Protein AF-0000000070793555 (afdb_homodimer)

Solvent-accessible surface area (backbone atoms only — not comparable to full-atom values): 48124 Å² total; per-residue (Å²): 131,85,74,79,78,78,86,76,85,72,68,72,68,70,48,54,62,50,43,62,46,49,37,55,51,43,54,49,58,56,63,52,86,42,68,69,27,51,49,48,48,49,47,49,50,48,48,49,50,50,48,51,52,48,49,50,52,49,51,27,21,48,50,33,45,55,52,45,53,53,49,62,70,64,68,58,62,70,69,59,38,52,51,51,45,38,50,46,20,45,75,31,72,29,93,33,42,35,53,33,38,59,65,34,36,42,98,87,64,39,32,55,51,38,47,27,26,35,66,50,34,61,69,60,30,46,50,38,46,77,50,56,32,72,52,30,46,63,37,44,44,40,39,56,58,33,47,51,23,52,57,28,50,73,52,54,44,75,77,75,60,75,80,66,47,57,69,52,70,52,30,60,48,12,38,74,67,69,31,85,50,62,35,92,89,46,48,41,8,46,62,66,47,41,29,50,37,47,48,49,50,30,49,48,41,38,51,50,20,65,76,35,74,85,40,60,68,42,44,48,51,22,51,14,38,48,49,38,51,62,44,31,42,46,52,44,46,30,51,65,34,63,64,57,22,12,48,54,53,27,51,39,40,50,54,15,37,54,36,47,42,70,25,28,19,42,73,42,40,33,13,34,32,38,42,39,58,35,82,60,28,50,26,32,32,40,33,39,14,42,30,45,89,90,48,53,82,90,57,16,18,32,37,32,26,58,24,80,47,40,78,52,53,33,33,66,55,45,36,51,35,37,29,8,28,22,70,58,34,49,58,65,58,52,51,50,50,54,31,54,47,33,70,67,51,74,58,78,43,71,50,82,40,76,62,60,89,63,61,24,39,44,42,54,15,44,58,54,30,48,48,47,50,48,44,50,51,50,16,40,73,64,72,29,70,90,62,58,46,71,67,53,53,50,51,39,52,51,53,44,48,50,51,55,49,49,49,47,52,53,50,51,51,49,52,27,49,48,25,58,76,38,44,80,39,63,53,54,53,48,52,52,51,44,41,55,66,77,39,76,81,53,60,64,69,62,51,48,52,43,51,51,26,48,51,52,17,53,52,51,54,54,58,70,68,54,75,75,79,79,128,132,84,73,78,78,76,86,74,86,74,66,70,69,70,48,53,62,51,41,60,47,49,36,54,51,42,53,50,57,52,63,49,77,45,76,65,28,58,51,48,47,50,48,50,49,50,50,49,49,49,48,52,51,49,50,50,50,49,54,26,19,47,51,33,46,55,52,46,54,54,48,62,72,61,67,59,62,71,68,58,38,50,52,52,46,38,51,47,18,46,75,33,72,30,94,35,42,36,52,32,38,60,65,33,36,40,99,87,64,39,32,55,53,39,48,27,26,34,68,51,33,62,69,60,30,46,51,38,46,75,49,56,32,73,50,29,46,63,36,46,43,41,39,57,58,34,47,52,22,52,56,28,48,73,52,54,47,74,77,77,60,75,81,65,48,57,70,52,69,52,29,61,49,12,39,74,69,69,33,86,51,64,36,93,87,45,49,40,9,45,63,65,47,41,29,50,37,47,48,51,50,31,49,48,40,38,50,50,20,64,75,35,73,85,41,62,68,42,45,48,51,23,50,14,36,46,49,38,50,61,44,30,43,46,51,43,47,31,52,65,33,64,64,56,21,12,47,54,52,27,50,40,41,52,54,14,37,52,36,46,43,72,25,29,18,42,74,42,40,32,15,34,32,39,42,39,58,35,84,60,27,49,28,32,31,39,35,37,15,41,30,46,91,87,48,54,84,90,58,16,17,31,39,32,27,57,25,79,48,39,78,53,53,32,33,66,55,46,37,50,34,36,31,9,29,24,69,58,33,48,57,67,58,54,49,52,50,53,30,53,47,34,70,68,51,73,60,78,44,73,50,83,40,76,63,60,90,62,60,23,37,46,42,54,17,43,56,55,29,47,48,48,50,48,46,50,52,50,17,42,72,62,72,29,72,90,61,58,46,70,67,54,53,51,49,39,52,50,53,43,47,50,50,56,47,48,51,48,51,53,50,51,51,48,51,27,49,50,26,59,77,39,45,80,39,64,52,53,51,48,51,53,52,43,40,55,66,75,39,76,81,52,59,65,69,62,52,49,51,44,51,51,27,51,53,52,17,52,52,51,54,54,55,70,69,55,74,79,82,76,128

Secondary structure (DSSP, 8-state):
-----------SSHHHHHHHHHHHHHHHHHHS--HHHHHHHHHHHHHHHHHHHHHHHHHHHHHHHHHHHHHHHTT--THHHHHHHHHHHHHTT-SSHHHHHHH---TT---HHHHHHHTT-HHHHHHHHHTT----HHHHHHHHHHHSSHHHHHHTPPPPPGGGGSPPHHHHHHHHHT---B-TTS-BS----HHHHHHHHHHHHHHHHHH-TT-HHHHHHHHHHHHHHHHH-EETTEESSTTHHHHHHHHHHHTT--EE---EETTEE-EEEEEESSTT-S-EEEEEEE-STTS-GGG-EEEEEEES-GGGS-HHHHHHHHTHHHHT--HHHHHHHHHHHTTTPPPSEEEE-PPP-SS-HHHHHHHHHHHHHHHHHHHHHHTSGGG--HHHHHHHHHHHHHHHHHHHHHHHHHHHHHHHH-TT-HHHHHHHHHHHHH-TTS-HHHHHHHHHHHHHHHHHHHHHHS-----/-----------SHHHHHHHHHHHHHHHHHHH---HHHHHHHHHHHHHHHHHHHHHHHHHHHHHHHHHHHHHHHTT--THHHHHHHHHHHHHTT-SSHHHHHHH---TTS--HHHHHHHTT-HHHHHHHHHTT----HHHHHHHHHHTSSHHHHHHTPPPPPGGGGSPPHHHHHHHHHT---B-TTS-BS----HHHHHHHHHHHHHHHHHH-TT-HHHHHHHHHHHHHHHHH-EETTEESSTTHHHHHHHHHHHTT--EE---EETTEE-EEEEEESSTT-S-EEEEEEE-STTS-GGG-EEEEEEES-GGGS-HHHHHHHHTHHHHT--HHHHHHHHHHHTTTPPPSEEEE-PPP-SS-HHHHHHHHHHHHHHHHHHHHHHTSGGG--HHHHHHHHHHHHHHHHHHHHHHHHHHHHHHHH-TT-HHHHHHHHHHHHH-TTS-HHHHHHHHHHHHHHHHHHHHHHS-----

Sequence (942 aa):
MLTPPPDSKISTTDKSLDKLSAPLDMLKQMNESTMEQTKLDELRKKMSLQAEILNKAKADNDMFFRLLIELMSLKLQGELFKEQLSKISKESGYDSAQSALIQATNSEGQSPLQYALQKQDFSTAKYFLDNGAKAGPIEKAVFEIALDSKAAKEFGFPPLPPEKEKLHPVKNFGLVLGIKTTSVDGTPSQFGHIAPTYQLMTDSVSHFAKSHPGNKNFQEIANAFQFSNEASAFKFSTPQRNPEAGNDLARRIQGGELTTIPVSCKGHAMGLSYVPDGPGSKSGYLVYTNRGLGAKSSEHGTHIFRIEDSSKITPEFINNMTSGHSNGASHDEIMSQIKAAAGNKEPIHHIKQKGQKNDNCTIANSKSNIEGILLCQKAREVGGFDKLTESDMDSVKKEYKEFTKHMRVEKVNELAKALKENPQDPDLNNLTKEYLKQHPNADPKLKQTLETALKQASESSMTLSQPGKTIMLTPPPDSKISTTDKSLDKLSAPLDMLKQMNESTMEQTKLDELRKKMSLQAEILNKAKADNDMFFRLLIELMSLKLQGELFKEQLSKISKESGYDSAQSALIQATNSEGQSPLQYALQKQDFSTAKYFLDNGAKAGPIEKAVFEIALDSKAAKEFGFPPLPPEKEKLHPVKNFGLVLGIKTTSVDGTPSQFGHIAPTYQLMTDSVSHFAKSHPGNKNFQEIANAFQFSNEASAFKFSTPQRNPEAGNDLARRIQGGELTTIPVSCKGHAMGLSYVPDGPGSKSGYLVYTNRGLGAKSSEHGTHIFRIEDSSKITPEFINNMTSGHSNGASHDEIMSQIKAAAGNKEPIHHIKQKGQKNDNCTIANSKSNIEGILLCQKAREVGGFDKLTESDMDSVKKEYKEFTKHMRVEKVNELAKALKENPQDPDLNNLTKEYLKQHPNADPKLKQTLETALKQASESSMTLSQPGKTI

Nearest PDB structures (foldseek):
  7kj6-assembly2_B  TM=9.110E-01  e=3.456E-61  Legionella pneumophila subsp. pneumophila str. Philadelphia 1
  7xql-assembly2_A  TM=9.069E-01  e=5.337E-61  Legionella pneumophila subsp. pneumophila str. Philadelphia 1
  7ew8-assembly1_A  TM=8.986E-01  e=2.944E-56  Legionella pneumophila
  7ew8-assembly2_B  TM=9.022E-01  e=6.802E-55  Legionella pneumophila
  7xql-assembly2_A  TM=9.069E-01  e=1.767E-62  Legionella pneumophila subsp. pneumophila str. Philadelphia 1

Structure (mmCIF, N/CA/C/O backbone):
data_AF-0000000070793555-model_v1
#
loop_
_entity.id
_entity.type
_entity.pdbx_description
1 polymer 'Ankyrin repeat-containing protein'
#
loop_
_atom_site.group_PDB
_atom_site.id
_atom_site.type_symbol
_atom_site.label_atom_id
_atom_site.label_alt_id
_atom_site.label_comp_id
_atom_site.label_asym_id
_atom_site.label_entity_id
_atom_site.label_seq_id
_atom_site.pdbx_PDB_ins_code
_atom_site.Cartn_x
_atom_site.Cartn_y
_atom_site.Cartn_z
_atom_site.occupancy
_atom_site.B_iso_or_equiv
_atom_site.auth_seq_id
_atom_site.auth_comp_id
_atom_site.auth_asym_id
_atom_site.auth_atom_id
_atom_site.pdbx_PDB_model_num
ATOM 1 N N . MET A 1 1 ? 25.109 6.254 -19.562 1 22.75 1 MET A N 1
ATOM 2 C CA . MET A 1 1 ? 25.844 5.934 -20.781 1 22.75 1 MET A CA 1
ATOM 3 C C . MET A 1 1 ? 26.859 4.824 -20.531 1 22.75 1 MET A C 1
ATOM 5 O O . MET A 1 1 ? 27.906 5.055 -19.922 1 22.75 1 MET A O 1
ATOM 9 N N . LEU A 1 2 ? 26.328 3.6 -20.375 1 31.31 2 LEU A N 1
ATOM 10 C CA . LEU A 1 2 ? 27.125 2.438 -20 1 31.31 2 LEU A CA 1
ATOM 11 C C . LEU A 1 2 ? 28.172 2.115 -21.062 1 31.31 2 LEU A C 1
ATOM 13 O O . LEU A 1 2 ? 27.828 1.958 -22.234 1 31.31 2 LEU A O 1
ATOM 17 N N . THR A 1 3 ? 29.406 2.646 -20.812 1 34.25 3 THR A N 1
ATOM 18 C CA . THR A 1 3 ? 30.531 2.457 -21.703 1 34.25 3 THR A CA 1
ATOM 19 C C . THR A 1 3 ? 30.719 0.979 -22.047 1 34.25 3 THR A C 1
ATOM 21 O O . THR A 1 3 ? 30.672 0.125 -21.156 1 34.25 3 THR A O 1
ATOM 24 N N . PRO A 1 4 ? 30.75 0.729 -23.312 1 40.12 4 PRO A N 1
ATOM 25 C CA . PRO A 1 4 ? 30.812 -0.625 -23.875 1 40.12 4 PRO A CA 1
ATOM 26 C C . PRO A 1 4 ? 32.062 -1.386 -23.453 1 40.12 4 PRO A C 1
ATOM 28 O O . PRO A 1 4 ? 33.156 -0.796 -23.359 1 40.12 4 PRO A O 1
ATOM 31 N N . PRO A 1 5 ? 31.953 -2.418 -22.672 1 38.34 5 PRO A N 1
ATOM 32 C CA . PRO A 1 5 ? 33.094 -3.098 -22.094 1 38.34 5 PRO A CA 1
ATOM 33 C C . PRO A 1 5 ? 34.094 -3.615 -23.141 1 38.34 5 PRO A C 1
ATOM 35 O O . PRO A 1 5 ? 33.688 -3.885 -24.281 1 38.34 5 PRO A O 1
ATOM 38 N N . PRO A 1 6 ? 35.375 -3.402 -22.938 1 36.25 6 PRO A N 1
ATOM 39 C CA . PRO A 1 6 ? 36.438 -3.783 -23.875 1 36.25 6 PRO A CA 1
ATOM 40 C C . PRO A 1 6 ? 36.469 -5.285 -24.156 1 36.25 6 PRO A C 1
ATOM 42 O O . PRO A 1 6 ? 35.969 -6.074 -23.344 1 36.25 6 PRO A O 1
ATOM 45 N N . ASP A 1 7 ? 36.938 -5.672 -25.312 1 35.44 7 ASP A N 1
ATOM 46 C CA . ASP A 1 7 ? 37.062 -6.93 -26.047 1 35.44 7 ASP A CA 1
ATOM 47 C C . ASP A 1 7 ? 38 -7.895 -25.344 1 35.44 7 ASP A C 1
ATOM 49 O O . ASP A 1 7 ? 39.219 -7.828 -25.547 1 35.44 7 ASP A O 1
ATOM 53 N N . SER A 1 8 ? 38 -8.117 -24.047 1 32.06 8 SER A N 1
ATOM 54 C CA . SER A 1 8 ? 39.125 -8.906 -23.516 1 32.06 8 SER A CA 1
ATOM 55 C C . SER A 1 8 ? 39.094 -10.328 -24.078 1 32.06 8 SER A C 1
ATOM 57 O O . SER A 1 8 ? 38.094 -11.039 -23.953 1 32.06 8 SER A O 1
ATOM 59 N N . LYS A 1 9 ? 40.094 -10.719 -24.906 1 36.81 9 LYS A N 1
ATOM 60 C CA . LYS A 1 9 ? 40.531 -11.984 -25.469 1 36.81 9 LYS A CA 1
ATOM 61 C C . LYS A 1 9 ? 40.812 -13.016 -24.391 1 36.81 9 LYS A C 1
ATOM 63 O O . LYS A 1 9 ? 41.938 -13.148 -23.891 1 36.81 9 LYS A O 1
ATOM 68 N N . ILE A 1 10 ? 40 -13.211 -23.344 1 35.75 10 ILE A N 1
ATOM 69 C CA . ILE A 1 10 ? 40.281 -14.242 -22.344 1 35.75 10 ILE A CA 1
ATOM 70 C C . ILE A 1 10 ? 40.312 -15.617 -23.016 1 35.75 10 ILE A C 1
ATOM 72 O O . ILE A 1 10 ? 39.406 -15.969 -23.75 1 35.75 10 ILE A O 1
ATOM 76 N N . SER A 1 11 ? 41.438 -16.391 -22.891 1 36 11 SER A N 1
ATOM 77 C CA . SER A 1 11 ? 41.938 -17.641 -23.469 1 36 11 SER A CA 1
ATOM 78 C C . SER A 1 11 ? 40.906 -18.75 -23.297 1 36 11 SER A C 1
ATOM 80 O O . SER A 1 11 ? 40.219 -18.828 -22.266 1 36 11 SER A O 1
ATOM 82 N N . THR A 1 12 ? 40.688 -19.547 -24.344 1 41.62 12 THR A N 1
ATOM 83 C CA . THR A 1 12 ? 39.75 -20.609 -24.703 1 41.62 12 THR A CA 1
ATOM 84 C C . THR A 1 12 ? 39.812 -21.75 -23.703 1 41.62 12 THR A C 1
ATOM 86 O O . THR A 1 12 ? 38.844 -22.469 -23.5 1 41.62 12 THR A O 1
ATOM 89 N N . THR A 1 13 ? 41.062 -22.125 -23.297 1 39.69 13 THR A N 1
ATOM 90 C CA . THR A 1 13 ? 41.25 -23.344 -22.531 1 39.69 13 THR A CA 1
ATOM 91 C C . THR A 1 13 ? 40.688 -23.203 -21.125 1 39.69 13 THR A C 1
ATOM 93 O O . THR A 1 13 ? 40.188 -24.172 -20.547 1 39.69 13 THR A O 1
ATOM 96 N N . ASP A 1 14 ? 41 -22.125 -20.438 1 39.22 14 ASP A N 1
ATOM 97 C CA . ASP A 1 14 ? 40.531 -21.844 -19.078 1 39.22 14 ASP A CA 1
ATOM 98 C C . ASP A 1 14 ? 39 -21.75 -19.031 1 39.22 14 ASP A C 1
ATOM 100 O O . ASP A 1 14 ? 38.406 -21.875 -17.953 1 39.22 14 ASP A O 1
ATOM 104 N N . LYS A 1 15 ? 38.406 -21.703 -20.125 1 48.56 15 LYS A N 1
ATOM 105 C CA . LYS A 1 15 ? 36.969 -21.625 -20.312 1 48.56 15 LYS A CA 1
ATOM 106 C C . LYS A 1 15 ? 36.344 -23 -20.219 1 48.56 15 LYS A C 1
ATOM 108 O O . LYS A 1 15 ? 35.156 -23.125 -19.844 1 48.56 15 LYS A O 1
ATOM 113 N N . SER A 1 16 ? 37.094 -23.969 -20.609 1 43.28 16 SER A N 1
ATOM 114 C CA . SER A 1 16 ? 36.5 -25.312 -20.641 1 43.28 16 SER A CA 1
ATOM 115 C C . SER A 1 16 ? 36.375 -25.891 -19.234 1 43.28 16 SER A C 1
ATOM 117 O O . SER A 1 16 ? 35.375 -26.547 -18.922 1 43.28 16 SER A O 1
ATOM 119 N N . LEU A 1 17 ? 37.406 -25.906 -18.438 1 45.78 17 LEU A N 1
ATOM 120 C CA . LEU A 1 17 ? 37.344 -26.391 -17.062 1 45.78 17 LEU A CA 1
ATOM 121 C C . LEU A 1 17 ? 36.406 -25.562 -16.219 1 45.78 17 LEU A C 1
ATOM 123 O O . LEU A 1 17 ? 35.719 -26.094 -15.336 1 45.78 17 LEU A O 1
ATOM 127 N N . ASP A 1 18 ? 36.25 -24.359 -16.469 1 50.12 18 ASP A N 1
ATOM 128 C CA . ASP A 1 18 ? 35.406 -23.406 -15.766 1 50.12 18 ASP A CA 1
ATOM 129 C C . ASP A 1 18 ? 33.938 -23.688 -16.062 1 50.12 18 ASP A C 1
ATOM 131 O O . ASP A 1 18 ? 33.062 -23.531 -15.188 1 50.12 18 ASP A O 1
ATOM 135 N N . LYS A 1 19 ? 33.75 -24.297 -17.234 1 56.41 19 LYS A N 1
ATOM 136 C CA . LYS A 1 19 ? 32.406 -24.641 -17.672 1 56.41 19 LYS A CA 1
ATOM 137 C C . LYS A 1 19 ? 31.844 -25.828 -16.922 1 56.41 19 LYS A C 1
ATOM 139 O O . LYS A 1 19 ? 30.641 -25.906 -16.641 1 56.41 19 LYS A O 1
ATOM 144 N N . LEU A 1 20 ? 32.719 -26.812 -16.594 1 61.78 20 LEU A N 1
ATOM 145 C CA . LEU A 1 20 ? 32.25 -27.984 -15.875 1 61.78 20 LEU A CA 1
ATOM 146 C C . LEU A 1 20 ? 32.156 -27.688 -14.375 1 61.78 20 LEU A C 1
ATOM 148 O O . LEU A 1 20 ? 31.312 -28.266 -13.688 1 61.78 20 LEU A O 1
ATOM 152 N N . SER A 1 21 ? 32.906 -26.688 -13.883 1 77.75 21 SER A N 1
ATOM 153 C CA . SER A 1 21 ? 33 -26.469 -12.445 1 77.75 21 SER A CA 1
ATOM 154 C C . SER A 1 21 ? 31.828 -25.609 -11.953 1 77.75 21 SER A C 1
ATOM 156 O O . SER A 1 21 ? 31.312 -25.812 -10.852 1 77.75 21 SER A O 1
ATOM 158 N N . ALA A 1 22 ? 31.266 -24.875 -12.828 1 84.44 22 ALA A N 1
ATOM 159 C CA . ALA A 1 22 ? 30.266 -23.922 -12.375 1 84.44 22 ALA A CA 1
ATOM 160 C C . ALA A 1 22 ? 28.953 -24.609 -12.055 1 84.44 22 ALA A C 1
ATOM 162 O O . ALA A 1 22 ? 28.375 -24.406 -10.977 1 84.44 22 ALA A O 1
ATOM 163 N N . PRO A 1 23 ? 28.547 -25.578 -12.961 1 87.69 23 PRO A N 1
ATOM 164 C CA . PRO A 1 23 ? 27.312 -26.266 -12.625 1 87.69 23 PRO A CA 1
ATOM 165 C C . PRO A 1 23 ? 27.438 -27.125 -11.367 1 87.69 23 PRO A C 1
ATOM 167 O O . PRO A 1 23 ? 26.5 -27.172 -10.555 1 87.69 23 PRO A O 1
ATOM 170 N N . LEU A 1 24 ? 28.516 -27.766 -11.219 1 88.62 24 LEU A N 1
ATOM 171 C CA . LEU A 1 24 ? 28.734 -28.609 -10.047 1 88.62 24 LEU A CA 1
ATOM 172 C C . LEU A 1 24 ? 28.797 -27.766 -8.773 1 88.62 24 LEU A C 1
ATOM 174 O O . LEU A 1 24 ? 28.25 -28.141 -7.738 1 88.62 24 LEU A O 1
ATOM 178 N N . ASP A 1 25 ? 29.469 -26.625 -8.867 1 88.44 25 ASP A N 1
ATOM 179 C CA . ASP A 1 25 ? 29.547 -25.719 -7.73 1 88.44 25 ASP A CA 1
ATOM 180 C C . ASP A 1 25 ? 28.156 -25.188 -7.355 1 88.44 25 ASP A C 1
ATOM 182 O O . ASP A 1 25 ? 27.828 -25.078 -6.176 1 88.44 25 ASP A O 1
ATOM 186 N N . MET A 1 26 ? 27.422 -24.891 -8.359 1 91.5 26 MET A N 1
ATOM 187 C CA . MET A 1 26 ? 26.078 -24.391 -8.109 1 91.5 26 MET A CA 1
ATOM 188 C C . MET A 1 26 ? 25.203 -25.453 -7.453 1 91.5 26 MET A C 1
ATOM 190 O O . MET A 1 26 ? 24.469 -25.172 -6.512 1 91.5 26 MET A O 1
ATOM 194 N N . LEU A 1 27 ? 25.297 -26.734 -7.996 1 90.25 27 LEU A N 1
ATOM 195 C CA . LEU A 1 27 ? 24.547 -27.828 -7.41 1 90.25 27 LEU A CA 1
ATOM 196 C C . LEU A 1 27 ? 24.906 -28.031 -5.945 1 90.25 27 LEU A C 1
ATOM 198 O O . LEU A 1 27 ? 24.031 -28.266 -5.105 1 90.25 27 LEU A O 1
ATOM 202 N N . LYS A 1 28 ? 26.156 -27.828 -5.629 1 85.75 28 LYS A N 1
ATOM 203 C CA . LYS A 1 28 ? 26.641 -27.938 -4.254 1 85.75 28 LYS A CA 1
ATOM 204 C C . LYS A 1 28 ? 26.062 -26.828 -3.379 1 85.75 28 LYS A C 1
ATOM 206 O O . LYS A 1 28 ? 25.609 -27.078 -2.264 1 85.75 28 LYS A O 1
ATOM 211 N N . GLN A 1 29 ? 26.094 -25.656 -3.867 1 87.31 29 GLN A N 1
ATOM 212 C CA . GLN A 1 29 ? 25.578 -24.5 -3.117 1 87.31 29 GLN A CA 1
ATOM 213 C C . GLN A 1 29 ? 24.078 -24.625 -2.885 1 87.31 29 GLN A C 1
ATOM 215 O O . GLN A 1 29 ? 23.578 -24.266 -1.817 1 87.31 29 GLN A O 1
ATOM 220 N N . MET A 1 30 ? 23.406 -25.172 -3.916 1 88.06 30 MET A N 1
ATOM 221 C CA . MET A 1 30 ? 21.969 -25.328 -3.824 1 88.06 30 MET A CA 1
ATOM 222 C C . MET A 1 30 ? 21.594 -26.391 -2.797 1 88.06 30 MET A C 1
ATOM 224 O O . MET A 1 30 ? 20.531 -26.312 -2.17 1 88.06 30 MET A O 1
ATOM 228 N N . ASN A 1 31 ? 22.484 -27.469 -2.656 1 78 31 ASN A N 1
ATOM 229 C CA . ASN A 1 31 ? 22.203 -28.578 -1.749 1 78 31 ASN A CA 1
ATOM 230 C C . ASN A 1 31 ? 22.672 -28.266 -0.328 1 78 31 ASN A C 1
ATOM 232 O O . ASN A 1 31 ? 22.344 -29 0.609 1 78 31 ASN A O 1
ATOM 236 N N . GLU A 1 32 ? 23.625 -27.359 -0.069 1 69.31 32 GLU A N 1
ATOM 237 C CA . GLU A 1 32 ? 24.109 -27.031 1.27 1 69.31 32 GLU A CA 1
ATOM 238 C C . GLU A 1 32 ? 22.953 -26.609 2.186 1 69.31 32 GLU A C 1
ATOM 240 O O . GLU A 1 32 ? 22.016 -25.938 1.748 1 69.31 32 GLU A O 1
ATOM 245 N N . SER A 1 33 ? 22.766 -27.438 3.338 1 52.28 33 SER A N 1
ATOM 246 C CA . SER A 1 33 ? 21.766 -27.531 4.398 1 52.28 33 SER A CA 1
ATOM 247 C C . SER A 1 33 ? 21.328 -26.156 4.875 1 52.28 33 SER A C 1
ATOM 249 O O . SER A 1 33 ? 22.125 -25.219 4.902 1 52.28 33 SER A O 1
ATOM 251 N N . THR A 1 34 ? 19.969 -26.078 5.09 1 52.75 34 THR A N 1
ATOM 252 C CA . THR A 1 34 ? 18.625 -25.547 5.109 1 52.75 34 THR A CA 1
ATOM 253 C C . THR A 1 34 ? 18.328 -24.875 6.449 1 52.75 34 THR A C 1
ATOM 255 O O . THR A 1 34 ? 17.234 -24.359 6.668 1 52.75 34 THR A O 1
ATOM 258 N N . MET A 1 35 ? 19.094 -25.25 7.465 1 51.09 35 MET A N 1
ATOM 259 C CA . MET A 1 35 ? 18.469 -24.766 8.688 1 51.09 35 MET A CA 1
ATOM 260 C C . MET A 1 35 ? 18.312 -23.234 8.641 1 51.09 35 MET A C 1
ATOM 262 O O . MET A 1 35 ? 17.266 -22.703 9.008 1 51.09 35 MET A O 1
ATOM 266 N N . GLU A 1 36 ? 19.359 -22.609 8.375 1 54.91 36 GLU A N 1
ATOM 267 C CA . GLU A 1 36 ? 19.281 -21.156 8.289 1 54.91 36 GLU A CA 1
ATOM 268 C C . GLU A 1 36 ? 18.281 -20.719 7.23 1 54.91 36 GLU A C 1
ATOM 270 O O . GLU A 1 36 ? 17.578 -19.719 7.414 1 54.91 36 GLU A O 1
ATOM 275 N N . GLN A 1 37 ? 18.141 -21.547 6.305 1 56.72 37 GLN A N 1
ATOM 276 C CA . GLN A 1 37 ? 17.234 -21.234 5.219 1 56.72 37 GLN A CA 1
ATOM 277 C C . GLN A 1 37 ? 15.773 -21.359 5.664 1 56.72 37 GLN A C 1
ATOM 279 O O . GLN A 1 37 ? 14.922 -20.562 5.27 1 56.72 37 GLN A O 1
ATOM 284 N N . THR A 1 38 ? 15.602 -22.406 6.41 1 56.94 38 THR A N 1
ATOM 285 C CA . THR A 1 38 ? 14.258 -22.562 6.961 1 56.94 38 THR A CA 1
ATOM 286 C C . THR A 1 38 ? 13.867 -21.328 7.777 1 56.94 38 THR A C 1
ATOM 288 O O . THR A 1 38 ? 12.727 -20.859 7.711 1 56.94 38 THR A O 1
ATOM 291 N N . LYS A 1 39 ? 14.883 -20.891 8.453 1 58.66 39 LYS A N 1
ATOM 292 C CA . LYS A 1 39 ? 14.625 -19.688 9.25 1 58.66 39 LYS A CA 1
ATOM 293 C C . LYS A 1 39 ? 14.32 -18.484 8.359 1 58.66 39 LYS A C 1
ATOM 295 O O . LYS A 1 39 ? 13.438 -17.688 8.672 1 58.66 39 LYS A O 1
ATOM 300 N N . LEU A 1 40 ? 15.062 -18.422 7.316 1 60.16 40 LEU A N 1
ATOM 301 C CA . LEU A 1 40 ? 14.844 -17.312 6.395 1 60.16 40 LEU A CA 1
ATOM 302 C C . LEU A 1 40 ? 13.484 -17.438 5.715 1 60.16 40 LEU A C 1
ATOM 304 O O . LEU A 1 40 ? 12.789 -16.438 5.535 1 60.16 40 LEU A O 1
ATOM 308 N N . ASP A 1 41 ? 13.133 -18.609 5.395 1 63.09 41 ASP A N 1
ATOM 309 C CA . ASP A 1 41 ? 11.828 -18.844 4.777 1 63.09 41 ASP A CA 1
ATOM 310 C C . ASP A 1 41 ? 10.703 -18.531 5.754 1 63.09 41 ASP A C 1
ATOM 312 O O . ASP A 1 41 ? 9.688 -17.938 5.371 1 63.09 41 ASP A O 1
ATOM 316 N N . GLU A 1 42 ? 10.969 -18.953 6.945 1 61.28 42 GLU A N 1
ATOM 317 C CA . GLU A 1 42 ? 9.992 -18.625 7.977 1 61.28 42 GLU A CA 1
ATOM 318 C C . GLU A 1 42 ? 9.852 -17.125 8.156 1 61.28 42 GLU A C 1
ATOM 320 O O . GLU A 1 42 ? 8.742 -16.609 8.336 1 61.28 42 GLU A O 1
ATOM 325 N N . LEU A 1 43 ? 10.992 -16.516 8.047 1 61.75 43 LEU A N 1
ATOM 326 C CA . LEU A 1 43 ? 10.969 -15.062 8.188 1 61.75 43 LEU A CA 1
ATOM 327 C C . LEU A 1 43 ? 10.258 -14.406 7.008 1 61.75 43 LEU A C 1
ATOM 329 O O . LEU A 1 43 ? 9.445 -13.5 7.195 1 61.75 43 LEU A O 1
ATOM 333 N N . ARG A 1 44 ? 10.539 -14.914 5.883 1 62.69 44 ARG A N 1
ATOM 334 C CA . ARG A 1 44 ? 9.891 -14.383 4.691 1 62.69 44 ARG A CA 1
ATOM 335 C C . ARG A 1 44 ? 8.391 -14.641 4.727 1 62.69 44 ARG A C 1
ATOM 337 O O . ARG A 1 44 ? 7.594 -13.758 4.375 1 62.69 44 ARG A O 1
ATOM 344 N N . LYS A 1 45 ? 8.047 -15.828 5.121 1 63.34 45 LYS A N 1
ATOM 345 C CA . LYS A 1 45 ? 6.633 -16.156 5.277 1 63.34 45 LYS A CA 1
ATOM 346 C C . LYS A 1 45 ? 5.969 -15.242 6.309 1 63.34 45 LYS A C 1
ATOM 348 O O . LYS A 1 45 ? 4.855 -14.758 6.09 1 63.34 45 LYS A O 1
ATOM 353 N N . LYS A 1 46 ? 6.648 -15.039 7.301 1 59.25 46 LYS A N 1
ATOM 354 C CA . LYS A 1 46 ? 6.129 -14.164 8.344 1 59.25 46 LYS A CA 1
ATOM 355 C C . LYS A 1 46 ? 5.965 -12.734 7.836 1 59.25 46 LYS A C 1
ATOM 357 O O . LYS A 1 46 ? 4.961 -12.078 8.117 1 59.25 46 LYS A O 1
ATOM 362 N N . MET A 1 47 ? 6.887 -12.414 7.105 1 62.31 47 MET A N 1
ATOM 363 C CA . MET A 1 47 ? 6.836 -11.055 6.566 1 62.31 47 MET A CA 1
ATOM 364 C C . MET A 1 47 ? 5.707 -10.914 5.555 1 62.31 47 MET A C 1
ATOM 366 O O . MET A 1 47 ? 5.004 -9.906 5.535 1 62.31 47 MET A O 1
ATOM 370 N N . SER A 1 48 ? 5.602 -11.953 4.738 1 63.38 48 SER A N 1
ATOM 371 C CA . SER A 1 48 ? 4.527 -11.938 3.754 1 63.38 48 SER A CA 1
ATOM 372 C C . SER A 1 48 ? 3.158 -11.938 4.426 1 63.38 48 SER A C 1
ATOM 374 O O . SER A 1 48 ? 2.254 -11.211 4.016 1 63.38 48 SER A O 1
ATOM 376 N N . LEU A 1 49 ? 3.072 -12.75 5.363 1 63 49 LEU A N 1
ATOM 377 C CA . LEU A 1 49 ? 1.825 -12.812 6.121 1 63 49 LEU A CA 1
ATOM 378 C C . LEU A 1 49 ? 1.541 -11.477 6.801 1 63 49 LEU A C 1
ATOM 380 O O . LEU A 1 49 ? 0.406 -10.992 6.785 1 63 49 LEU A O 1
ATOM 384 N N . GLN A 1 50 ? 2.539 -10.938 7.332 1 60.47 50 GLN A N 1
ATOM 385 C CA . GLN A 1 50 ? 2.377 -9.641 7.988 1 60.47 50 GLN A CA 1
ATOM 386 C C . GLN A 1 50 ? 1.958 -8.57 6.988 1 60.47 50 GLN A C 1
ATOM 388 O O . GLN A 1 50 ? 1.103 -7.734 7.285 1 60.47 50 GLN A O 1
ATOM 393 N N . ALA A 1 51 ? 2.564 -8.711 5.875 1 62.66 51 ALA A N 1
ATOM 394 C CA . ALA A 1 51 ? 2.211 -7.742 4.836 1 62.66 51 ALA A CA 1
ATOM 395 C C . ALA A 1 51 ? 0.755 -7.906 4.41 1 62.66 51 ALA A C 1
ATOM 397 O O . ALA A 1 51 ? 0.041 -6.918 4.223 1 62.66 51 ALA A O 1
ATOM 398 N N . GLU A 1 52 ? 0.361 -9.133 4.227 1 64.94 52 GLU A N 1
ATOM 399 C CA . GLU A 1 52 ? -1.024 -9.406 3.865 1 64.94 52 GLU A CA 1
ATOM 400 C C . GLU A 1 52 ? -1.987 -8.922 4.941 1 64.94 52 GLU A C 1
ATOM 402 O O . GLU A 1 52 ? -3.027 -8.336 4.633 1 64.94 52 GLU A O 1
ATOM 407 N N . ILE A 1 53 ? -1.679 -9.125 6.102 1 62.34 53 ILE A N 1
ATOM 408 C CA . ILE A 1 53 ? -2.492 -8.695 7.234 1 62.34 53 ILE A CA 1
ATOM 409 C C . ILE A 1 53 ? -2.584 -7.176 7.254 1 62.34 53 ILE A C 1
ATOM 411 O O . ILE A 1 53 ? -3.67 -6.613 7.426 1 62.34 53 ILE A O 1
ATOM 415 N N . LEU A 1 54 ? -1.518 -6.637 6.973 1 65.38 54 LEU A N 1
ATOM 416 C CA . LEU A 1 54 ? -1.489 -5.18 6.988 1 65.38 54 LEU A CA 1
ATOM 417 C C . LEU A 1 54 ? -2.301 -4.605 5.832 1 65.38 54 LEU A C 1
ATOM 419 O O . LEU A 1 54 ? -3.02 -3.619 6 1 65.38 54 LEU A O 1
ATOM 423 N N . ASN A 1 55 ? -2.162 -5.285 4.746 1 65.38 55 ASN A N 1
ATOM 424 C CA . ASN A 1 55 ? -2.922 -4.832 3.588 1 65.38 55 ASN A CA 1
ATOM 425 C C . ASN A 1 55 ? -4.426 -4.984 3.807 1 65.38 55 ASN A C 1
ATOM 427 O O . ASN A 1 55 ? -5.203 -4.102 3.439 1 65.38 55 ASN A O 1
ATOM 431 N N . LYS A 1 56 ? -4.762 -6.082 4.297 1 67.38 56 LYS A N 1
ATOM 432 C CA . LYS A 1 56 ? -6.168 -6.301 4.613 1 67.38 56 LYS A CA 1
ATOM 433 C C . LYS A 1 56 ? -6.668 -5.281 5.633 1 67.38 56 LYS A C 1
ATOM 435 O O . LYS A 1 56 ? -7.754 -4.715 5.473 1 67.38 56 LYS A O 1
ATOM 440 N N . ALA A 1 57 ? -5.945 -5.078 6.621 1 68.88 57 ALA A N 1
ATOM 441 C CA . ALA A 1 57 ? -6.305 -4.105 7.645 1 68.88 57 ALA A CA 1
ATOM 442 C C . ALA A 1 57 ? -6.473 -2.711 7.043 1 68.88 57 ALA A C 1
ATOM 444 O O . ALA A 1 57 ? -7.406 -1.986 7.391 1 68.88 57 ALA A O 1
ATOM 445 N N . LYS A 1 58 ? -5.625 -2.434 6.168 1 72 58 LYS A N 1
ATOM 446 C CA . LYS A 1 58 ? -5.715 -1.137 5.504 1 72 58 LYS A CA 1
ATOM 447 C C . LYS A 1 58 ? -6.988 -1.035 4.668 1 72 58 LYS A C 1
ATOM 449 O O . LYS A 1 58 ? -7.672 -0.009 4.691 1 72 58 LYS A O 1
ATOM 454 N N . ALA A 1 59 ? -7.242 -2.084 3.963 1 71 59 ALA A N 1
ATOM 455 C CA . ALA A 1 59 ? -8.445 -2.109 3.139 1 71 59 ALA A CA 1
ATOM 456 C C . ALA A 1 59 ? -9.703 -1.99 4 1 71 59 ALA A C 1
ATOM 458 O O . ALA A 1 59 ? -10.633 -1.266 3.65 1 71 59 ALA A O 1
ATOM 459 N N . ASP A 1 60 ? -9.727 -2.641 5.055 1 75.12 60 ASP A N 1
ATOM 460 C CA . ASP A 1 60 ? -10.844 -2.592 5.992 1 75.12 60 ASP A CA 1
ATOM 461 C C . ASP A 1 60 ? -11 -1.195 6.586 1 75.12 60 ASP A C 1
ATOM 463 O O . ASP A 1 60 ? -12.117 -0.681 6.691 1 75.12 60 ASP A O 1
ATOM 467 N N . ASN A 1 61 ? -9.938 -0.617 6.902 1 81.69 61 ASN A N 1
ATOM 468 C CA . ASN A 1 61 ? -9.945 0.738 7.445 1 81.69 61 ASN A CA 1
ATOM 469 C C . ASN A 1 61 ? -10.516 1.738 6.441 1 81.69 61 ASN A C 1
ATOM 471 O O . ASN A 1 61 ? -11.359 2.562 6.789 1 81.69 61 ASN A O 1
ATOM 475 N N . ASP A 1 62 ? -10.07 1.524 5.281 1 80.19 62 ASP A N 1
ATOM 476 C CA . ASP A 1 62 ? -10.516 2.445 4.242 1 80.19 62 ASP A CA 1
ATOM 477 C C . ASP A 1 62 ? -12.016 2.295 3.979 1 80.19 62 ASP A C 1
ATOM 479 O O . ASP A 1 62 ? -12.727 3.289 3.832 1 80.19 62 ASP A O 1
ATOM 483 N N . MET A 1 63 ? -12.375 1.072 3.896 1 82.94 63 MET A N 1
ATOM 484 C CA . MET A 1 63 ? -13.797 0.811 3.686 1 82.94 63 MET A CA 1
ATOM 485 C C . MET A 1 63 ? -14.625 1.355 4.84 1 82.94 63 MET A C 1
ATOM 487 O O . MET A 1 63 ? -15.633 2.039 4.625 1 82.94 63 MET A O 1
ATOM 491 N N . PHE A 1 64 ? -14.227 1.116 6.027 1 91.5 64 PHE A N 1
ATOM 492 C CA . PHE A 1 64 ? -14.953 1.589 7.199 1 91.5 64 PHE A CA 1
ATOM 493 C C . PHE A 1 64 ? -15.07 3.109 7.191 1 91.5 64 PHE A C 1
ATOM 495 O O . PHE A 1 64 ? -16.156 3.656 7.402 1 91.5 64 PHE A O 1
ATOM 502 N N . PHE A 1 65 ? -14.062 3.83 6.91 1 89.88 65 PHE A N 1
ATOM 503 C CA . PHE A 1 65 ? -14.062 5.285 6.984 1 89.88 65 PHE A CA 1
ATOM 504 C C . PHE A 1 65 ? -14.914 5.887 5.871 1 89.88 65 PHE A C 1
ATOM 506 O O . PHE A 1 65 ? -15.594 6.891 6.074 1 89.88 65 PHE A O 1
ATOM 513 N N . ARG A 1 66 ? -14.773 5.258 4.703 1 87.44 66 ARG A N 1
ATOM 514 C CA . ARG A 1 66 ? -15.641 5.73 3.625 1 87.44 66 ARG A CA 1
ATOM 515 C C . ARG A 1 66 ? -17.109 5.637 4.023 1 87.44 66 ARG A C 1
ATOM 517 O O . ARG A 1 66 ? -17.859 6.594 3.848 1 87.44 66 ARG A O 1
ATOM 524 N N . LEU A 1 67 ? -17.484 4.543 4.59 1 87.88 67 LEU A N 1
ATOM 525 C CA . LEU A 1 67 ? -18.859 4.32 5.02 1 87.88 67 LEU A CA 1
ATOM 526 C C . LEU A 1 67 ? -19.203 5.211 6.207 1 87.88 67 LEU A C 1
ATOM 528 O O . LEU A 1 67 ? -20.328 5.703 6.309 1 87.88 67 LEU A O 1
ATOM 532 N N . LEU A 1 68 ? -18.266 5.414 7.035 1 91.75 68 LEU A N 1
ATOM 533 C CA . LEU A 1 68 ? -18.453 6.266 8.203 1 91.75 68 LEU A CA 1
ATOM 534 C C . LEU A 1 68 ? -18.734 7.703 7.781 1 91.75 68 LEU A C 1
ATOM 536 O O . LEU A 1 68 ? -19.625 8.352 8.328 1 91.75 68 LEU A O 1
ATOM 540 N N . ILE A 1 69 ? -17.969 8.211 6.859 1 88 69 ILE A N 1
ATOM 541 C CA . ILE A 1 69 ? -18.141 9.57 6.363 1 88 69 ILE A CA 1
ATOM 542 C C . ILE A 1 69 ? -19.547 9.719 5.758 1 88 69 ILE A C 1
ATOM 544 O O . ILE A 1 69 ? -20.219 10.727 5.988 1 88 69 ILE A O 1
ATOM 548 N N . GLU A 1 70 ? -19.938 8.719 5.027 1 86.56 70 GLU A N 1
ATOM 549 C CA . GLU A 1 70 ? -21.281 8.719 4.469 1 86.56 70 GLU A CA 1
ATOM 550 C C . GLU A 1 70 ? -22.328 8.727 5.574 1 86.56 70 GLU A C 1
ATOM 552 O O . GLU A 1 70 ? -23.312 9.461 5.496 1 86.56 70 GLU A O 1
ATOM 557 N N . LEU A 1 71 ? -22.109 7.949 6.535 1 88.69 71 LEU A N 1
ATOM 558 C CA . LEU A 1 71 ? -23.031 7.875 7.664 1 88.69 71 LEU A CA 1
ATOM 559 C C . LEU A 1 71 ? -23.109 9.219 8.383 1 88.69 71 LEU A C 1
ATOM 561 O O . LEU A 1 71 ? -24.203 9.664 8.734 1 88.69 71 LEU A O 1
ATOM 565 N N . MET A 1 72 ? -21.984 9.828 8.633 1 88.62 72 MET A N 1
ATOM 566 C CA . MET A 1 72 ? -21.922 11.125 9.297 1 88.62 72 MET A CA 1
ATOM 567 C C . MET A 1 72 ? -22.688 12.18 8.5 1 88.62 72 MET A C 1
ATOM 569 O O . MET A 1 72 ? -23.281 13.094 9.086 1 88.62 72 MET A O 1
ATOM 573 N N . SER A 1 73 ? -22.703 12.016 7.223 1 84.75 73 SER A N 1
ATOM 574 C CA . SER A 1 73 ? -23.359 12.992 6.363 1 84.75 73 SER A CA 1
ATOM 575 C C . SER A 1 7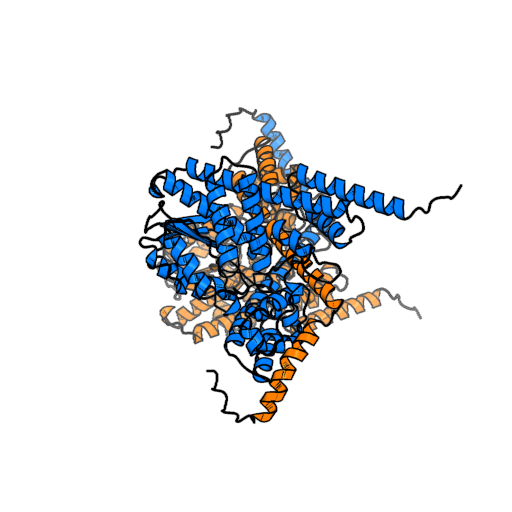3 ? -24.875 12.859 6.434 1 84.75 73 SER A C 1
ATOM 577 O O . SER A 1 73 ? -25.609 13.812 6.137 1 84.75 73 SER A O 1
ATOM 579 N N . LEU A 1 74 ? -25.328 11.664 6.824 1 81.5 74 LEU A N 1
ATOM 580 C CA . LEU A 1 74 ? -26.75 11.398 6.898 1 81.5 74 LEU A CA 1
ATOM 581 C C . LEU A 1 74 ? -27.359 12.023 8.156 1 81.5 74 LEU A C 1
ATOM 583 O O . LEU A 1 74 ? -28.578 12.172 8.258 1 81.5 74 LEU A O 1
ATOM 587 N N . LYS A 1 75 ? -26.578 12.555 9.062 1 79 75 LYS A N 1
ATOM 588 C CA . LYS A 1 75 ? -27 13.227 10.289 1 79 75 LYS A CA 1
ATOM 589 C C . LYS A 1 75 ? -28.094 12.438 11 1 79 75 LYS A C 1
ATOM 591 O O . LYS A 1 75 ? -29.125 13 11.383 1 79 75 LYS A O 1
ATOM 596 N N . LEU A 1 76 ? -27.859 11.055 10.945 1 75.5 76 LEU A N 1
ATOM 597 C CA . LEU A 1 76 ? -28.781 10.188 11.672 1 75.5 76 LEU A CA 1
ATOM 598 C C . LEU A 1 76 ? -28.609 10.352 13.18 1 75.5 76 LEU A C 1
ATOM 600 O O . LEU A 1 76 ? -27.562 10.805 13.641 1 75.5 76 LEU A O 1
ATOM 604 N N . GLN A 1 77 ? -29.75 10.234 13.867 1 72.75 77 GLN A N 1
ATOM 605 C CA . GLN A 1 77 ? -29.672 10.414 15.312 1 72.75 77 GLN A CA 1
ATOM 606 C C . GLN A 1 77 ? -30.109 9.148 16.047 1 72.75 77 GLN A C 1
ATOM 608 O O . GLN A 1 77 ? -30.859 8.344 15.508 1 72.75 77 GLN A O 1
ATOM 613 N N . GLY A 1 78 ? -29.484 8.984 17.172 1 75.25 78 GLY A N 1
ATOM 614 C CA . GLY A 1 78 ? -29.953 8.008 18.141 1 75.25 78 GLY A CA 1
ATOM 615 C C . GLY A 1 78 ? -29.719 6.574 17.703 1 75.25 78 GLY A C 1
ATOM 616 O O . GLY A 1 78 ? -28.594 6.215 17.328 1 75.25 78 GLY A O 1
ATOM 617 N N . GLU A 1 79 ? -30.781 5.844 17.75 1 78.38 79 GLU A N 1
ATOM 618 C CA . GLU A 1 79 ? -30.734 4.395 17.562 1 78.38 79 GLU A CA 1
ATOM 619 C C . GLU A 1 79 ? -30.422 4.035 16.125 1 78.38 79 GLU A C 1
ATOM 621 O O . GLU A 1 79 ? -29.766 3.029 15.852 1 78.38 79 GLU A O 1
ATOM 626 N N . LEU A 1 80 ? -30.859 4.91 15.258 1 83.38 80 LEU A N 1
ATOM 627 C CA . LEU A 1 80 ? -30.609 4.633 13.844 1 83.38 80 LEU A CA 1
ATOM 628 C C . LEU A 1 80 ? -29.125 4.734 13.523 1 83.38 80 LEU A C 1
ATOM 630 O O . LEU A 1 80 ? -28.594 3.934 12.75 1 83.38 80 LEU A O 1
ATOM 634 N N . PHE A 1 81 ? -28.484 5.738 14.102 1 86.69 81 PHE A N 1
ATOM 635 C CA . PHE A 1 81 ? -27.047 5.895 13.891 1 86.69 81 PHE A CA 1
ATOM 636 C C . PHE A 1 81 ? -26.281 4.699 14.453 1 86.69 81 PHE A C 1
ATOM 638 O O . PHE A 1 81 ? -25.359 4.191 13.812 1 86.69 81 PHE A O 1
ATOM 645 N N . LYS A 1 82 ? -26.75 4.215 15.508 1 86.56 82 LYS A N 1
ATOM 646 C CA . LYS A 1 82 ? -26.109 3.09 16.172 1 86.56 82 LYS A CA 1
ATOM 647 C C . LYS A 1 82 ? -26.203 1.822 15.328 1 86.56 82 LYS A C 1
ATOM 649 O O . LYS A 1 82 ? -25.25 1.066 15.211 1 86.56 82 LYS A O 1
ATOM 654 N N . GLU A 1 83 ? -27.344 1.676 14.859 1 88.19 83 GLU A N 1
ATOM 655 C CA . GLU A 1 83 ? -27.578 0.49 14.047 1 88.19 83 GLU A CA 1
ATOM 656 C C . GLU A 1 83 ? -26.719 0.506 12.781 1 88.19 83 GLU A C 1
ATOM 658 O O . GLU A 1 83 ? -26.125 -0.509 12.422 1 88.19 83 GLU A O 1
ATOM 663 N N . GLN A 1 84 ? -26.75 1.637 12.195 1 88.81 84 GLN A N 1
ATOM 664 C CA . GLN A 1 84 ? -25.969 1.758 10.961 1 88.81 84 GLN A CA 1
ATOM 665 C C . GLN A 1 84 ? -24.484 1.644 11.242 1 88.81 84 GLN A C 1
ATOM 667 O O . GLN A 1 84 ? -23.734 1.044 10.461 1 88.81 84 GLN A O 1
ATOM 672 N N . LEU A 1 85 ? -24.016 2.201 12.312 1 91.62 85 LEU A N 1
ATOM 673 C CA . LEU A 1 85 ? -22.609 2.111 12.695 1 91.62 85 LEU A CA 1
ATOM 674 C C . LEU A 1 85 ? -22.203 0.661 12.938 1 91.62 85 LEU A C 1
ATOM 676 O O . LEU A 1 85 ? -21.125 0.238 12.531 1 91.62 85 LEU A O 1
ATOM 680 N N . SER A 1 86 ? -23.047 -0.082 13.578 1 90.56 86 SER A N 1
ATOM 681 C CA . SER A 1 86 ? -22.797 -1.497 13.828 1 90.56 86 SER A CA 1
ATOM 682 C C . SER A 1 86 ? -22.688 -2.273 12.516 1 90.56 86 SER A C 1
ATOM 684 O O . SER A 1 86 ? -21.812 -3.137 12.375 1 90.56 86 SER A O 1
ATOM 686 N N . LYS A 1 87 ? -23.562 -1.932 11.688 1 88.62 87 LYS A N 1
ATOM 687 C CA . LYS A 1 87 ? -23.594 -2.619 10.398 1 88.62 87 LYS A CA 1
ATOM 688 C C . LYS A 1 87 ? -22.312 -2.371 9.609 1 88.62 87 LYS A C 1
ATOM 690 O O . LYS A 1 87 ? -21.703 -3.309 9.094 1 88.62 87 LYS A O 1
ATOM 695 N N . ILE A 1 88 ? -21.938 -1.089 9.508 1 88.06 88 ILE A N 1
ATOM 696 C CA . ILE A 1 88 ? -20.781 -0.773 8.688 1 88.06 88 ILE A CA 1
ATOM 697 C C . ILE A 1 88 ? -19.516 -1.316 9.344 1 88.06 88 ILE A C 1
ATOM 699 O O . ILE A 1 88 ? -18.547 -1.665 8.656 1 88.06 88 ILE A O 1
ATOM 703 N N . SER A 1 89 ? -19.453 -1.406 10.695 1 89.88 89 SER A N 1
ATOM 704 C CA . SER A 1 89 ? -18.312 -1.972 11.414 1 89.88 89 SER A CA 1
ATOM 705 C C . SER A 1 89 ? -18.141 -3.449 11.078 1 89.88 89 SER A C 1
ATOM 707 O O . SER A 1 89 ? -17.031 -3.887 10.766 1 89.88 89 SER A O 1
ATOM 709 N N . LYS A 1 90 ? -19.203 -4.16 11.047 1 85.25 90 LYS A N 1
ATOM 710 C CA . LYS A 1 90 ? -19.156 -5.59 10.758 1 85.25 90 LYS A CA 1
ATOM 711 C C . LYS A 1 90 ? -18.781 -5.844 9.297 1 85.25 90 LYS A C 1
ATOM 713 O O . LYS A 1 90 ? -18 -6.738 9 1 85.25 90 LYS A O 1
ATOM 718 N N . GLU A 1 91 ? -19.297 -5.047 8.477 1 81.62 91 GLU A N 1
ATOM 719 C CA . GLU A 1 91 ? -19.031 -5.176 7.051 1 81.62 91 GLU A CA 1
ATOM 720 C C . GLU A 1 91 ? -17.562 -4.906 6.738 1 81.62 91 GLU A C 1
ATOM 722 O O . GLU A 1 91 ? -17.016 -5.43 5.762 1 81.62 91 GLU A O 1
ATOM 727 N N . SER A 1 92 ? -17.016 -4.059 7.652 1 83.38 92 SER A N 1
ATOM 728 C CA . SER A 1 92 ? -15.633 -3.682 7.426 1 83.38 92 SER A CA 1
ATOM 729 C C . SER A 1 92 ? -14.68 -4.598 8.188 1 83.38 92 SER A C 1
ATOM 731 O O . SER A 1 92 ? -13.492 -4.305 8.305 1 83.38 92 SER A O 1
ATOM 733 N N . GLY A 1 93 ? -15.227 -5.719 8.789 1 77.5 93 GLY A N 1
ATOM 734 C CA . GLY A 1 93 ? -14.383 -6.754 9.367 1 77.5 93 GLY A CA 1
ATOM 735 C C . GLY A 1 93 ? -14.125 -6.559 10.844 1 77.5 93 GLY A C 1
ATOM 736 O O . GLY A 1 93 ? -13.336 -7.293 11.445 1 77.5 93 GLY A O 1
ATOM 737 N N . TYR A 1 94 ? -14.742 -5.547 11.484 1 82.12 94 TYR A N 1
ATOM 738 C CA . TYR A 1 94 ? -14.547 -5.328 12.914 1 82.12 94 TYR A CA 1
ATOM 739 C C . TYR A 1 94 ? -15.531 -6.16 13.734 1 82.12 94 TYR A C 1
ATOM 741 O O . TYR A 1 94 ? -16.641 -6.445 13.273 1 82.12 94 TYR A O 1
ATOM 749 N N . ASP A 1 95 ? -15.086 -6.559 14.891 1 80.94 95 ASP A N 1
ATOM 750 C CA . ASP A 1 95 ? -15.906 -7.383 15.773 1 80.94 95 ASP A CA 1
ATOM 751 C C . ASP A 1 95 ? -17.109 -6.602 16.297 1 80.94 95 ASP A C 1
ATOM 753 O O . ASP A 1 95 ? -18.141 -7.191 16.625 1 80.94 95 ASP A O 1
ATOM 757 N N . SER A 1 96 ? -16.938 -5.309 16.531 1 88.12 96 SER A N 1
ATOM 758 C CA . SER A 1 96 ? -17.984 -4.449 17.094 1 88.12 96 SER A CA 1
ATOM 759 C C . SER A 1 96 ? -17.781 -2.996 16.672 1 88.12 96 SER A C 1
ATOM 761 O O . SER A 1 96 ? -16.719 -2.635 16.156 1 88.12 96 SER A O 1
ATOM 763 N N . ALA A 1 97 ? -18.797 -2.24 16.922 1 89.5 97 ALA A N 1
ATOM 764 C CA . ALA A 1 97 ? -18.672 -0.802 16.688 1 89.5 97 ALA A CA 1
ATOM 765 C C . ALA A 1 97 ? -17.594 -0.187 17.578 1 89.5 97 ALA A C 1
ATOM 767 O O . ALA A 1 97 ? -16.844 0.676 17.125 1 89.5 97 ALA A O 1
ATOM 768 N N . GLN A 1 98 ? -17.562 -0.645 18.734 1 89.25 98 GLN A N 1
ATOM 769 C CA . GLN A 1 98 ? -16.547 -0.146 19.672 1 89.25 98 GLN A CA 1
ATOM 770 C C . GLN A 1 98 ? -15.141 -0.436 19.156 1 89.25 98 GLN A C 1
ATOM 772 O O . GLN A 1 98 ? -14.281 0.445 19.156 1 89.25 98 GLN A O 1
ATOM 777 N N . SER A 1 99 ? -15 -1.625 18.703 1 86.44 99 SER A N 1
ATOM 778 C CA . SER A 1 99 ? -13.695 -2.008 18.172 1 86.44 99 SER A CA 1
ATOM 779 C C . SER A 1 99 ? -13.32 -1.169 16.969 1 86.44 99 SER A C 1
ATOM 781 O O . SER A 1 99 ? -12.164 -0.775 16.797 1 86.44 99 SER A O 1
ATOM 783 N N . ALA A 1 100 ? -14.281 -0.911 16.141 1 88.75 100 ALA A N 1
ATOM 784 C CA . ALA A 1 100 ? -14.039 -0.103 14.953 1 88.75 100 ALA A CA 1
ATOM 785 C C . ALA A 1 100 ? -13.656 1.327 15.328 1 88.75 100 ALA A C 1
ATOM 787 O O . ALA A 1 100 ? -12.719 1.893 14.766 1 88.75 100 ALA A O 1
ATOM 788 N N . LEU A 1 101 ? -14.336 1.864 16.312 1 90.75 101 LEU A N 1
ATOM 789 C CA . LEU A 1 101 ? -14.125 3.248 16.719 1 90.75 101 LEU A CA 1
ATOM 790 C C . LEU A 1 101 ? -12.758 3.426 17.375 1 90.75 101 LEU A C 1
ATOM 792 O O . LEU A 1 101 ? -12.172 4.508 17.312 1 90.75 101 LEU A O 1
ATOM 796 N N . ILE A 1 102 ? -12.289 2.365 17.891 1 85.38 102 ILE A N 1
ATOM 797 C CA . ILE A 1 102 ? -11.016 2.43 18.594 1 85.38 102 ILE A CA 1
ATOM 798 C C . ILE A 1 102 ? -9.867 2.115 17.641 1 85.38 102 ILE A C 1
ATOM 800 O O . ILE A 1 102 ? -8.812 2.756 17.703 1 85.38 102 ILE A O 1
ATOM 804 N N . GLN A 1 103 ? -10.117 1.274 16.672 1 81.31 103 GLN A N 1
ATOM 805 C CA . GLN A 1 103 ? -9.008 0.702 15.922 1 81.31 103 GLN A CA 1
ATOM 806 C C . GLN A 1 103 ? -8.891 1.336 14.539 1 81.31 103 GLN A C 1
ATOM 808 O O . GLN A 1 103 ? -7.805 1.384 13.961 1 81.31 103 GLN A O 1
ATOM 813 N N . ALA A 1 104 ? -9.93 1.758 14.055 1 85.31 104 ALA A N 1
ATOM 814 C CA . ALA A 1 104 ? -9.922 2.223 12.672 1 85.31 104 ALA A CA 1
ATOM 815 C C . ALA A 1 104 ? -9.156 3.539 12.539 1 85.31 104 ALA A C 1
ATOM 817 O O . ALA A 1 104 ? -9.211 4.387 13.438 1 85.31 104 ALA A O 1
ATOM 818 N N . THR A 1 105 ? -8.406 3.701 11.43 1 83.81 105 THR A N 1
ATOM 819 C CA . THR A 1 105 ? -7.754 4.953 11.062 1 83.81 105 THR A CA 1
ATOM 820 C C . THR A 1 105 ? -7.93 5.234 9.57 1 83.81 105 THR A C 1
ATOM 822 O O . THR A 1 105 ? -8.008 4.305 8.766 1 83.81 105 THR A O 1
ATOM 825 N N . ASN A 1 106 ? -8.062 6.395 9.289 1 83.56 106 ASN A N 1
ATOM 826 C CA . ASN A 1 106 ? -8.109 6.715 7.863 1 83.56 106 ASN A CA 1
ATOM 827 C C . ASN A 1 106 ? -6.711 6.816 7.262 1 83.56 106 ASN A C 1
ATOM 829 O O . ASN A 1 106 ? -5.723 6.492 7.922 1 83.56 106 ASN A O 1
ATOM 833 N N . SER A 1 107 ? -6.652 7.219 5.996 1 73.12 107 SER A N 1
ATOM 834 C CA . SER A 1 107 ? -5.391 7.266 5.266 1 73.12 107 SER A CA 1
ATOM 835 C C . SER A 1 107 ? -4.43 8.273 5.891 1 73.12 107 SER A C 1
ATOM 837 O O . SER A 1 107 ? -3.215 8.18 5.707 1 73.12 107 SER A O 1
ATOM 839 N N . GLU A 1 108 ? -4.957 9.273 6.691 1 74.19 108 GLU A N 1
ATOM 840 C CA . GLU A 1 108 ? -4.129 10.281 7.34 1 74.19 108 GLU A CA 1
ATOM 841 C C . GLU A 1 108 ? -3.775 9.875 8.766 1 74.19 108 GLU A C 1
ATOM 843 O O . GLU A 1 108 ? -3.135 10.641 9.492 1 74.19 108 GLU A O 1
ATOM 848 N N . GLY A 1 109 ? -4.305 8.695 9.148 1 76.31 109 GLY A N 1
ATOM 849 C CA . GLY A 1 109 ? -3.996 8.188 10.477 1 76.31 109 GLY A CA 1
ATOM 850 C C . GLY A 1 109 ? -4.953 8.688 11.547 1 76.31 109 GLY A C 1
ATOM 851 O O . GLY A 1 109 ? -4.707 8.5 12.734 1 76.31 109 GLY A O 1
ATOM 852 N N . GLN A 1 110 ? -6.016 9.18 11.156 1 86.19 110 GLN A N 1
ATOM 853 C CA . GLN A 1 110 ? -6.973 9.727 12.117 1 86.19 110 GLN A CA 1
ATOM 854 C C . GLN A 1 110 ? -7.961 8.664 12.578 1 86.19 110 GLN A C 1
ATOM 856 O O . GLN A 1 110 ? -8.445 7.863 11.773 1 86.19 110 GLN A O 1
ATOM 861 N N . SER A 1 111 ? -8.211 8.68 13.82 1 89 111 SER A N 1
ATOM 862 C CA . SER A 1 111 ? -9.312 7.875 14.336 1 89 111 SER A CA 1
ATOM 863 C C . SER A 1 111 ? -10.664 8.492 13.977 1 89 111 SER A C 1
ATOM 865 O O . SER A 1 111 ? -10.734 9.664 13.609 1 89 111 SER A O 1
ATOM 867 N N . PRO A 1 112 ? -11.719 7.746 14.109 1 92.75 112 PRO A N 1
ATOM 868 C CA . PRO A 1 112 ? -13.055 8.305 13.875 1 92.75 112 PRO A CA 1
ATOM 869 C C . PRO A 1 112 ? -13.367 9.492 14.781 1 92.75 112 PRO A C 1
ATOM 871 O O . PRO A 1 112 ? -13.906 10.5 14.32 1 92.75 112 PRO A O 1
ATOM 874 N N . LEU A 1 113 ? -13 9.367 16.016 1 94.25 113 LEU A N 1
ATOM 875 C CA . LEU A 1 113 ? -13.242 10.453 16.953 1 94.25 113 LEU A CA 1
ATOM 876 C C . LEU A 1 113 ? -12.445 11.695 16.562 1 94.25 113 LEU A C 1
ATOM 878 O O . LEU A 1 113 ? -12.984 12.805 16.531 1 94.25 113 LEU A O 1
ATOM 882 N N . GLN A 1 114 ? -11.195 11.484 16.266 1 93.25 114 GLN A N 1
ATOM 883 C CA . GLN A 1 114 ? -10.375 12.602 15.812 1 93.25 114 GLN A CA 1
ATOM 884 C C . GLN A 1 114 ? -10.992 13.281 14.594 1 93.25 114 GLN A C 1
ATOM 886 O O . GLN A 1 114 ? -11.031 14.516 14.516 1 93.25 114 GLN A O 1
ATOM 891 N N . TYR A 1 115 ? -11.414 12.461 13.734 1 93.88 115 TYR A N 1
ATOM 892 C CA . TYR A 1 115 ? -12 12.977 12.5 1 93.88 115 TYR A CA 1
ATOM 893 C C . TYR A 1 115 ? -13.234 13.812 12.789 1 93.88 115 TYR A C 1
ATOM 895 O O . TYR A 1 115 ? -13.375 14.922 12.258 1 93.88 115 TYR A O 1
ATOM 903 N N . ALA A 1 116 ? -14.125 13.336 13.555 1 95.12 116 ALA A N 1
ATOM 904 C CA . ALA A 1 116 ? -15.352 14.055 13.906 1 95.12 116 ALA A CA 1
ATOM 905 C C . ALA A 1 116 ? -15.023 15.383 14.578 1 95.12 116 ALA A C 1
ATOM 907 O O . ALA A 1 116 ? -15.664 16.406 14.297 1 95.12 116 ALA A O 1
ATOM 908 N N . LEU A 1 117 ? -14.055 15.375 15.469 1 96.31 117 LEU A N 1
ATOM 909 C CA . LEU A 1 117 ? -13.656 16.578 16.188 1 96.31 117 LEU A CA 1
ATOM 910 C C . LEU A 1 117 ? -13.047 17.594 15.234 1 96.31 117 LEU A C 1
ATOM 912 O O . LEU A 1 117 ? -13.328 18.797 15.336 1 96.31 117 LEU A O 1
ATOM 916 N N . GLN A 1 118 ? -12.219 17.125 14.367 1 95.06 118 GLN A N 1
ATOM 917 C CA . GLN A 1 118 ? -11.602 18 13.383 1 95.06 118 GLN A CA 1
ATOM 918 C C . GLN A 1 118 ? -12.656 18.656 12.5 1 95.06 118 GLN A C 1
ATOM 920 O O . GLN A 1 118 ? -12.5 19.812 12.086 1 95.06 118 GLN A O 1
ATOM 925 N N . LYS A 1 119 ? -13.734 17.953 12.289 1 94.44 119 LYS A N 1
ATOM 926 C CA . LYS A 1 119 ? -14.836 18.469 11.484 1 94.44 119 LYS A CA 1
ATOM 927 C C . LYS A 1 119 ? -15.781 19.328 12.32 1 94.44 119 LYS A C 1
ATOM 929 O O . LYS A 1 119 ? -16.781 19.828 11.812 1 94.44 119 LYS A O 1
ATOM 934 N N . GLN A 1 120 ? -15.477 19.469 13.555 1 95.94 120 GLN A N 1
ATOM 935 C CA . GLN A 1 120 ? -16.281 20.25 14.492 1 95.94 120 GLN A CA 1
ATOM 936 C C . GLN A 1 120 ? -17.703 19.703 14.578 1 95.94 120 GLN A C 1
ATOM 938 O O . GLN A 1 120 ? -18.656 20.469 14.703 1 95.94 120 GLN A O 1
ATOM 943 N N . ASP A 1 121 ? -17.797 18.422 14.312 1 93.94 121 ASP A N 1
ATOM 944 C CA . ASP A 1 121 ? -19.062 17.703 14.477 1 93.94 121 ASP A CA 1
ATOM 945 C C . ASP A 1 121 ? -19.172 17.094 15.867 1 93.94 121 ASP A C 1
ATOM 947 O O . ASP A 1 121 ? -18.984 15.891 16.047 1 93.94 121 ASP A O 1
ATOM 951 N N . PHE A 1 122 ? -19.656 17.891 16.797 1 94.06 122 PHE A N 1
ATOM 952 C CA . PHE A 1 122 ? -19.625 17.531 18.203 1 94.06 122 PHE A CA 1
ATOM 953 C C . PHE A 1 122 ? -20.734 16.516 18.516 1 94.06 122 PHE A C 1
ATOM 955 O O . PHE A 1 122 ? -20.578 15.695 19.422 1 94.06 122 PHE A O 1
ATOM 962 N N . SER A 1 123 ? -21.766 16.531 17.75 1 90.06 123 SER A N 1
ATOM 963 C CA . SER A 1 123 ? -22.828 15.539 17.953 1 90.06 123 SER A CA 1
ATOM 964 C C . SER A 1 123 ? -22.328 14.133 17.641 1 90.06 123 SER A C 1
ATOM 966 O O . SER A 1 123 ? -22.531 13.211 18.438 1 90.06 123 SER A O 1
ATOM 968 N N . THR A 1 124 ? -21.703 14.055 16.531 1 91.88 124 THR A N 1
ATOM 969 C CA . THR A 1 124 ? -21.156 12.758 16.141 1 91.88 124 THR A CA 1
ATOM 970 C C . THR A 1 124 ? -20.047 12.328 17.094 1 91.88 124 THR A C 1
ATOM 972 O O . THR A 1 124 ? -19.953 11.156 17.469 1 91.88 124 THR A O 1
ATOM 975 N N . ALA A 1 125 ? -19.203 13.25 17.484 1 94.25 125 ALA A N 1
ATOM 976 C CA . ALA A 1 125 ? -18.125 12.945 18.438 1 94.25 125 ALA A CA 1
ATOM 977 C C . ALA A 1 125 ? -18.703 12.398 19.734 1 94.25 125 ALA A C 1
ATOM 979 O O . ALA A 1 125 ? -18.172 11.43 20.297 1 94.25 125 ALA A O 1
ATOM 980 N N . LYS A 1 126 ? -19.734 13.023 20.172 1 92.25 126 LYS A N 1
ATOM 981 C CA . LYS A 1 126 ? -20.375 12.578 21.406 1 92.25 126 LYS A CA 1
ATOM 982 C C . LYS A 1 126 ? -20.922 11.156 21.25 1 92.25 126 LYS A C 1
ATOM 984 O O . LYS A 1 126 ? -20.781 10.336 22.156 1 92.25 126 LYS A O 1
ATOM 989 N N . TYR A 1 127 ? -21.469 10.93 20.156 1 90.06 127 TYR A N 1
ATOM 990 C CA . TYR A 1 127 ? -21.984 9.594 19.875 1 90.06 127 TYR A CA 1
ATOM 991 C C . TYR A 1 127 ? -20.859 8.562 19.906 1 90.06 127 TYR A C 1
ATOM 993 O O . TYR A 1 127 ? -21.031 7.461 20.438 1 90.06 127 TYR A O 1
ATOM 1001 N N . PHE A 1 128 ? -19.797 8.891 19.266 1 93.25 128 PHE A N 1
ATOM 1002 C CA . PHE A 1 128 ? -18.656 7.988 19.266 1 93.25 128 PHE A CA 1
ATOM 1003 C C . PHE A 1 128 ? -18.172 7.707 20.688 1 93.25 128 PHE A C 1
ATOM 1005 O O . PHE A 1 128 ? -17.922 6.555 21.047 1 93.25 128 PHE A O 1
ATOM 1012 N N . LEU A 1 129 ? -18.109 8.734 21.453 1 91.69 129 LEU A N 1
ATOM 1013 C CA . LEU A 1 129 ? -17.688 8.586 22.844 1 91.69 129 LEU A CA 1
ATOM 1014 C C . LEU A 1 129 ? -18.672 7.699 23.609 1 91.69 129 LEU A C 1
ATOM 1016 O O . LEU A 1 129 ? -18.25 6.84 24.391 1 91.69 129 LEU A O 1
ATOM 1020 N N . ASP A 1 130 ? -19.906 7.836 23.375 1 89.06 130 ASP A N 1
ATOM 1021 C CA . ASP A 1 130 ? -20.953 7.062 24.047 1 89.06 130 ASP A CA 1
ATOM 1022 C C . ASP A 1 130 ? -20.891 5.594 23.641 1 89.06 130 ASP A C 1
ATOM 1024 O O . ASP A 1 130 ? -21.422 4.727 24.344 1 89.06 130 ASP A O 1
ATOM 1028 N N . ASN A 1 131 ? -20.297 5.391 22.516 1 87.31 131 ASN A N 1
ATOM 1029 C CA . ASN A 1 131 ? -20.266 4.023 22.016 1 87.31 131 ASN A CA 1
ATOM 1030 C C . ASN A 1 131 ? -18.859 3.426 22.109 1 87.31 131 ASN A C 1
ATOM 1032 O O . ASN A 1 131 ? -18.516 2.512 21.359 1 87.31 131 ASN A O 1
ATOM 1036 N N . GLY A 1 132 ? -18.047 4.039 22.906 1 87 132 GLY A N 1
ATOM 1037 C CA . GLY A 1 132 ? -16.844 3.35 23.328 1 87 132 GLY A CA 1
ATOM 1038 C C . GLY A 1 132 ? -15.578 3.955 22.734 1 87 132 GLY A C 1
ATOM 1039 O O . GLY A 1 132 ? -14.477 3.473 22.984 1 87 132 GLY A O 1
ATOM 1040 N N . ALA A 1 133 ? -15.711 5.008 21.859 1 90 133 ALA A N 1
ATOM 1041 C CA . ALA A 1 133 ? -14.5 5.676 21.406 1 90 133 ALA A CA 1
ATOM 1042 C C . ALA A 1 133 ? -13.703 6.23 22.578 1 90 133 ALA A C 1
ATOM 1044 O O . ALA A 1 133 ? -14.281 6.629 23.594 1 90 133 ALA A O 1
ATOM 1045 N N . LYS A 1 134 ? -12.406 6.184 22.406 1 84.81 134 LYS A N 1
ATOM 1046 C CA . LYS A 1 134 ? -11.531 6.68 23.469 1 84.81 134 LYS A CA 1
ATOM 1047 C C . LYS A 1 134 ? -10.734 7.898 23 1 84.81 134 LYS A C 1
ATOM 1049 O O . LYS A 1 134 ? -10.289 7.949 21.859 1 84.81 134 LYS A O 1
ATOM 1054 N N . ALA A 1 135 ? -10.617 8.828 23.938 1 88.94 135 ALA A N 1
ATOM 1055 C CA . ALA A 1 135 ? -9.875 10.055 23.625 1 88.94 135 ALA A CA 1
ATOM 1056 C C . ALA A 1 135 ? -8.453 9.984 24.172 1 88.94 135 ALA A C 1
ATOM 1058 O O . ALA A 1 135 ? -8.242 10.008 25.375 1 88.94 135 ALA A O 1
ATOM 1059 N N . GLY A 1 136 ? -7.559 9.828 23.234 1 84.75 136 GLY A N 1
ATOM 1060 C CA . GLY A 1 136 ? -6.152 9.945 23.594 1 84.75 136 GLY A CA 1
ATOM 1061 C C . GLY A 1 136 ? -5.621 11.359 23.484 1 84.75 136 GLY A C 1
ATOM 1062 O O . GLY A 1 136 ? -6.391 12.305 23.328 1 84.75 136 GLY A O 1
ATOM 1063 N N . PRO A 1 137 ? -4.332 11.508 23.656 1 85.94 137 PRO A N 1
ATOM 1064 C CA . PRO A 1 137 ? -3.711 12.836 23.609 1 85.94 137 PRO A CA 1
ATOM 1065 C C . PRO A 1 137 ? -4.016 13.586 22.312 1 85.94 137 PRO A C 1
ATOM 1067 O O . PRO A 1 137 ? -4.258 14.797 22.328 1 85.94 137 PRO A O 1
ATOM 1070 N N . ILE A 1 138 ? -4.062 12.867 21.25 1 89.5 138 ILE A N 1
ATOM 1071 C CA . ILE A 1 138 ? -4.289 13.5 19.953 1 89.5 138 ILE A CA 1
ATOM 1072 C C . ILE A 1 138 ? -5.738 13.977 19.859 1 89.5 138 ILE A C 1
ATOM 1074 O O . ILE A 1 138 ? -5.996 15.117 19.469 1 89.5 138 ILE A O 1
ATOM 1078 N N . GLU A 1 139 ? -6.641 13.094 20.203 1 92.31 139 GLU A N 1
ATOM 1079 C CA . GLU A 1 139 ? -8.055 13.477 20.188 1 92.31 139 GLU A CA 1
ATOM 1080 C C . GLU A 1 139 ? -8.32 14.664 21.109 1 92.31 139 GLU A C 1
ATOM 1082 O O . GLU A 1 139 ? -9.078 15.57 20.75 1 92.31 139 GLU A O 1
ATOM 1087 N N . LYS A 1 140 ? -7.652 14.672 22.188 1 91.81 140 LYS A N 1
ATOM 1088 C CA . LYS A 1 140 ? -7.816 15.773 23.141 1 91.81 140 LYS A CA 1
ATOM 1089 C C . LYS A 1 140 ? -7.277 17.078 22.547 1 91.81 140 LYS A C 1
ATOM 1091 O O . LYS A 1 140 ? -7.875 18.141 22.75 1 91.81 140 LYS A O 1
ATOM 1096 N N . ALA A 1 141 ? -6.176 16.969 21.922 1 93.31 141 ALA A N 1
ATOM 1097 C CA . ALA A 1 141 ? -5.59 18.156 21.312 1 93.31 141 ALA A CA 1
ATOM 1098 C C . ALA A 1 141 ? -6.492 18.703 20.203 1 93.31 141 ALA A C 1
ATOM 1100 O O . ALA A 1 141 ? -6.684 19.922 20.094 1 93.31 141 ALA A O 1
ATOM 1101 N N . VAL A 1 142 ? -7 17.828 19.406 1 95.44 142 VAL A N 1
ATOM 1102 C CA . VAL A 1 142 ? -7.887 18.234 18.328 1 95.44 142 VAL A CA 1
ATOM 1103 C C . VAL A 1 142 ? -9.172 18.828 18.906 1 95.44 142 VAL A C 1
ATOM 1105 O O . VAL A 1 142 ? -9.711 19.797 18.359 1 95.44 142 VAL A O 1
ATOM 1108 N N . PHE A 1 143 ? -9.641 18.281 19.984 1 95.56 143 PHE A N 1
ATOM 1109 C CA . PHE A 1 143 ? -10.82 18.797 20.688 1 95.56 143 PHE A CA 1
ATOM 1110 C C . PHE A 1 143 ? -10.586 20.219 21.156 1 95.56 143 PHE A C 1
ATOM 1112 O O . PHE A 1 143 ? -11.438 21.094 20.984 1 95.56 143 PHE A O 1
ATOM 1119 N N . GLU A 1 144 ? -9.445 20.406 21.703 1 94.62 144 GLU A N 1
ATOM 1120 C CA . GLU A 1 144 ? -9.109 21.734 22.188 1 94.62 144 GLU A CA 1
ATOM 1121 C C . GLU A 1 144 ? -9.141 22.766 21.062 1 94.62 144 GLU A C 1
ATOM 1123 O O . GLU A 1 144 ? -9.664 23.859 21.234 1 94.62 144 GLU A O 1
ATOM 1128 N N . ILE A 1 145 ? -8.578 22.406 19.969 1 96.31 145 ILE A N 1
ATOM 1129 C CA . ILE A 1 145 ? -8.586 23.297 18.812 1 96.31 145 ILE A CA 1
ATOM 1130 C C . ILE A 1 145 ? -10.023 23.547 18.359 1 96.31 145 ILE A C 1
ATOM 1132 O O . ILE A 1 145 ? -10.406 24.688 18.078 1 96.31 145 ILE A O 1
ATOM 1136 N N . ALA A 1 146 ? -10.789 22.484 18.344 1 97.12 146 ALA A N 1
ATOM 1137 C CA . ALA A 1 146 ? -12.164 22.547 17.859 1 97.12 146 ALA A CA 1
ATOM 1138 C C . ALA A 1 146 ? -13.039 23.391 18.781 1 97.12 146 ALA A C 1
ATOM 1140 O O . ALA A 1 146 ? -14.023 23.984 18.344 1 97.12 146 ALA A O 1
ATOM 1141 N N . LEU A 1 147 ? -12.68 23.469 20.031 1 96.56 147 LEU A N 1
ATOM 1142 C CA . LEU A 1 147 ? -13.453 24.234 21 1 96.56 147 LEU A CA 1
ATOM 1143 C C . LEU A 1 147 ? -13.445 25.719 20.656 1 96.56 147 LEU A C 1
ATOM 1145 O O . LEU A 1 147 ? -14.328 26.453 21.094 1 96.56 147 LEU A O 1
ATOM 1149 N N . ASP A 1 148 ? -12.422 26.109 19.922 1 96.31 148 ASP A N 1
ATOM 1150 C CA . ASP A 1 148 ? -12.367 27.5 19.469 1 96.31 148 ASP A CA 1
ATOM 1151 C C . ASP A 1 148 ? -13.109 27.672 18.141 1 96.31 148 ASP A C 1
ATOM 1153 O O . ASP A 1 148 ? -12.5 28 17.125 1 96.31 148 ASP A O 1
ATOM 1157 N N . SER A 1 149 ? -14.414 27.375 18.172 1 96.69 149 SER A N 1
ATOM 1158 C CA . SER A 1 149 ? -15.227 27.469 16.969 1 96.69 149 SER A CA 1
ATOM 1159 C C . SER A 1 149 ? -16.656 27.875 17.297 1 96.69 149 SER A C 1
ATOM 1161 O O . SER A 1 149 ? -17.094 27.766 18.438 1 96.69 149 SER A O 1
ATOM 1163 N N . LYS A 1 150 ? -17.344 28.375 16.297 1 96.31 150 LYS A N 1
ATOM 1164 C CA . LYS A 1 150 ? -18.75 28.703 16.438 1 96.31 150 LYS A CA 1
ATOM 1165 C C . LYS A 1 150 ? -19.578 27.453 16.75 1 96.31 150 LYS A C 1
ATOM 1167 O O . LYS A 1 150 ? -20.5 27.5 17.547 1 96.31 150 LYS A O 1
ATOM 1172 N N . ALA A 1 151 ? -19.203 26.359 16.125 1 96.06 151 ALA A N 1
ATOM 1173 C CA . ALA A 1 151 ? -19.906 25.109 16.359 1 96.06 151 ALA A CA 1
ATOM 1174 C C . ALA A 1 151 ? -19.812 24.688 17.828 1 96.06 151 ALA A C 1
ATOM 1176 O O . ALA A 1 151 ? -20.781 24.141 18.375 1 96.06 151 ALA A O 1
ATOM 1177 N N . ALA A 1 152 ? -18.688 24.922 18.438 1 96.5 152 ALA A N 1
ATOM 1178 C CA . ALA A 1 152 ? -18.516 24.578 19.844 1 96.5 152 ALA A CA 1
ATOM 1179 C C . ALA A 1 152 ? -19.406 25.422 20.734 1 96.5 152 ALA A C 1
ATOM 1181 O O . ALA A 1 152 ? -20.031 24.922 21.672 1 96.5 152 ALA A O 1
ATOM 1182 N N . LYS A 1 153 ? -19.469 26.672 20.422 1 94.12 153 LYS A N 1
ATOM 1183 C CA . LYS A 1 153 ? -20.344 27.594 21.156 1 94.12 153 LYS A CA 1
ATOM 1184 C C . LYS A 1 153 ? -21.812 27.172 21.031 1 94.12 153 LYS A C 1
ATOM 1186 O O . LYS A 1 153 ? -22.547 27.156 22.031 1 94.12 153 LYS A O 1
ATOM 1191 N N . GLU A 1 154 ? -22.172 26.844 19.859 1 94.62 154 GLU A N 1
ATOM 1192 C CA . GLU A 1 154 ? -23.547 26.438 19.578 1 94.62 154 GLU A CA 1
ATOM 1193 C C . GLU A 1 154 ? -23.891 25.141 20.297 1 94.62 154 GLU A C 1
ATOM 1195 O O . GLU A 1 154 ? -25.016 24.938 20.734 1 94.62 154 GLU A O 1
ATOM 1200 N N . PHE A 1 155 ? -22.906 24.297 20.375 1 94 155 PHE A N 1
ATOM 1201 C CA . PHE A 1 155 ? -23.094 23.016 21.062 1 94 155 PHE A CA 1
ATOM 1202 C C . PHE A 1 155 ? -23.234 23.219 22.562 1 94 155 PHE A C 1
ATOM 1204 O O . PHE A 1 155 ? -23.766 22.359 23.266 1 94 155 PHE A O 1
ATOM 1211 N N . GLY A 1 156 ? -22.688 24.375 23.078 1 92.81 156 GLY A N 1
ATOM 1212 C CA . GLY A 1 156 ? -22.922 24.75 24.469 1 92.81 156 GLY A CA 1
ATOM 1213 C C . GLY A 1 156 ? -21.656 24.672 25.312 1 92.81 156 GLY A C 1
ATOM 1214 O O . GLY A 1 156 ? -21.734 24.688 26.547 1 92.81 156 GLY A O 1
ATOM 1215 N N . PHE A 1 157 ? -20.5 24.562 24.688 1 94.06 157 PHE A N 1
ATOM 1216 C CA . PHE A 1 157 ? -19.25 24.516 25.453 1 94.06 157 PHE A CA 1
ATOM 1217 C C . PHE A 1 157 ? -18.891 25.906 25.984 1 94.06 157 PHE A C 1
ATOM 1219 O O . PHE A 1 157 ? -19.156 26.906 25.344 1 94.06 157 PHE A O 1
ATOM 1226 N N . PRO A 1 158 ? -18.266 25.859 27.141 1 91.25 158 PRO A N 1
ATOM 1227 C CA . PRO A 1 158 ? -17.719 27.141 27.609 1 91.25 158 PRO A CA 1
ATOM 1228 C C . PRO A 1 158 ? -16.516 27.609 26.781 1 91.25 158 PRO A C 1
ATOM 1230 O O . PRO A 1 158 ? -15.852 26.797 26.141 1 91.25 158 PRO A O 1
ATOM 1233 N N . PRO A 1 159 ? -16.312 28.906 26.797 1 89 159 PRO A N 1
ATOM 1234 C CA . PRO A 1 159 ? -15.125 29.391 26.109 1 89 159 PRO A CA 1
ATOM 1235 C C . PRO A 1 159 ? -13.828 28.859 26.703 1 89 159 PRO A C 1
ATOM 1237 O O . PRO A 1 159 ? -13.781 28.547 27.891 1 89 159 PRO A O 1
ATOM 1240 N N . LEU A 1 160 ? -12.859 28.766 25.844 1 91.12 160 LEU A N 1
ATOM 1241 C CA . LEU A 1 160 ? -11.539 28.344 26.312 1 91.12 160 LEU A CA 1
ATOM 1242 C C . LEU A 1 160 ? -10.961 29.328 27.312 1 91.12 160 LEU A C 1
ATOM 1244 O O . LEU A 1 160 ? -11.102 30.547 27.141 1 91.12 160 LEU A O 1
ATOM 1248 N N . PRO A 1 161 ? -10.367 28.797 28.297 1 89.56 161 PRO A N 1
ATOM 1249 C CA . PRO A 1 161 ? -9.734 29.703 29.25 1 89.56 161 PRO A CA 1
ATOM 1250 C C . PRO A 1 161 ? -8.547 30.469 28.641 1 89.56 161 PRO A C 1
ATOM 1252 O O . PRO A 1 161 ? -7.75 29.875 27.906 1 89.56 161 PRO A O 1
ATOM 1255 N N . PRO A 1 162 ? -8.391 31.672 29.016 1 87 162 PRO A N 1
ATOM 1256 C CA . PRO A 1 162 ? -7.328 32.5 28.438 1 87 162 PRO A CA 1
ATOM 1257 C C . PRO A 1 162 ? -5.93 31.953 28.703 1 87 162 PRO A C 1
ATOM 1259 O O . PRO A 1 162 ? -5.02 32.156 27.891 1 87 162 PRO A O 1
ATOM 1262 N N . GLU A 1 163 ? -5.754 31.234 29.734 1 82.19 163 GLU A N 1
ATOM 1263 C CA . GLU A 1 163 ? -4.453 30.672 30.094 1 82.19 163 GLU A CA 1
ATOM 1264 C C . GLU A 1 163 ? -3.971 29.672 29.047 1 82.19 163 GLU A C 1
ATOM 1266 O O . GLU A 1 163 ? -2.77 29.422 28.922 1 82.19 163 GLU A O 1
ATOM 1271 N N . LYS A 1 164 ? -4.875 29.266 28.25 1 84.88 164 LYS A N 1
ATOM 1272 C CA . LYS A 1 164 ? -4.543 28.234 27.266 1 84.88 164 LYS A CA 1
ATOM 1273 C C . LYS A 1 164 ? -4.078 28.859 25.953 1 84.88 164 LYS A C 1
ATOM 1275 O O . LYS A 1 164 ? -3.738 28.141 25.016 1 84.88 164 LYS A O 1
ATOM 1280 N N . GLU A 1 165 ? -3.963 30.078 25.984 1 89 165 GLU A N 1
ATOM 1281 C CA . GLU A 1 165 ? -3.572 30.766 24.766 1 89 165 GLU A CA 1
ATOM 1282 C C . GLU A 1 165 ? -2.082 30.609 24.484 1 89 165 GLU A C 1
ATOM 1284 O O . GLU A 1 165 ? -1.664 30.547 23.328 1 89 165 GLU A O 1
ATOM 1289 N N . LYS A 1 166 ? -1.375 30.484 25.531 1 90.62 166 LYS A N 1
ATOM 1290 C CA . LYS A 1 166 ? 0.064 30.312 25.375 1 90.62 166 LYS A CA 1
ATOM 1291 C C . LYS A 1 166 ? 0.399 28.859 25 1 90.62 166 LYS A C 1
ATOM 1293 O O . LYS A 1 166 ? -0.231 27.938 25.516 1 90.62 166 LYS A O 1
ATOM 1298 N N . LEU A 1 167 ? 1.404 28.734 24.203 1 93.5 167 LEU A N 1
ATOM 1299 C CA . LEU A 1 167 ? 1.807 27.391 23.828 1 93.5 167 LEU A CA 1
ATOM 1300 C C . LEU A 1 167 ? 2.438 26.656 25 1 93.5 167 LEU A C 1
ATOM 1302 O O . LEU A 1 167 ? 3.281 27.219 25.703 1 93.5 167 LEU A O 1
ATOM 1306 N N . HIS A 1 168 ? 1.949 25.469 25.188 1 93.62 168 HIS A N 1
ATOM 1307 C CA . HIS A 1 168 ? 2.678 24.547 26.047 1 93.62 168 HIS A CA 1
ATOM 1308 C C . HIS A 1 168 ? 4.117 24.375 25.578 1 93.62 168 HIS A C 1
ATOM 1310 O O . HIS A 1 168 ? 4.387 24.375 24.375 1 93.62 168 HIS A O 1
ATOM 1316 N N . PRO A 1 169 ? 5.066 24.25 26.438 1 92.44 169 PRO A N 1
ATOM 1317 C CA . PRO A 1 169 ? 6.469 24.125 26.031 1 92.44 169 PRO A CA 1
ATOM 1318 C C . PRO A 1 169 ? 6.688 23 25 1 92.44 169 PRO A C 1
ATOM 1320 O O . PRO A 1 169 ? 7.441 23.172 24.047 1 92.44 169 PRO A O 1
ATOM 1323 N N . VAL A 1 170 ? 6.012 21.922 25.172 1 96.19 170 VAL A N 1
ATOM 1324 C CA . VAL A 1 170 ? 6.215 20.812 24.266 1 96.19 170 VAL A CA 1
ATOM 1325 C C . VAL A 1 170 ? 5.734 21.188 22.859 1 96.19 170 VAL A C 1
ATOM 1327 O O . VAL A 1 170 ? 6.297 20.734 21.859 1 96.19 170 VAL A O 1
ATOM 1330 N N . LYS A 1 171 ? 4.715 21.969 22.781 1 96.5 171 LYS A N 1
ATOM 1331 C CA . LYS A 1 171 ? 4.234 22.453 21.484 1 96.5 171 LYS A CA 1
ATOM 1332 C C . LYS A 1 171 ? 5.176 23.5 20.906 1 96.5 171 LYS A C 1
ATOM 1334 O O . LYS A 1 171 ? 5.43 23.516 19.688 1 96.5 171 LYS A O 1
ATOM 1339 N N . ASN A 1 172 ? 5.641 24.359 21.812 1 96.62 172 ASN A N 1
ATOM 1340 C CA . ASN A 1 172 ? 6.539 25.422 21.375 1 96.62 172 ASN A CA 1
ATOM 1341 C C . ASN A 1 172 ? 7.738 24.875 20.609 1 96.62 172 ASN A C 1
ATOM 1343 O O . ASN A 1 172 ? 8.156 25.453 19.594 1 96.62 172 ASN A O 1
ATOM 1347 N N . PHE A 1 173 ? 8.258 23.812 21.078 1 97.69 173 PHE A N 1
ATOM 1348 C CA . PHE A 1 173 ? 9.43 23.219 20.438 1 97.69 173 PHE A CA 1
ATOM 1349 C C . PHE A 1 173 ? 9.016 22.172 19.406 1 97.69 173 PHE A C 1
ATOM 1351 O O . PHE A 1 173 ? 9.578 22.125 18.312 1 97.69 173 PHE A O 1
ATOM 1358 N N . GLY A 1 174 ? 8.023 21.438 19.734 1 97.44 174 GLY A N 1
ATOM 1359 C CA . GLY A 1 174 ? 7.613 20.359 18.859 1 97.44 174 GLY A CA 1
ATOM 1360 C C . GLY A 1 174 ? 7.109 20.828 17.516 1 97.44 174 GLY A C 1
ATOM 1361 O O . GLY A 1 174 ? 7.422 20.234 16.484 1 97.44 174 GLY A O 1
ATOM 1362 N N . LEU A 1 175 ? 6.367 21.875 17.453 1 97.12 175 LEU A N 1
ATOM 1363 C CA . LEU A 1 175 ? 5.766 22.375 16.219 1 97.12 175 LEU A CA 1
ATOM 1364 C C . LEU A 1 175 ? 6.836 22.891 15.266 1 97.12 175 LEU A C 1
ATOM 1366 O O . LEU A 1 175 ? 6.727 22.719 14.047 1 97.12 175 LEU A O 1
ATOM 1370 N N . VAL A 1 176 ? 7.848 23.453 15.812 1 96.44 176 VAL A N 1
ATOM 1371 C CA . VAL A 1 176 ? 8.867 24.078 14.977 1 96.44 176 VAL A CA 1
ATOM 1372 C C . VAL A 1 176 ? 9.906 23.047 14.562 1 96.44 176 VAL A C 1
ATOM 1374 O O . VAL A 1 176 ? 10.359 23.031 13.414 1 96.44 176 VAL A O 1
ATOM 1377 N N . LEU A 1 177 ? 10.273 22.156 15.516 1 96.56 177 LEU A N 1
ATOM 1378 C CA . LEU A 1 177 ? 11.375 21.234 15.281 1 96.56 177 LEU A CA 1
ATOM 1379 C C . LEU A 1 177 ? 10.867 19.906 14.734 1 96.56 177 LEU A C 1
ATOM 1381 O O . LEU A 1 177 ? 11.664 19.031 14.398 1 96.56 177 LEU A O 1
ATOM 1385 N N . GLY A 1 178 ? 9.562 19.781 14.68 1 94.31 178 GLY A N 1
ATOM 1386 C CA . GLY A 1 178 ? 9 18.547 14.164 1 94.31 178 GLY A CA 1
ATOM 1387 C C . GLY A 1 178 ? 9.219 17.359 15.094 1 94.31 178 GLY A C 1
ATOM 1388 O O . GLY A 1 178 ? 9.672 16.297 14.656 1 94.31 178 GLY A O 1
ATOM 1389 N N . ILE A 1 179 ? 8.992 17.594 16.375 1 94.12 179 ILE A N 1
ATOM 1390 C CA . ILE A 1 179 ? 9.148 16.547 17.375 1 94.12 179 ILE A CA 1
ATOM 1391 C C . ILE A 1 179 ? 7.777 16.016 17.781 1 94.12 179 ILE A C 1
ATOM 1393 O O . ILE A 1 179 ? 6.914 16.781 18.219 1 94.12 179 ILE A O 1
ATOM 1397 N N . LYS A 1 180 ? 7.605 14.758 17.594 1 90.12 180 LYS A N 1
ATOM 1398 C CA . LYS A 1 180 ? 6.391 14.117 18.094 1 90.12 180 LYS A CA 1
ATOM 1399 C C . LYS A 1 180 ? 6.621 13.5 19.484 1 90.12 180 LYS A C 1
ATOM 1401 O O . LYS A 1 180 ? 7.402 12.562 19.625 1 90.12 180 LYS A O 1
ATOM 1406 N N . THR A 1 181 ? 6 14.102 20.453 1 90.25 181 THR A N 1
ATOM 1407 C CA . THR A 1 181 ? 6.082 13.602 21.828 1 90.25 181 THR A CA 1
ATOM 1408 C C . THR A 1 181 ? 4.883 14.078 22.641 1 90.25 181 THR A C 1
ATOM 1410 O O . THR A 1 181 ? 4.043 14.828 22.141 1 90.25 181 THR A O 1
ATOM 1413 N N . THR A 1 182 ? 4.703 13.5 23.797 1 89.56 182 THR A N 1
ATOM 1414 C CA . THR A 1 182 ? 3.637 13.875 24.719 1 89.56 182 THR A CA 1
ATOM 1415 C C . THR A 1 182 ? 4.211 14.289 26.062 1 89.56 182 THR A C 1
ATOM 1417 O O . THR A 1 182 ? 5.086 13.617 26.609 1 89.56 182 THR A O 1
ATOM 1420 N N . SER A 1 183 ? 3.83 15.414 26.5 1 92.69 183 SER A N 1
ATOM 1421 C CA . SER A 1 183 ? 4.266 15.922 27.797 1 92.69 183 SER A CA 1
ATOM 1422 C C . SER A 1 183 ? 3.787 15.023 28.938 1 92.69 183 SER A C 1
ATOM 1424 O O . SER A 1 183 ? 2.898 14.188 28.734 1 92.69 183 SER A O 1
ATOM 1426 N N . VAL A 1 184 ? 4.34 15.258 30.109 1 88.44 184 VAL A N 1
ATOM 1427 C CA . VAL A 1 184 ? 3.969 14.531 31.312 1 88.44 184 VAL A CA 1
ATOM 1428 C C . VAL A 1 184 ? 2.492 14.766 31.625 1 88.44 184 VAL A C 1
ATOM 1430 O O . VAL A 1 184 ? 1.81 13.875 32.156 1 88.44 184 VAL A O 1
ATOM 1433 N N . ASP A 1 185 ? 2.029 15.922 31.266 1 87.81 185 ASP A N 1
ATOM 1434 C CA . ASP A 1 185 ? 0.645 16.25 31.578 1 87.81 185 ASP A CA 1
ATOM 1435 C C . ASP A 1 185 ? -0.301 15.781 30.484 1 87.81 185 ASP A C 1
ATOM 1437 O O . ASP A 1 185 ? -1.491 16.109 30.5 1 87.81 185 ASP A O 1
ATOM 1441 N N . GLY A 1 186 ? 0.266 15.148 29.422 1 87.31 186 GLY A N 1
ATOM 1442 C CA . GLY A 1 186 ? -0.556 14.547 28.375 1 87.31 186 GLY A CA 1
ATOM 1443 C C . GLY A 1 186 ? -0.706 15.43 27.156 1 87.31 186 GLY A C 1
ATOM 1444 O O . GLY A 1 186 ? -1.332 15.031 26.172 1 87.31 186 GLY A O 1
ATOM 1445 N N . THR A 1 187 ? -0.107 16.562 27.125 1 90.81 187 THR A N 1
ATOM 1446 C CA . THR A 1 187 ? -0.203 17.469 25.984 1 90.81 187 THR A CA 1
ATOM 1447 C C . THR A 1 187 ? 0.7 17.016 24.844 1 90.81 187 THR A C 1
ATOM 1449 O O . THR A 1 187 ? 1.91 16.875 25.031 1 90.81 187 THR A O 1
ATOM 1452 N N . PRO A 1 188 ? 0.117 16.781 23.734 1 92.62 188 PRO A N 1
ATOM 1453 C CA . PRO A 1 188 ? 0.983 16.422 22.609 1 92.62 188 PRO A CA 1
ATOM 1454 C C . PRO A 1 188 ? 1.757 17.625 22.062 1 92.62 188 PRO A C 1
ATOM 1456 O O . PRO A 1 188 ? 1.308 18.766 22.188 1 92.62 188 PRO A O 1
ATOM 1459 N N . SER A 1 189 ? 2.85 17.328 21.375 1 95 189 SER A N 1
ATOM 1460 C CA . SER A 1 189 ? 3.721 18.359 20.844 1 95 189 SER A CA 1
ATOM 1461 C C . SER A 1 189 ? 3.166 18.953 19.547 1 95 189 SER A C 1
ATOM 1463 O O . SER A 1 189 ? 3.77 19.844 18.953 1 95 189 SER A O 1
ATOM 1465 N N . GLN A 1 190 ? 2.021 18.453 19.125 1 94.12 190 GLN A N 1
ATOM 1466 C CA . GLN A 1 190 ? 1.397 18.844 17.859 1 94.12 190 GLN A CA 1
ATOM 1467 C C . GLN A 1 190 ? 0.117 19.641 18.109 1 94.12 190 GLN A C 1
ATOM 1469 O O . GLN A 1 190 ? -0.245 19.906 19.25 1 94.12 190 GLN A O 1
ATOM 1474 N N . PHE A 1 191 ? -0.424 20.25 17.031 1 95 191 PHE A N 1
ATOM 1475 C CA . PHE A 1 191 ? -1.714 20.922 17.062 1 95 191 PHE A CA 1
ATOM 1476 C C . PHE A 1 191 ? -1.626 22.219 17.859 1 95 191 PHE A C 1
ATOM 1478 O O . PHE A 1 191 ? -2.051 22.266 19.016 1 95 191 PHE A O 1
ATOM 1485 N N . GLY A 1 192 ? -1.229 23.25 17.266 1 96.31 192 GLY A N 1
ATOM 1486 C CA . GLY A 1 192 ? -1.184 24.578 17.875 1 96.31 192 GLY A CA 1
ATOM 1487 C C . GLY A 1 192 ? -2.197 25.531 17.281 1 96.31 192 GLY A C 1
ATOM 1488 O O . GLY A 1 192 ? -2.477 25.484 16.078 1 96.31 192 GLY A O 1
ATOM 1489 N N . HIS A 1 193 ? -2.695 26.375 18.172 1 97.5 193 HIS A N 1
ATOM 1490 C CA . HIS A 1 193 ? -3.596 27.422 17.703 1 97.5 193 HIS A CA 1
ATOM 1491 C C . HIS A 1 193 ? -2.863 28.438 16.828 1 97.5 193 HIS A C 1
ATOM 1493 O O . HIS A 1 193 ? -1.641 28.578 16.922 1 97.5 193 HIS A O 1
ATOM 1499 N N . ILE A 1 194 ? -3.557 29.172 16.062 1 97.94 194 ILE A N 1
ATOM 1500 C CA . ILE A 1 194 ? -3.004 30.094 15.094 1 97.94 194 ILE A CA 1
ATOM 1501 C C . ILE A 1 194 ? -2.322 31.266 15.812 1 97.94 194 ILE A C 1
ATOM 1503 O O . ILE A 1 194 ? -1.205 31.641 15.461 1 97.94 194 ILE A O 1
ATOM 1507 N N . ALA A 1 195 ? -2.893 31.766 16.844 1 97.75 195 ALA A N 1
ATOM 1508 C CA . ALA A 1 195 ? -2.402 32.969 17.516 1 97.75 195 ALA A CA 1
ATOM 1509 C C . ALA A 1 195 ? -0.958 32.781 17.969 1 97.75 195 ALA A C 1
ATOM 1511 O O . ALA A 1 195 ? -0.065 33.531 17.516 1 97.75 195 ALA A O 1
ATOM 1512 N N . PRO A 1 196 ? -0.741 31.844 18.766 1 97.38 196 PRO A N 1
ATOM 1513 C CA . PRO A 1 196 ? 0.639 31.719 19.234 1 97.38 196 PRO A CA 1
ATOM 1514 C C . PRO A 1 196 ? 1.598 31.266 18.141 1 97.38 196 PRO A C 1
ATOM 1516 O O . PRO A 1 196 ? 2.768 31.641 18.141 1 97.38 196 PRO A O 1
ATOM 1519 N N . THR A 1 197 ? 1.16 30.469 17.234 1 98.12 197 THR A N 1
ATOM 1520 C CA . THR A 1 197 ? 2.053 29.953 16.203 1 98.12 197 THR A CA 1
ATOM 1521 C C . THR A 1 197 ? 2.354 31.016 15.164 1 98.12 197 THR A C 1
ATOM 1523 O O . THR A 1 197 ? 3.461 31.078 14.625 1 98.12 197 THR A O 1
ATOM 1526 N N . TYR A 1 198 ? 1.372 31.812 14.859 1 98 198 TYR A N 1
ATOM 1527 C CA . TYR A 1 198 ? 1.615 32.906 13.938 1 98 198 TYR A CA 1
ATOM 1528 C C . TYR A 1 198 ? 2.574 33.938 14.547 1 98 198 TYR A C 1
ATOM 1530 O O . TYR A 1 198 ? 3.381 34.531 13.836 1 98 198 TYR A O 1
ATOM 1538 N N . GLN A 1 199 ? 2.436 34.094 15.836 1 97.44 199 GLN A N 1
ATOM 1539 C CA . GLN A 1 199 ? 3.396 34.969 16.531 1 97.44 199 GLN A CA 1
ATOM 1540 C C . GLN A 1 199 ? 4.805 34.375 16.453 1 97.44 199 GLN A C 1
ATOM 1542 O O . GLN A 1 199 ? 5.773 35.094 16.234 1 97.44 199 GLN A O 1
ATOM 1547 N N . LEU A 1 200 ? 4.871 33.094 16.609 1 97.44 200 LEU A N 1
ATOM 1548 C CA . LEU A 1 200 ? 6.164 32.438 16.484 1 97.44 200 LEU A CA 1
ATOM 1549 C C . LEU A 1 200 ? 6.766 32.656 15.102 1 97.44 200 LEU A C 1
ATOM 1551 O O . LEU A 1 200 ? 7.961 32.938 14.977 1 97.44 200 LEU A O 1
ATOM 1555 N N . MET A 1 201 ? 6 32.531 14.102 1 98 201 MET A N 1
ATOM 1556 C CA . MET A 1 201 ? 6.461 32.781 12.734 1 98 201 MET A CA 1
ATOM 1557 C C . MET A 1 201 ? 6.891 34.25 12.562 1 98 201 M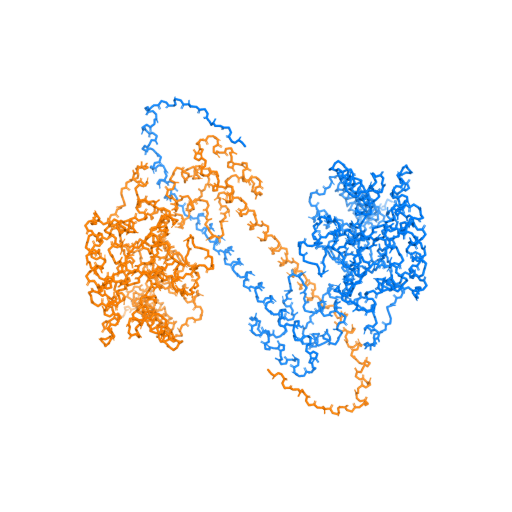ET A C 1
ATOM 1559 O O . MET A 1 201 ? 7.926 34.5 11.945 1 98 201 MET A O 1
ATOM 1563 N N . THR A 1 202 ? 6.051 35.125 13.102 1 98.31 202 THR A N 1
ATOM 1564 C CA . THR A 1 202 ? 6.359 36.531 13.039 1 98.31 202 THR A CA 1
ATOM 1565 C C . THR A 1 202 ? 7.707 36.844 13.695 1 98.31 202 THR A C 1
ATOM 1567 O O . THR A 1 202 ? 8.539 37.531 13.125 1 98.31 202 THR A O 1
ATOM 1570 N N . ASP A 1 203 ? 7.914 36.25 14.797 1 97.62 203 ASP A N 1
ATOM 1571 C CA . ASP A 1 203 ? 9.172 36.438 15.523 1 97.62 203 ASP A CA 1
ATOM 1572 C C . ASP A 1 203 ? 10.352 35.875 14.734 1 97.62 203 ASP A C 1
ATOM 1574 O O . ASP A 1 203 ? 11.414 36.5 14.672 1 97.62 203 ASP A O 1
ATOM 1578 N N . SER A 1 204 ? 10.148 34.75 14.211 1 97.62 204 SER A N 1
ATOM 1579 C CA . SER A 1 204 ? 11.219 34.062 13.5 1 97.62 204 SER A CA 1
ATOM 1580 C C . SER A 1 204 ? 11.648 34.844 12.258 1 97.62 204 SER A C 1
ATOM 1582 O O . SER A 1 204 ? 12.844 35 12 1 97.62 204 SER A O 1
ATOM 1584 N N . VAL A 1 205 ? 10.695 35.281 11.516 1 98.44 205 VAL A N 1
ATOM 1585 C CA . VAL A 1 205 ? 11 36.031 10.305 1 98.44 205 VAL A CA 1
ATOM 1586 C C . VAL A 1 205 ? 11.641 37.375 10.68 1 98.44 205 VAL A C 1
ATOM 1588 O O . VAL A 1 205 ? 12.586 37.812 10.031 1 98.44 205 VAL A O 1
ATOM 1591 N N . SER A 1 206 ? 11.141 38 11.703 1 98.06 206 SER A N 1
ATOM 1592 C CA . SER A 1 206 ? 11.688 39.281 12.172 1 98.06 206 SER A CA 1
ATOM 1593 C C . SER A 1 206 ? 13.133 39.125 12.633 1 98.06 206 SER A C 1
ATOM 1595 O O . SER A 1 206 ? 13.977 39.969 12.32 1 98.06 206 SER A O 1
ATOM 1597 N N . HIS A 1 207 ? 13.336 38.094 13.344 1 97.44 207 HIS A N 1
ATOM 1598 C CA . HIS A 1 207 ? 14.688 37.844 13.828 1 97.44 207 HIS A CA 1
ATOM 1599 C C . HIS A 1 207 ? 15.648 37.594 12.664 1 97.44 207 HIS A C 1
ATOM 1601 O O . HIS A 1 207 ? 16.781 38.094 12.672 1 97.44 207 HIS A O 1
ATOM 1607 N N . PHE A 1 208 ? 15.227 36.875 11.766 1 97.88 208 PHE A N 1
ATOM 1608 C CA . PHE A 1 208 ? 16.062 36.594 10.602 1 97.88 208 PHE A CA 1
ATOM 1609 C C . PHE A 1 208 ? 16.375 37.875 9.852 1 97.88 208 PHE A C 1
ATOM 1611 O O . PHE A 1 208 ? 17.516 38.125 9.438 1 97.88 208 PHE A O 1
ATOM 1618 N N . ALA A 1 209 ? 15.367 38.719 9.664 1 97.69 209 ALA A N 1
ATOM 1619 C CA . ALA A 1 209 ? 15.539 40 8.977 1 97.69 209 ALA A CA 1
ATOM 1620 C C . ALA A 1 209 ? 16.531 40.875 9.719 1 97.69 209 ALA A C 1
ATOM 1622 O O . ALA A 1 209 ? 17.359 41.562 9.094 1 97.69 209 ALA A O 1
ATOM 1623 N N . LYS A 1 210 ? 16.469 40.844 10.969 1 97.06 210 LYS A N 1
ATOM 1624 C CA . LYS A 1 210 ? 17.375 41.625 11.789 1 97.06 210 LYS A CA 1
ATOM 1625 C C . LYS A 1 210 ? 18.812 41.125 11.688 1 97.06 210 LYS A C 1
ATOM 1627 O O . LYS A 1 210 ? 19.75 41.938 11.695 1 97.06 210 LYS A O 1
ATOM 1632 N N . SER A 1 211 ? 18.922 39.875 11.625 1 95.12 211 SER A N 1
ATOM 1633 C CA . SER A 1 211 ? 20.25 39.25 11.547 1 95.12 211 SER A CA 1
ATOM 1634 C C . SER A 1 211 ? 20.844 39.406 10.156 1 95.12 211 SER A C 1
ATOM 1636 O O . SER A 1 211 ? 22.047 39.219 9.969 1 95.12 211 SER A O 1
ATOM 1638 N N . HIS A 1 212 ? 20 39.75 9.25 1 94.94 212 HIS A N 1
ATOM 1639 C CA . HIS A 1 212 ? 20.422 40 7.879 1 94.94 212 HIS A CA 1
ATOM 1640 C C . HIS A 1 212 ? 19.922 41.344 7.367 1 94.94 212 HIS A C 1
ATOM 1642 O O . HIS A 1 212 ? 19.125 41.406 6.426 1 94.94 212 HIS A O 1
ATOM 1648 N N . PRO A 1 213 ? 20.5 42.406 7.828 1 93.06 213 PRO A N 1
ATOM 1649 C CA . PRO A 1 213 ? 19.953 43.75 7.555 1 93.06 213 PRO A CA 1
ATOM 1650 C C . PRO A 1 213 ? 20.016 44.125 6.078 1 93.06 213 PRO A C 1
ATOM 1652 O O . PRO A 1 213 ? 19.234 44.938 5.609 1 93.06 213 PRO A O 1
ATOM 1655 N N . GLY A 1 214 ? 20.812 43.594 5.32 1 93.25 214 GLY A N 1
ATOM 1656 C CA . GLY A 1 214 ? 20.922 43.875 3.9 1 93.25 214 GLY A CA 1
ATOM 1657 C C . GLY A 1 214 ? 19.891 43.156 3.066 1 93.25 214 GLY A C 1
ATOM 1658 O O . GLY A 1 214 ? 19.719 43.438 1.878 1 93.25 214 GLY A O 1
ATOM 1659 N N . ASN A 1 215 ? 19.125 42.312 3.688 1 94.81 215 ASN A N 1
ATOM 1660 C CA . ASN A 1 215 ? 18.141 41.5 2.969 1 94.81 215 ASN A CA 1
ATOM 1661 C C . ASN A 1 215 ? 16.781 42.188 2.938 1 94.81 215 ASN A C 1
ATOM 1663 O O . ASN A 1 215 ? 15.93 41.938 3.785 1 94.81 215 ASN A O 1
ATOM 1667 N N . LYS A 1 216 ? 16.516 42.906 1.917 1 95.31 216 LYS A N 1
ATOM 1668 C CA . LYS A 1 216 ? 15.297 43.688 1.8 1 95.31 216 LYS A CA 1
ATOM 1669 C C . LYS A 1 216 ? 14.062 42.812 1.683 1 95.31 216 LYS A C 1
ATOM 1671 O O . LYS A 1 216 ? 12.977 43.188 2.143 1 95.31 216 LYS A O 1
ATOM 1676 N N . ASN A 1 217 ? 14.289 41.688 1.074 1 96.62 217 ASN A N 1
ATOM 1677 C CA . ASN A 1 217 ? 13.172 40.75 0.913 1 96.62 217 ASN A CA 1
ATOM 1678 C C . ASN A 1 217 ? 12.609 40.312 2.262 1 96.62 217 ASN A C 1
ATOM 1680 O O . ASN A 1 217 ? 11.398 40.375 2.484 1 96.62 217 ASN A O 1
ATOM 1684 N N . PHE A 1 218 ? 13.438 39.938 3.188 1 98.31 218 PHE A N 1
ATOM 1685 C CA . PHE A 1 218 ? 12.969 39.438 4.477 1 98.31 218 PHE A CA 1
ATOM 1686 C C . PHE A 1 218 ? 12.531 40.594 5.371 1 98.31 218 PHE A C 1
ATOM 1688 O O . PHE A 1 218 ? 11.727 40.406 6.285 1 98.31 218 PHE A O 1
ATOM 1695 N N . GLN A 1 219 ? 13.039 41.812 5.09 1 97.94 219 GLN A N 1
ATOM 1696 C CA . GLN A 1 219 ? 12.484 42.969 5.781 1 97.94 219 GLN A CA 1
ATOM 1697 C C . GLN A 1 219 ? 11.023 43.188 5.406 1 97.94 219 GLN A C 1
ATOM 1699 O O . GLN A 1 219 ? 10.188 43.438 6.273 1 97.94 219 GLN A O 1
ATOM 1704 N N . GLU A 1 220 ? 10.805 43.031 4.152 1 97.88 220 GLU A N 1
ATOM 1705 C CA . GLU A 1 220 ? 9.438 43.188 3.66 1 97.88 220 GLU A CA 1
ATOM 1706 C C . GLU A 1 220 ? 8.531 42.094 4.207 1 97.88 220 GLU A C 1
ATOM 1708 O O . GLU A 1 220 ? 7.391 42.344 4.586 1 97.88 220 GLU A O 1
ATOM 1713 N N . ILE A 1 221 ? 8.961 40.875 4.242 1 98.62 221 ILE A N 1
ATOM 1714 C CA . ILE A 1 221 ? 8.195 39.75 4.738 1 98.62 221 ILE A CA 1
ATOM 1715 C C . ILE A 1 221 ? 7.922 39.906 6.23 1 98.62 221 ILE A C 1
ATOM 1717 O O . ILE A 1 221 ? 6.805 39.688 6.695 1 98.62 221 ILE A O 1
ATOM 1721 N N . ALA A 1 222 ? 8.953 40.312 6.949 1 98.69 222 ALA A N 1
ATOM 1722 C CA . ALA A 1 222 ? 8.805 40.562 8.383 1 98.69 222 ALA A CA 1
ATOM 1723 C C . ALA A 1 222 ? 7.73 41.594 8.648 1 98.69 222 ALA A C 1
ATOM 1725 O O . ALA A 1 222 ? 6.91 41.438 9.555 1 98.69 222 ALA A O 1
ATOM 1726 N N . ASN A 1 223 ? 7.844 42.656 7.879 1 98.38 223 ASN A N 1
ATOM 1727 C CA . ASN A 1 223 ? 6.852 43.719 8.008 1 98.38 223 ASN A CA 1
ATOM 1728 C C . ASN A 1 223 ? 5.438 43.188 7.738 1 98.38 223 ASN A C 1
ATOM 1730 O O . ASN A 1 223 ? 4.488 43.594 8.414 1 98.38 223 ASN A O 1
ATOM 1734 N N . ALA A 1 224 ? 5.305 42.375 6.77 1 98.75 224 ALA A N 1
ATOM 1735 C CA . ALA A 1 224 ? 4.004 41.812 6.414 1 98.75 224 ALA A CA 1
ATOM 1736 C C . ALA A 1 224 ? 3.455 40.938 7.543 1 98.75 224 ALA A C 1
ATOM 1738 O O . ALA A 1 224 ? 2.283 41.062 7.906 1 98.75 224 ALA A O 1
ATOM 1739 N N . PHE A 1 225 ? 4.27 40.031 8.102 1 98.81 225 PHE A N 1
ATOM 1740 C CA . PHE A 1 225 ? 3.85 39.188 9.203 1 98.81 225 PHE A CA 1
ATOM 1741 C C . PHE A 1 225 ? 3.441 40 10.414 1 98.81 225 PHE A C 1
ATOM 1743 O O . PHE A 1 225 ? 2.428 39.719 11.055 1 98.81 225 PHE A O 1
ATOM 1750 N N . GLN A 1 226 ? 4.246 40.969 10.664 1 98.5 226 GLN A N 1
ATOM 1751 C CA . GLN A 1 226 ? 3.969 41.844 11.812 1 98.5 226 GLN A CA 1
ATOM 1752 C C . GLN A 1 226 ? 2.633 42.562 11.656 1 98.5 226 GLN A C 1
ATOM 1754 O O . GLN A 1 226 ? 1.815 42.562 12.578 1 98.5 226 GLN A O 1
ATOM 1759 N N . PHE A 1 227 ? 2.455 43.125 10.562 1 98.62 227 PHE A N 1
ATOM 1760 C CA . PHE A 1 227 ? 1.229 43.875 10.305 1 98.62 227 PHE A CA 1
ATOM 1761 C C . PHE A 1 227 ? 0.011 42.969 10.406 1 98.62 227 PHE A C 1
ATOM 1763 O O . PHE A 1 227 ? -0.971 43.281 11.07 1 98.62 227 PHE A O 1
ATOM 1770 N N . SER A 1 228 ? 0.045 41.844 9.734 1 98.62 228 SER A N 1
ATOM 1771 C CA . SER A 1 228 ? -1.089 40.906 9.703 1 98.62 228 SER A CA 1
ATOM 1772 C C . SER A 1 228 ? -1.395 40.375 11.094 1 98.62 228 SER A C 1
ATOM 1774 O O . SER A 1 228 ? -2.561 40.188 11.453 1 98.62 228 SER A O 1
ATOM 1776 N N . ASN A 1 229 ? -0.341 40.062 11.797 1 98.19 229 ASN A N 1
ATOM 1777 C CA . ASN A 1 229 ? -0.501 39.594 13.172 1 98.19 229 ASN A CA 1
ATOM 1778 C C . ASN A 1 229 ? -1.233 40.594 14.039 1 98.19 229 ASN A C 1
ATOM 1780 O O . ASN A 1 229 ? -2.18 40.25 14.75 1 98.19 229 ASN A O 1
ATOM 1784 N N . GLU A 1 230 ? -0.837 41.812 13.922 1 97.94 230 GLU A N 1
ATOM 1785 C CA . GLU A 1 230 ? -1.438 42.906 14.703 1 97.94 230 GLU A CA 1
ATOM 1786 C C . GLU A 1 230 ? -2.859 43.188 14.234 1 97.94 230 GLU A C 1
ATOM 1788 O O . GLU A 1 230 ? -3.768 43.375 15.047 1 97.94 230 GLU A O 1
ATOM 1793 N N . ALA A 1 231 ? -2.986 43.219 12.961 1 98.06 231 ALA A N 1
ATOM 1794 C CA . ALA A 1 231 ? -4.285 43.562 12.391 1 98.06 231 ALA A CA 1
ATOM 1795 C C . ALA A 1 231 ? -5.332 42.5 12.734 1 98.06 231 ALA A C 1
ATOM 1797 O O . ALA A 1 231 ? -6.484 42.844 13.016 1 98.06 231 ALA A O 1
ATOM 1798 N N . SER A 1 232 ? -4.977 41.281 12.656 1 97.5 232 SER A N 1
ATOM 1799 C CA . SER A 1 232 ? -5.926 40.188 12.891 1 97.5 232 SER A CA 1
ATOM 1800 C C . SER A 1 232 ? -6.172 39.969 14.383 1 97.5 232 SER A C 1
ATOM 1802 O O . SER A 1 232 ? -7.27 39.594 14.789 1 97.5 232 SER A O 1
ATOM 1804 N N . ALA A 1 233 ? -5.152 40.125 15.18 1 97.44 233 ALA A N 1
ATOM 1805 C CA . ALA A 1 233 ? -5.223 40 16.641 1 97.44 233 ALA A CA 1
ATOM 1806 C C . ALA A 1 233 ? -5.902 38.719 17.062 1 97.44 233 ALA A C 1
ATOM 1808 O O . ALA A 1 233 ? -6.867 38.719 17.828 1 97.44 233 ALA A O 1
ATOM 1809 N N . PHE A 1 234 ? -5.332 37.656 16.594 1 97.25 234 PHE A N 1
ATOM 1810 C CA . PHE A 1 234 ? -5.918 36.344 16.859 1 97.25 234 PHE A CA 1
ATOM 1811 C C . PHE A 1 234 ? -5.922 36.062 18.359 1 97.25 234 PHE A C 1
ATOM 1813 O O . PHE A 1 234 ? -4.973 36.406 19.062 1 97.25 234 PHE A O 1
ATOM 1820 N N . LYS A 1 235 ? -6.938 35.5 18.797 1 96.19 235 LYS A N 1
ATOM 1821 C CA . LYS A 1 235 ? -7.012 34.719 20.031 1 96.19 235 LYS A CA 1
ATOM 1822 C C . LYS A 1 235 ? -7.301 33.25 19.719 1 96.19 235 LYS A C 1
ATOM 1824 O O . LYS A 1 235 ? -8.289 32.938 19.047 1 96.19 235 LYS A O 1
ATOM 1829 N N . PHE A 1 236 ? -6.402 32.406 20.219 1 96.94 236 PHE A N 1
ATOM 1830 C CA . PHE A 1 236 ? -6.461 31.016 19.766 1 96.94 236 PHE A CA 1
ATOM 1831 C C . PHE A 1 236 ? -6.445 30.938 18.25 1 96.94 236 PHE A C 1
ATOM 1833 O O . PHE A 1 236 ? -5.488 31.375 17.609 1 96.94 236 PHE A O 1
ATOM 1840 N N . SER A 1 237 ? -7.504 30.484 17.641 1 97.31 237 SER A N 1
ATOM 1841 C CA . SER A 1 237 ? -7.527 30.391 16.172 1 97.31 237 SER A CA 1
ATOM 1842 C C . SER A 1 237 ? -8.586 31.312 15.578 1 97.31 237 SER A C 1
ATOM 1844 O O . SER A 1 237 ? -8.93 31.172 14.398 1 97.31 237 SER A O 1
ATOM 1846 N N . THR A 1 238 ? -9.055 32.281 16.391 1 96.94 238 THR A N 1
ATOM 1847 C CA . THR A 1 238 ? -10.117 33.156 15.945 1 96.94 238 THR A CA 1
ATOM 1848 C C . THR A 1 238 ? -9.633 34.625 15.906 1 96.94 238 THR A C 1
ATOM 1850 O O . THR A 1 238 ? -9.172 35.156 16.922 1 96.94 238 THR A O 1
ATOM 1853 N N . PRO A 1 239 ? -9.805 35.25 14.75 1 97.31 239 PRO A N 1
ATOM 1854 C CA . PRO A 1 239 ? -9.445 36.656 14.711 1 97.31 239 PRO A CA 1
ATOM 1855 C C . PRO A 1 239 ? -10.406 37.531 15.508 1 97.31 239 PRO A C 1
ATOM 1857 O O . PRO A 1 239 ? -11.625 37.344 15.43 1 97.31 239 PRO A O 1
ATOM 1860 N N . GLN A 1 240 ? -9.875 38.5 16.219 1 96.56 240 GLN A N 1
ATOM 1861 C CA . GLN A 1 240 ? -10.688 39.281 17.141 1 96.56 240 GLN A CA 1
ATOM 1862 C C . GLN A 1 240 ? -11.117 40.594 16.531 1 96.56 240 GLN A C 1
ATOM 1864 O O . GLN A 1 240 ? -12.039 41.25 17.031 1 96.56 240 GLN A O 1
ATOM 1869 N N . ARG A 1 241 ? -10.539 40.969 15.406 1 96.81 241 ARG A N 1
ATOM 1870 C CA . ARG A 1 241 ? -10.789 42.312 14.898 1 96.81 241 ARG A CA 1
ATOM 1871 C C . ARG A 1 241 ? -11.594 42.281 13.602 1 96.81 241 ARG A C 1
ATOM 1873 O O . ARG A 1 241 ? -11.734 43.281 12.914 1 96.81 241 ARG A O 1
ATOM 1880 N N . ASN A 1 242 ? -12.008 41.094 13.258 1 93 242 ASN A N 1
ATOM 1881 C CA . ASN A 1 242 ? -12.914 41.094 12.117 1 93 242 ASN A CA 1
ATOM 1882 C C . ASN A 1 242 ? -14.211 41.844 12.398 1 93 242 ASN A C 1
ATOM 1884 O O . ASN A 1 242 ? -14.781 41.688 13.484 1 93 242 ASN A O 1
ATOM 1888 N N . PRO A 1 243 ? -14.695 42.656 11.57 1 95 243 PRO A N 1
ATOM 1889 C CA . PRO A 1 243 ? -14.297 42.688 10.156 1 95 243 PRO A CA 1
ATOM 1890 C C . PRO A 1 243 ? -13.227 43.75 9.891 1 95 243 PRO A C 1
ATOM 1892 O O . PRO A 1 243 ? -12.75 43.875 8.758 1 95 243 PRO A O 1
ATOM 1895 N N . GLU A 1 244 ? -12.836 44.531 10.859 1 97.44 244 GLU A N 1
ATOM 1896 C CA . GLU A 1 244 ? -11.883 45.625 10.68 1 97.44 244 GLU A CA 1
ATOM 1897 C C . GLU A 1 244 ? -10.539 45.125 10.18 1 97.44 244 GLU A C 1
ATOM 1899 O O . GLU A 1 244 ? -9.852 45.781 9.414 1 97.44 244 GLU A O 1
ATOM 1904 N N . ALA A 1 245 ? -10.18 43.969 10.617 1 97.38 245 ALA A N 1
ATOM 1905 C CA . ALA A 1 245 ? -8.93 43.344 10.156 1 97.38 245 ALA A CA 1
ATOM 1906 C C . ALA A 1 245 ? -8.914 43.219 8.633 1 97.38 245 ALA A C 1
ATOM 1908 O O . ALA A 1 245 ? -7.906 43.5 7.988 1 97.38 245 ALA A O 1
ATOM 1909 N N . GLY A 1 246 ? -10.055 42.75 8.109 1 97.94 246 GLY A N 1
ATOM 1910 C CA . GLY A 1 246 ? -10.156 42.656 6.66 1 97.94 246 GLY A CA 1
ATOM 1911 C C . GLY A 1 246 ? -9.961 43.969 5.938 1 97.94 246 GLY A C 1
ATOM 1912 O O . GLY A 1 246 ? -9.328 44 4.879 1 97.94 246 GLY A O 1
ATOM 1913 N N . ASN A 1 247 ? -10.508 45 6.5 1 97.88 247 ASN A N 1
ATOM 1914 C CA . ASN A 1 247 ? -10.336 46.344 5.918 1 97.88 247 ASN A CA 1
ATOM 1915 C C . ASN A 1 247 ? -8.875 46.781 5.938 1 97.88 247 ASN A C 1
ATOM 1917 O O . ASN A 1 247 ? -8.375 47.312 4.949 1 97.88 247 ASN A O 1
ATOM 1921 N N . ASP A 1 248 ? -8.25 46.562 7.016 1 98.25 248 ASP A N 1
ATOM 1922 C CA . ASP A 1 248 ? -6.855 46.969 7.16 1 98.25 248 ASP A CA 1
ATOM 1923 C C . ASP A 1 248 ? -5.961 46.219 6.168 1 98.25 248 ASP A C 1
ATOM 1925 O O . ASP A 1 248 ? -5.129 46.844 5.492 1 98.25 248 ASP A O 1
ATOM 1929 N N . LEU A 1 249 ? -6.125 44.938 6.09 1 98.44 249 LEU A N 1
ATOM 1930 C CA . LEU A 1 249 ? -5.297 44.125 5.215 1 98.44 249 LEU A CA 1
ATOM 1931 C C . LEU A 1 249 ? -5.598 44.406 3.748 1 98.44 249 LEU A C 1
ATOM 1933 O O . LEU A 1 249 ? -4.688 44.438 2.918 1 98.44 249 LEU A O 1
ATOM 1937 N N . ALA A 1 250 ? -6.871 44.594 3.475 1 97.94 250 ALA A N 1
ATOM 1938 C CA . ALA A 1 250 ? -7.242 44.938 2.105 1 97.94 250 ALA A CA 1
ATOM 1939 C C . ALA A 1 250 ? -6.621 46.25 1.686 1 97.94 250 ALA A C 1
ATOM 1941 O O . ALA A 1 250 ? -6.152 46.406 0.555 1 97.94 250 ALA A O 1
ATOM 1942 N N . ARG A 1 251 ? -6.672 47.219 2.541 1 97.12 251 ARG A N 1
ATOM 1943 C CA . ARG A 1 251 ? -6.066 48.531 2.258 1 97.12 251 ARG A CA 1
ATOM 1944 C C . ARG A 1 251 ? -4.57 48.406 1.993 1 97.12 251 ARG A C 1
ATOM 1946 O O . ARG A 1 251 ? -4.031 49.031 1.089 1 97.12 251 ARG A O 1
ATOM 1953 N N . ARG A 1 252 ? -3.957 47.594 2.766 1 97.56 252 ARG A N 1
ATOM 1954 C CA . ARG A 1 252 ? -2.529 47.344 2.582 1 97.56 252 ARG A CA 1
ATOM 1955 C C . ARG A 1 252 ? -2.252 46.719 1.217 1 97.56 252 ARG A C 1
ATOM 1957 O O . ARG A 1 252 ? -1.327 47.125 0.517 1 97.56 252 ARG A O 1
ATOM 1964 N N . ILE A 1 253 ? -3.053 45.75 0.861 1 97.75 253 ILE A N 1
ATOM 1965 C CA . ILE A 1 253 ? -2.916 45.062 -0.416 1 97.75 253 ILE A CA 1
ATOM 1966 C C . ILE A 1 253 ? -3.148 46.062 -1.562 1 97.75 253 ILE A C 1
ATOM 1968 O O . ILE A 1 253 ? -2.361 46.094 -2.51 1 97.75 253 ILE A O 1
ATOM 1972 N N . GLN A 1 254 ? -4.133 46.812 -1.473 1 94.75 254 GLN A N 1
ATOM 1973 C CA . GLN A 1 254 ? -4.477 47.781 -2.51 1 94.75 254 GLN A CA 1
ATOM 1974 C C . GLN A 1 254 ? -3.443 48.906 -2.58 1 94.75 254 GLN A C 1
ATOM 1976 O O . GLN A 1 254 ? -3.293 49.562 -3.617 1 94.75 254 GLN A O 1
ATOM 1981 N N . GLY A 1 255 ? -2.791 49.125 -1.441 1 94.56 255 GLY A N 1
ATOM 1982 C CA . GLY A 1 255 ? -1.7 50.094 -1.407 1 94.56 255 GLY A CA 1
ATOM 1983 C C . GLY A 1 255 ? -0.416 49.531 -2.014 1 94.56 255 GLY A C 1
ATOM 1984 O O . GLY A 1 255 ? 0.571 50.281 -2.129 1 94.56 255 GLY A O 1
ATOM 1985 N N . GLY A 1 256 ? -0.401 48.312 -2.367 1 96 256 GLY A N 1
ATOM 1986 C CA . GLY A 1 256 ? 0.741 47.75 -3.061 1 96 256 GLY A CA 1
ATOM 1987 C C . GLY A 1 256 ? 1.804 47.219 -2.121 1 96 256 GLY A C 1
ATOM 1988 O O . GLY A 1 256 ? 2.996 47.281 -2.422 1 96 256 GLY A O 1
ATOM 1989 N N . GLU A 1 257 ? 1.41 46.688 -1.003 1 96.81 257 GLU A N 1
ATOM 1990 C CA . GLU A 1 257 ? 2.371 46.156 -0.042 1 96.81 257 GLU A CA 1
ATOM 1991 C C . GLU A 1 257 ? 2.188 44.656 0.147 1 96.81 257 GLU A C 1
ATOM 1993 O O . GLU A 1 257 ? 1.06 44.156 0.159 1 96.81 257 GLU A O 1
ATOM 1998 N N . LEU A 1 258 ? 3.246 44 0.293 1 98.19 258 LEU A N 1
ATOM 1999 C CA . LEU A 1 258 ? 3.205 42.562 0.619 1 98.19 258 LEU A CA 1
ATOM 2000 C C . LEU A 1 258 ? 2.387 42.344 1.882 1 98.19 258 LEU A C 1
ATOM 2002 O O . LEU A 1 258 ? 2.535 43.062 2.873 1 98.19 258 LEU A O 1
ATOM 2006 N N . THR A 1 259 ? 1.516 41.375 1.827 1 98.69 259 THR A N 1
ATOM 2007 C CA . THR A 1 259 ? 0.618 41.094 2.941 1 98.69 259 THR A CA 1
ATOM 2008 C C . THR A 1 259 ? 0.433 39.594 3.125 1 98.69 259 THR A C 1
ATOM 2010 O O . THR A 1 259 ? 0.106 38.875 2.172 1 98.69 259 THR A O 1
ATOM 2013 N N . THR A 1 260 ? 0.694 39.125 4.344 1 98.75 260 THR A N 1
ATOM 2014 C CA . THR A 1 260 ? 0.323 37.75 4.672 1 98.75 260 THR A CA 1
ATOM 2015 C C . THR A 1 260 ? -1.102 37.688 5.215 1 98.75 260 THR A C 1
ATOM 2017 O O . THR A 1 260 ? -1.569 38.625 5.852 1 98.75 260 THR A O 1
ATOM 2020 N N . ILE A 1 261 ? -1.806 36.625 4.902 1 98.25 261 ILE A N 1
ATOM 2021 C CA . ILE A 1 261 ? -3.172 36.375 5.355 1 98.25 261 ILE A CA 1
ATOM 2022 C C . ILE A 1 261 ? -3.258 35.031 6.07 1 98.25 261 ILE A C 1
ATOM 2024 O O . ILE A 1 261 ? -3.271 34 5.43 1 98.25 261 ILE A O 1
ATOM 2028 N N . PRO A 1 262 ? -3.318 35 7.375 1 97.06 262 PRO A N 1
ATOM 2029 C CA . PRO A 1 262 ? -3.484 33.719 8.062 1 97.06 262 PRO A CA 1
ATOM 2030 C C . PRO A 1 262 ? -4.77 33 7.664 1 97.06 262 PRO A C 1
ATOM 2032 O O . PRO A 1 262 ? -5.855 33.375 8.109 1 97.06 262 PRO A O 1
ATOM 2035 N N . VAL A 1 263 ? -4.668 31.984 6.84 1 97.94 263 VAL A N 1
ATOM 2036 C CA . VAL A 1 263 ? -5.828 31.297 6.27 1 97.94 263 VAL A CA 1
ATOM 2037 C C . VAL A 1 263 ? -6.008 29.938 6.934 1 97.94 263 VAL A C 1
ATOM 2039 O O . VAL A 1 263 ? -5.023 29.266 7.262 1 97.94 263 VAL A O 1
ATOM 2042 N N . SER A 1 264 ? -7.258 29.609 7.148 1 97.75 264 SER A N 1
ATOM 2043 C CA . SER A 1 264 ? -7.562 28.328 7.77 1 97.75 264 SER A CA 1
ATOM 2044 C C . SER A 1 264 ? -8.906 27.781 7.301 1 97.75 264 SER A C 1
ATOM 2046 O O . SER A 1 264 ? -9.719 28.531 6.746 1 97.75 264 SER A O 1
ATOM 2048 N N . CYS A 1 265 ? -9.117 26.578 7.324 1 96.88 265 CYS A N 1
ATOM 2049 C CA . CYS A 1 265 ? -10.406 25.891 7.309 1 96.88 265 CYS A CA 1
ATOM 2050 C C . CYS A 1 265 ? -10.578 25.031 8.562 1 96.88 265 CYS A C 1
ATOM 2052 O O . CYS A 1 265 ? -9.742 25.062 9.461 1 96.88 265 CYS A O 1
ATOM 2054 N N . LYS A 1 266 ? -11.68 24.422 8.711 1 94.19 266 LYS A N 1
ATOM 2055 C CA . LYS A 1 266 ? -11.938 23.688 9.938 1 94.19 266 LYS A CA 1
ATOM 2056 C C . LYS A 1 266 ? -10.82 22.688 10.211 1 94.19 266 LYS A C 1
ATOM 2058 O O . LYS A 1 266 ? -10.586 21.766 9.414 1 94.19 266 LYS A O 1
ATOM 2063 N N . GLY A 1 267 ? -10.141 22.953 11.297 1 94.06 267 GLY A N 1
ATOM 2064 C CA . GLY A 1 267 ? -9.164 22.016 11.812 1 94.06 267 GLY A CA 1
ATOM 2065 C C . GLY A 1 267 ? -7.828 22.078 11.086 1 94.06 267 GLY A C 1
ATOM 2066 O O . GLY A 1 267 ? -6.961 21.219 11.297 1 94.06 267 GLY A O 1
ATOM 2067 N N . HIS A 1 268 ? -7.637 23.047 10.234 1 95.12 268 HIS A N 1
ATOM 2068 C CA . HIS A 1 268 ? -6.434 23.078 9.414 1 95.12 268 HIS A CA 1
ATOM 2069 C C . HIS A 1 268 ? -6.031 24.516 9.078 1 95.12 268 HIS A C 1
ATOM 2071 O O . HIS A 1 268 ? -6.891 25.359 8.789 1 95.12 268 HIS A O 1
ATOM 2077 N N . ALA A 1 269 ? -4.766 24.719 9.266 1 97.56 269 ALA A N 1
ATOM 2078 C CA . ALA A 1 269 ? -4.219 26.016 8.867 1 97.56 269 ALA A CA 1
ATOM 2079 C C . ALA A 1 269 ? -3.383 25.906 7.602 1 97.56 269 ALA A C 1
ATOM 2081 O O . ALA A 1 269 ? -2.637 24.938 7.434 1 97.56 269 ALA A O 1
ATOM 2082 N N . MET A 1 270 ? -3.531 26.797 6.703 1 97.69 270 MET A N 1
ATOM 2083 C CA . MET A 1 270 ? -2.764 26.891 5.465 1 97.69 270 MET A CA 1
ATOM 2084 C C . MET A 1 270 ? -1.973 28.188 5.41 1 97.69 270 MET A C 1
ATOM 2086 O O . MET A 1 270 ? -1.769 28.844 6.434 1 97.69 270 MET A O 1
ATOM 2090 N N . GLY A 1 271 ? -1.292 28.453 4.262 1 98 271 GLY A N 1
ATOM 2091 C CA . GLY A 1 271 ? -0.593 29.703 4.039 1 98 271 GLY A CA 1
ATOM 2092 C C . GLY A 1 271 ? -1.151 30.5 2.875 1 98 271 GLY A C 1
ATOM 2093 O O . GLY A 1 271 ? -1.529 29.922 1.851 1 98 271 GLY A O 1
ATOM 2094 N N . LEU A 1 272 ? -1.255 31.781 3.08 1 98.75 272 LEU A N 1
ATOM 2095 C CA . LEU A 1 272 ? -1.752 32.656 2.035 1 98.75 272 LEU A CA 1
ATOM 2096 C C . LEU A 1 272 ? -1.092 34.031 2.127 1 98.75 272 LEU A C 1
ATOM 2098 O O . LEU A 1 272 ? -0.909 34.562 3.225 1 98.75 272 LEU A O 1
ATOM 2102 N N . SER A 1 273 ? -0.697 34.562 0.982 1 98.81 273 SER A N 1
ATOM 2103 C CA . SER A 1 273 ? -0.097 35.875 0.93 1 98.81 273 SER A CA 1
ATOM 2104 C C . SER A 1 273 ? -0.37 36.562 -0.409 1 98.81 273 SER A C 1
ATOM 2106 O O . SER A 1 273 ? -0.671 35.875 -1.399 1 98.81 273 SER A O 1
ATOM 2108 N N . TYR A 1 274 ? -0.323 37.844 -0.363 1 98.69 274 TYR A N 1
ATOM 2109 C CA . TYR A 1 274 ? -0.366 38.656 -1.573 1 98.69 274 TYR A CA 1
ATOM 2110 C C . TYR A 1 274 ? 0.95 39.406 -1.783 1 98.69 274 TYR A C 1
ATOM 2112 O O . TYR A 1 274 ? 1.451 40.062 -0.871 1 98.69 274 TYR A O 1
ATOM 2120 N N . VAL A 1 275 ? 1.49 39.25 -2.934 1 98.56 275 VAL A N 1
ATOM 2121 C CA . VAL A 1 275 ? 2.723 39.938 -3.312 1 98.56 275 VAL A CA 1
ATOM 2122 C C . VAL A 1 275 ? 2.461 40.875 -4.504 1 98.56 275 VAL A C 1
ATOM 2124 O O . VAL A 1 275 ? 2.197 40.406 -5.613 1 98.56 275 VAL A O 1
ATOM 2127 N N . PRO A 1 276 ? 2.625 42.156 -4.309 1 98 276 PRO A N 1
ATOM 2128 C CA . PRO A 1 276 ? 2.383 43.062 -5.418 1 98 276 PRO A CA 1
ATOM 2129 C C . PRO A 1 276 ? 3.514 43.062 -6.445 1 98 276 PRO A C 1
ATOM 2131 O O . PRO A 1 276 ? 4.652 42.719 -6.113 1 98 276 PRO A O 1
ATOM 2134 N N . ASP A 1 277 ? 3.211 43.469 -7.668 1 95.75 277 ASP A N 1
ATOM 2135 C CA . ASP A 1 277 ? 4.223 43.594 -8.711 1 95.75 277 ASP A CA 1
ATOM 2136 C C . ASP A 1 277 ? 5.188 44.75 -8.391 1 95.75 277 ASP A C 1
ATOM 2138 O O . ASP A 1 277 ? 6.293 44.781 -8.938 1 95.75 277 ASP A O 1
ATOM 2142 N N . GLY A 1 278 ? 4.75 45.625 -7.57 1 88.75 278 GLY A N 1
ATOM 2143 C CA . GLY A 1 278 ? 5.523 46.781 -7.137 1 88.75 278 GLY A CA 1
ATOM 2144 C C . GLY A 1 278 ? 4.742 47.719 -6.227 1 88.75 278 GLY A C 1
ATOM 2145 O O . GLY A 1 278 ? 3.553 47.5 -5.988 1 88.75 278 GLY A O 1
ATOM 2146 N N . PRO A 1 279 ? 5.508 48.719 -5.723 1 84.44 279 PRO A N 1
ATOM 2147 C CA . PRO A 1 279 ? 4.789 49.688 -4.879 1 84.44 279 PRO A CA 1
ATOM 2148 C C . PRO A 1 279 ? 3.668 50.406 -5.625 1 84.44 279 PRO A C 1
ATOM 2150 O O . PRO A 1 279 ? 3.893 50.938 -6.719 1 84.44 279 PRO A O 1
ATOM 2153 N N . GLY A 1 280 ? 2.533 50.344 -5.156 1 86.12 280 GLY A N 1
ATOM 2154 C CA . GLY A 1 280 ? 1.404 51.062 -5.73 1 86.12 280 GLY A CA 1
ATOM 2155 C C . GLY A 1 280 ? 0.736 50.281 -6.863 1 86.12 280 GLY A C 1
ATOM 2156 O O . GLY A 1 280 ? -0.242 50.781 -7.445 1 86.12 280 GLY A O 1
ATOM 2157 N N . SER A 1 281 ? 1.241 49.125 -7.102 1 91.94 281 SER A N 1
ATOM 2158 C CA . SER A 1 281 ? 0.67 48.344 -8.195 1 91.94 281 SER A CA 1
ATOM 2159 C C . SER A 1 281 ? -0.708 47.812 -7.836 1 91.94 281 SER A C 1
ATOM 2161 O O . SER A 1 281 ? -0.972 47.5 -6.672 1 91.94 281 SER A O 1
ATOM 2163 N N . LYS A 1 282 ? -1.499 47.625 -8.883 1 94 282 LYS A N 1
ATOM 2164 C CA . LYS A 1 282 ? -2.842 47.094 -8.68 1 94 282 LYS A CA 1
ATOM 2165 C C . LYS A 1 282 ? -2.9 45.625 -9.047 1 94 282 LYS A C 1
ATOM 2167 O O . LYS A 1 282 ? -3.967 45 -8.992 1 94 282 LYS A O 1
ATOM 2172 N N . SER A 1 283 ? -1.79 45.188 -9.422 1 96.38 283 SER A N 1
ATOM 2173 C CA . SER A 1 283 ? -1.682 43.75 -9.742 1 96.38 283 SER A CA 1
ATOM 2174 C C . SER A 1 283 ? -0.587 43.094 -8.922 1 96.38 283 SER A C 1
ATOM 2176 O O . SER A 1 283 ? 0.233 43.75 -8.297 1 96.38 283 SER A O 1
ATOM 2178 N N . GLY A 1 284 ? -0.681 41.75 -8.844 1 97.62 284 GLY A N 1
ATOM 2179 C CA . GLY A 1 284 ? 0.304 40.969 -8.094 1 97.62 284 GLY A CA 1
ATOM 2180 C C . GLY A 1 284 ? 0.049 39.5 -8.125 1 97.62 284 GLY A C 1
ATOM 2181 O O . GLY A 1 284 ? -0.356 38.938 -9.148 1 97.62 284 GLY A O 1
ATOM 2182 N N . TYR A 1 285 ? 0.419 38.875 -7.066 1 98.25 285 TYR A N 1
ATOM 2183 C CA . TYR A 1 285 ? 0.312 37.406 -6.973 1 98.25 285 TYR A CA 1
ATOM 2184 C C . TYR A 1 285 ? -0.347 37 -5.66 1 98.25 285 TYR A C 1
ATOM 2186 O O . TYR A 1 285 ? -0.096 37.594 -4.613 1 98.25 285 TYR A O 1
ATOM 2194 N N . LEU A 1 286 ? -1.191 36.062 -5.762 1 98.44 286 LEU A N 1
ATOM 2195 C CA . LEU A 1 286 ? -1.699 35.344 -4.586 1 98.44 286 LEU A CA 1
ATOM 2196 C C . LEU A 1 286 ? -0.963 34.031 -4.375 1 98.44 286 LEU A C 1
ATOM 2198 O O . LEU A 1 286 ? -0.963 33.188 -5.254 1 98.44 286 LEU A O 1
ATOM 2202 N N . VAL A 1 287 ? -0.33 33.906 -3.221 1 98.75 287 VAL A N 1
ATOM 2203 C CA . VAL A 1 287 ? 0.5 32.75 -2.893 1 98.75 287 VAL A CA 1
ATOM 2204 C C . VAL A 1 287 ? -0.222 31.875 -1.879 1 98.75 287 VAL A C 1
ATOM 2206 O O . VAL A 1 287 ? -0.384 32.25 -0.717 1 98.75 287 VAL A O 1
ATOM 2209 N N . TYR A 1 288 ? -0.6 30.688 -2.299 1 98.56 288 TYR A N 1
ATOM 2210 C CA . TYR A 1 288 ? -1.349 29.75 -1.458 1 98.56 288 TYR A CA 1
ATOM 2211 C C . TYR A 1 288 ? -0.544 28.484 -1.193 1 98.56 288 TYR A C 1
ATOM 2213 O O . TYR A 1 288 ? -0.014 27.875 -2.123 1 98.56 288 TYR A O 1
ATOM 2221 N N . THR A 1 289 ? -0.474 28.078 0.099 1 98.31 289 THR A N 1
ATOM 2222 C CA . THR A 1 289 ? 0.299 26.891 0.463 1 98.31 289 THR A CA 1
ATOM 2223 C C . THR A 1 289 ? -0.546 25.938 1.287 1 98.31 289 THR A C 1
ATOM 2225 O O . THR A 1 289 ? -1.148 26.328 2.289 1 98.31 289 THR A O 1
ATOM 2228 N N . ASN A 1 290 ? -0.594 24.688 0.874 1 96.81 290 ASN A N 1
ATOM 2229 C CA . ASN A 1 290 ? -1.201 23.594 1.628 1 96.81 290 ASN A CA 1
ATOM 2230 C C . ASN A 1 290 ? -0.425 22.281 1.454 1 96.81 290 ASN A C 1
ATOM 2232 O O . ASN A 1 290 ? -0.359 21.734 0.352 1 96.81 290 ASN A O 1
ATOM 2236 N N . ARG A 1 291 ? 0.111 21.797 2.48 1 93.56 291 ARG A N 1
ATOM 2237 C CA . ARG A 1 291 ? 0.921 20.578 2.428 1 93.56 291 ARG A CA 1
ATOM 2238 C C . ARG A 1 291 ? 0.241 19.438 3.17 1 93.56 291 ARG A C 1
ATOM 2240 O O . ARG A 1 291 ? 0.889 18.453 3.523 1 93.56 291 ARG A O 1
ATOM 2247 N N . GLY A 1 292 ? -1.053 19.594 3.445 1 87.88 292 GLY A N 1
ATOM 2248 C CA . GLY A 1 292 ? -1.689 18.562 4.258 1 87.88 292 GLY A CA 1
ATOM 2249 C C . GLY A 1 292 ? -3.146 18.344 3.902 1 87.88 292 GLY A C 1
ATOM 2250 O O . GLY A 1 292 ? -3.484 18.156 2.73 1 87.88 292 GLY A O 1
ATOM 2251 N N . LEU A 1 293 ? -3.977 18.438 4.906 1 80.31 293 LEU A N 1
ATOM 2252 C CA . LEU A 1 293 ? -5.387 18.078 4.832 1 80.31 293 LEU A CA 1
ATOM 2253 C C . LEU A 1 293 ? -6.078 18.797 3.68 1 80.31 293 LEU A C 1
ATOM 2255 O O . LEU A 1 293 ? -5.848 19.984 3.465 1 80.31 293 LEU A O 1
ATOM 2259 N N . GLY A 1 294 ? -6.91 18.016 2.973 1 76.06 294 GLY A N 1
ATOM 2260 C CA . GLY A 1 294 ? -7.742 18.594 1.932 1 76.06 294 GLY A CA 1
ATOM 2261 C C . GLY A 1 294 ? -7.09 18.578 0.563 1 76.06 294 GLY A C 1
ATOM 2262 O O . GLY A 1 294 ? -7.773 18.656 -0.458 1 76.06 294 GLY A O 1
ATOM 2263 N N . ALA A 1 295 ? -5.75 18.516 0.543 1 79.12 295 ALA A N 1
ATOM 2264 C CA . ALA A 1 295 ? -5.039 18.484 -0.734 1 79.12 295 ALA A CA 1
ATOM 2265 C C . ALA A 1 295 ? -4.625 17.062 -1.104 1 79.12 295 ALA A C 1
ATOM 2267 O O . ALA A 1 295 ? -4.246 16.281 -0.234 1 79.12 295 ALA A O 1
ATOM 2268 N N . LYS A 1 296 ? -4.715 16.734 -2.342 1 77.69 296 LYS A N 1
ATOM 2269 C CA . LYS A 1 296 ? -4.137 15.5 -2.854 1 77.69 296 LYS A CA 1
ATOM 2270 C C . LYS A 1 296 ? -2.613 15.531 -2.795 1 77.69 296 LYS A C 1
ATOM 2272 O O . LYS A 1 296 ? -2.01 16.609 -2.844 1 77.69 296 LYS A O 1
ATOM 2277 N N . SER A 1 297 ? -2.09 14.422 -2.756 1 78 297 SER A N 1
ATOM 2278 C CA . SER A 1 297 ? -0.639 14.336 -2.637 1 78 297 SER A CA 1
ATOM 2279 C C . SER A 1 297 ? 0.057 15.055 -3.787 1 78 297 SER A C 1
ATOM 2281 O O . SER A 1 297 ? 1.096 15.688 -3.59 1 78 297 SER A O 1
ATOM 2283 N N . SER A 1 298 ? -0.516 15.023 -4.938 1 80 298 SER A N 1
ATOM 2284 C CA . SER A 1 298 ? 0.059 15.648 -6.121 1 80 298 SER A CA 1
ATOM 2285 C C . SER A 1 298 ? -0.056 17.172 -6.051 1 80 298 SER A C 1
ATOM 2287 O O . SER A 1 298 ? 0.636 17.891 -6.777 1 80 298 SER A O 1
ATOM 2289 N N . GLU A 1 299 ? -0.857 17.656 -5.105 1 86.62 299 GLU A N 1
ATOM 2290 C CA . GLU A 1 299 ? -1.141 19.094 -5.023 1 86.62 299 GLU A CA 1
ATOM 2291 C C . GLU A 1 299 ? -0.415 19.734 -3.842 1 86.62 299 GLU A C 1
ATOM 2293 O O . GLU A 1 299 ? -0.48 20.938 -3.652 1 86.62 299 GLU A O 1
ATOM 2298 N N . HIS A 1 300 ? 0.264 19 -3.098 1 91.19 300 HIS A N 1
ATOM 2299 C CA . HIS A 1 300 ? 0.989 19.531 -1.952 1 91.19 300 HIS A CA 1
ATOM 2300 C C . HIS A 1 300 ? 1.989 20.609 -2.385 1 91.19 300 HIS A C 1
ATOM 2302 O O . HIS A 1 300 ? 2.643 20.469 -3.422 1 91.19 300 HIS A O 1
ATOM 2308 N N . GLY A 1 301 ? 1.947 21.703 -1.633 1 96.44 301 GLY A N 1
ATOM 2309 C CA . GLY A 1 301 ? 2.922 22.75 -1.904 1 96.44 301 GLY A CA 1
ATOM 2310 C C . GLY A 1 301 ? 2.295 24.109 -2.07 1 96.44 301 GLY A C 1
ATOM 2311 O O . GLY A 1 301 ? 1.265 24.406 -1.462 1 96.44 301 GLY A O 1
ATOM 2312 N N . THR A 1 302 ? 3.066 24.938 -2.768 1 98 302 THR A N 1
ATOM 2313 C CA . THR A 1 302 ? 2.67 26.328 -2.922 1 98 302 THR A CA 1
ATOM 2314 C C . THR A 1 302 ? 2.191 26.609 -4.344 1 98 302 THR A C 1
ATOM 2316 O O . THR A 1 302 ? 2.926 26.375 -5.309 1 98 302 THR A O 1
ATOM 2319 N N . HIS A 1 303 ? 1.006 27.109 -4.426 1 97.75 303 HIS A N 1
ATOM 2320 C CA . HIS A 1 303 ? 0.418 27.531 -5.691 1 97.75 303 HIS A CA 1
ATOM 2321 C C . HIS A 1 303 ? 0.381 29.062 -5.809 1 97.75 303 HIS A C 1
ATOM 2323 O O . HIS A 1 303 ? -0.112 29.734 -4.906 1 97.75 303 HIS A O 1
ATOM 2329 N N . ILE A 1 304 ? 0.868 29.547 -6.914 1 98.44 304 ILE A N 1
ATOM 2330 C CA . ILE A 1 304 ? 0.923 30.984 -7.129 1 98.44 304 ILE A CA 1
ATOM 2331 C C . ILE A 1 304 ? -0.064 31.375 -8.227 1 98.44 304 ILE A C 1
ATOM 2333 O O . ILE A 1 304 ? 0.013 30.875 -9.352 1 98.44 304 ILE A O 1
ATOM 2337 N N . PHE A 1 305 ? -0.966 32.25 -7.859 1 97.75 305 PHE A N 1
ATOM 2338 C CA . PHE A 1 305 ? -1.983 32.75 -8.781 1 97.75 305 PHE A CA 1
ATOM 2339 C C . PHE A 1 305 ? -1.682 34.188 -9.211 1 97.75 305 PHE A C 1
ATOM 2341 O O . PHE A 1 305 ? -1.248 35 -8.398 1 97.75 305 PHE A O 1
ATOM 2348 N N . ARG A 1 306 ? -1.903 34.438 -10.484 1 97.62 306 ARG A N 1
ATOM 2349 C CA . ARG A 1 306 ? -1.83 35.812 -10.961 1 97.62 306 ARG A CA 1
ATOM 2350 C C . ARG A 1 306 ? -3.086 36.594 -10.586 1 97.62 306 ARG A C 1
ATOM 2352 O O . ARG A 1 306 ? -4.203 36.125 -10.789 1 97.62 306 ARG A O 1
ATOM 2359 N N . ILE A 1 307 ? -2.896 37.719 -10.008 1 97.44 307 ILE A N 1
ATOM 2360 C CA . ILE A 1 307 ? -3.984 38.625 -9.688 1 97.44 307 ILE A CA 1
ATOM 2361 C C . ILE A 1 307 ? -3.865 39.875 -10.539 1 97.44 307 ILE A C 1
ATOM 2363 O O . ILE A 1 307 ? -2.961 40.688 -10.336 1 97.44 307 ILE A O 1
ATOM 2367 N N . GLU A 1 308 ? -4.789 40.125 -11.43 1 95.12 308 GLU A N 1
ATOM 2368 C CA . GLU A 1 308 ? -4.734 41.25 -12.359 1 95.12 308 GLU A CA 1
ATOM 2369 C C . GLU A 1 308 ? -5.254 42.531 -11.695 1 95.12 308 GLU A C 1
ATOM 2371 O O . GLU A 1 308 ? -4.863 43.625 -12.078 1 95.12 308 GLU A O 1
ATOM 2376 N N . ASP A 1 309 ? -6.113 42.281 -10.789 1 95.69 309 ASP A N 1
ATOM 2377 C CA . ASP A 1 309 ? -6.766 43.375 -10.094 1 95.69 309 ASP A CA 1
ATOM 2378 C C . ASP A 1 309 ? -6.84 43.125 -8.594 1 95.69 309 ASP A C 1
ATOM 2380 O O . ASP A 1 309 ? -7.66 42.312 -8.141 1 95.69 309 ASP A O 1
ATOM 2384 N N . SER A 1 310 ? -6.043 43.875 -7.816 1 96.06 310 SER A N 1
ATOM 2385 C CA . SER A 1 310 ? -5.934 43.656 -6.383 1 96.06 310 SER A CA 1
ATOM 2386 C C . SER A 1 310 ? -7.238 43.969 -5.664 1 96.06 310 SER A C 1
ATOM 2388 O O . SER A 1 310 ? -7.453 43.562 -4.527 1 96.06 310 SER A O 1
ATOM 2390 N N . SER A 1 311 ? -8.133 44.719 -6.297 1 95.12 311 SER A N 1
ATOM 2391 C CA . SER A 1 311 ? -9.422 45.062 -5.695 1 95.12 311 SER A CA 1
ATOM 2392 C C . SER A 1 311 ? -10.289 43.812 -5.512 1 95.12 311 SER A C 1
ATOM 2394 O O . SER A 1 311 ? -11.281 43.844 -4.777 1 95.12 311 SER A O 1
ATOM 2396 N N . LYS A 1 312 ? -9.922 42.75 -6.094 1 95.19 312 LYS A N 1
ATOM 2397 C CA . LYS A 1 312 ? -10.648 41.469 -5.957 1 95.19 312 LYS A CA 1
ATOM 2398 C C . LYS A 1 312 ? -10.375 40.844 -4.602 1 95.19 312 LYS A C 1
ATOM 2400 O O . LYS A 1 312 ? -11.133 39.969 -4.16 1 95.19 312 LYS A O 1
ATOM 2405 N N . ILE A 1 313 ? -9.305 41.25 -4.043 1 97.38 313 ILE A N 1
ATOM 2406 C CA . ILE A 1 313 ? -9.023 40.812 -2.678 1 97.38 313 ILE A CA 1
ATOM 2407 C C . ILE A 1 313 ? -9.711 41.75 -1.689 1 97.38 313 ILE A C 1
ATOM 2409 O O . ILE A 1 313 ? -9.07 42.656 -1.133 1 97.38 313 ILE A O 1
ATOM 2413 N N . THR A 1 314 ? -10.945 41.438 -1.444 1 97.38 314 THR A N 1
ATOM 2414 C CA . THR A 1 314 ? -11.812 42.344 -0.679 1 97.38 314 THR A CA 1
ATOM 2415 C C . THR A 1 314 ? -11.672 42.062 0.817 1 97.38 314 THR A C 1
ATOM 2417 O O . THR A 1 314 ? -11.164 41.031 1.224 1 97.38 314 THR A O 1
ATOM 2420 N N . PRO A 1 315 ? -12.109 43.031 1.63 1 97.94 315 PRO A N 1
ATOM 2421 C CA . PRO A 1 315 ? -12.164 42.781 3.07 1 97.94 315 PRO A CA 1
ATOM 2422 C C . PRO A 1 315 ? -12.961 41.5 3.418 1 97.94 315 PRO A C 1
ATOM 2424 O O . PRO A 1 315 ? -12.57 40.75 4.316 1 97.94 315 PRO A O 1
ATOM 2427 N N . GLU A 1 316 ? -14.008 41.281 2.688 1 97.56 316 GLU A N 1
ATOM 2428 C CA . GLU A 1 316 ? -14.836 40.125 2.926 1 97.56 316 GLU A CA 1
ATOM 2429 C C . GLU A 1 316 ? -14.062 38.844 2.635 1 97.56 316 GLU A C 1
ATOM 2431 O O . GLU A 1 316 ? -14.148 37.875 3.393 1 97.56 316 GLU A O 1
ATOM 2436 N N . PHE A 1 317 ? -13.367 38.844 1.542 1 98 317 PHE A N 1
ATOM 2437 C CA . PHE A 1 317 ? -12.516 37.719 1.209 1 98 317 PHE A CA 1
ATOM 2438 C C . PHE A 1 317 ? -11.531 37.438 2.342 1 98 317 PHE A C 1
ATOM 2440 O O . PHE A 1 317 ? -11.43 36.312 2.803 1 98 317 PHE A O 1
ATOM 2447 N N . ILE A 1 318 ? -10.859 38.469 2.779 1 98.56 318 ILE A N 1
ATOM 2448 C CA . ILE A 1 318 ? -9.828 38.312 3.801 1 98.56 318 ILE A CA 1
ATOM 2449 C C . ILE A 1 318 ? -10.445 37.812 5.102 1 98.56 318 ILE A C 1
ATOM 2451 O O . ILE A 1 318 ? -9.906 36.906 5.746 1 98.56 318 ILE A O 1
ATOM 2455 N N . ASN A 1 319 ? -11.547 38.375 5.48 1 98.38 319 ASN A N 1
ATOM 2456 C CA . ASN A 1 319 ? -12.219 37.938 6.699 1 98.38 319 ASN A CA 1
ATOM 2457 C C . ASN A 1 319 ? -12.633 36.5 6.629 1 98.38 319 ASN A C 1
ATOM 2459 O O . ASN A 1 319 ? -12.547 35.75 7.621 1 98.38 319 ASN A O 1
ATOM 2463 N N . ASN A 1 320 ? -13.086 36.062 5.504 1 97.75 320 ASN A N 1
ATOM 2464 C CA . ASN A 1 320 ? -13.453 34.656 5.316 1 97.75 320 ASN A CA 1
ATOM 2465 C C . ASN A 1 320 ? -12.242 33.719 5.414 1 97.75 320 ASN A C 1
ATOM 2467 O O . ASN A 1 320 ? -12.328 32.625 5.965 1 97.75 320 ASN A O 1
ATOM 2471 N N . MET A 1 321 ? -11.164 34.188 4.855 1 98.31 321 MET A N 1
ATOM 2472 C CA . MET A 1 321 ? -9.938 33.406 4.895 1 98.31 321 MET A CA 1
ATOM 2473 C C . MET A 1 321 ? -9.453 33.219 6.332 1 98.31 321 MET A C 1
ATOM 2475 O O . MET A 1 321 ? -9.062 32.125 6.73 1 98.31 321 MET A O 1
ATOM 2479 N N . THR A 1 322 ? -9.492 34.312 7.141 1 98.19 322 THR A N 1
ATOM 2480 C CA . THR A 1 322 ? -8.906 34.312 8.477 1 98.19 322 THR A CA 1
ATOM 2481 C C . THR A 1 322 ? -9.836 33.594 9.477 1 98.19 322 THR A C 1
ATOM 2483 O O . THR A 1 322 ? -9.383 33.094 10.5 1 98.19 322 THR A O 1
ATOM 2486 N N . SER A 1 323 ? -11.102 33.531 9.141 1 97.81 323 SER A N 1
ATOM 2487 C CA . SER A 1 323 ? -12.062 33 10.086 1 97.81 323 SER A CA 1
ATOM 2488 C C . SER A 1 323 ? -12.516 31.594 9.68 1 97.81 323 SER A C 1
ATOM 2490 O O . SER A 1 323 ? -13.523 31.094 10.172 1 97.81 323 SER A O 1
ATOM 2492 N N . GLY A 1 324 ? -11.805 31.016 8.742 1 97.75 324 GLY A N 1
ATOM 2493 C CA . GLY A 1 324 ? -12.234 29.734 8.219 1 97.75 324 GLY A CA 1
ATOM 2494 C C . GLY A 1 324 ? -12.445 28.688 9.297 1 97.75 324 GLY A C 1
ATOM 2495 O O . GLY A 1 324 ? -13.453 27.984 9.297 1 97.75 324 GLY A O 1
ATOM 2496 N N . HIS A 1 325 ? -11.5 28.594 10.18 1 97.5 325 HIS A N 1
ATOM 2497 C CA . HIS A 1 325 ? -11.625 27.625 11.258 1 97.5 325 HIS A CA 1
ATOM 2498 C C . HIS A 1 325 ? -12.797 27.969 12.18 1 97.5 325 HIS A C 1
ATOM 2500 O O . HIS A 1 325 ? -13.648 27.109 12.453 1 97.5 325 HIS A O 1
ATOM 2506 N N . SER A 1 326 ? -12.859 29.188 12.648 1 96.94 326 SER A N 1
ATOM 2507 C CA . SER A 1 326 ? -13.875 29.625 13.602 1 96.94 326 SER A CA 1
ATOM 2508 C C . SER A 1 326 ? -15.281 29.438 13.031 1 96.94 326 SER A C 1
ATOM 2510 O O . SER A 1 326 ? -16.219 29.109 13.758 1 96.94 326 SER A O 1
ATOM 2512 N N . ASN A 1 327 ? -15.375 29.641 11.727 1 97.06 327 ASN A N 1
ATOM 2513 C CA . ASN A 1 327 ? -16.688 29.594 11.078 1 97.06 327 ASN A CA 1
ATOM 2514 C C . ASN A 1 327 ? -17 28.203 10.539 1 97.06 327 ASN A C 1
ATOM 2516 O O . ASN A 1 327 ? -18.078 27.953 10.016 1 97.06 327 ASN A O 1
ATOM 2520 N N . GLY A 1 328 ? -16.047 27.359 10.602 1 96.81 328 GLY A N 1
ATOM 2521 C CA . GLY A 1 328 ? -16.266 25.984 10.164 1 96.81 328 GLY A CA 1
ATOM 2522 C C . GLY A 1 328 ? -16.281 25.844 8.656 1 96.81 328 GLY A C 1
ATOM 2523 O O . GLY A 1 328 ? -17.016 25.016 8.109 1 96.81 328 GLY A O 1
ATOM 2524 N N . ALA A 1 329 ? -15.508 26.641 7.945 1 96.44 329 ALA A N 1
ATOM 2525 C CA . ALA A 1 329 ? -15.438 26.547 6.488 1 96.44 329 ALA A CA 1
ATOM 2526 C C . ALA A 1 329 ? -14.68 25.297 6.055 1 96.44 329 ALA A C 1
ATOM 2528 O O . ALA A 1 329 ? -13.688 24.922 6.68 1 96.44 329 ALA A O 1
ATOM 2529 N N . SER A 1 330 ? -15.148 24.641 5 1 94.62 330 SER A N 1
ATOM 2530 C CA . SER A 1 330 ? -14.438 23.5 4.434 1 94.62 330 SER A CA 1
ATOM 2531 C C . SER A 1 330 ? -13.258 23.953 3.578 1 94.62 330 SER A C 1
ATOM 2533 O O . SER A 1 330 ? -13.211 25.109 3.135 1 94.62 330 SER A O 1
ATOM 2535 N N . HIS A 1 331 ? -12.352 23.047 3.379 1 94.62 331 HIS A N 1
ATOM 2536 C CA . HIS A 1 331 ? -11.227 23.328 2.486 1 94.62 331 HIS A CA 1
ATOM 2537 C C . HIS A 1 331 ? -11.711 23.719 1.096 1 94.62 331 HIS A C 1
ATOM 2539 O O . HIS A 1 331 ? -11.172 24.641 0.487 1 94.62 331 HIS A O 1
ATOM 2545 N N . ASP A 1 332 ? -12.727 23.094 0.601 1 93.81 332 ASP A N 1
ATOM 2546 C CA . ASP A 1 332 ? -13.266 23.375 -0.726 1 93.81 332 ASP A CA 1
ATOM 2547 C C . ASP A 1 332 ? -13.805 24.797 -0.806 1 93.81 332 ASP A C 1
ATOM 2549 O O . ASP A 1 332 ? -13.672 25.469 -1.834 1 93.81 332 ASP A O 1
ATOM 2553 N N . GLU A 1 333 ? -14.43 25.188 0.198 1 95.06 333 GLU A N 1
ATOM 2554 C CA . GLU A 1 333 ? -14.961 26.562 0.243 1 95.06 333 GLU A CA 1
ATOM 2555 C C . GLU A 1 333 ? -13.836 27.578 0.188 1 95.06 333 GLU A C 1
ATOM 2557 O O . GLU A 1 333 ? -13.93 28.578 -0.529 1 95.06 333 GLU A O 1
ATOM 2562 N N . ILE A 1 334 ? -12.805 27.328 0.907 1 97.06 334 ILE A N 1
ATOM 2563 C CA . ILE A 1 334 ? -11.656 28.219 0.923 1 97.06 334 ILE A CA 1
ATOM 2564 C C . ILE A 1 334 ? -11.039 28.297 -0.472 1 97.06 334 ILE A C 1
ATOM 2566 O O . ILE A 1 334 ? -10.797 29.391 -0.996 1 97.06 334 ILE A O 1
ATOM 2570 N N . MET A 1 335 ? -10.852 27.156 -1.075 1 96.19 335 MET A N 1
ATOM 2571 C CA . MET A 1 335 ? -10.227 27.078 -2.393 1 96.19 335 MET A CA 1
ATOM 2572 C C . MET A 1 335 ? -11.078 27.781 -3.445 1 96.19 335 MET A C 1
ATOM 2574 O O . MET A 1 335 ? -10.555 28.422 -4.352 1 96.19 335 MET A O 1
ATOM 2578 N N . SER A 1 336 ? -12.359 27.594 -3.344 1 96.12 336 SER A N 1
ATOM 2579 C CA . SER A 1 336 ? -13.258 28.25 -4.285 1 96.12 336 SER A CA 1
ATOM 2580 C C . SER A 1 336 ? -13.117 29.766 -4.23 1 96.12 336 SER A C 1
ATOM 2582 O O . SER A 1 336 ? -13.156 30.438 -5.262 1 96.12 336 SER A O 1
ATOM 2584 N N . GLN A 1 337 ? -12.969 30.266 -3.084 1 97 337 GLN A N 1
ATOM 2585 C CA . GLN A 1 337 ? -12.828 31.703 -2.924 1 97 337 GLN A CA 1
ATOM 2586 C C . GLN A 1 337 ? -11.484 32.188 -3.467 1 97 337 GLN A C 1
ATOM 2588 O O . GLN A 1 337 ? -11.406 33.25 -4.074 1 97 337 GLN A O 1
ATOM 2593 N N . ILE A 1 338 ? -10.477 31.453 -3.248 1 96.88 338 ILE A N 1
ATOM 2594 C CA . ILE A 1 338 ? -9.156 31.797 -3.766 1 96.88 338 ILE A CA 1
ATOM 2595 C C . ILE A 1 338 ? -9.195 31.812 -5.293 1 96.88 338 ILE A C 1
ATOM 2597 O O . ILE A 1 338 ? -8.703 32.75 -5.918 1 96.88 338 ILE A O 1
ATOM 2601 N N . LYS A 1 339 ? -9.797 30.828 -5.84 1 95.62 339 LYS A N 1
ATOM 2602 C CA . LYS A 1 339 ? -9.922 30.75 -7.293 1 95.62 339 LYS A CA 1
ATOM 2603 C C . LYS A 1 339 ? -10.734 31.906 -7.84 1 95.62 339 LYS A C 1
ATOM 2605 O O . LYS A 1 339 ? -10.391 32.5 -8.875 1 95.62 339 LYS A O 1
ATOM 2610 N N . ALA A 1 340 ? -11.773 32.188 -7.172 1 95.94 340 ALA A N 1
ATOM 2611 C CA . ALA A 1 340 ? -12.609 33.312 -7.594 1 95.94 340 ALA A CA 1
ATOM 2612 C C . ALA A 1 340 ? -11.82 34.625 -7.578 1 95.94 340 ALA A C 1
ATOM 2614 O O . ALA A 1 340 ? -11.938 35.438 -8.5 1 95.94 340 ALA A O 1
ATOM 2615 N N . ALA A 1 341 ? -11.062 34.844 -6.52 1 95.75 341 ALA A N 1
ATOM 2616 C CA . ALA A 1 341 ? -10.242 36.031 -6.418 1 95.75 341 ALA A CA 1
ATOM 2617 C C . ALA A 1 341 ? -9.219 36.094 -7.543 1 95.75 341 ALA A C 1
ATOM 2619 O O . ALA A 1 341 ? -8.852 37.188 -7.992 1 95.75 341 ALA A O 1
ATOM 2620 N N . ALA A 1 342 ? -8.812 34.938 -8 1 95.69 342 ALA A N 1
ATOM 2621 C CA . ALA A 1 342 ? -7.812 34.844 -9.055 1 95.69 342 ALA A CA 1
ATOM 2622 C C . ALA A 1 342 ? -8.469 34.812 -10.438 1 95.69 342 ALA A C 1
ATOM 2624 O O . ALA A 1 342 ? -7.805 34.531 -11.438 1 95.69 342 ALA A O 1
ATOM 2625 N N . GLY A 1 343 ? -9.789 35 -10.508 1 93.94 343 GLY A N 1
ATOM 2626 C CA . GLY A 1 343 ? -10.492 35.031 -11.781 1 93.94 343 GLY A CA 1
ATOM 2627 C C . GLY A 1 343 ? -10.766 33.656 -12.352 1 93.94 343 GLY A C 1
ATOM 2628 O O . GLY A 1 343 ? -10.875 33.469 -13.57 1 93.94 343 GLY A O 1
ATOM 2629 N N . A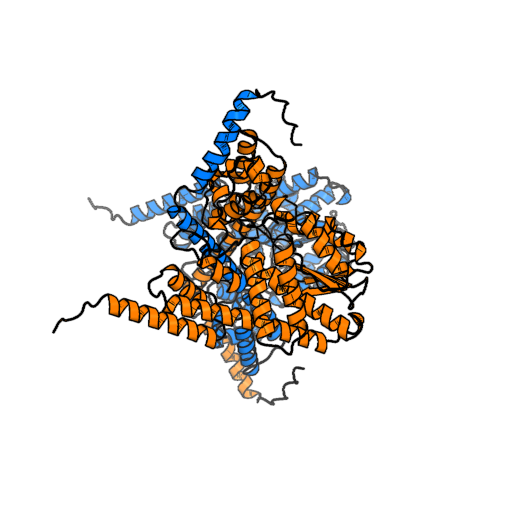SN A 1 344 ? -10.703 32.625 -11.523 1 94.44 344 ASN A N 1
ATOM 2630 C CA . ASN A 1 344 ? -10.969 31.25 -11.875 1 94.44 344 ASN A CA 1
ATOM 2631 C C . ASN A 1 344 ? -9.953 30.719 -12.883 1 94.44 344 ASN A C 1
ATOM 2633 O O . ASN A 1 344 ? -10.297 29.906 -13.75 1 94.44 344 ASN A O 1
ATOM 2637 N N . LYS A 1 345 ? -8.812 31.312 -12.781 1 92.31 345 LYS A N 1
ATOM 2638 C CA . LYS A 1 345 ? -7.707 30.844 -13.609 1 92.31 345 LYS A CA 1
ATOM 2639 C C . LYS A 1 345 ? -6.812 29.891 -12.828 1 92.31 345 LYS A C 1
ATOM 2641 O O . LYS A 1 345 ? -6.77 29.922 -11.602 1 92.31 345 LYS A O 1
ATOM 2646 N N . GLU A 1 346 ? -6.113 29.062 -13.508 1 93.88 346 GLU A N 1
ATOM 2647 C CA . GLU A 1 346 ? -5.176 28.141 -12.883 1 93.88 346 GLU A CA 1
ATOM 2648 C C . GLU A 1 346 ? -3.943 28.859 -12.352 1 93.88 346 GLU A C 1
ATOM 2650 O O . GLU A 1 346 ? -3.584 29.938 -12.852 1 93.88 346 GLU A O 1
ATOM 2655 N N . PRO A 1 347 ? -3.342 28.266 -11.328 1 95.69 347 PRO A N 1
ATOM 2656 C CA . PRO A 1 347 ? -2.086 28.859 -10.867 1 95.69 347 PRO A CA 1
ATOM 2657 C C . PRO A 1 347 ? -1.038 28.969 -11.977 1 95.69 347 PRO A C 1
ATOM 2659 O O . PRO A 1 347 ? -0.931 28.062 -12.812 1 95.69 347 PRO A O 1
ATOM 2662 N N . ILE A 1 348 ? -0.271 29.984 -11.977 1 95.94 348 ILE A N 1
ATOM 2663 C CA . ILE A 1 348 ? 0.73 30.188 -13.016 1 95.94 348 ILE A CA 1
ATOM 2664 C C . ILE A 1 348 ? 2.01 29.438 -12.656 1 95.94 348 ILE A C 1
ATOM 2666 O O . ILE A 1 348 ? 2.887 29.25 -13.508 1 95.94 348 ILE A O 1
ATOM 2670 N N . HIS A 1 349 ? 2.127 29.047 -11.367 1 96.06 349 HIS A N 1
ATOM 2671 C CA . HIS A 1 349 ? 3.299 28.297 -10.914 1 96.06 349 HIS A CA 1
ATOM 2672 C C . HIS A 1 349 ? 2.973 27.438 -9.695 1 96.06 349 HIS A C 1
ATOM 2674 O O . HIS A 1 349 ? 2.104 27.797 -8.898 1 96.06 349 HIS A O 1
ATOM 2680 N N . HIS A 1 350 ? 3.576 26.297 -9.625 1 94.69 350 HIS A N 1
ATOM 2681 C CA . HIS A 1 350 ? 3.438 25.359 -8.516 1 94.69 350 HIS A CA 1
ATOM 2682 C C . HIS A 1 350 ? 4.801 24.938 -7.98 1 94.69 350 HIS A C 1
ATOM 2684 O O . HIS A 1 350 ? 5.586 24.312 -8.695 1 94.69 350 HIS A O 1
ATOM 2690 N N . ILE A 1 351 ? 5.105 25.359 -6.734 1 95.69 351 ILE A N 1
ATOM 2691 C CA . ILE A 1 351 ? 6.293 24.859 -6.051 1 95.69 351 ILE A CA 1
ATOM 2692 C C . ILE A 1 351 ? 5.957 23.547 -5.344 1 95.69 351 ILE A C 1
ATOM 2694 O O . ILE A 1 351 ? 5.285 23.547 -4.309 1 95.69 351 ILE A O 1
ATOM 2698 N N . LYS A 1 352 ? 6.453 22.438 -5.859 1 90.38 352 LYS A N 1
ATOM 2699 C CA . LYS A 1 352 ? 6.199 21.125 -5.258 1 90.38 352 LYS A CA 1
ATOM 2700 C C . LYS A 1 352 ? 6.965 20.969 -3.945 1 90.38 352 LYS A C 1
ATOM 2702 O O . LYS A 1 352 ? 8.195 21.094 -3.918 1 90.38 352 LYS A O 1
ATOM 2707 N N . GLN A 1 353 ? 6.227 20.828 -2.879 1 90.31 353 GLN A N 1
ATOM 2708 C CA . GLN A 1 353 ? 6.773 20.578 -1.548 1 90.31 353 GLN A CA 1
ATOM 2709 C C . GLN A 1 353 ? 6.199 19.297 -0.94 1 90.31 353 GLN A C 1
ATOM 2711 O O . GLN A 1 353 ? 5.055 18.938 -1.215 1 90.31 353 GLN A O 1
ATOM 2716 N N . LYS A 1 354 ? 6.992 18.609 -0.164 1 84.94 354 LYS A N 1
ATOM 2717 C CA . LYS A 1 354 ? 6.562 17.344 0.449 1 84.94 354 LYS A CA 1
ATOM 2718 C C . LYS A 1 354 ? 5.371 17.562 1.374 1 84.94 354 LYS A C 1
ATOM 2720 O O . LYS A 1 354 ? 5.262 18.609 2.018 1 84.94 354 LYS A O 1
ATOM 2725 N N . GLY A 1 355 ? 4.613 16.531 1.43 1 86.12 355 GLY A N 1
ATOM 2726 C CA . GLY A 1 355 ? 3.496 16.562 2.361 1 86.12 355 GLY A CA 1
ATOM 2727 C C . GLY A 1 355 ? 3.932 16.609 3.814 1 86.12 355 GLY A C 1
ATOM 2728 O O . GLY A 1 355 ? 5 16.094 4.16 1 86.12 355 GLY A O 1
ATOM 2729 N N . GLN A 1 356 ? 3.086 17.203 4.551 1 83.38 356 GLN A N 1
ATOM 2730 C CA . GLN A 1 356 ? 3.35 17.312 5.98 1 83.38 356 GLN A CA 1
ATOM 2731 C C . GLN A 1 356 ? 3.303 15.953 6.656 1 83.38 356 GLN A C 1
ATOM 2733 O O . GLN A 1 356 ? 2.385 15.164 6.414 1 83.38 356 GLN A O 1
ATOM 2738 N N . LYS A 1 357 ? 4.289 15.695 7.527 1 76.5 357 LYS A N 1
ATOM 2739 C CA . LYS A 1 357 ? 4.352 14.445 8.281 1 76.5 357 LYS A CA 1
ATOM 2740 C C . LYS A 1 357 ? 3.791 14.633 9.695 1 76.5 357 LYS A C 1
ATOM 2742 O O . LYS A 1 357 ? 3.395 13.656 10.336 1 76.5 357 LYS A O 1
ATOM 2747 N N . ASN A 1 358 ? 3.871 15.844 10.141 1 83.38 358 ASN A N 1
ATOM 2748 C CA . ASN A 1 358 ? 3.438 16.203 11.484 1 83.38 358 ASN A CA 1
ATOM 2749 C C . ASN A 1 358 ? 2.182 17.062 11.461 1 83.38 358 ASN A C 1
ATOM 2751 O O . ASN A 1 358 ? 1.852 17.656 10.43 1 83.38 358 ASN A O 1
ATOM 2755 N N . ASP A 1 359 ? 1.536 16.984 12.578 1 90.31 359 ASP A N 1
ATOM 2756 C CA . ASP A 1 359 ? 0.367 17.859 12.711 1 90.31 359 ASP A CA 1
ATOM 2757 C C . ASP A 1 359 ? 0.763 19.234 13.211 1 90.31 359 ASP A C 1
ATOM 2759 O O . ASP A 1 359 ? 0.359 19.641 14.305 1 90.31 359 ASP A O 1
ATOM 2763 N N . ASN A 1 360 ? 1.499 19.938 12.391 1 95.38 360 ASN A N 1
ATOM 2764 C CA . ASN A 1 360 ? 2.02 21.266 12.703 1 95.38 360 ASN A CA 1
ATOM 2765 C C . ASN A 1 360 ? 1.714 22.266 11.586 1 95.38 360 ASN A C 1
ATOM 2767 O O . ASN A 1 360 ? 2.545 23.109 11.266 1 95.38 360 ASN A O 1
ATOM 2771 N N . CYS A 1 361 ? 0.542 22.172 11.094 1 95.88 361 CYS A N 1
ATOM 2772 C CA . CYS A 1 361 ? 0.13 22.891 9.898 1 95.88 361 CYS A CA 1
ATOM 2773 C C . CYS A 1 361 ? 0.251 24.391 10.102 1 95.88 361 CYS A C 1
ATOM 2775 O O . CYS A 1 361 ? 0.562 25.141 9.164 1 95.88 361 CYS A O 1
ATOM 2777 N N . THR A 1 362 ? 0.061 24.859 11.336 1 97.25 362 THR A N 1
ATOM 2778 C CA . THR A 1 362 ? 0.083 26.281 11.617 1 97.25 362 THR A CA 1
ATOM 2779 C C . THR A 1 362 ? 1.483 26.859 11.414 1 97.25 362 THR A C 1
ATOM 2781 O O . THR A 1 362 ? 1.641 28.047 11.148 1 97.25 362 THR A O 1
ATOM 2784 N N . ILE A 1 363 ? 2.451 26.016 11.469 1 97.44 363 ILE A N 1
ATOM 2785 C CA . ILE A 1 363 ? 3.832 26.438 11.266 1 97.44 363 ILE A CA 1
ATOM 2786 C C . ILE A 1 363 ? 4.297 26.031 9.867 1 97.44 363 ILE A C 1
ATOM 2788 O O . ILE A 1 363 ? 4.828 26.859 9.125 1 97.44 363 ILE A O 1
ATOM 2792 N N . ALA A 1 364 ? 4.051 24.844 9.562 1 96.94 364 ALA A N 1
ATOM 2793 C CA . ALA A 1 364 ? 4.605 24.25 8.352 1 96.94 364 ALA A CA 1
ATOM 2794 C C . ALA A 1 364 ? 4.129 24.984 7.102 1 96.94 364 ALA A C 1
ATOM 2796 O O . ALA A 1 364 ? 4.918 25.266 6.199 1 96.94 364 ALA A O 1
ATOM 2797 N N . ASN A 1 365 ? 2.889 25.266 7.059 1 97.44 365 ASN A N 1
ATOM 2798 C CA . ASN A 1 365 ? 2.338 25.906 5.867 1 97.44 365 ASN A CA 1
ATOM 2799 C C . ASN A 1 365 ? 2.762 27.359 5.766 1 97.44 365 ASN A C 1
ATOM 2801 O O . ASN A 1 365 ? 3.102 27.844 4.684 1 97.44 365 ASN A O 1
ATOM 2805 N N . SER A 1 366 ? 2.736 28.047 6.875 1 97.38 366 SER A N 1
ATOM 2806 C CA . SER A 1 366 ? 3.191 29.438 6.887 1 97.38 366 SER A CA 1
ATOM 2807 C C . SER A 1 366 ? 4.66 29.547 6.488 1 97.38 366 SER A C 1
ATOM 2809 O O . SER A 1 366 ? 5.039 30.438 5.73 1 97.38 366 SER A O 1
ATOM 2811 N N . LYS A 1 367 ? 5.402 28.656 6.973 1 97.5 367 LYS A N 1
ATOM 2812 C CA . LYS A 1 367 ? 6.828 28.625 6.66 1 97.5 367 LYS A CA 1
ATOM 2813 C C . LYS A 1 367 ? 7.059 28.375 5.172 1 97.5 367 LYS A C 1
ATOM 2815 O O . LYS A 1 367 ? 7.809 29.109 4.52 1 97.5 367 LYS A O 1
ATOM 2820 N N . SER A 1 368 ? 6.379 27.422 4.664 1 97.81 368 SER A N 1
ATOM 2821 C CA . SER A 1 368 ? 6.543 27.062 3.26 1 97.81 368 SER A CA 1
ATOM 2822 C C . SER A 1 368 ? 6.008 28.172 2.344 1 97.81 368 SER A C 1
ATOM 2824 O O . SER A 1 368 ? 6.48 28.328 1.217 1 97.81 368 SER A O 1
ATOM 2826 N N . ASN A 1 369 ? 5.082 28.859 2.816 1 98.5 369 ASN A N 1
ATOM 2827 C CA . ASN A 1 369 ? 4.52 29.969 2.055 1 98.5 369 ASN A CA 1
ATOM 2828 C C . ASN A 1 369 ? 5.578 31.031 1.742 1 98.5 369 ASN A C 1
ATOM 2830 O O . ASN A 1 369 ? 5.52 31.688 0.698 1 98.5 369 ASN A O 1
ATOM 2834 N N . ILE A 1 370 ? 6.543 31.156 2.574 1 98.75 370 ILE A N 1
ATOM 2835 C CA . ILE A 1 370 ? 7.598 32.156 2.428 1 98.75 370 ILE A CA 1
ATOM 2836 C C . ILE A 1 370 ? 8.398 31.875 1.159 1 98.75 370 ILE A C 1
ATOM 2838 O O . ILE A 1 370 ? 8.828 32.812 0.469 1 98.75 370 ILE A O 1
ATOM 2842 N N . GLU A 1 371 ? 8.562 30.594 0.848 1 98.56 371 GLU A N 1
ATOM 2843 C CA . GLU A 1 371 ? 9.25 30.266 -0.395 1 98.56 371 GLU A CA 1
ATOM 2844 C C . GLU A 1 371 ? 8.531 30.859 -1.602 1 98.56 371 GLU A C 1
ATOM 2846 O O . GLU A 1 371 ? 9.172 31.391 -2.512 1 98.56 371 GLU A O 1
ATOM 2851 N N . GLY A 1 372 ? 7.262 30.781 -1.578 1 98.75 372 GLY A N 1
ATOM 2852 C CA . GLY A 1 372 ? 6.473 31.359 -2.65 1 98.75 372 GLY A CA 1
ATOM 2853 C C . GLY A 1 372 ? 6.555 32.875 -2.693 1 98.75 372 GLY A C 1
ATOM 2854 O O . GLY A 1 372 ? 6.633 33.469 -3.771 1 98.75 372 GLY A O 1
ATOM 2855 N N . ILE A 1 373 ? 6.543 33.5 -1.574 1 98.75 373 ILE A N 1
ATOM 2856 C CA . ILE A 1 373 ? 6.68 34.938 -1.487 1 98.75 373 ILE A CA 1
ATOM 2857 C C . ILE A 1 373 ? 8 35.375 -2.119 1 98.75 373 ILE A C 1
ATOM 2859 O O . ILE A 1 373 ? 8.031 36.281 -2.943 1 98.75 373 ILE A O 1
ATOM 2863 N N . LEU A 1 374 ? 9.031 34.656 -1.731 1 98.75 374 LEU A N 1
ATOM 2864 C CA . LEU A 1 374 ? 10.359 35 -2.244 1 98.75 374 LEU A CA 1
ATOM 2865 C C . LEU A 1 374 ? 10.406 34.844 -3.764 1 98.75 374 LEU A C 1
ATOM 2867 O O . LEU A 1 374 ? 11.039 35.656 -4.445 1 98.75 374 LEU A O 1
ATOM 2871 N N . LEU A 1 375 ? 9.758 33.844 -4.215 1 98.62 375 LEU A N 1
ATOM 2872 C CA . LEU A 1 375 ? 9.742 33.625 -5.66 1 98.62 375 LEU A CA 1
ATOM 2873 C C . LEU A 1 375 ? 9.008 34.781 -6.359 1 98.62 375 LEU A C 1
ATOM 2875 O O . LEU A 1 375 ? 9.438 35.25 -7.426 1 98.62 375 LEU A O 1
ATOM 2879 N N . CYS A 1 376 ? 7.953 35.219 -5.844 1 98.5 376 CYS A N 1
ATOM 2880 C CA . CYS A 1 376 ? 7.207 36.344 -6.406 1 98.5 376 CYS A CA 1
ATOM 2881 C C . CYS A 1 376 ? 8.031 37.625 -6.355 1 98.5 376 CYS A C 1
ATOM 2883 O O . CYS A 1 376 ? 7.988 38.438 -7.285 1 98.5 376 CYS A O 1
ATOM 2885 N N . GLN A 1 377 ? 8.727 37.812 -5.277 1 97.94 377 GLN A N 1
ATOM 2886 C CA . GLN A 1 377 ? 9.609 38.969 -5.18 1 97.94 377 GLN A CA 1
ATOM 2887 C C . GLN A 1 377 ? 10.688 38.938 -6.266 1 97.94 377 GLN A C 1
ATOM 2889 O O . GLN A 1 377 ? 11.016 39.969 -6.855 1 97.94 377 GLN A O 1
ATOM 2894 N N . LYS A 1 378 ? 11.234 37.75 -6.434 1 97.75 378 LYS A N 1
ATOM 2895 C CA . LYS A 1 378 ? 12.219 37.594 -7.5 1 97.75 378 LYS A CA 1
ATOM 2896 C C . LYS A 1 378 ? 11.602 37.875 -8.867 1 97.75 378 LYS A C 1
ATOM 2898 O O . LYS A 1 378 ? 12.227 38.531 -9.719 1 97.75 378 LYS A O 1
ATOM 2903 N N . ALA A 1 379 ? 10.43 37.406 -9.055 1 97.38 379 ALA A N 1
ATOM 2904 C CA . ALA A 1 379 ? 9.719 37.688 -10.305 1 97.38 379 ALA A CA 1
ATOM 2905 C C . ALA A 1 379 ? 9.547 39.188 -10.516 1 97.38 379 ALA A C 1
ATOM 2907 O O . ALA A 1 379 ? 9.688 39.688 -11.641 1 97.38 379 ALA A O 1
ATOM 2908 N N . ARG A 1 380 ? 9.188 39.844 -9.469 1 95.81 380 ARG A N 1
ATOM 2909 C CA . ARG A 1 380 ? 9.07 41.312 -9.523 1 95.81 380 ARG A CA 1
ATOM 2910 C C . ARG A 1 380 ? 10.391 41.938 -9.945 1 95.81 380 ARG A C 1
ATOM 2912 O O . ARG A 1 380 ? 10.414 42.875 -10.758 1 95.81 380 ARG A O 1
ATOM 2919 N N . GLU A 1 381 ? 11.43 41.469 -9.477 1 95.38 381 GLU A N 1
ATOM 2920 C CA . GLU A 1 381 ? 12.766 42 -9.75 1 95.38 381 GLU A CA 1
ATOM 2921 C C . GLU A 1 381 ? 13.141 41.812 -11.219 1 95.38 381 GLU A C 1
ATOM 2923 O O . GLU A 1 381 ? 13.727 42.688 -11.836 1 95.38 381 GLU A O 1
ATOM 2928 N N . VAL A 1 382 ? 12.75 40.688 -11.758 1 96.06 382 VAL A N 1
ATOM 2929 C CA . VAL A 1 382 ? 13.227 40.375 -13.102 1 96.06 382 VAL A CA 1
ATOM 2930 C C . VAL A 1 382 ? 12.164 40.781 -14.133 1 96.06 382 VAL A C 1
ATOM 2932 O O . VAL A 1 382 ? 12.383 40.625 -15.336 1 96.06 382 VAL A O 1
ATOM 2935 N N . GLY A 1 383 ? 11.023 41.188 -13.688 1 93.62 383 GLY A N 1
ATOM 2936 C CA . GLY A 1 383 ? 10.023 41.75 -14.586 1 93.62 383 GLY A CA 1
ATOM 2937 C C . GLY A 1 383 ? 8.922 40.781 -14.93 1 93.62 383 GLY A C 1
ATOM 2938 O O . GLY A 1 383 ? 8.25 40.906 -15.953 1 93.62 383 GLY A O 1
ATOM 2939 N N . GLY A 1 384 ? 8.844 39.688 -14.133 1 94.19 384 GLY A N 1
ATOM 2940 C CA . GLY A 1 384 ? 7.75 38.75 -14.367 1 94.19 384 GLY A CA 1
ATOM 2941 C C . GLY A 1 384 ? 8.156 37.312 -14.227 1 94.19 384 GLY A C 1
ATOM 2942 O O . GLY A 1 384 ? 9.352 36.969 -14.258 1 94.19 384 GLY A O 1
ATOM 2943 N N . PHE A 1 385 ? 7.164 36.375 -14.055 1 94.56 385 PHE A N 1
ATOM 2944 C CA . PHE A 1 385 ? 7.422 34.969 -13.852 1 94.56 385 PHE A CA 1
ATOM 2945 C C . PHE A 1 385 ? 8.008 34.344 -15.109 1 94.56 385 PHE A C 1
ATOM 2947 O O . PHE A 1 385 ? 8.773 33.375 -15.023 1 94.56 385 PHE A O 1
ATOM 2954 N N . ASP A 1 386 ? 7.602 34.875 -16.25 1 92.31 386 ASP A N 1
ATOM 2955 C CA . ASP A 1 386 ? 8.055 34.344 -17.531 1 92.31 386 ASP A CA 1
ATOM 2956 C C . ASP A 1 386 ? 9.539 34.625 -17.75 1 92.31 386 ASP A C 1
ATOM 2958 O O . ASP A 1 386 ? 10.164 34.031 -18.625 1 92.31 386 ASP A O 1
ATOM 2962 N N . LYS A 1 387 ? 10.109 35.469 -16.984 1 95.31 387 LYS A N 1
ATOM 2963 C CA . LYS A 1 387 ? 11.516 35.844 -17.125 1 95.31 387 LYS A CA 1
ATOM 2964 C C . LYS A 1 387 ? 12.383 35.156 -16.094 1 95.31 387 LYS A C 1
ATOM 2966 O O . LYS A 1 387 ? 13.609 35.281 -16.109 1 95.31 387 LYS A O 1
ATOM 2971 N N . LEU A 1 388 ? 11.766 34.375 -15.188 1 95.5 388 LEU A N 1
ATOM 2972 C CA . LEU A 1 388 ? 12.516 33.625 -14.18 1 95.5 388 LEU A CA 1
ATOM 2973 C C . LEU A 1 388 ? 13.359 32.531 -14.82 1 95.5 388 LEU A C 1
ATOM 2975 O O . LEU A 1 388 ? 12.898 31.828 -15.727 1 95.5 388 LEU A O 1
ATOM 2979 N N . THR A 1 389 ? 14.594 32.406 -14.406 1 95.06 389 THR A N 1
ATOM 2980 C CA . THR A 1 389 ? 15.492 31.344 -14.852 1 95.06 389 THR A CA 1
ATOM 2981 C C . THR A 1 389 ? 15.641 30.281 -13.773 1 95.06 389 THR A C 1
ATOM 2983 O O . THR A 1 389 ? 15.188 30.469 -12.641 1 95.06 389 THR A O 1
ATOM 2986 N N . GLU A 1 390 ? 16.234 29.219 -14.164 1 91.5 390 GLU A N 1
ATOM 2987 C CA . GLU A 1 390 ? 16.531 28.172 -13.188 1 91.5 390 GLU A CA 1
ATOM 2988 C C . GLU A 1 390 ? 17.453 28.688 -12.078 1 91.5 390 GLU A C 1
ATOM 2990 O O . GLU A 1 390 ? 17.312 28.297 -10.922 1 91.5 390 GLU A O 1
ATOM 2995 N N . SER A 1 391 ? 18.297 29.516 -12.547 1 93.06 391 SER A N 1
ATOM 2996 C CA . SER A 1 391 ? 19.219 30.094 -11.57 1 93.06 391 SER A CA 1
ATOM 2997 C C . SER A 1 391 ? 18.484 30.969 -10.562 1 93.06 391 SER A C 1
ATOM 2999 O O . SER A 1 391 ? 18.828 31 -9.383 1 93.06 391 SER A O 1
ATOM 3001 N N . ASP A 1 392 ? 17.438 31.688 -11 1 95.19 392 ASP A N 1
ATOM 3002 C CA . ASP A 1 392 ? 16.609 32.469 -10.102 1 95.19 392 ASP A CA 1
ATOM 3003 C C . ASP A 1 392 ? 15.898 31.594 -9.086 1 95.19 392 ASP A C 1
ATOM 3005 O O . ASP A 1 392 ? 15.875 31.906 -7.891 1 95.19 392 ASP A O 1
ATOM 3009 N N . MET A 1 393 ? 15.406 30.547 -9.578 1 94.12 393 MET A N 1
ATOM 3010 C CA . MET A 1 393 ? 14.672 29.609 -8.727 1 94.12 393 MET A CA 1
ATOM 3011 C C . MET A 1 393 ? 15.594 28.969 -7.695 1 94.12 393 MET A C 1
ATOM 3013 O O . MET A 1 393 ? 15.211 28.812 -6.531 1 94.12 393 MET A O 1
ATOM 3017 N N . ASP A 1 394 ? 16.75 28.672 -8.141 1 94 394 ASP A N 1
ATOM 3018 C CA . ASP A 1 394 ? 17.734 28.078 -7.242 1 94 394 ASP A CA 1
ATOM 3019 C C . ASP A 1 394 ? 18.141 29.078 -6.148 1 94 394 ASP A C 1
ATOM 3021 O O . ASP A 1 394 ? 18.312 28.688 -4.992 1 94 394 ASP A O 1
ATOM 3025 N N . SER A 1 395 ? 18.297 30.25 -6.562 1 95.81 395 SER A N 1
ATOM 3026 C CA . SER A 1 395 ? 18.688 31.281 -5.605 1 95.81 395 SER A CA 1
ATOM 3027 C C . SER A 1 395 ? 17.594 31.5 -4.555 1 95.81 395 SER A C 1
ATOM 3029 O O . SER A 1 395 ? 17.891 31.656 -3.369 1 95.81 395 SER A O 1
ATOM 3031 N N . VAL A 1 396 ? 16.422 31.5 -4.922 1 97.06 396 VAL A N 1
ATOM 3032 C CA . VAL A 1 396 ? 15.281 31.656 -4.02 1 97.06 396 VAL A CA 1
ATOM 3033 C C . VAL A 1 396 ? 15.234 30.484 -3.037 1 97.06 396 VAL A C 1
ATOM 3035 O O . VAL A 1 396 ? 15.055 30.688 -1.834 1 97.06 396 VAL A O 1
ATOM 3038 N N . LYS A 1 397 ? 15.344 29.328 -3.549 1 96.06 397 LYS A N 1
ATOM 3039 C CA . LYS A 1 397 ? 15.352 28.125 -2.713 1 96.06 397 LYS A CA 1
ATOM 3040 C C . LYS A 1 397 ? 16.469 28.188 -1.672 1 96.06 397 LYS A C 1
ATOM 3042 O O . LYS A 1 397 ? 16.266 27.812 -0.517 1 96.06 397 LYS A O 1
ATOM 3047 N N . LYS A 1 398 ? 17.578 28.656 -2.137 1 96 398 LYS A N 1
ATOM 3048 C CA . LYS A 1 398 ? 18.703 28.781 -1.227 1 96 398 LYS A CA 1
ATOM 3049 C C . LYS A 1 398 ? 18.406 29.766 -0.105 1 96 398 LYS A C 1
ATOM 3051 O O . LYS A 1 398 ? 18.703 29.5 1.06 1 96 398 LYS A O 1
ATOM 3056 N N . GLU A 1 399 ? 17.844 30.859 -0.47 1 97 399 GLU A N 1
ATOM 3057 C CA . GLU A 1 399 ? 17.484 31.859 0.52 1 97 399 GLU A CA 1
ATOM 3058 C C . GLU A 1 399 ? 16.453 31.328 1.509 1 97 399 GLU A C 1
ATOM 3060 O O . GLU A 1 399 ? 16.562 31.547 2.715 1 97 399 GLU A O 1
ATOM 3065 N N . TYR A 1 400 ? 15.5 30.688 1.026 1 97.62 400 TYR A N 1
ATOM 3066 C CA . TYR A 1 400 ? 14.477 30.062 1.86 1 97.62 400 TYR A CA 1
ATOM 3067 C C . TYR A 1 400 ? 15.102 29.047 2.822 1 97.62 400 TYR A C 1
ATOM 3069 O O . TYR A 1 400 ? 14.75 29.016 4.004 1 97.62 400 TYR A O 1
ATOM 3077 N N . LYS A 1 401 ? 15.984 28.297 2.32 1 96.25 401 LYS A N 1
ATOM 3078 C CA . LYS A 1 401 ? 16.656 27.281 3.143 1 96.25 401 LYS A CA 1
ATOM 3079 C C . LYS A 1 401 ? 17.5 27.938 4.23 1 96.25 401 LYS A C 1
ATOM 3081 O O . LYS A 1 401 ? 17.625 27.406 5.336 1 96.25 401 LYS A O 1
ATOM 3086 N N . GLU A 1 402 ? 18.078 29 3.869 1 96.62 402 GLU A N 1
ATOM 3087 C CA . GLU A 1 402 ? 18.828 29.734 4.879 1 96.62 402 GLU A CA 1
ATOM 3088 C C . GLU A 1 402 ? 17.938 30.188 6.023 1 96.62 402 GLU A C 1
ATOM 3090 O O . GLU A 1 402 ? 18.312 30.094 7.191 1 96.62 402 GLU A O 1
ATOM 3095 N N . PHE A 1 403 ? 16.844 30.703 5.73 1 97.81 403 PHE A N 1
ATOM 3096 C CA . PHE A 1 403 ? 15.891 31.109 6.746 1 97.81 403 PHE A CA 1
ATOM 3097 C C . PHE A 1 403 ? 15.461 29.922 7.605 1 97.81 403 PHE A C 1
ATOM 3099 O O . PHE A 1 403 ? 15.461 30.016 8.836 1 97.81 403 PHE A O 1
ATOM 3106 N N . THR A 1 404 ? 15.008 28.812 6.934 1 97.19 404 THR A N 1
ATOM 3107 C CA . THR A 1 404 ? 14.492 27.672 7.688 1 97.19 404 THR A CA 1
ATOM 3108 C C . THR A 1 404 ? 15.586 27.062 8.562 1 97.19 404 THR A C 1
ATOM 3110 O O . THR A 1 404 ? 15.312 26.594 9.664 1 97.19 404 THR A O 1
ATOM 3113 N N . LYS A 1 405 ? 16.766 27.109 8.062 1 95.56 405 LYS A N 1
ATOM 3114 C CA . LYS A 1 405 ? 17.906 26.672 8.875 1 95.56 405 LYS A CA 1
ATOM 3115 C C . LYS A 1 405 ? 18.078 27.578 10.102 1 95.56 405 LYS A C 1
ATOM 3117 O O . LYS A 1 405 ? 18.281 27.094 11.211 1 95.56 405 LYS A O 1
ATOM 3122 N N . HIS A 1 406 ? 18.016 28.828 9.828 1 97 406 HIS A N 1
ATOM 3123 C CA . HIS A 1 406 ? 18.125 29.781 10.914 1 97 406 HIS A CA 1
ATOM 3124 C C . HIS A 1 406 ? 17.062 29.547 11.977 1 97 406 HIS A C 1
ATOM 3126 O O . HIS A 1 406 ? 17.359 29.562 13.172 1 97 406 HIS A O 1
ATOM 3132 N N . MET A 1 407 ? 15.891 29.328 11.555 1 96.88 407 MET A N 1
ATOM 3133 C CA . MET A 1 407 ? 14.766 29.078 12.445 1 96.88 407 MET A CA 1
ATOM 3134 C C . MET A 1 407 ? 15.016 27.844 13.297 1 96.88 407 MET A C 1
ATOM 3136 O O . MET A 1 407 ? 14.773 27.844 14.508 1 96.88 407 MET A O 1
ATOM 3140 N N . ARG A 1 408 ? 15.484 26.812 12.695 1 96.62 408 ARG A N 1
ATOM 3141 C CA . ARG A 1 408 ? 15.773 25.547 13.391 1 96.62 408 ARG A CA 1
ATOM 3142 C C . ARG A 1 408 ? 16.891 25.734 14.398 1 96.62 408 ARG A C 1
ATOM 3144 O O . ARG A 1 408 ? 16.797 25.266 15.539 1 96.62 408 ARG A O 1
ATOM 3151 N N . VAL A 1 409 ? 17.922 26.391 13.945 1 96.31 409 VAL A N 1
ATOM 3152 C CA . VAL A 1 409 ? 19.094 26.625 14.805 1 96.31 409 VAL A CA 1
ATOM 3153 C C . VAL A 1 409 ? 18.672 27.406 16.031 1 96.31 409 VAL A C 1
ATOM 3155 O O . VAL A 1 409 ? 19.047 27.062 17.156 1 96.31 409 VAL A O 1
ATOM 3158 N N . GLU A 1 410 ? 17.906 28.453 15.789 1 97.06 410 GLU A N 1
ATOM 3159 C CA . GLU A 1 410 ? 17.453 29.281 16.891 1 97.06 410 GLU A CA 1
ATOM 3160 C C . GLU A 1 410 ? 16.609 28.484 17.875 1 97.06 410 GLU A C 1
ATOM 3162 O O . GLU A 1 410 ? 16.766 28.625 19.094 1 97.06 410 GLU A O 1
ATOM 3167 N N . LYS A 1 411 ? 15.789 27.672 17.375 1 97.62 411 LYS A N 1
ATOM 3168 C CA . LYS A 1 411 ? 14.883 26.922 18.234 1 97.62 411 LYS A CA 1
ATOM 3169 C C . LYS A 1 411 ? 15.633 25.844 19 1 97.62 411 LYS A C 1
ATOM 3171 O O . LYS A 1 411 ? 15.32 25.562 20.156 1 97.62 411 LYS A O 1
ATOM 3176 N N . VAL A 1 412 ? 16.562 25.203 18.359 1 97.19 412 VAL A N 1
ATOM 3177 C CA . VAL A 1 412 ? 17.391 24.219 19.016 1 97.19 412 VAL A CA 1
ATOM 3178 C C . VAL A 1 412 ? 18.188 24.875 20.141 1 97.19 412 VAL A C 1
ATOM 3180 O O . VAL A 1 412 ? 18.281 24.312 21.234 1 97.19 412 VAL A O 1
ATOM 3183 N N . ASN A 1 413 ? 18.781 26.047 19.859 1 97.31 413 ASN A N 1
ATOM 3184 C CA . ASN A 1 413 ? 19.516 26.766 20.891 1 97.31 413 ASN A CA 1
ATOM 3185 C C . ASN A 1 413 ? 18.609 27.125 22.078 1 97.31 413 ASN A C 1
ATOM 3187 O O . ASN A 1 413 ? 19.031 27.078 23.234 1 97.31 413 ASN A O 1
ATOM 3191 N N . GLU A 1 414 ? 17.438 27.516 21.766 1 97.44 414 GLU A N 1
ATOM 3192 C CA . GLU A 1 414 ? 16.469 27.828 22.812 1 97.44 414 GLU A CA 1
ATOM 3193 C C . GLU A 1 414 ? 16.172 26.609 23.672 1 97.44 414 GLU A C 1
ATOM 3195 O O . GLU A 1 414 ? 16.094 26.719 24.906 1 97.44 414 GLU A O 1
ATOM 3200 N N . LEU A 1 415 ? 15.969 25.484 23.016 1 97.38 415 LEU A N 1
ATOM 3201 C CA . LEU A 1 415 ? 15.703 24.25 23.734 1 97.38 415 LEU A CA 1
ATOM 3202 C C . LEU A 1 415 ? 16.891 23.875 24.625 1 97.38 415 LEU A C 1
ATOM 3204 O O . LEU A 1 415 ? 16.703 23.484 25.781 1 97.38 415 LEU A O 1
ATOM 3208 N N . ALA A 1 416 ? 18.062 23.984 24.078 1 97.19 416 ALA A N 1
ATOM 3209 C CA . ALA A 1 416 ? 19.281 23.688 24.828 1 97.19 416 ALA A CA 1
ATOM 3210 C C . ALA A 1 416 ? 19.406 24.594 26.047 1 97.19 416 ALA A C 1
ATOM 3212 O O . ALA A 1 416 ? 19.75 24.141 27.141 1 97.19 416 ALA A O 1
ATOM 3213 N N . LYS A 1 417 ? 19.188 25.828 25.828 1 96.81 417 LYS A N 1
ATOM 3214 C CA . LYS A 1 417 ? 19.266 26.797 26.906 1 96.81 417 LYS A CA 1
ATOM 3215 C C . LYS A 1 417 ? 18.234 26.5 27.984 1 96.81 417 LYS A C 1
ATOM 3217 O O . LYS A 1 417 ? 18.531 26.547 29.188 1 96.81 417 LYS A O 1
ATOM 3222 N N . ALA A 1 418 ? 17.047 26.234 27.547 1 96.62 418 ALA A N 1
ATOM 3223 C CA . ALA A 1 418 ? 15.977 25.922 28.484 1 96.62 418 ALA A CA 1
ATOM 3224 C C . ALA A 1 418 ? 16.328 24.703 29.328 1 96.62 418 ALA A C 1
ATOM 3226 O O . ALA A 1 418 ? 16.062 24.656 30.531 1 96.62 418 ALA A O 1
ATOM 3227 N N . LEU A 1 419 ? 16.859 23.734 28.672 1 95.81 419 LEU A N 1
ATOM 3228 C CA . LEU A 1 419 ? 17.25 22.516 29.375 1 95.81 419 LEU A CA 1
ATOM 3229 C C . LEU A 1 419 ? 18.359 22.797 30.375 1 95.81 419 LEU A C 1
ATOM 3231 O O . LEU A 1 419 ? 18.359 22.25 31.484 1 95.81 419 LEU A O 1
ATOM 3235 N N . LYS A 1 420 ? 19.312 23.609 30.016 1 94 420 LYS A N 1
ATOM 3236 C CA . LYS A 1 420 ? 20.406 23.984 30.906 1 94 420 LYS A CA 1
ATOM 3237 C C . LYS A 1 420 ? 19.875 24.719 32.156 1 94 420 LYS A C 1
ATOM 3239 O O . LYS A 1 420 ? 20.375 24.516 33.25 1 94 420 LYS A O 1
ATOM 3244 N N . GLU A 1 421 ? 18.922 25.547 31.891 1 94.81 421 GLU A N 1
ATOM 3245 C CA . GLU A 1 421 ? 18.359 26.359 32.969 1 94.81 421 GLU A CA 1
ATOM 3246 C C . GLU A 1 421 ? 17.422 25.516 33.844 1 94.81 421 GLU A C 1
ATOM 3248 O O . GLU A 1 421 ? 17.219 25.828 35.031 1 94.81 421 GLU A O 1
ATOM 3253 N N . ASN A 1 422 ? 16.844 24.516 33.219 1 94.31 422 ASN A N 1
ATOM 3254 C CA . ASN A 1 422 ? 15.922 23.625 33.938 1 94.31 422 ASN A CA 1
ATOM 3255 C C . ASN A 1 422 ? 16.25 22.156 33.656 1 94.31 422 ASN A C 1
ATOM 3257 O O . ASN A 1 422 ? 15.445 21.422 33.094 1 94.31 422 ASN A O 1
ATOM 3261 N N . PRO A 1 423 ? 17.312 21.703 34.188 1 93 423 PRO A N 1
ATOM 3262 C CA . PRO A 1 423 ? 17.844 20.391 33.812 1 93 423 PRO A CA 1
ATOM 3263 C C . PRO A 1 423 ? 16.953 19.234 34.281 1 93 423 PRO A C 1
ATOM 3265 O O . PRO A 1 423 ? 17.031 18.141 33.75 1 93 423 PRO A O 1
ATOM 3268 N N . GLN A 1 424 ? 16.047 19.469 35.25 1 91.62 424 GLN A N 1
ATOM 3269 C CA . GLN A 1 424 ? 15.234 18.391 35.812 1 91.62 424 GLN A CA 1
ATOM 3270 C C . GLN A 1 424 ? 13.852 18.359 35.188 1 91.62 424 GLN A C 1
ATOM 3272 O O . GLN A 1 424 ? 13.039 17.484 35.5 1 91.62 424 GLN A O 1
ATOM 3277 N N . ASP A 1 425 ? 13.609 19.25 34.312 1 94.06 425 ASP A N 1
ATOM 3278 C CA . ASP A 1 425 ? 12.305 19.266 33.625 1 94.06 425 ASP A CA 1
ATOM 3279 C C . ASP A 1 425 ? 12.141 18.062 32.719 1 94.06 425 ASP A C 1
ATOM 3281 O O . ASP A 1 425 ? 12.844 17.922 31.719 1 94.06 425 ASP A O 1
ATOM 3285 N N . PRO A 1 426 ? 11.234 17.219 33.062 1 93.62 426 PRO A N 1
ATOM 3286 C CA . PRO A 1 426 ? 11.117 15.977 32.281 1 93.62 426 PRO A CA 1
ATOM 3287 C C . PRO A 1 426 ? 10.703 16.203 30.844 1 93.62 426 PRO A C 1
ATOM 3289 O O . PRO A 1 426 ? 11.109 15.461 29.953 1 93.62 426 PRO A O 1
ATOM 3292 N N . ASP A 1 427 ? 9.914 17.188 30.547 1 94.88 427 ASP A N 1
ATOM 3293 C CA . ASP A 1 427 ? 9.461 17.469 29.188 1 94.88 427 ASP A CA 1
ATOM 3294 C C . ASP A 1 427 ? 10.609 17.969 28.312 1 94.88 427 ASP A C 1
ATOM 3296 O O . ASP A 1 427 ? 10.742 17.562 27.172 1 94.88 427 ASP A O 1
ATOM 3300 N N . LEU A 1 428 ? 11.422 18.781 28.891 1 96.44 428 LEU A N 1
ATOM 3301 C CA . LEU A 1 428 ? 12.57 19.297 28.141 1 96.44 428 LEU A CA 1
ATOM 3302 C C . LEU A 1 428 ? 13.562 18.188 27.844 1 96.44 428 LEU A C 1
ATOM 3304 O O . LEU A 1 428 ? 14.117 18.109 26.75 1 96.44 428 LEU A O 1
ATOM 3308 N N . ASN A 1 429 ? 13.766 17.344 28.844 1 95.06 429 ASN A N 1
ATOM 3309 C CA . ASN A 1 429 ? 14.633 16.188 28.641 1 95.06 429 ASN A CA 1
ATOM 3310 C C . ASN A 1 429 ? 14.094 15.273 27.547 1 95.06 429 ASN A C 1
ATOM 3312 O O . ASN A 1 429 ? 14.844 14.867 26.656 1 95.06 429 ASN A O 1
ATOM 3316 N N . ASN A 1 430 ? 12.844 15.023 27.656 1 94.31 430 ASN A N 1
ATOM 3317 C CA . ASN A 1 430 ? 12.227 14.141 26.688 1 94.31 430 ASN A CA 1
ATOM 3318 C C . ASN A 1 430 ? 12.242 14.742 25.281 1 94.31 430 ASN A C 1
ATOM 3320 O O . ASN A 1 430 ? 12.484 14.039 24.297 1 94.31 430 ASN A O 1
ATOM 3324 N N . LEU A 1 431 ? 11.93 16.016 25.141 1 96.38 431 LEU A N 1
ATOM 3325 C CA . LEU A 1 431 ? 11.969 16.719 23.859 1 96.38 431 LEU A CA 1
ATOM 3326 C C . LEU A 1 431 ? 13.344 16.578 23.203 1 96.38 431 LEU A C 1
ATOM 3328 O O . LEU A 1 431 ? 13.438 16.312 22 1 96.38 431 LEU A O 1
ATOM 3332 N N . THR A 1 432 ? 14.312 16.734 24.031 1 96.44 432 THR A N 1
ATOM 3333 C CA . THR A 1 432 ? 15.68 16.688 23.531 1 96.44 432 THR A CA 1
ATOM 3334 C C . THR A 1 432 ? 16.031 15.281 23.031 1 96.44 432 THR A C 1
ATOM 3336 O O . THR A 1 432 ? 16.562 15.117 21.938 1 96.44 432 THR A O 1
ATOM 3339 N N . LYS A 1 433 ? 15.68 14.367 23.781 1 93.69 433 LYS A N 1
ATOM 3340 C CA . LYS A 1 433 ? 15.945 12.977 23.422 1 93.69 433 LYS A CA 1
ATOM 3341 C C . LYS A 1 433 ? 15.172 12.586 22.156 1 93.69 433 LYS A C 1
ATOM 3343 O O . LYS A 1 433 ? 15.719 11.922 21.281 1 93.69 433 LYS A O 1
ATOM 3348 N N . GLU A 1 434 ? 13.93 13.008 22.109 1 93.69 434 GLU A N 1
ATOM 3349 C CA . GLU A 1 434 ? 13.094 12.656 20.969 1 93.69 434 GLU A CA 1
ATOM 3350 C C . GLU A 1 434 ? 13.586 13.328 19.688 1 93.69 434 GLU A C 1
ATOM 3352 O O . GLU A 1 434 ? 13.469 12.758 18.609 1 93.69 434 GLU A O 1
ATOM 3357 N N . TYR A 1 435 ? 14.102 14.523 19.797 1 95.12 435 TYR A N 1
ATOM 3358 C CA . TYR A 1 435 ? 14.68 15.164 18.625 1 95.12 435 TYR A CA 1
ATOM 3359 C C . TYR A 1 435 ? 15.828 14.336 18.062 1 95.12 435 TYR A C 1
ATOM 3361 O O . TYR A 1 435 ? 15.891 14.094 16.859 1 95.12 435 TYR A O 1
ATOM 3369 N N . LEU A 1 436 ? 16.656 13.883 18.953 1 92.56 436 LEU A N 1
ATOM 3370 C CA . LEU A 1 436 ? 17.844 13.125 18.547 1 92.56 436 LEU A CA 1
ATOM 3371 C C . LEU A 1 436 ? 17.453 11.781 17.938 1 92.56 436 LEU A C 1
ATOM 3373 O O . LEU A 1 436 ? 18.078 11.32 16.984 1 92.56 436 LEU A O 1
ATOM 3377 N N . LYS A 1 437 ? 16.469 11.273 18.453 1 87 437 LYS A N 1
ATOM 3378 C CA . LYS A 1 437 ? 15.992 9.969 17.984 1 87 437 LYS A CA 1
ATOM 3379 C C . LYS A 1 437 ? 15.258 10.102 16.656 1 87 437 LYS A C 1
ATOM 3381 O O . LYS A 1 437 ? 15.469 9.289 15.742 1 87 437 LYS A O 1
ATOM 3386 N N . GLN A 1 438 ? 14.438 11.078 16.484 1 87.12 438 GLN A N 1
ATOM 3387 C CA . GLN A 1 438 ? 13.539 11.203 15.336 1 87.12 438 GLN A CA 1
ATOM 3388 C C . GLN A 1 438 ? 14.242 11.883 14.164 1 87.12 438 GLN A C 1
ATOM 3390 O O . GLN A 1 438 ? 13.75 11.828 13.031 1 87.12 438 GLN A O 1
ATOM 3395 N N . HIS A 1 439 ? 15.344 12.531 14.453 1 88.31 439 HIS A N 1
ATOM 3396 C CA . HIS A 1 439 ? 16.094 13.211 13.406 1 88.31 439 HIS A CA 1
ATOM 3397 C C . HIS A 1 439 ? 17.547 12.719 13.352 1 88.31 439 HIS A C 1
ATOM 3399 O O . HIS A 1 439 ? 18.484 13.492 13.531 1 88.31 439 HIS A O 1
ATOM 3405 N N . PRO A 1 440 ? 17.688 11.508 12.945 1 80.88 440 PRO A N 1
ATOM 3406 C CA . PRO A 1 440 ? 19.047 10.93 12.953 1 80.88 440 PRO A CA 1
ATOM 3407 C C . PRO A 1 440 ? 19.984 11.594 11.953 1 80.88 440 PRO A C 1
ATOM 3409 O O . PRO A 1 440 ? 21.188 11.609 12.156 1 80.88 440 PRO A O 1
ATOM 3412 N N . ASN A 1 441 ? 19.438 12.234 10.977 1 78.31 441 ASN A N 1
ATOM 3413 C CA . ASN A 1 441 ? 20.25 12.836 9.93 1 78.31 441 ASN A CA 1
ATOM 3414 C C . ASN A 1 441 ? 20.328 14.352 10.078 1 78.31 441 ASN A C 1
ATOM 3416 O O . ASN A 1 441 ? 20.719 15.055 9.148 1 78.31 441 ASN A O 1
ATOM 3420 N N . ALA A 1 442 ? 19.906 14.789 11.164 1 85.31 442 ALA A N 1
ATOM 3421 C CA . ALA A 1 442 ? 19.984 16.234 11.406 1 85.31 442 ALA A CA 1
ATOM 3422 C C . ALA A 1 442 ? 21.438 16.719 11.367 1 85.31 442 ALA A C 1
ATOM 3424 O O . ALA A 1 442 ? 22.359 15.922 11.531 1 85.31 442 ALA A O 1
ATOM 3425 N N . ASP A 1 443 ? 21.656 18.047 11.133 1 89.44 443 ASP A N 1
ATOM 3426 C CA . ASP A 1 443 ? 22.969 18.688 11.172 1 89.44 443 ASP A CA 1
ATOM 3427 C C . ASP A 1 443 ? 23.719 18.297 12.438 1 89.44 443 ASP A C 1
ATOM 3429 O O . ASP A 1 443 ? 23.219 18.484 13.547 1 89.44 443 ASP A O 1
ATOM 3433 N N . PRO A 1 444 ? 24.891 17.75 12.297 1 89.19 444 PRO A N 1
ATOM 3434 C CA . PRO A 1 444 ? 25.656 17.297 13.453 1 89.19 444 PRO A CA 1
ATOM 3435 C C . PRO A 1 444 ? 25.844 18.391 14.508 1 89.19 444 PRO A C 1
ATOM 3437 O O . PRO A 1 444 ? 25.891 18.109 15.703 1 89.19 444 PRO A O 1
ATOM 3440 N N . LYS A 1 445 ? 25.969 19.578 14.062 1 91.38 445 LYS A N 1
ATOM 3441 C CA . LYS A 1 445 ? 26.156 20.672 15 1 91.38 445 LYS A CA 1
ATOM 3442 C C . LYS A 1 445 ? 24.922 20.859 15.891 1 91.38 445 LYS A C 1
ATOM 3444 O O . LYS A 1 445 ? 25.047 21.156 17.078 1 91.38 445 LYS A O 1
ATOM 3449 N N . LEU A 1 446 ? 23.797 20.734 15.297 1 93.69 446 LEU A N 1
ATOM 3450 C CA . LEU A 1 446 ? 22.547 20.828 16.062 1 93.69 446 LEU A CA 1
ATOM 3451 C C . LEU A 1 446 ? 22.453 19.688 17.062 1 93.69 446 LEU A C 1
ATOM 3453 O O . LEU A 1 446 ? 22.062 19.891 18.219 1 93.69 446 LEU A O 1
ATOM 3457 N N . LYS A 1 447 ? 22.75 18.453 16.688 1 92.19 447 LYS A N 1
ATOM 3458 C CA . LYS A 1 447 ? 22.719 17.281 17.562 1 92.19 447 LYS A CA 1
ATOM 3459 C C . LYS A 1 447 ? 23.688 17.438 18.719 1 92.19 447 LYS A C 1
ATOM 3461 O O . LYS A 1 447 ? 23.344 17.141 19.875 1 92.19 447 LYS A O 1
ATOM 3466 N N . GLN A 1 448 ? 24.891 17.938 18.359 1 93.88 448 GLN A N 1
ATOM 3467 C CA . GLN A 1 448 ? 25.922 18.125 19.391 1 93.88 448 GLN A CA 1
ATOM 3468 C C . GLN A 1 448 ? 25.453 19.109 20.453 1 93.88 448 GLN A C 1
ATOM 3470 O O . GLN A 1 448 ? 25.719 18.906 21.641 1 93.88 448 GLN A O 1
ATOM 3475 N N . THR A 1 449 ? 24.844 20.203 20.016 1 94.94 449 THR A N 1
ATOM 3476 C CA . THR A 1 449 ? 24.312 21.203 20.938 1 94.94 449 THR A CA 1
ATOM 3477 C C . THR A 1 449 ? 23.344 20.578 21.938 1 94.94 449 THR A C 1
ATOM 3479 O O . THR A 1 449 ? 23.438 20.828 23.141 1 94.94 449 THR A O 1
ATOM 3482 N N . LEU A 1 450 ? 22.531 19.766 21.453 1 95.69 450 LEU A N 1
ATOM 3483 C CA . LEU A 1 450 ? 21.516 19.141 22.297 1 95.69 450 LEU A CA 1
ATOM 3484 C C . LEU A 1 450 ? 22.109 18.031 23.141 1 95.69 450 LEU A C 1
ATOM 3486 O O . LEU A 1 450 ? 21.719 17.844 24.297 1 95.69 450 LEU A O 1
ATOM 3490 N N . GLU A 1 451 ? 23.031 17.25 22.594 1 94.88 451 GLU A N 1
ATOM 3491 C CA . GLU A 1 451 ? 23.719 16.203 23.344 1 94.88 451 GLU A CA 1
ATOM 3492 C C . GLU A 1 451 ? 24.484 16.797 24.531 1 94.88 451 GLU A C 1
ATOM 3494 O O . GLU A 1 451 ? 24.484 16.234 25.625 1 94.88 451 GLU A O 1
ATOM 3499 N N . THR A 1 452 ? 25.156 17.891 24.234 1 94.25 452 THR A N 1
ATOM 3500 C CA . THR A 1 452 ? 25.875 18.594 25.281 1 94.25 452 THR A CA 1
ATOM 3501 C C . THR A 1 452 ? 24.922 19.062 26.375 1 94.25 452 THR A C 1
ATOM 3503 O O . THR A 1 452 ? 25.219 18.922 27.562 1 94.25 452 THR A O 1
ATOM 3506 N N . ALA A 1 453 ? 23.828 19.641 25.984 1 94.38 453 ALA A N 1
ATOM 3507 C CA . ALA A 1 453 ? 22.828 20.109 26.953 1 94.38 453 ALA A CA 1
ATOM 3508 C C . ALA A 1 453 ? 22.297 18.953 27.797 1 94.38 453 ALA A C 1
ATOM 3510 O O . ALA A 1 453 ? 22.094 19.109 29 1 94.38 453 ALA A O 1
ATOM 3511 N N . LEU A 1 454 ? 22.078 17.844 27.188 1 93.19 454 LEU A N 1
ATOM 3512 C CA . LEU A 1 454 ? 21.578 16.656 27.875 1 93.19 454 LEU A CA 1
ATOM 3513 C C . LEU A 1 454 ? 22.594 16.156 28.891 1 93.19 454 LEU A C 1
ATOM 3515 O O . LEU A 1 454 ? 22.234 15.742 29.984 1 93.19 454 LEU A O 1
ATOM 3519 N N . LYS A 1 455 ? 23.812 16.078 28.438 1 91.12 455 LYS A N 1
ATOM 3520 C CA . LYS A 1 455 ? 24.891 15.656 29.328 1 91.12 455 LYS A CA 1
ATOM 3521 C C . LYS A 1 455 ? 25.016 16.578 30.547 1 91.12 455 LYS A C 1
ATOM 3523 O O . LYS A 1 455 ? 25.156 16.109 31.672 1 91.12 455 LYS A O 1
ATOM 3528 N N . GLN A 1 456 ? 24.969 17.812 30.281 1 89.44 456 GLN A N 1
ATOM 3529 C CA . GLN A 1 456 ? 25.047 18.797 31.359 1 89.44 456 GLN A CA 1
ATOM 3530 C C . GLN A 1 456 ? 23.859 18.688 32.312 1 89.44 456 GLN A C 1
ATOM 3532 O O . GLN A 1 456 ? 24.016 18.828 33.531 1 89.44 456 GLN A O 1
ATOM 3537 N N . ALA A 1 457 ? 22.75 18.438 31.703 1 86.19 457 ALA A N 1
ATOM 3538 C CA . ALA A 1 457 ? 21.547 18.266 32.531 1 86.19 457 ALA A CA 1
ATOM 3539 C C . ALA A 1 457 ? 21.641 17.016 33.406 1 86.19 457 ALA A C 1
ATOM 3541 O O . ALA A 1 457 ? 21.219 17.031 34.562 1 86.19 457 ALA A O 1
ATOM 3542 N N . SER A 1 458 ? 22.188 15.992 32.875 1 85.56 458 SER A N 1
ATOM 3543 C CA . SER A 1 458 ? 22.359 14.758 33.625 1 85.56 458 SER A CA 1
ATOM 3544 C C . SER A 1 458 ? 23.375 14.938 34.75 1 85.56 458 SER A C 1
ATOM 3546 O O . SER A 1 458 ? 23.203 14.375 35.844 1 85.56 458 SER A O 1
ATOM 3548 N N . GLU A 1 459 ? 24.438 15.609 34.531 1 82.44 459 GLU A N 1
ATOM 3549 C CA . GLU A 1 459 ? 25.453 15.875 35.531 1 82.44 459 GLU A CA 1
ATOM 3550 C C . GLU A 1 459 ? 24.922 16.766 36.625 1 82.44 459 GLU A C 1
ATOM 3552 O O . GLU A 1 459 ? 25.266 16.594 37.812 1 82.44 459 GLU A O 1
ATOM 3557 N N . SER A 1 460 ? 24.094 17.641 36.25 1 74.69 460 SER A N 1
ATOM 3558 C CA . SER A 1 460 ? 23.484 18.531 37.25 1 74.69 460 SER A CA 1
ATOM 3559 C C . SER A 1 460 ? 22.531 17.766 38.156 1 74.69 460 SER A C 1
ATOM 3561 O O . SER A 1 460 ? 22.422 18.078 39.344 1 74.69 460 SER A O 1
ATOM 3563 N N . SER A 1 461 ? 21.891 16.844 37.656 1 68.19 461 SER A N 1
ATOM 3564 C CA . SER A 1 461 ? 20.969 16.031 38.438 1 68.19 461 SER A CA 1
ATOM 3565 C C . SER A 1 461 ? 21.734 15.133 39.406 1 68.19 461 SER A C 1
ATOM 3567 O O . SER A 1 461 ? 21.266 14.883 40.531 1 68.19 461 SER A O 1
ATOM 3569 N N . MET A 1 462 ? 22.875 14.656 39.031 1 63.47 462 MET A N 1
ATOM 3570 C CA . MET A 1 462 ? 23.719 13.82 39.875 1 63.47 462 MET A CA 1
ATOM 3571 C C . MET A 1 462 ? 24.328 14.648 41 1 63.47 462 MET A C 1
ATOM 3573 O O . MET A 1 462 ? 24.453 14.172 42.125 1 63.47 462 MET A O 1
ATOM 3577 N N . THR A 1 463 ? 24.75 15.891 40.75 1 59.25 463 THR A N 1
ATOM 3578 C CA . THR A 1 463 ? 25.344 16.734 41.781 1 59.25 463 THR A CA 1
ATOM 3579 C C . THR A 1 463 ? 24.297 17.141 42.812 1 59.25 463 THR A C 1
ATOM 3581 O O . THR A 1 463 ? 24.625 17.266 44 1 59.25 463 THR A O 1
ATOM 3584 N N . LEU A 1 464 ? 23.078 17.312 42.406 1 55.53 464 LEU A N 1
ATOM 3585 C CA . LEU A 1 464 ? 22.047 17.672 43.375 1 55.53 464 LEU A CA 1
ATOM 3586 C C . LEU A 1 464 ? 21.656 16.469 44.25 1 55.53 464 LEU A C 1
ATOM 3588 O O . LEU A 1 464 ? 21.234 16.625 45.375 1 55.53 464 LEU A O 1
ATOM 3592 N N . SER A 1 465 ? 21.766 15.25 43.781 1 52.19 465 SER A N 1
ATOM 3593 C CA . SER A 1 465 ? 21.469 14.078 44.594 1 52.19 465 SER A CA 1
ATOM 3594 C C . SER A 1 465 ? 22.594 13.789 45.562 1 52.19 465 SER A C 1
ATOM 3596 O O . SER A 1 465 ? 22.453 12.953 46.469 1 52.19 465 SER A O 1
ATOM 3598 N N . GLN A 1 466 ? 23.828 14.125 45.5 1 46.12 466 GLN A N 1
ATOM 3599 C CA . GLN A 1 466 ? 24.844 13.875 46.5 1 46.12 466 GLN A CA 1
ATOM 3600 C C . GLN A 1 466 ? 24.875 14.984 47.531 1 46.12 466 GLN A C 1
ATOM 3602 O O . GLN A 1 466 ? 25.188 16.141 47.219 1 46.12 466 GLN A O 1
ATOM 3607 N N . PRO A 1 467 ? 24.094 14.898 48.75 1 47.22 467 PRO A N 1
ATOM 3608 C CA . PRO A 1 467 ? 24.234 15.852 49.844 1 47.22 467 PRO A CA 1
ATOM 3609 C C . PRO A 1 467 ? 25.688 16.125 50.219 1 47.22 467 PRO A C 1
ATOM 3611 O O . PRO A 1 467 ? 26.562 15.305 49.938 1 47.22 467 PRO A O 1
ATOM 3614 N N . GLY A 1 468 ? 26.141 17.344 50.469 1 35.16 468 GLY A N 1
ATOM 3615 C CA . GLY A 1 468 ? 27.406 17.75 51.031 1 35.16 468 GLY A CA 1
ATOM 3616 C C . GLY A 1 468 ? 27.766 16.969 52.281 1 35.16 468 GLY A C 1
ATOM 3617 O O . GLY A 1 468 ? 26.922 16.766 53.156 1 35.16 468 GLY A O 1
ATOM 3618 N N . LYS A 1 469 ? 28.672 16.031 52.281 1 37.19 469 LYS A N 1
ATOM 3619 C CA . LYS A 1 469 ? 29.406 15.734 53.5 1 37.19 469 LYS A CA 1
ATOM 3620 C C . LYS A 1 469 ? 29.906 17.016 54.188 1 37.19 469 LYS A C 1
ATOM 3622 O O . LYS A 1 469 ? 30.609 17.812 53.562 1 37.19 469 LYS A O 1
ATOM 3627 N N . THR A 1 470 ? 29.016 17.625 55.031 1 29.8 470 THR A N 1
ATOM 3628 C CA . THR A 1 470 ? 29.5 18.469 56.094 1 29.8 470 THR A CA 1
ATOM 3629 C C . THR A 1 470 ? 30.828 17.953 56.656 1 29.8 470 THR A C 1
ATOM 3631 O O . THR A 1 470 ? 30.906 16.797 57.094 1 29.8 470 THR A O 1
ATOM 3634 N N . ILE A 1 471 ? 32.031 18.641 56.312 1 25.12 471 ILE A N 1
ATOM 3635 C CA . ILE A 1 471 ? 33.094 18.719 57.312 1 25.12 471 ILE A CA 1
ATOM 3636 C C . ILE A 1 471 ? 32.625 19.609 58.469 1 25.12 471 ILE A C 1
ATOM 3638 O O . ILE A 1 471 ? 32.094 20.688 58.25 1 25.12 471 ILE A O 1
ATOM 3642 N N . MET B 1 1 ? -32.812 3.395 -0.896 1 22.66 1 MET B N 1
ATOM 3643 C CA . MET B 1 1 ? -33.969 4.266 -0.805 1 22.66 1 MET B CA 1
ATOM 3644 C C . MET B 1 1 ? -34.312 4.566 0.65 1 22.66 1 MET B C 1
ATOM 3646 O O . MET B 1 1 ? -34.844 3.705 1.357 1 22.66 1 MET B O 1
ATOM 3650 N N . LEU B 1 2 ? -33.469 5.398 1.271 1 30.23 2 LEU B N 1
ATOM 3651 C CA . LEU B 1 2 ? -33.531 5.699 2.697 1 30.23 2 LEU B CA 1
ATOM 3652 C C . LEU B 1 2 ? -34.844 6.406 3.043 1 30.23 2 LEU B C 1
ATOM 3654 O O . LEU B 1 2 ? -35.188 7.426 2.434 1 30.23 2 LEU B O 1
ATOM 3658 N N . THR B 1 3 ? -35.844 5.562 3.488 1 33 3 THR B N 1
ATOM 3659 C CA . THR B 1 3 ? -37.156 6.035 3.881 1 33 3 THR B CA 1
ATOM 3660 C C . THR B 1 3 ? -37.031 7.203 4.852 1 33 3 THR B C 1
ATOM 3662 O O . THR B 1 3 ? -36.25 7.164 5.797 1 33 3 THR B O 1
ATOM 3665 N N . PRO B 1 4 ? -37.719 8.258 4.48 1 39.53 4 PRO B N 1
ATOM 3666 C CA . PRO B 1 4 ? -37.656 9.539 5.195 1 39.53 4 PRO B CA 1
ATOM 3667 C C . PRO B 1 4 ? -38.188 9.438 6.633 1 39.53 4 PRO B C 1
ATOM 3669 O O . PRO B 1 4 ? -39.156 8.711 6.898 1 39.53 4 PRO B O 1
ATOM 3672 N N . PRO B 1 5 ? -37.312 9.602 7.605 1 37.78 5 PRO B N 1
ATOM 3673 C CA . PRO B 1 5 ? -37.688 9.344 9.008 1 37.78 5 PRO B CA 1
ATOM 3674 C C . PRO B 1 5 ? -38.875 10.18 9.477 1 37.78 5 PRO B C 1
ATOM 3676 O O . PRO B 1 5 ? -39.125 11.266 8.945 1 37.78 5 PRO B O 1
ATOM 3679 N N . PRO B 1 6 ? -39.844 9.562 10.125 1 36.34 6 PRO B N 1
ATOM 3680 C CA . PRO B 1 6 ? -41.062 10.203 10.57 1 36.34 6 PRO B CA 1
ATOM 3681 C C . PRO B 1 6 ? -40.812 11.391 11.5 1 36.34 6 PRO B C 1
ATOM 3683 O O . PRO B 1 6 ? -39.75 11.477 12.117 1 36.34 6 PRO B O 1
ATOM 3686 N N . ASP B 1 7 ? -41.75 12.305 11.531 1 35.66 7 ASP B N 1
ATOM 3687 C CA . ASP B 1 7 ? -41.875 13.625 12.133 1 35.66 7 ASP B CA 1
ATOM 3688 C C . ASP B 1 7 ? -41.938 13.531 13.656 1 35.66 7 ASP B C 1
ATOM 3690 O O . ASP B 1 7 ? -43 13.281 14.234 1 35.66 7 ASP B O 1
ATOM 3694 N N . SER B 1 8 ? -41.094 12.805 14.367 1 31.36 8 SER B N 1
ATOM 3695 C CA . SER B 1 8 ? -41.375 12.656 15.789 1 31.36 8 SER B CA 1
ATOM 3696 C C . SER B 1 8 ? -41.312 14 16.5 1 31.36 8 SER B C 1
ATOM 3698 O O . SER B 1 8 ? -40.312 14.688 16.469 1 31.36 8 SER B O 1
ATOM 3700 N N . LYS B 1 9 ? -42.469 14.539 16.938 1 37.06 9 LYS B N 1
ATOM 3701 C CA . LYS B 1 9 ? -42.781 15.641 17.828 1 37.06 9 LYS B CA 1
ATOM 3702 C C . LYS B 1 9 ? -42.094 15.492 19.188 1 37.06 9 LYS B C 1
ATOM 3704 O O . LYS B 1 9 ? -42.656 14.922 20.125 1 37.06 9 LYS B O 1
ATOM 3709 N N . ILE B 1 10 ? -40.812 15.219 19.297 1 36.06 10 ILE B N 1
ATOM 3710 C CA . ILE B 1 10 ? -40.156 15.148 20.609 1 36.06 10 ILE B CA 1
ATOM 3711 C C . ILE B 1 10 ? -40.25 16.516 21.297 1 36.06 10 ILE B C 1
ATOM 3713 O O . ILE B 1 10 ? -39.906 17.531 20.703 1 36.06 10 ILE B O 1
ATOM 3717 N N . SER B 1 11 ? -40.844 16.594 22.484 1 36 11 SER B N 1
ATOM 3718 C CA . SER B 1 11 ? -41.188 17.688 23.391 1 36 11 SER B CA 1
ATOM 3719 C C . SER B 1 11 ? -40 18.578 23.672 1 36 11 SER B C 1
ATOM 3721 O O . SER B 1 11 ? -38.875 18.094 23.812 1 36 11 SER B O 1
ATOM 3723 N N . THR B 1 12 ? -40.156 19.875 23.641 1 41.38 12 THR B N 1
ATOM 3724 C CA . THR B 1 12 ? -39.312 21.078 23.688 1 41.38 12 THR B CA 1
ATOM 3725 C C . THR B 1 12 ? -38.5 21.109 24.984 1 41.38 12 THR B C 1
ATOM 3727 O O . THR B 1 12 ? -37.406 21.656 25.016 1 41.38 12 THR B O 1
ATOM 3730 N N . THR B 1 13 ? -39.156 20.766 26.094 1 39.28 13 THR B N 1
ATOM 3731 C CA . THR B 1 13 ? -38.562 20.969 27.406 1 39.28 13 THR B CA 1
ATOM 3732 C C . THR B 1 13 ? -37.406 20 27.625 1 39.28 13 THR B C 1
ATOM 3734 O O . THR B 1 13 ? -36.406 20.344 28.266 1 39.28 13 THR B O 1
ATOM 3737 N N . ASP B 1 14 ? -37.594 18.75 27.312 1 39.94 14 ASP B N 1
ATOM 3738 C CA . ASP B 1 14 ? -36.594 17.688 27.469 1 39.94 14 ASP B CA 1
ATOM 3739 C C . ASP B 1 14 ? -35.375 17.938 26.578 1 39.94 14 ASP B C 1
ATOM 3741 O O . ASP B 1 14 ? -34.312 17.391 26.812 1 39.94 14 ASP B O 1
ATOM 3745 N N . LYS B 1 15 ? -35.531 18.828 25.719 1 48.91 15 LYS B N 1
ATOM 3746 C CA . LYS B 1 15 ? -34.5 19.234 24.766 1 48.91 15 LYS B CA 1
ATOM 3747 C C . LYS B 1 15 ? -33.562 20.25 25.391 1 48.91 15 LYS B C 1
ATOM 3749 O O . LYS B 1 15 ? -32.375 20.328 25.016 1 48.91 15 LYS B O 1
ATOM 3754 N N . SER B 1 16 ? -34.094 21 26.297 1 43.69 16 SER B N 1
ATOM 3755 C CA . SER B 1 16 ? -33.281 22.062 26.875 1 43.69 16 SER B CA 1
ATOM 3756 C C . SER B 1 16 ? -32.25 21.5 27.875 1 43.69 16 SER B C 1
ATOM 3758 O O . SER B 1 16 ? -31.109 21.938 27.906 1 43.69 16 SER B O 1
ATOM 3760 N N . LEU B 1 17 ? -32.625 20.719 28.828 1 45.59 17 LEU B N 1
ATOM 3761 C CA . LEU B 1 17 ? -31.734 20.094 29.781 1 45.59 17 LEU B CA 1
ATOM 3762 C C . LEU B 1 17 ? -30.734 19.172 29.094 1 45.59 17 LEU B C 1
ATOM 3764 O O . LEU B 1 17 ? -29.578 19.078 29.5 1 45.59 17 LEU B O 1
ATOM 3768 N N . ASP B 1 18 ? -31.109 18.594 28.047 1 50.91 18 ASP B N 1
ATOM 3769 C CA . ASP B 1 18 ? -30.312 17.688 27.25 1 50.91 18 ASP B CA 1
ATOM 3770 C C . ASP B 1 18 ? -29.203 18.438 26.5 1 50.91 18 ASP B C 1
ATOM 3772 O O . ASP B 1 18 ? -28.094 17.906 26.344 1 50.91 18 ASP B O 1
ATOM 3776 N N . LYS B 1 19 ? -29.516 19.703 26.297 1 57.16 19 LYS B N 1
ATOM 3777 C CA . LYS B 1 19 ? -28.578 20.578 25.594 1 57.16 19 LYS B CA 1
ATOM 3778 C C . LYS B 1 19 ? -27.391 20.953 26.484 1 57.16 19 LYS B C 1
ATOM 3780 O O . LYS B 1 19 ? -26.266 21.094 26 1 57.16 19 LYS B O 1
ATOM 3785 N N . LEU B 1 20 ? -27.656 21.172 27.781 1 62.19 20 LEU B N 1
ATOM 3786 C CA . LEU B 1 20 ? -26.562 21.547 28.688 1 62.19 20 LEU B CA 1
ATOM 3787 C C . LEU B 1 20 ? -25.797 20.312 29.141 1 62.19 20 LEU B C 1
ATOM 3789 O O . LEU B 1 20 ? -24.594 20.391 29.422 1 62.19 20 LEU B O 1
ATOM 3793 N N . SER B 1 21 ? -26.453 19.141 29.078 1 78.25 21 SER B N 1
ATOM 3794 C CA . SER B 1 21 ? -25.828 17.938 29.641 1 78.25 21 SER B CA 1
ATOM 3795 C C . SER B 1 21 ? -24.859 17.312 28.656 1 78.25 21 SER B C 1
ATOM 3797 O O . SER B 1 21 ? -23.812 16.781 29.062 1 78.25 21 SER B O 1
ATOM 3799 N N . ALA B 1 22 ? -25.047 17.578 27.438 1 84.75 22 ALA B N 1
ATOM 3800 C CA . ALA B 1 22 ? -24.234 16.859 26.438 1 84.75 22 ALA B CA 1
ATOM 3801 C C . ALA B 1 22 ? -22.812 17.422 26.391 1 84.75 22 ALA B C 1
ATOM 3803 O O . ALA B 1 22 ? -21.844 16.672 26.469 1 84.75 22 ALA B O 1
ATOM 3804 N N . PRO B 1 23 ? -22.734 18.812 26.406 1 88.06 23 PRO B N 1
ATOM 3805 C CA . PRO B 1 23 ? -21.375 19.344 26.406 1 88.06 23 PRO B CA 1
ATOM 3806 C C . PRO B 1 23 ? -20.609 19 27.672 1 88.06 23 PRO B C 1
ATOM 3808 O O . PRO B 1 23 ? -19.406 18.688 27.609 1 88.06 23 PRO B O 1
ATOM 3811 N N . LEU B 1 24 ? -21.234 19.031 28.781 1 89 24 LEU B N 1
ATOM 3812 C CA . LEU B 1 24 ? -20.578 18.719 30.047 1 89 24 LEU B CA 1
ATOM 3813 C C . LEU B 1 24 ? -20.172 17.25 30.094 1 89 24 LEU B C 1
ATOM 3815 O O . LEU B 1 24 ? -19.094 16.906 30.594 1 89 24 LEU B O 1
ATOM 3819 N N . ASP B 1 25 ? -21.047 16.391 29.609 1 88.75 25 ASP B N 1
ATOM 3820 C CA . ASP B 1 25 ? -20.75 14.969 29.562 1 88.75 25 ASP B CA 1
ATOM 3821 C C . ASP B 1 25 ? -19.562 14.695 28.641 1 88.75 25 ASP B C 1
ATOM 3823 O O . ASP B 1 25 ? -18.703 13.867 28.953 1 88.75 25 ASP B O 1
ATOM 3827 N N . MET B 1 26 ? -19.578 15.375 27.547 1 91.62 26 MET B N 1
ATOM 3828 C CA . MET B 1 26 ? -18.484 15.195 26.609 1 91.62 26 MET B CA 1
ATOM 3829 C C . MET B 1 26 ? -17.156 15.664 27.203 1 91.62 26 MET B C 1
ATOM 3831 O O . MET B 1 26 ? -16.125 14.992 27.062 1 91.62 26 MET B O 1
ATOM 3835 N N . LEU B 1 27 ? -17.172 16.859 27.891 1 90.94 27 LEU B N 1
ATOM 3836 C CA . LEU B 1 27 ? -15.977 17.375 28.547 1 90.94 27 LEU B CA 1
ATOM 3837 C C . LEU B 1 27 ? -15.461 16.375 29.578 1 90.94 27 LEU B C 1
ATOM 3839 O O . LEU B 1 27 ? -14.25 16.156 29.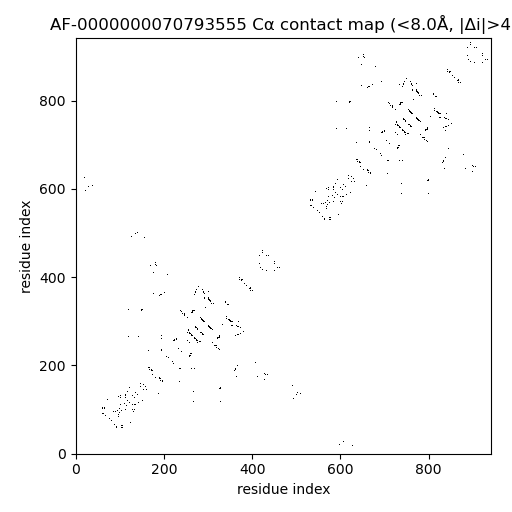688 1 90.94 27 LEU B O 1
ATOM 3843 N N . LYS B 1 28 ? -16.359 15.711 30.25 1 86.44 28 LYS B N 1
ATOM 3844 C CA . LYS B 1 28 ? -15.992 14.703 31.234 1 86.44 28 LYS B CA 1
ATOM 3845 C C . LYS B 1 28 ? -15.352 13.484 30.578 1 86.44 28 LYS B C 1
ATOM 3847 O O . LYS B 1 28 ? -14.344 12.969 31.047 1 86.44 28 LYS B O 1
ATOM 3852 N N . GLN B 1 29 ? -15.93 13.055 29.516 1 87.62 29 GLN B N 1
ATOM 3853 C CA . GLN B 1 29 ? -15.414 11.898 28.797 1 87.62 29 GLN B CA 1
ATOM 3854 C C . GLN B 1 29 ? -14.039 12.18 28.203 1 87.62 29 GLN B C 1
ATOM 3856 O O . GLN B 1 29 ? -13.164 11.305 28.188 1 87.62 29 GLN B O 1
ATOM 3861 N N . MET B 1 30 ? -13.883 13.414 27.719 1 88.5 30 MET B N 1
ATOM 3862 C CA . MET B 1 30 ? -12.617 13.812 27.094 1 88.5 30 MET B CA 1
ATOM 3863 C C . MET B 1 30 ? -11.508 13.883 28.141 1 88.5 30 MET B C 1
ATOM 3865 O O . MET B 1 30 ? -10.336 13.656 27.812 1 88.5 30 MET B O 1
ATOM 3869 N N . ASN B 1 31 ? -11.812 14.297 29.375 1 79.5 31 ASN B N 1
ATOM 3870 C CA . ASN B 1 31 ? -10.82 14.469 30.438 1 79.5 31 ASN B CA 1
ATOM 3871 C C . ASN B 1 31 ? -10.547 13.164 31.156 1 79.5 31 ASN B C 1
ATOM 3873 O O . ASN B 1 31 ? -9.625 13.078 31.969 1 79.5 31 ASN B O 1
ATOM 3877 N N . GLU B 1 32 ? -11.32 12.164 30.984 1 71.94 32 GLU B N 1
ATOM 3878 C CA . GLU B 1 32 ? -11.094 10.891 31.656 1 71.94 32 GLU B CA 1
ATOM 3879 C C . GLU B 1 32 ? -9.781 10.25 31.203 1 71.94 32 GLU B C 1
ATOM 3881 O O . GLU B 1 32 ? -9.5 10.195 30 1 71.94 32 GLU B O 1
ATOM 3886 N N . SER B 1 33 ? -8.547 10.5 31.953 1 55.06 33 SER B N 1
ATOM 3887 C CA . SER B 1 33 ? -7.16 10.07 31.812 1 55.06 33 SER B CA 1
ATOM 3888 C C . SER B 1 33 ? -7.078 8.578 31.516 1 55.06 33 SER B C 1
ATOM 3890 O O . SER B 1 33 ? -7.512 7.75 32.312 1 55.06 33 SER B O 1
ATOM 3892 N N . THR B 1 34 ? -7.488 7.977 30.594 1 53.72 34 THR B N 1
ATOM 3893 C CA . THR B 1 34 ? -7.312 6.551 30.844 1 53.72 34 THR B CA 1
ATOM 3894 C C . THR B 1 34 ? -5.922 6.098 30.406 1 53.72 34 THR B C 1
ATOM 3896 O O . THR B 1 34 ? -5.465 6.441 29.312 1 53.72 34 THR B O 1
ATOM 3899 N N . MET B 1 35 ? -4.938 5.797 31.406 1 51.62 35 MET B N 1
ATOM 3900 C CA . MET B 1 35 ? -3.775 4.938 31.219 1 51.62 35 MET B CA 1
ATOM 3901 C C . MET B 1 35 ? -3.941 4.059 29.984 1 51.62 35 MET B C 1
ATOM 3903 O O . MET B 1 35 ? -2.984 3.84 29.234 1 51.62 35 MET B O 1
ATOM 3907 N N . GLU B 1 36 ? -5.047 3.658 29.812 1 54.88 36 GLU B N 1
ATOM 3908 C CA . GLU B 1 36 ? -5.348 2.803 28.672 1 54.88 36 GLU B CA 1
ATOM 3909 C C . GLU B 1 36 ? -5.164 3.555 27.359 1 54.88 36 GLU B C 1
ATOM 3911 O O . GLU B 1 36 ? -4.715 2.977 26.359 1 54.88 36 GLU B O 1
ATOM 3916 N N . GLN B 1 37 ? -5.281 4.855 27.438 1 56.94 37 GLN B N 1
ATOM 3917 C CA . GLN B 1 37 ? -5.199 5.664 26.219 1 56.94 37 GLN B CA 1
ATOM 3918 C C . GLN B 1 37 ? -3.75 5.844 25.766 1 56.94 37 GLN B C 1
ATOM 3920 O O . GLN B 1 37 ? -3.457 5.82 24.578 1 56.94 37 GLN B O 1
ATOM 3925 N N . THR B 1 38 ? -2.949 6.102 26.734 1 56.91 38 THR B N 1
ATOM 3926 C CA . THR B 1 38 ? -1.531 6.184 26.406 1 56.91 38 THR B CA 1
ATOM 3927 C C . THR B 1 38 ? -1.067 4.91 25.703 1 56.91 38 THR B C 1
ATOM 3929 O O . THR B 1 38 ? -0.293 4.965 24.75 1 56.91 38 THR B O 1
ATOM 3932 N N . LYS B 1 39 ? -1.623 3.873 26.203 1 59.06 39 LYS B N 1
ATOM 3933 C CA . LYS B 1 39 ? -1.265 2.596 25.594 1 59.06 39 LYS B CA 1
ATOM 3934 C C . LYS B 1 39 ? -1.778 2.506 24.172 1 59.06 39 LYS B C 1
ATOM 3936 O O . LYS B 1 39 ? -1.091 1.983 23.281 1 59.06 39 LYS B O 1
ATOM 3941 N N . LEU B 1 40 ? -2.963 3.029 24.016 1 60.12 40 LEU B N 1
ATOM 3942 C CA . LEU B 1 40 ? -3.547 2.998 22.688 1 60.12 40 LEU B CA 1
ATOM 3943 C C . LEU B 1 40 ? -2.779 3.91 21.734 1 60.12 40 LEU B C 1
ATOM 3945 O O . LEU B 1 40 ? -2.555 3.557 20.578 1 60.12 40 LEU B O 1
ATOM 3949 N N . ASP B 1 41 ? -2.395 5.004 22.219 1 63.5 41 ASP B N 1
ATOM 3950 C CA . ASP B 1 41 ? -1.615 5.926 21.391 1 63.5 41 ASP B CA 1
ATOM 3951 C C . ASP B 1 41 ? -0.256 5.332 21.031 1 63.5 41 ASP B C 1
ATOM 3953 O O . ASP B 1 41 ? 0.216 5.48 19.906 1 63.5 41 ASP B O 1
ATOM 3957 N N . GLU B 1 42 ? 0.254 4.715 22.047 1 61.88 42 GLU B N 1
ATOM 3958 C CA . GLU B 1 42 ? 1.525 4.043 21.797 1 61.88 42 GLU B CA 1
ATOM 3959 C C . GLU B 1 42 ? 1.371 2.945 20.75 1 61.88 42 GLU B C 1
ATOM 3961 O O . GLU B 1 42 ? 2.24 2.771 19.891 1 61.88 42 GLU B O 1
ATOM 3966 N N . LEU B 1 43 ? 0.223 2.307 20.859 1 61.91 43 LEU B N 1
ATOM 3967 C CA . LEU B 1 43 ? -0.034 1.244 19.891 1 61.91 43 LEU B CA 1
ATOM 3968 C C . LEU B 1 43 ? -0.239 1.82 18.5 1 61.91 43 LEU B C 1
ATOM 3970 O O . LEU B 1 43 ? 0.298 1.294 17.516 1 61.91 43 LEU B O 1
ATOM 3974 N N . ARG B 1 44 ? -0.942 2.883 18.453 1 62.78 44 ARG B N 1
ATOM 3975 C CA . ARG B 1 44 ? -1.184 3.521 17.156 1 62.78 44 ARG B CA 1
ATOM 3976 C C . ARG B 1 44 ? 0.113 4.062 16.562 1 62.78 44 ARG B C 1
ATOM 3978 O O . ARG B 1 44 ? 0.354 3.934 15.367 1 62.78 44 ARG B O 1
ATOM 3985 N N . LYS B 1 45 ? 0.878 4.66 17.406 1 63.72 45 LYS B N 1
ATOM 3986 C CA . LYS B 1 45 ? 2.186 5.141 16.969 1 63.72 45 LYS B CA 1
ATOM 3987 C C . LYS B 1 45 ? 3.057 3.992 16.484 1 63.72 45 LYS B C 1
ATOM 3989 O O . LYS B 1 45 ? 3.721 4.113 15.445 1 63.72 45 LYS B O 1
ATOM 3994 N N . LYS B 1 46 ? 2.998 2.975 17.188 1 59.34 46 LYS B N 1
ATOM 3995 C CA . LYS B 1 46 ? 3.771 1.798 16.797 1 59.34 46 LYS B CA 1
ATOM 3996 C C . LYS B 1 46 ? 3.285 1.236 15.461 1 59.34 46 LYS B C 1
ATOM 3998 O O . LYS B 1 46 ? 4.09 0.87 14.602 1 59.34 46 LYS B O 1
ATOM 4003 N N . MET B 1 47 ? 2.055 1.282 15.359 1 62.44 47 MET B N 1
ATOM 4004 C CA . MET B 1 47 ? 1.482 0.761 14.125 1 62.44 47 MET B CA 1
ATOM 4005 C C . MET B 1 47 ? 1.82 1.666 12.945 1 62.44 47 MET B C 1
ATOM 4007 O O . MET B 1 47 ? 2.139 1.183 11.852 1 62.44 47 MET B O 1
ATOM 4011 N N . SER B 1 48 ? 1.715 2.947 13.219 1 63.12 48 SER B N 1
ATOM 4012 C CA . SER B 1 48 ? 2.049 3.902 12.164 1 63.12 48 SER B CA 1
ATOM 4013 C C . SER B 1 48 ? 3.518 3.797 11.766 1 63.12 48 SER B C 1
ATOM 4015 O O . SER B 1 48 ? 3.848 3.83 10.578 1 63.12 48 SER B O 1
ATOM 4017 N N . LEU B 1 49 ? 4.277 3.725 12.75 1 63.38 49 LEU B N 1
ATOM 4018 C CA . LEU B 1 49 ? 5.703 3.562 12.484 1 63.38 49 LEU B CA 1
ATOM 4019 C C . LEU B 1 49 ? 5.973 2.27 11.727 1 63.38 49 LEU B C 1
ATOM 4021 O O . LEU B 1 49 ? 6.77 2.252 10.781 1 63.38 49 LEU B O 1
ATOM 4025 N N . GLN B 1 50 ? 5.312 1.277 12.125 1 61.06 50 GLN B N 1
ATOM 4026 C CA . GLN B 1 50 ? 5.48 -0.003 11.445 1 61.06 50 GLN B CA 1
ATOM 4027 C C . GLN B 1 50 ? 5.02 0.08 10 1 61.06 50 GLN B C 1
ATOM 4029 O O . GLN B 1 50 ? 5.668 -0.468 9.102 1 61.06 50 GLN B O 1
ATOM 4034 N N . ALA B 1 51 ? 3.969 0.788 9.883 1 62.53 51 ALA B N 1
ATOM 4035 C CA . ALA B 1 51 ? 3.461 0.956 8.523 1 62.53 51 ALA B CA 1
ATOM 4036 C C . ALA B 1 51 ? 4.449 1.738 7.66 1 62.53 51 ALA B C 1
ATOM 4038 O O . ALA B 1 51 ? 4.684 1.39 6.5 1 62.53 51 ALA B O 1
ATOM 4039 N N . GLU B 1 52 ? 4.977 2.797 8.211 1 64.75 52 GLU B N 1
ATOM 4040 C CA . GLU B 1 52 ? 5.969 3.596 7.496 1 64.75 52 GLU B CA 1
ATOM 4041 C C . GLU B 1 52 ? 7.207 2.766 7.156 1 64.75 52 GLU B C 1
ATOM 4043 O O . GLU B 1 52 ? 7.734 2.855 6.047 1 64.75 52 GLU B O 1
ATOM 4048 N N . ILE B 1 53 ? 7.617 2.014 8.031 1 62.5 53 ILE B N 1
ATOM 4049 C CA . ILE B 1 53 ? 8.781 1.15 7.844 1 62.5 53 ILE B CA 1
ATOM 4050 C C . ILE B 1 53 ? 8.492 0.135 6.738 1 62.5 53 ILE B C 1
ATOM 4052 O O . ILE B 1 53 ? 9.32 -0.085 5.859 1 62.5 53 ILE B O 1
ATOM 4056 N N . LEU B 1 54 ? 7.348 -0.298 6.797 1 65.44 54 LEU B N 1
ATOM 4057 C CA . LEU B 1 54 ? 6.977 -1.297 5.801 1 65.44 54 LEU B CA 1
ATOM 4058 C C . LEU B 1 54 ? 6.875 -0.67 4.414 1 65.44 54 LEU B C 1
ATOM 4060 O O . LEU B 1 54 ? 7.305 -1.268 3.424 1 65.44 54 LEU B O 1
ATOM 4064 N N . ASN B 1 55 ? 6.348 0.502 4.438 1 65.75 55 ASN B N 1
ATOM 4065 C CA . ASN B 1 55 ? 6.227 1.197 3.16 1 65.75 55 ASN B CA 1
ATOM 4066 C C . ASN B 1 55 ? 7.598 1.532 2.576 1 65.75 55 ASN B C 1
ATOM 4068 O O . ASN B 1 55 ? 7.812 1.397 1.37 1 65.75 55 ASN B O 1
ATOM 4072 N N . LYS B 1 56 ? 8.406 2.014 3.396 1 67.62 56 LYS B N 1
ATOM 4073 C CA . LYS B 1 56 ? 9.766 2.303 2.951 1 67.62 56 LYS B CA 1
ATOM 4074 C C . LYS B 1 56 ? 10.469 1.036 2.465 1 67.62 56 LYS B C 1
ATOM 4076 O O . LYS B 1 56 ? 11.117 1.044 1.419 1 67.62 56 LYS B O 1
ATOM 4081 N N . ALA B 1 57 ? 10.344 0.028 3.18 1 69.25 57 ALA B N 1
ATOM 4082 C CA . ALA B 1 57 ? 10.945 -1.248 2.797 1 69.25 57 ALA B CA 1
ATOM 4083 C C . ALA B 1 57 ? 10.414 -1.72 1.445 1 69.25 57 ALA B C 1
ATOM 4085 O O . ALA B 1 57 ? 11.18 -2.211 0.61 1 69.25 57 ALA B O 1
ATOM 4086 N N . LYS B 1 58 ? 9.203 -1.51 1.28 1 72.12 58 LYS B N 1
ATOM 4087 C CA . LYS B 1 58 ? 8.602 -1.893 0.005 1 72.12 58 LYS B CA 1
ATOM 4088 C C . LYS B 1 58 ? 9.164 -1.056 -1.14 1 72.12 58 LYS B C 1
ATOM 4090 O O . LYS B 1 58 ? 9.484 -1.587 -2.205 1 72.12 58 LYS B O 1
ATOM 4095 N N . ALA B 1 59 ? 9.258 0.202 -0.889 1 71.31 59 ALA B N 1
ATOM 4096 C CA . ALA B 1 59 ? 9.805 1.099 -1.902 1 71.31 59 ALA B CA 1
ATOM 4097 C C . ALA B 1 59 ? 11.25 0.735 -2.234 1 71.31 59 ALA B C 1
ATOM 4099 O O . ALA B 1 59 ? 11.648 0.727 -3.402 1 71.31 59 ALA B O 1
ATOM 4100 N N . ASP B 1 60 ? 11.992 0.434 -1.293 1 75.44 60 ASP B N 1
ATOM 4101 C CA . ASP B 1 60 ? 13.383 0.029 -1.467 1 75.44 60 ASP B CA 1
ATOM 4102 C C . ASP B 1 60 ? 13.477 -1.282 -2.242 1 75.44 60 ASP B C 1
ATOM 4104 O O . ASP B 1 60 ? 14.312 -1.417 -3.143 1 75.44 60 ASP B O 1
ATOM 4108 N N . ASN B 1 61 ? 12.648 -2.158 -1.934 1 81.75 61 ASN B N 1
ATOM 4109 C CA . ASN B 1 61 ? 12.602 -3.439 -2.629 1 81.75 61 ASN B CA 1
ATOM 4110 C C . ASN B 1 61 ? 12.289 -3.264 -4.113 1 81.75 61 ASN B C 1
ATOM 4112 O O . ASN B 1 61 ? 12.953 -3.842 -4.969 1 81.75 61 ASN B O 1
ATOM 4116 N N . ASP B 1 62 ? 11.359 -2.428 -4.273 1 80.44 62 ASP B N 1
ATOM 4117 C CA . ASP B 1 62 ? 10.945 -2.203 -5.652 1 80.44 62 ASP B CA 1
ATOM 4118 C C . ASP B 1 62 ? 12.055 -1.539 -6.461 1 80.44 62 ASP B C 1
ATOM 4120 O O . ASP B 1 62 ? 12.312 -1.92 -7.605 1 80.44 62 ASP B O 1
ATOM 4124 N N . MET B 1 63 ? 12.617 -0.577 -5.84 1 83.06 63 MET B N 1
ATOM 4125 C CA . MET B 1 63 ? 13.719 0.105 -6.508 1 83.06 63 MET B CA 1
ATOM 4126 C C . MET B 1 63 ? 14.875 -0.858 -6.777 1 83.06 63 MET B C 1
ATOM 4128 O O . MET B 1 63 ? 15.398 -0.91 -7.891 1 83.06 63 MET B O 1
ATOM 4132 N N . PHE B 1 64 ? 15.234 -1.638 -5.844 1 91.69 64 PHE B N 1
ATOM 4133 C CA . PHE B 1 64 ? 16.328 -2.592 -5.996 1 91.69 64 PHE B CA 1
ATOM 4134 C C . PHE B 1 64 ? 16.047 -3.568 -7.129 1 91.69 64 PHE B C 1
ATOM 4136 O O . PHE B 1 64 ? 16.891 -3.807 -7.984 1 91.69 64 PHE B O 1
ATOM 4143 N N . PHE B 1 65 ? 14.891 -4.105 -7.238 1 90.12 65 PHE B N 1
ATOM 4144 C CA . PHE B 1 65 ? 14.57 -5.125 -8.227 1 90.12 65 PHE B CA 1
ATOM 4145 C C . PHE B 1 65 ? 14.516 -4.523 -9.633 1 90.12 65 PHE B C 1
ATOM 4147 O O . PHE B 1 65 ? 14.93 -5.164 -10.602 1 90.12 65 PHE B O 1
ATOM 4154 N N . ARG B 1 66 ? 13.953 -3.32 -9.68 1 87.75 66 ARG B N 1
ATOM 4155 C CA . ARG B 1 66 ? 13.969 -2.66 -10.984 1 87.75 66 ARG B CA 1
ATOM 4156 C C . ARG B 1 66 ? 15.398 -2.51 -11.508 1 87.75 66 ARG B C 1
ATOM 4158 O O . ARG B 1 66 ? 15.68 -2.84 -12.656 1 87.75 66 ARG B O 1
ATOM 4165 N N . LEU B 1 67 ? 16.266 -2.098 -10.656 1 87.81 67 LEU B N 1
ATOM 4166 C CA . LEU B 1 67 ? 17.672 -1.905 -11.023 1 87.81 67 LEU B CA 1
ATOM 4167 C C . LEU B 1 67 ? 18.359 -3.244 -11.266 1 87.81 67 LEU B C 1
ATOM 4169 O O . LEU B 1 67 ? 19.203 -3.361 -12.164 1 87.81 67 LEU B O 1
ATOM 4173 N N . LEU B 1 68 ? 17.969 -4.191 -10.508 1 91.81 68 LEU B N 1
ATOM 4174 C CA . LEU B 1 68 ? 18.547 -5.531 -10.656 1 91.81 68 LEU B CA 1
ATOM 4175 C C . LEU B 1 68 ? 18.188 -6.121 -12.016 1 91.81 68 LEU B C 1
ATOM 4177 O O . LEU B 1 68 ? 19.031 -6.711 -12.688 1 91.81 68 LEU B O 1
ATOM 4181 N N . ILE B 1 69 ? 16.938 -6 -12.414 1 88.25 69 ILE B N 1
ATOM 4182 C CA . ILE B 1 69 ? 16.484 -6.512 -13.703 1 88.25 69 ILE B CA 1
ATOM 4183 C C . ILE B 1 69 ? 17.25 -5.836 -14.828 1 88.25 69 ILE B C 1
ATOM 4185 O O . ILE B 1 69 ? 17.672 -6.496 -15.781 1 88.25 69 ILE B O 1
ATOM 4189 N N . GLU B 1 70 ? 17.438 -4.555 -14.68 1 86.75 70 GLU B N 1
ATOM 4190 C CA . GLU B 1 70 ? 18.234 -3.822 -15.656 1 86.75 70 GLU B CA 1
ATOM 4191 C C . GLU B 1 70 ? 19.672 -4.34 -15.688 1 86.75 70 GLU B C 1
ATOM 4193 O O . GLU B 1 70 ? 20.25 -4.535 -16.766 1 86.75 70 GLU B O 1
ATOM 4198 N N . LEU B 1 71 ? 20.188 -4.562 -14.57 1 88.81 71 LEU B N 1
ATOM 4199 C CA . LEU B 1 71 ? 21.547 -5.07 -14.469 1 88.81 71 LEU B CA 1
ATOM 4200 C C . LEU B 1 71 ? 21.656 -6.449 -15.109 1 88.81 71 LEU B C 1
ATOM 4202 O O . LEU B 1 71 ? 22.625 -6.723 -15.836 1 88.81 71 LEU B O 1
ATOM 4206 N N . MET B 1 72 ? 20.734 -7.309 -14.836 1 88.44 72 MET B N 1
ATOM 4207 C CA . MET B 1 72 ? 20.719 -8.656 -15.391 1 88.44 72 MET B CA 1
ATOM 4208 C C . MET B 1 72 ? 20.641 -8.617 -16.922 1 88.44 72 MET B C 1
ATOM 4210 O O . MET B 1 72 ? 21.203 -9.484 -17.594 1 88.44 72 MET B O 1
ATOM 4214 N N . SER B 1 73 ? 20.016 -7.609 -17.406 1 85.06 73 SER B N 1
ATOM 4215 C CA . SER B 1 73 ? 19.844 -7.496 -18.859 1 85.06 73 SER B CA 1
ATOM 4216 C C . SER B 1 73 ? 21.141 -7.074 -19.531 1 85.06 73 SER B C 1
ATOM 4218 O O . SER B 1 73 ? 21.344 -7.309 -20.719 1 85.06 73 SER B O 1
ATOM 4220 N N . LEU B 1 74 ? 22.016 -6.441 -18.719 1 82 74 LEU B N 1
ATOM 4221 C CA . LEU B 1 74 ? 23.281 -5.961 -19.25 1 82 74 LEU B CA 1
ATOM 4222 C C . LEU B 1 74 ? 24.281 -7.105 -19.406 1 82 74 LEU B C 1
ATOM 4224 O O . LEU B 1 74 ? 25.281 -6.965 -20.094 1 82 74 LEU B O 1
ATOM 4228 N N . LYS B 1 75 ? 23.984 -8.289 -18.938 1 79.06 75 LYS B N 1
ATOM 4229 C CA . LYS B 1 75 ? 24.812 -9.492 -19.031 1 79.06 75 LYS B CA 1
ATOM 4230 C C . LYS B 1 75 ? 26.281 -9.18 -18.734 1 79.06 75 LYS B C 1
ATOM 4232 O O . LYS B 1 75 ? 27.172 -9.586 -19.484 1 79.06 75 LYS B O 1
ATOM 4237 N N . LEU B 1 76 ? 26.422 -8.266 -17.656 1 75.44 76 LEU B N 1
ATOM 4238 C CA . LEU B 1 76 ? 27.766 -7.961 -17.188 1 75.44 76 LEU B CA 1
ATOM 4239 C C . LEU B 1 76 ? 28.391 -9.172 -16.5 1 75.44 76 LEU B C 1
ATOM 4241 O O . LEU B 1 76 ? 27.672 -10.062 -16.031 1 75.44 76 LEU B O 1
ATOM 4245 N N . GLN B 1 77 ? 29.703 -9.281 -16.703 1 73.19 77 GLN B N 1
ATOM 4246 C CA . GLN B 1 77 ? 30.359 -10.43 -16.094 1 73.19 77 GLN B CA 1
ATOM 4247 C C . GLN B 1 77 ? 31.438 -9.984 -15.094 1 73.19 77 GLN B C 1
ATOM 4249 O O . GLN B 1 77 ? 31.938 -8.867 -15.18 1 73.19 77 GLN B O 1
ATOM 4254 N N . GLY B 1 78 ? 31.594 -10.828 -14.125 1 75 78 GLY B N 1
ATOM 4255 C CA . GLY B 1 78 ? 32.719 -10.719 -13.227 1 75 78 GLY B CA 1
ATOM 4256 C C . GLY B 1 78 ? 32.656 -9.523 -12.297 1 75 78 GLY B C 1
ATOM 4257 O O . GLY B 1 78 ? 31.641 -9.32 -11.625 1 75 78 GLY B O 1
ATOM 4258 N N . GLU B 1 79 ? 33.719 -8.789 -12.305 1 78.38 79 GLU B N 1
ATOM 4259 C CA . GLU B 1 79 ? 33.938 -7.711 -11.344 1 78.38 79 GLU B CA 1
ATOM 4260 C C . GLU B 1 79 ? 33 -6.535 -11.617 1 78.38 79 GLU B C 1
ATOM 4262 O O . GLU B 1 79 ? 32.562 -5.852 -10.688 1 78.38 79 GLU B O 1
ATOM 4267 N N . LEU B 1 80 ? 32.656 -6.414 -12.875 1 83.81 80 LEU B N 1
ATOM 4268 C CA . LEU B 1 80 ? 31.781 -5.305 -13.227 1 83.81 80 LEU B CA 1
ATOM 4269 C C . LEU B 1 80 ? 30.391 -5.527 -12.672 1 83.81 80 LEU B C 1
ATOM 4271 O O . LEU B 1 80 ? 29.75 -4.586 -12.188 1 83.81 80 LEU B O 1
ATOM 4275 N N . PHE B 1 81 ? 29.922 -6.77 -12.758 1 86.62 81 PHE B N 1
ATOM 4276 C CA . PHE B 1 81 ? 28.625 -7.098 -12.203 1 86.62 81 PHE B CA 1
ATOM 4277 C C . PHE B 1 81 ? 28.594 -6.887 -10.695 1 86.62 81 PHE B C 1
ATOM 4279 O O . PHE B 1 81 ? 27.641 -6.332 -10.156 1 86.62 81 PHE B O 1
ATOM 4286 N N . LYS B 1 82 ? 29.656 -7.172 -10.094 1 86.5 82 LYS B N 1
ATOM 4287 C CA . LYS B 1 82 ? 29.766 -7.051 -8.641 1 86.5 82 LYS B CA 1
ATOM 4288 C C . LYS B 1 82 ? 29.703 -5.586 -8.211 1 86.5 82 LYS B C 1
ATOM 4290 O O . LYS B 1 82 ? 29.047 -5.246 -7.234 1 86.5 82 LYS B O 1
ATOM 4295 N N . GLU B 1 83 ? 30.422 -4.879 -8.914 1 88.19 83 GLU B N 1
ATOM 4296 C CA . GLU B 1 83 ? 30.469 -3.455 -8.602 1 88.19 83 GLU B CA 1
ATOM 4297 C C . GLU B 1 83 ? 29.094 -2.807 -8.758 1 88.19 83 GLU B C 1
ATOM 4299 O O . GLU B 1 83 ? 28.672 -2.027 -7.906 1 88.19 83 GLU B O 1
ATOM 4304 N N . GLN B 1 84 ? 28.516 -3.148 -9.859 1 88.88 84 GLN B N 1
ATOM 4305 C CA . GLN B 1 84 ? 27.203 -2.566 -10.125 1 88.88 84 GLN B CA 1
ATOM 4306 C C . GLN B 1 84 ? 26.172 -3.062 -9.117 1 88.88 84 GLN B C 1
ATOM 4308 O O . GLN B 1 84 ? 25.312 -2.301 -8.68 1 88.88 84 GLN B O 1
ATOM 4313 N N . LEU B 1 85 ? 26.219 -4.297 -8.75 1 91.56 85 LEU B N 1
ATOM 4314 C CA . LEU B 1 85 ? 25.312 -4.859 -7.762 1 91.56 85 LEU B CA 1
ATOM 4315 C C . LEU B 1 85 ? 25.469 -4.164 -6.414 1 91.56 85 LEU B C 1
ATOM 4317 O O . LEU B 1 85 ? 24.484 -3.871 -5.738 1 91.56 85 LEU B O 1
ATOM 4321 N N . SER B 1 86 ? 26.688 -3.9 -6.035 1 90.5 86 SER B N 1
ATOM 4322 C CA . SER B 1 86 ? 26.969 -3.191 -4.789 1 90.5 86 SER B CA 1
ATOM 4323 C C . SER B 1 86 ? 26.375 -1.786 -4.809 1 90.5 86 SER B C 1
ATOM 4325 O O . SER B 1 86 ? 25.797 -1.332 -3.818 1 90.5 86 SER B O 1
ATOM 4327 N N . LYS B 1 87 ? 26.562 -1.217 -5.91 1 88.75 87 LYS B N 1
ATOM 4328 C CA . LYS B 1 87 ? 26.078 0.153 -6.062 1 88.75 87 LYS B CA 1
ATOM 4329 C C . LYS B 1 87 ? 24.547 0.216 -5.941 1 88.75 87 LYS B C 1
ATOM 4331 O O . LYS B 1 87 ? 24.016 1.049 -5.207 1 88.75 87 LYS B O 1
ATOM 4336 N N . ILE B 1 88 ? 23.875 -0.668 -6.684 1 88.25 88 ILE B N 1
ATOM 4337 C CA . ILE B 1 88 ? 22.422 -0.593 -6.691 1 88.25 88 ILE B CA 1
ATOM 4338 C C . ILE B 1 88 ? 21.875 -1.015 -5.328 1 88.25 88 ILE B C 1
ATOM 4340 O O . ILE B 1 88 ? 20.812 -0.55 -4.906 1 88.25 88 ILE B O 1
ATOM 4344 N N . SER B 1 89 ? 22.594 -1.911 -4.602 1 89.88 89 SER B N 1
ATOM 4345 C CA . SER B 1 89 ? 22.188 -2.322 -3.26 1 89.88 89 SER B CA 1
ATOM 4346 C C . SER B 1 89 ? 22.219 -1.148 -2.287 1 89.88 89 SER B C 1
ATOM 4348 O O . SER B 1 89 ? 21.266 -0.918 -1.547 1 89.88 89 SER B O 1
ATOM 4350 N N . LYS B 1 90 ? 23.234 -0.364 -2.354 1 85.31 90 LYS B N 1
ATOM 4351 C CA . LYS B 1 90 ? 23.391 0.783 -1.465 1 85.31 90 LYS B CA 1
ATOM 4352 C C . LYS B 1 90 ? 22.391 1.879 -1.792 1 85.31 90 LYS B C 1
ATOM 4354 O O . LYS B 1 90 ? 21.797 2.482 -0.889 1 85.31 90 LYS B O 1
ATOM 4359 N N . GLU B 1 91 ? 22.172 2.029 -3.02 1 81.75 91 GLU B N 1
ATOM 4360 C CA . GLU B 1 91 ? 21.219 3.047 -3.475 1 81.75 91 GLU B CA 1
ATOM 4361 C C . GLU B 1 91 ? 19.797 2.711 -3.041 1 81.75 91 GLU B C 1
ATOM 4363 O O . GLU B 1 91 ? 18.969 3.607 -2.863 1 81.75 91 GLU B O 1
ATOM 4368 N N . SER B 1 92 ? 19.641 1.383 -2.906 1 83.75 92 SER B N 1
ATOM 4369 C CA . SER B 1 92 ? 18.297 0.936 -2.543 1 83.75 92 SER B CA 1
ATOM 4370 C C . SER B 1 92 ? 18.156 0.766 -1.033 1 83.75 92 SER B C 1
ATOM 4372 O O . SER B 1 92 ? 17.188 0.175 -0.555 1 83.75 92 SER B O 1
ATOM 4374 N N . GLY B 1 93 ? 19.203 1.235 -0.246 1 77.62 93 GLY B N 1
ATOM 4375 C CA . GLY B 1 93 ? 19.078 1.309 1.2 1 77.62 93 GLY B CA 1
ATOM 4376 C C . GLY B 1 93 ? 19.609 0.076 1.908 1 77.62 93 GLY B C 1
ATOM 4377 O O . GLY B 1 93 ? 19.469 -0.055 3.127 1 77.62 93 GLY B O 1
ATOM 4378 N N . TYR B 1 94 ? 20.203 -0.886 1.183 1 82.12 94 TYR B N 1
ATOM 4379 C CA . TYR B 1 94 ? 20.75 -2.08 1.813 1 82.12 94 TYR B CA 1
ATOM 4380 C C . TYR B 1 94 ? 22.188 -1.847 2.268 1 82.12 94 TYR B C 1
ATOM 4382 O O . TYR B 1 94 ? 22.906 -1.053 1.666 1 82.12 94 TYR B O 1
ATOM 4390 N N . ASP B 1 95 ? 22.547 -2.52 3.336 1 80.88 95 ASP B N 1
ATOM 4391 C CA . ASP B 1 95 ? 23.875 -2.381 3.906 1 80.88 95 ASP B CA 1
ATOM 4392 C C . ASP B 1 95 ? 24.938 -2.969 2.975 1 80.88 95 ASP B C 1
ATOM 4394 O O . ASP B 1 95 ? 26.094 -2.533 2.984 1 80.88 95 ASP B O 1
ATOM 4398 N N . SER B 1 96 ? 24.594 -4.035 2.271 1 87.88 96 SER B N 1
ATOM 4399 C CA . SER B 1 96 ? 25.516 -4.742 1.391 1 87.88 96 SER B CA 1
ATOM 4400 C C . SER B 1 96 ? 24.781 -5.469 0.276 1 87.88 96 SER B C 1
ATOM 4402 O O . SER B 1 96 ? 23.547 -5.598 0.322 1 87.88 96 SER B O 1
ATOM 4404 N N . ALA B 1 97 ? 25.562 -5.902 -0.667 1 89.75 97 ALA B N 1
ATOM 4405 C CA . ALA B 1 97 ? 24.984 -6.727 -1.729 1 89.75 97 ALA B CA 1
ATOM 4406 C C . ALA B 1 97 ? 24.422 -8.023 -1.169 1 89.75 97 ALA B C 1
ATOM 4408 O O . ALA B 1 97 ? 23.344 -8.469 -1.578 1 89.75 97 ALA B O 1
ATOM 4409 N N . GLN B 1 98 ? 25.109 -8.539 -0.263 1 89 98 GLN B N 1
ATOM 4410 C CA . GLN B 1 98 ? 24.641 -9.773 0.362 1 89 98 GLN B CA 1
ATOM 4411 C C . GLN B 1 98 ? 23.297 -9.57 1.059 1 89 98 GLN B C 1
ATOM 4413 O O . GLN B 1 98 ? 22.375 -10.375 0.896 1 89 98 GLN B O 1
ATOM 4418 N N . SER B 1 99 ? 23.25 -8.5 1.748 1 86.38 99 SER B N 1
ATOM 4419 C CA . SER B 1 99 ? 22.016 -8.195 2.453 1 86.38 99 SER B CA 1
ATOM 4420 C C . SER B 1 99 ? 20.859 -7.996 1.477 1 86.38 99 SER B C 1
ATOM 4422 O O . SER B 1 99 ? 19.734 -8.438 1.731 1 86.38 99 SER B O 1
ATOM 4424 N N . ALA B 1 100 ? 21.156 -7.363 0.402 1 88.94 100 ALA B N 1
ATOM 4425 C CA . ALA B 1 100 ? 20.125 -7.121 -0.609 1 88.94 100 ALA B CA 1
ATOM 4426 C C . ALA B 1 100 ? 19.656 -8.43 -1.237 1 88.94 100 ALA B C 1
ATOM 4428 O O . ALA B 1 100 ? 18.453 -8.648 -1.395 1 88.94 100 ALA B O 1
ATOM 4429 N N . LEU B 1 101 ? 20.578 -9.305 -1.489 1 90.69 101 LEU B N 1
ATOM 4430 C CA . LEU B 1 101 ? 20.281 -10.57 -2.158 1 90.69 101 LEU B CA 1
ATOM 4431 C C . LEU B 1 101 ? 19.469 -11.484 -1.249 1 90.69 101 LEU B C 1
ATOM 4433 O O . LEU B 1 101 ? 18.688 -12.312 -1.73 1 90.69 101 LEU B O 1
ATOM 4437 N N . ILE B 1 102 ? 19.625 -11.266 -0.001 1 85.44 102 ILE B N 1
ATOM 4438 C CA . ILE B 1 102 ? 18.953 -12.133 0.965 1 85.44 102 ILE B CA 1
ATOM 4439 C C . ILE B 1 102 ? 17.594 -11.547 1.335 1 85.44 102 ILE B C 1
ATOM 4441 O O . ILE B 1 102 ? 16.609 -12.273 1.46 1 85.44 102 ILE B O 1
ATOM 4445 N N . GLN B 1 103 ? 17.5 -10.234 1.322 1 81.25 103 GLN B N 1
ATOM 4446 C CA . GLN B 1 103 ? 16.344 -9.602 1.951 1 81.25 103 GLN B CA 1
ATOM 4447 C C . GLN B 1 103 ? 15.359 -9.086 0.903 1 81.25 103 GLN B C 1
ATOM 4449 O O . GLN B 1 103 ? 14.164 -8.969 1.17 1 81.25 103 GLN B O 1
ATOM 4454 N N . ALA B 1 104 ? 15.82 -8.766 -0.173 1 85.25 104 ALA B N 1
ATOM 4455 C CA . ALA B 1 104 ? 14.969 -8.109 -1.161 1 85.25 104 ALA B CA 1
ATOM 4456 C C . ALA B 1 104 ? 13.953 -9.086 -1.742 1 85.25 104 ALA B C 1
ATOM 4458 O O . ALA B 1 104 ? 14.25 -10.266 -1.934 1 85.25 104 ALA B O 1
ATOM 4459 N N . THR B 1 105 ? 12.727 -8.594 -1.99 1 84 105 THR B N 1
ATOM 4460 C CA . THR B 1 105 ? 11.688 -9.328 -2.699 1 84 105 THR B CA 1
ATOM 4461 C C . THR B 1 105 ? 10.969 -8.43 -3.699 1 84 105 THR B C 1
ATOM 4463 O O . THR B 1 105 ? 10.836 -7.223 -3.477 1 84 105 THR B O 1
ATOM 4466 N N . ASN B 1 106 ? 10.648 -8.977 -4.734 1 83.62 106 ASN B N 1
ATOM 4467 C CA . ASN B 1 106 ? 9.859 -8.172 -5.668 1 83.62 106 ASN B CA 1
ATOM 4468 C C . ASN B 1 106 ? 8.383 -8.172 -5.293 1 83.62 106 ASN B C 1
ATOM 4470 O O . ASN B 1 106 ? 8.008 -8.68 -4.234 1 83.62 106 ASN B O 1
ATOM 4474 N N . SER B 1 107 ? 7.562 -7.57 -6.16 1 73.12 107 SER B N 1
ATOM 4475 C CA . SER B 1 107 ? 6.141 -7.414 -5.879 1 73.12 107 SER B CA 1
ATOM 4476 C C . SER B 1 107 ? 5.441 -8.766 -5.793 1 73.12 107 SER B C 1
ATOM 4478 O O . SER B 1 107 ? 4.383 -8.883 -5.172 1 73.12 107 SER B O 1
ATOM 4480 N N . GLU B 1 108 ? 6.051 -9.859 -6.387 1 74.62 108 GLU B N 1
ATOM 4481 C CA . GLU B 1 108 ? 5.473 -11.195 -6.359 1 74.62 108 GLU B CA 1
ATOM 4482 C C . GLU B 1 108 ? 6.035 -12.023 -5.203 1 74.62 108 GLU B C 1
ATOM 4484 O O . GLU B 1 108 ? 5.723 -13.203 -5.066 1 74.62 108 GLU B O 1
ATOM 4489 N N . GLY B 1 109 ? 6.945 -11.367 -4.453 1 76.69 109 GLY B N 1
ATOM 4490 C CA . GLY B 1 109 ? 7.516 -12.039 -3.299 1 76.69 109 GLY B CA 1
ATOM 4491 C C . GLY B 1 109 ? 8.734 -12.875 -3.639 1 76.69 109 GLY B C 1
ATOM 4492 O O . GLY B 1 109 ? 9.203 -13.656 -2.811 1 76.69 109 GLY B O 1
ATOM 4493 N N . GLN B 1 110 ? 9.266 -12.664 -4.746 1 86.56 110 GLN B N 1
ATOM 4494 C CA . GLN B 1 110 ? 10.414 -13.461 -5.172 1 86.56 110 GLN B CA 1
ATOM 4495 C C . GLN B 1 110 ? 11.727 -12.828 -4.719 1 86.56 110 GLN B C 1
ATOM 4497 O O . GLN B 1 110 ? 11.891 -11.609 -4.801 1 86.56 110 GLN B O 1
ATOM 4502 N N . SER B 1 111 ? 12.594 -13.648 -4.281 1 89 111 SER B N 1
ATOM 4503 C CA . SER B 1 111 ? 13.961 -13.195 -4.039 1 89 111 SER B CA 1
ATOM 4504 C C . SER B 1 111 ? 14.719 -13.016 -5.352 1 89 111 SER B C 1
ATOM 4506 O O . SER B 1 111 ? 14.305 -13.523 -6.391 1 89 111 SER B O 1
ATOM 4508 N N . PRO B 1 112 ? 15.828 -12.344 -5.309 1 92.75 112 PRO B N 1
ATOM 4509 C CA . PRO B 1 112 ? 16.656 -12.211 -6.512 1 92.75 112 PRO B CA 1
ATOM 4510 C C . PRO B 1 112 ? 17.07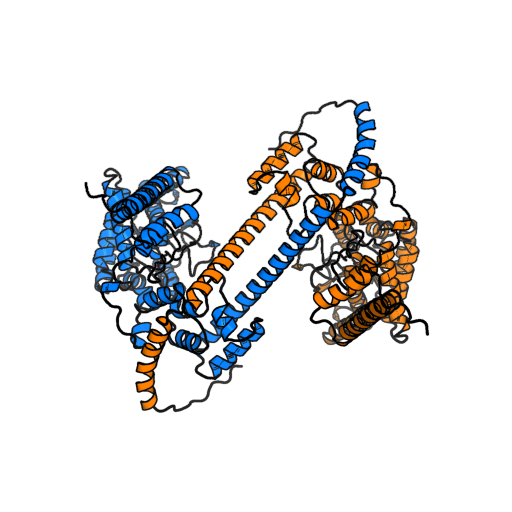8 -13.555 -7.078 1 92.75 112 PRO B C 1
ATOM 4512 O O . PRO B 1 112 ? 17.031 -13.766 -8.297 1 92.75 112 PRO B O 1
ATOM 4515 N N . LEU B 1 113 ? 17.484 -14.438 -6.207 1 94.31 113 LEU B N 1
ATOM 4516 C CA . LEU B 1 113 ? 17.891 -15.758 -6.652 1 94.31 113 LEU B CA 1
ATOM 4517 C C . LEU B 1 113 ? 16.734 -16.516 -7.297 1 94.31 113 LEU B C 1
ATOM 4519 O O . LEU B 1 113 ? 16.875 -17.078 -8.375 1 94.31 113 LEU B O 1
ATOM 4523 N N . GLN B 1 114 ? 15.617 -16.484 -6.633 1 93.31 114 GLN B N 1
ATOM 4524 C CA . GLN B 1 114 ? 14.43 -17.109 -7.203 1 93.31 114 GLN B CA 1
ATOM 4525 C C . GLN B 1 114 ? 14.125 -16.547 -8.594 1 93.31 114 GLN B C 1
ATOM 4527 O O . GLN B 1 114 ? 13.812 -17.312 -9.516 1 93.31 114 GLN B O 1
ATOM 4532 N N . TYR B 1 115 ? 14.219 -15.289 -8.648 1 94.12 115 TYR B N 1
ATOM 4533 C CA . TYR B 1 115 ? 13.914 -14.617 -9.906 1 94.12 115 TYR B CA 1
ATOM 4534 C C . TYR B 1 115 ? 14.859 -15.07 -11.008 1 94.12 115 TYR B C 1
ATOM 4536 O O . TYR B 1 115 ? 14.422 -15.398 -12.109 1 94.12 115 TYR B O 1
ATOM 4544 N N . ALA B 1 116 ? 16.109 -15.078 -10.773 1 95.38 116 ALA B N 1
ATOM 4545 C CA . ALA B 1 116 ? 17.109 -15.492 -11.758 1 95.38 116 ALA B CA 1
ATOM 4546 C C . ALA B 1 116 ? 16.875 -16.938 -12.203 1 95.38 116 ALA B C 1
ATOM 4548 O O . ALA B 1 116 ? 16.984 -17.25 -13.391 1 95.38 116 ALA B O 1
ATOM 4549 N N . LEU B 1 117 ? 16.547 -17.781 -11.258 1 96.25 117 LEU B N 1
ATOM 4550 C CA . LEU B 1 117 ? 16.297 -19.188 -11.555 1 96.25 117 LEU B CA 1
ATOM 4551 C C . LEU B 1 117 ? 15.055 -19.359 -12.406 1 96.25 117 LEU B C 1
ATOM 4553 O O . LEU B 1 117 ? 15.047 -20.141 -13.359 1 96.25 117 LEU B O 1
ATOM 4557 N N . GLN B 1 118 ? 14.047 -18.641 -12.047 1 95.12 118 GLN B N 1
ATOM 4558 C CA . GLN B 1 118 ? 12.805 -18.688 -12.812 1 95.12 118 GLN B CA 1
ATOM 4559 C C . GLN B 1 118 ? 13.023 -18.234 -14.258 1 95.12 118 GLN B C 1
ATOM 4561 O O . GLN B 1 118 ? 12.391 -18.75 -15.18 1 95.12 118 GLN B O 1
ATOM 4566 N N . LYS B 1 119 ? 13.977 -17.344 -14.422 1 94.5 119 LYS B N 1
ATOM 4567 C CA . LYS B 1 119 ? 14.32 -16.844 -15.75 1 94.5 119 LYS B CA 1
ATOM 4568 C C . LYS B 1 119 ? 15.312 -17.766 -16.453 1 94.5 119 LYS B C 1
ATOM 4570 O O . LYS B 1 119 ? 15.727 -17.5 -17.578 1 94.5 119 LYS B O 1
ATOM 4575 N N . GLN B 1 120 ? 15.68 -18.812 -15.805 1 96 120 GLN B N 1
ATOM 4576 C CA . GLN B 1 120 ? 16.625 -19.781 -16.328 1 96 120 GLN B CA 1
ATOM 4577 C C . GLN B 1 120 ? 17.969 -19.125 -16.656 1 96 120 GLN B C 1
ATOM 4579 O O . GLN B 1 120 ? 18.609 -19.484 -17.641 1 96 120 GLN B O 1
ATOM 4584 N N . ASP B 1 121 ? 18.219 -18.078 -15.914 1 94 121 ASP B N 1
ATOM 4585 C CA . ASP B 1 121 ? 19.516 -17.391 -16 1 94 121 ASP B CA 1
ATOM 4586 C C . ASP B 1 121 ? 20.5 -17.938 -14.977 1 94 121 ASP B C 1
ATOM 4588 O O . ASP B 1 121 ? 20.734 -17.312 -13.938 1 94 121 ASP B O 1
ATOM 4592 N N . PHE B 1 122 ? 21.156 -19 -15.344 1 94.12 122 PHE B N 1
ATOM 4593 C CA . PHE B 1 122 ? 21.969 -19.75 -14.398 1 94.12 122 PHE B CA 1
ATOM 4594 C C . PHE B 1 122 ? 23.281 -19.031 -14.117 1 94.12 122 PHE B C 1
ATOM 4596 O O . PHE B 1 122 ? 23.844 -19.156 -13.023 1 94.12 122 PHE B O 1
ATOM 4603 N N . SER B 1 123 ? 23.734 -18.219 -15.031 1 90.25 123 SER B N 1
ATOM 4604 C CA . SER B 1 123 ? 24.938 -17.438 -14.797 1 90.25 123 SER B CA 1
ATOM 4605 C C . SER B 1 123 ? 24.719 -16.406 -13.695 1 90.25 123 SER B C 1
ATOM 4607 O O . SER B 1 123 ? 25.531 -16.312 -12.766 1 90.25 123 SER B O 1
ATOM 4609 N N . THR B 1 124 ? 23.641 -15.75 -13.836 1 91.88 124 THR B N 1
ATOM 4610 C CA . THR B 1 124 ? 23.312 -14.75 -12.828 1 91.88 124 THR B CA 1
ATOM 4611 C C . THR B 1 124 ? 23.031 -15.414 -11.484 1 91.88 124 THR B C 1
ATOM 4613 O O . THR B 1 124 ? 23.438 -14.914 -10.438 1 91.88 124 THR B O 1
ATOM 4616 N N . ALA B 1 125 ? 22.312 -16.516 -11.508 1 94.19 125 ALA B N 1
ATOM 4617 C CA . ALA B 1 125 ? 22.031 -17.25 -10.281 1 94.19 125 ALA B CA 1
ATOM 4618 C C . ALA B 1 125 ? 23.312 -17.656 -9.57 1 94.19 125 ALA B C 1
ATOM 4620 O O . ALA B 1 125 ? 23.422 -17.516 -8.352 1 94.19 125 ALA B O 1
ATOM 4621 N N . LYS B 1 126 ? 24.234 -18.125 -10.344 1 92.19 126 LYS B N 1
ATOM 4622 C CA . LYS B 1 126 ? 25.516 -18.516 -9.781 1 92.19 126 LYS B CA 1
ATOM 4623 C C . LYS B 1 126 ? 26.234 -17.328 -9.141 1 92.19 126 LYS B C 1
ATOM 4625 O O . LYS B 1 126 ? 26.797 -17.453 -8.055 1 92.19 126 LYS B O 1
ATOM 4630 N N . TYR B 1 127 ? 26.141 -16.266 -9.789 1 90.06 127 TYR B N 1
ATOM 4631 C CA . TYR B 1 127 ? 26.75 -15.055 -9.25 1 90.06 127 TYR B CA 1
ATOM 4632 C C . TYR B 1 127 ? 26.109 -14.672 -7.922 1 90.06 127 TYR B C 1
ATOM 4634 O O . TYR B 1 127 ? 26.797 -14.266 -6.984 1 90.06 127 TYR B O 1
ATOM 4642 N N . PHE B 1 128 ? 24.828 -14.719 -7.902 1 93.31 128 PHE B N 1
ATOM 4643 C CA . PHE B 1 128 ? 24.125 -14.406 -6.664 1 93.31 128 PHE B CA 1
ATOM 4644 C C . PHE B 1 128 ? 24.562 -15.336 -5.539 1 93.31 128 PHE B C 1
ATOM 4646 O O . PHE B 1 128 ? 24.828 -14.883 -4.426 1 93.31 128 PHE B O 1
ATOM 4653 N N . LEU B 1 129 ? 24.656 -16.562 -5.855 1 91.5 129 LEU B N 1
ATOM 4654 C CA . LEU B 1 129 ? 25.094 -17.547 -4.871 1 91.5 129 LEU B CA 1
ATOM 4655 C C . LEU B 1 129 ? 26.516 -17.25 -4.395 1 91.5 129 LEU B C 1
ATOM 4657 O O . LEU B 1 129 ? 26.797 -17.328 -3.195 1 91.5 129 LEU B O 1
ATOM 4661 N N . ASP B 1 130 ? 27.359 -16.875 -5.25 1 88.88 130 ASP B N 1
ATOM 4662 C CA . ASP B 1 130 ? 28.75 -16.562 -4.934 1 88.88 130 ASP B CA 1
ATOM 4663 C C . ASP B 1 130 ? 28.844 -15.312 -4.059 1 88.88 130 ASP B C 1
ATOM 4665 O O . ASP B 1 130 ? 29.859 -15.094 -3.393 1 88.88 130 ASP B O 1
ATOM 4669 N N . ASN B 1 131 ? 27.828 -14.531 -4.137 1 87.38 131 ASN B N 1
ATOM 4670 C CA . ASN B 1 131 ? 27.875 -13.273 -3.398 1 87.38 131 ASN B CA 1
ATOM 4671 C C . ASN B 1 131 ? 26.938 -13.297 -2.193 1 87.38 131 ASN B C 1
ATOM 4673 O O . ASN B 1 131 ? 26.484 -12.25 -1.727 1 87.38 131 ASN B O 1
ATOM 4677 N N . GLY B 1 132 ? 26.547 -14.461 -1.819 1 86.94 132 GLY B N 1
ATOM 4678 C CA . GLY B 1 132 ? 25.938 -14.602 -0.501 1 86.94 132 GLY B CA 1
ATOM 4679 C C . GLY B 1 132 ? 24.453 -14.898 -0.55 1 86.94 132 GLY B C 1
ATOM 4680 O O . GLY B 1 132 ? 23.812 -15.039 0.491 1 86.94 132 GLY B O 1
ATOM 4681 N N . ALA B 1 133 ? 23.844 -14.961 -1.776 1 89.88 133 ALA B N 1
ATOM 4682 C CA . ALA B 1 133 ? 22.438 -15.391 -1.827 1 89.88 133 ALA B CA 1
ATOM 4683 C C . ALA B 1 133 ? 22.281 -16.781 -1.239 1 89.88 133 ALA B C 1
ATOM 4685 O O . ALA B 1 133 ? 23.172 -17.625 -1.343 1 89.88 133 ALA B O 1
ATOM 4686 N N . LYS B 1 134 ? 21.156 -16.953 -0.594 1 84.75 134 LYS B N 1
ATOM 4687 C CA . LYS B 1 134 ? 20.875 -18.25 0.023 1 84.75 134 LYS B CA 1
ATOM 4688 C C . LYS B 1 134 ? 19.688 -18.938 -0.64 1 84.75 134 LYS B C 1
ATOM 4690 O O . LYS B 1 134 ? 18.703 -18.281 -0.992 1 84.75 134 LYS B O 1
ATOM 4695 N N . ALA B 1 135 ? 19.859 -20.25 -0.787 1 88.81 135 ALA B N 1
ATOM 4696 C CA . ALA B 1 135 ? 18.781 -21.031 -1.404 1 88.81 135 ALA B CA 1
ATOM 4697 C C . ALA B 1 135 ? 17.938 -21.734 -0.346 1 88.81 135 ALA B C 1
ATOM 4699 O O . ALA B 1 135 ? 18.406 -22.656 0.327 1 88.81 135 ALA B O 1
ATOM 4700 N N . GLY B 1 136 ? 16.75 -21.188 -0.221 1 84.62 136 GLY B N 1
ATOM 4701 C CA . GLY B 1 136 ? 15.781 -21.875 0.615 1 84.62 136 GLY B CA 1
ATOM 4702 C C . GLY B 1 136 ? 14.93 -22.875 -0.153 1 84.62 136 GLY B C 1
ATOM 4703 O O . GLY B 1 136 ? 15.242 -23.203 -1.298 1 84.62 136 GLY B O 1
ATOM 4704 N N . PRO B 1 137 ? 13.93 -23.406 0.5 1 86 137 PRO B N 1
ATOM 4705 C CA . PRO B 1 137 ? 13.062 -24.406 -0.129 1 86 137 PRO B CA 1
ATOM 4706 C C . PRO B 1 137 ? 12.445 -23.906 -1.437 1 86 137 PRO B C 1
ATOM 4708 O O . PRO B 1 137 ? 12.359 -24.672 -2.404 1 86 137 PRO B O 1
ATOM 4711 N N . ILE B 1 138 ? 12.109 -22.688 -1.472 1 89.5 138 ILE B N 1
ATOM 4712 C CA . ILE B 1 138 ? 11.453 -22.141 -2.656 1 89.5 138 ILE B CA 1
ATOM 4713 C C . ILE B 1 138 ? 12.461 -22.031 -3.799 1 89.5 138 ILE B C 1
ATOM 4715 O O . ILE B 1 138 ? 12.188 -22.453 -4.922 1 89.5 138 ILE B O 1
ATOM 4719 N N . GLU B 1 139 ? 13.617 -21.469 -3.488 1 92.12 139 GLU B N 1
ATOM 4720 C CA . GLU B 1 139 ? 14.656 -21.359 -4.508 1 92.12 139 GLU B CA 1
ATOM 4721 C C . GLU B 1 139 ? 15.055 -22.719 -5.043 1 92.12 139 GLU B C 1
ATOM 4723 O O . GLU B 1 139 ? 15.266 -22.891 -6.25 1 92.12 139 GLU B O 1
ATOM 4728 N N . LYS B 1 140 ? 15.086 -23.656 -4.176 1 91.62 140 LYS B N 1
ATOM 4729 C CA . LYS B 1 140 ? 15.438 -25.016 -4.582 1 91.62 140 LYS B CA 1
ATOM 4730 C C . LYS B 1 140 ? 14.367 -25.609 -5.496 1 91.62 140 LYS B C 1
ATOM 4732 O O . LYS B 1 140 ? 14.688 -26.297 -6.469 1 91.62 140 LYS B O 1
ATOM 4737 N N . ALA B 1 141 ? 13.156 -25.375 -5.137 1 93.19 141 ALA B N 1
ATOM 4738 C CA . ALA B 1 141 ? 12.062 -25.875 -5.957 1 93.19 141 ALA B CA 1
ATOM 4739 C C . ALA B 1 141 ? 12.078 -25.25 -7.344 1 93.19 141 ALA B C 1
ATOM 4741 O O . ALA B 1 141 ? 11.883 -25.922 -8.352 1 93.19 141 ALA B O 1
ATOM 4742 N N . VAL B 1 142 ? 12.305 -23.969 -7.379 1 95.31 142 VAL B N 1
ATOM 4743 C CA . VAL B 1 142 ? 12.352 -23.25 -8.648 1 95.31 142 VAL B CA 1
ATOM 4744 C C . VAL B 1 142 ? 13.547 -23.734 -9.469 1 95.31 142 VAL B C 1
ATOM 4746 O O . VAL B 1 142 ? 13.461 -23.844 -10.695 1 95.31 142 VAL B O 1
ATOM 4749 N N . PHE B 1 143 ? 14.641 -24.016 -8.812 1 95.5 143 PHE B N 1
ATOM 4750 C CA . PHE B 1 143 ? 15.828 -24.547 -9.461 1 95.5 143 PHE B CA 1
ATOM 4751 C C . PHE B 1 143 ? 15.539 -25.906 -10.109 1 95.5 143 PHE B C 1
ATOM 4753 O O . PHE B 1 143 ? 15.922 -26.141 -11.258 1 95.5 143 PHE B O 1
ATOM 4760 N N . GLU B 1 144 ? 14.844 -26.688 -9.375 1 94.44 144 GLU B N 1
ATOM 4761 C CA . GLU B 1 144 ? 14.492 -28 -9.898 1 94.44 144 GLU B CA 1
ATOM 4762 C C . GLU B 1 144 ? 13.672 -27.875 -11.18 1 94.44 144 GLU B C 1
ATOM 4764 O O . GLU B 1 144 ? 13.914 -28.609 -12.148 1 94.44 144 GLU B O 1
ATOM 4769 N N . ILE B 1 145 ? 12.727 -27.016 -11.164 1 96.25 145 ILE B N 1
ATOM 4770 C CA . ILE B 1 145 ? 11.906 -26.797 -12.344 1 96.25 145 ILE B CA 1
ATOM 4771 C C . ILE B 1 145 ? 12.773 -26.266 -13.492 1 96.25 145 ILE B C 1
ATOM 4773 O O . ILE B 1 145 ? 12.664 -26.734 -14.625 1 96.25 145 ILE B O 1
ATOM 4777 N N . ALA B 1 146 ? 13.648 -25.375 -13.148 1 97.12 146 ALA B N 1
ATOM 4778 C CA . ALA B 1 146 ? 14.484 -24.719 -14.156 1 97.12 146 ALA B CA 1
ATOM 4779 C C . ALA B 1 146 ? 15.469 -25.703 -14.773 1 97.12 146 ALA B C 1
ATOM 4781 O O . ALA B 1 146 ? 15.891 -25.547 -15.922 1 97.12 146 ALA B O 1
ATOM 4782 N N . LEU B 1 147 ? 15.82 -26.734 -14.047 1 96.5 147 LEU B N 1
ATOM 4783 C CA . LEU B 1 147 ? 16.766 -27.719 -14.523 1 96.5 147 LEU B CA 1
ATOM 4784 C C . LEU B 1 147 ? 16.219 -28.469 -15.727 1 96.5 147 LEU B C 1
ATOM 4786 O O . LEU B 1 147 ? 16.969 -29.062 -16.516 1 96.5 147 LEU B O 1
ATOM 4790 N N . ASP B 1 148 ? 14.891 -28.484 -15.82 1 96.25 148 ASP B N 1
ATOM 4791 C CA . ASP B 1 148 ? 14.25 -29.094 -16.984 1 96.25 148 ASP B CA 1
ATOM 4792 C C . ASP B 1 148 ? 14.109 -28.078 -18.125 1 96.25 148 ASP B C 1
ATOM 4794 O O . ASP B 1 148 ? 12.992 -27.734 -18.516 1 96.25 148 ASP B O 1
ATOM 4798 N N . SER B 1 149 ? 15.266 -27.594 -18.609 1 96.69 149 SER B N 1
ATOM 4799 C CA . SER B 1 149 ? 15.266 -26.609 -19.672 1 96.69 149 SER B CA 1
ATOM 4800 C C . SER B 1 149 ? 16.5 -26.75 -20.562 1 96.69 149 SER B C 1
ATOM 4802 O O . SER B 1 149 ? 17.484 -27.359 -20.156 1 96.69 149 SER B O 1
ATOM 4804 N N . LYS B 1 150 ? 16.391 -26.188 -21.734 1 96.25 150 LYS B N 1
ATOM 4805 C CA . LYS B 1 150 ? 17.547 -26.141 -22.641 1 96.25 150 LYS B CA 1
ATOM 4806 C C . LYS B 1 150 ? 18.688 -25.328 -22.047 1 96.25 150 LYS B C 1
ATOM 4808 O O . LYS B 1 150 ? 19.859 -25.703 -22.188 1 96.25 150 LYS B O 1
ATOM 4813 N N . ALA B 1 151 ? 18.328 -24.281 -21.391 1 96.06 151 ALA B N 1
ATOM 4814 C CA . ALA B 1 151 ? 19.328 -23.422 -20.766 1 96.06 151 ALA B CA 1
ATOM 4815 C C . ALA B 1 151 ? 20.141 -24.188 -19.719 1 96.06 151 ALA B C 1
ATOM 4817 O O . ALA B 1 151 ? 21.344 -23.984 -19.594 1 96.06 151 ALA B O 1
ATOM 4818 N N . ALA B 1 152 ? 19.5 -25.047 -18.984 1 96.5 152 ALA B N 1
ATOM 4819 C CA . ALA B 1 152 ? 20.172 -25.859 -17.984 1 96.5 152 ALA B CA 1
ATOM 4820 C C . ALA B 1 152 ? 21.172 -26.828 -18.625 1 96.5 152 ALA B C 1
ATOM 4822 O O . ALA B 1 152 ? 22.297 -26.984 -18.156 1 96.5 152 ALA B O 1
ATOM 4823 N N . LYS B 1 153 ? 20.75 -27.422 -19.688 1 94 153 LYS B N 1
ATOM 4824 C CA . LYS B 1 153 ? 21.625 -28.328 -20.422 1 94 153 LYS B CA 1
ATOM 4825 C C . LYS B 1 153 ? 22.844 -27.594 -20.969 1 94 153 LYS B C 1
ATOM 4827 O O . LYS B 1 153 ? 23.969 -28.094 -20.859 1 94 153 LYS B O 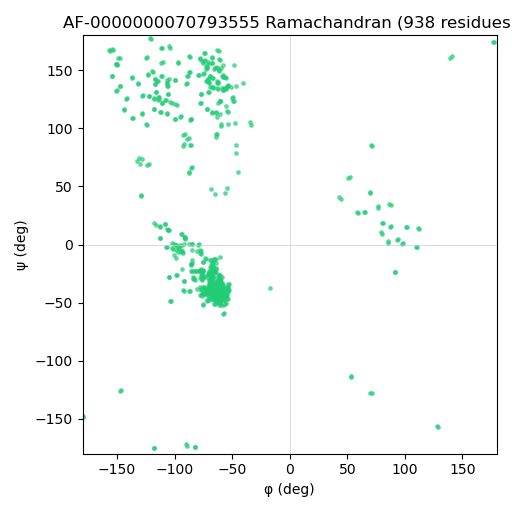1
ATOM 4832 N N . GLU B 1 154 ? 22.594 -26.484 -21.5 1 94.56 154 GLU B N 1
ATOM 4833 C CA . GLU B 1 154 ? 23.672 -25.672 -22.062 1 94.56 154 GLU B CA 1
ATOM 4834 C C . GLU B 1 154 ? 24.641 -25.219 -20.984 1 94.56 154 GLU B C 1
ATOM 4836 O O . GLU B 1 154 ? 25.844 -25.094 -21.234 1 94.56 154 GLU B O 1
ATOM 4841 N N . PHE B 1 155 ? 24.109 -24.953 -19.844 1 93.94 155 PHE B N 1
ATOM 4842 C CA . PHE B 1 155 ? 24.922 -24.531 -18.719 1 93.94 155 PHE B CA 1
ATOM 4843 C C . PHE B 1 155 ? 25.781 -25.688 -18.203 1 93.94 155 PHE B C 1
ATOM 4845 O O . PHE B 1 155 ? 26.797 -25.469 -17.547 1 93.94 155 PHE B O 1
ATOM 4852 N N . GLY B 1 156 ? 25.328 -26.953 -18.5 1 92.56 156 GLY B N 1
ATOM 4853 C CA . GLY B 1 156 ? 26.156 -28.109 -18.203 1 92.56 156 GLY B CA 1
ATOM 4854 C C . GLY B 1 156 ? 25.594 -28.969 -17.078 1 92.56 156 GLY B C 1
ATOM 4855 O O . GLY B 1 156 ? 26.297 -29.828 -16.547 1 92.56 156 GLY B O 1
ATOM 4856 N N . PHE B 1 157 ? 24.344 -28.766 -16.703 1 94.06 157 PHE B N 1
ATOM 4857 C CA . PHE B 1 157 ? 23.734 -29.578 -15.648 1 94.06 157 PHE B CA 1
ATOM 4858 C C . PHE B 1 157 ? 23.375 -30.969 -16.172 1 94.06 157 PHE B C 1
ATOM 4860 O O . PHE B 1 157 ? 23 -31.109 -17.344 1 94.06 157 PHE B O 1
ATOM 4867 N N . PRO B 1 158 ? 23.484 -31.906 -15.266 1 91.25 158 PRO B N 1
ATOM 4868 C CA . PRO B 1 158 ? 22.969 -33.219 -15.664 1 91.25 158 PRO B CA 1
ATOM 4869 C C . PRO B 1 158 ? 21.453 -33.25 -15.75 1 91.25 158 PRO B C 1
ATOM 4871 O O . PRO B 1 158 ? 20.766 -32.438 -15.125 1 91.25 158 PRO B O 1
ATOM 4874 N N . PRO B 1 159 ? 20.969 -34.188 -16.531 1 88.88 159 PRO B N 1
ATOM 4875 C CA . PRO B 1 159 ? 19.5 -34.312 -16.578 1 88.88 159 PRO B CA 1
ATOM 4876 C C . PRO B 1 159 ? 18.906 -34.719 -15.234 1 88.88 159 PRO B C 1
ATOM 4878 O O . PRO B 1 159 ? 19.578 -35.344 -14.414 1 88.88 159 PRO B O 1
ATOM 4881 N N . LEU B 1 160 ? 17.688 -34.312 -15.078 1 90.94 160 LEU B N 1
ATOM 4882 C CA . LEU B 1 160 ? 16.969 -34.656 -13.859 1 90.94 160 LEU B CA 1
ATOM 4883 C C . LEU B 1 160 ? 16.797 -36.188 -13.766 1 90.94 160 LEU B C 1
ATOM 4885 O O . LEU B 1 160 ? 16.516 -36.844 -14.773 1 90.94 160 LEU B O 1
ATOM 4889 N N . PRO B 1 161 ? 16.969 -36.656 -12.609 1 89.25 161 PRO B N 1
ATOM 4890 C CA . PRO B 1 161 ? 16.734 -38.094 -12.453 1 89.25 161 PRO B CA 1
ATOM 4891 C C . PRO B 1 161 ? 15.273 -38.5 -12.633 1 89.25 161 PRO B C 1
ATOM 4893 O O . PRO B 1 161 ? 14.375 -37.781 -12.164 1 89.25 161 PRO B O 1
ATOM 4896 N N . PRO B 1 162 ? 15.031 -39.625 -13.227 1 86.69 162 PRO B N 1
ATOM 4897 C CA . PRO B 1 162 ? 13.664 -40.062 -13.523 1 86.69 162 PRO B CA 1
ATOM 4898 C C . PRO B 1 162 ? 12.805 -40.219 -12.273 1 86.69 162 PRO B C 1
ATOM 4900 O O . PRO B 1 162 ? 11.586 -40.031 -12.32 1 86.69 162 PRO B O 1
ATOM 4903 N N . GLU B 1 163 ? 13.398 -40.469 -11.164 1 81.69 163 GLU B N 1
ATOM 4904 C CA . GLU B 1 163 ? 12.672 -40.688 -9.922 1 81.69 163 GLU B CA 1
ATOM 4905 C C . GLU B 1 163 ? 11.977 -39.406 -9.469 1 81.69 163 GLU B C 1
ATOM 4907 O O . GLU B 1 163 ? 11 -39.438 -8.711 1 81.69 163 GLU B O 1
ATOM 4912 N N . LYS B 1 164 ? 12.383 -38.344 -10.039 1 84.88 164 LYS B N 1
ATOM 4913 C CA . LYS B 1 164 ? 11.852 -37.062 -9.625 1 84.88 164 LYS B CA 1
ATOM 4914 C C . LYS B 1 164 ? 10.625 -36.656 -10.453 1 84.88 164 LYS B C 1
ATOM 4916 O O . LYS B 1 164 ? 10.031 -35.625 -10.234 1 84.88 164 LYS B O 1
ATOM 4921 N N . GLU B 1 165 ? 10.242 -37.531 -11.219 1 89.19 165 GLU B N 1
ATOM 4922 C CA . GLU B 1 165 ? 9.109 -37.25 -12.094 1 89.19 165 GLU B CA 1
ATOM 4923 C C . GLU B 1 165 ? 7.793 -37.312 -11.328 1 89.19 165 GLU B C 1
ATOM 4925 O O . GLU B 1 165 ? 6.855 -36.594 -11.633 1 89.19 165 GLU B O 1
ATOM 4930 N N . LYS B 1 166 ? 7.805 -38.125 -10.367 1 90.69 166 LYS B N 1
ATOM 4931 C CA . LYS B 1 166 ? 6.594 -38.281 -9.562 1 90.69 166 LYS B CA 1
ATOM 4932 C C . LYS B 1 166 ? 6.488 -37.125 -8.547 1 90.69 166 LYS B C 1
ATOM 4934 O O . LYS B 1 166 ? 7.496 -36.688 -7.98 1 90.69 166 LYS B O 1
ATOM 4939 N N . LEU B 1 167 ? 5.273 -36.75 -8.305 1 93.62 167 LEU B N 1
ATOM 4940 C CA . LEU B 1 167 ? 5.074 -35.688 -7.328 1 93.62 167 LEU B CA 1
ATOM 4941 C C . LEU B 1 167 ? 5.367 -36.188 -5.914 1 93.62 167 LEU B C 1
ATOM 4943 O O . LEU B 1 167 ? 4.918 -37.25 -5.523 1 93.62 167 LEU B O 1
ATOM 4947 N N . HIS B 1 168 ? 6.152 -35.375 -5.258 1 93.62 168 HIS B N 1
ATOM 4948 C CA . HIS B 1 168 ? 6.254 -35.562 -3.814 1 93.62 168 HIS B CA 1
ATOM 4949 C C . HIS B 1 168 ? 4.879 -35.469 -3.154 1 93.62 168 HIS B C 1
ATOM 4951 O O . HIS B 1 168 ? 4.027 -34.688 -3.582 1 93.62 168 HIS B O 1
ATOM 4957 N N . PRO B 1 169 ? 4.602 -36.219 -2.152 1 92.62 169 PRO B N 1
ATOM 4958 C CA . PRO B 1 169 ? 3.283 -36.219 -1.517 1 92.62 169 PRO B CA 1
ATOM 4959 C C . PRO B 1 169 ? 2.854 -34.812 -1.1 1 92.62 169 PRO B C 1
ATOM 4961 O O . PRO B 1 169 ? 1.691 -34.438 -1.279 1 92.62 169 PRO B O 1
ATOM 4964 N N . VAL B 1 170 ? 3.762 -34.031 -0.626 1 96.19 170 VAL B N 1
ATOM 4965 C CA . VAL B 1 170 ? 3.398 -32.688 -0.169 1 96.19 170 VAL B CA 1
ATOM 4966 C C . VAL B 1 170 ? 2.955 -31.844 -1.357 1 96.19 170 VAL B C 1
ATOM 4968 O O . VAL B 1 170 ? 2.074 -30.984 -1.223 1 96.19 170 VAL B O 1
ATOM 4971 N N . LYS B 1 171 ? 3.531 -32.062 -2.492 1 96.44 171 LYS B N 1
ATOM 4972 C CA . LYS B 1 171 ? 3.119 -31.344 -3.701 1 96.44 171 LYS B CA 1
ATOM 4973 C C . LYS B 1 171 ? 1.783 -31.875 -4.219 1 96.44 171 LYS B C 1
ATOM 4975 O O . LYS B 1 171 ? 0.935 -31.094 -4.664 1 96.44 171 LYS B O 1
ATOM 4980 N N . ASN B 1 172 ? 1.663 -33.188 -4.137 1 96.56 172 ASN B N 1
ATOM 4981 C CA . ASN B 1 172 ? 0.439 -33.812 -4.617 1 96.56 172 ASN B CA 1
ATOM 4982 C C . ASN B 1 172 ? -0.799 -33.219 -3.963 1 96.56 172 ASN B C 1
ATOM 4984 O O . ASN B 1 172 ? -1.81 -33 -4.629 1 96.56 172 ASN B O 1
ATOM 4988 N N . PHE B 1 173 ? -0.71 -32.969 -2.721 1 97.75 173 PHE B N 1
ATOM 4989 C CA . PHE B 1 173 ? -1.844 -32.438 -1.983 1 97.75 173 PHE B CA 1
ATOM 4990 C C . PHE B 1 173 ? -1.796 -30.906 -1.969 1 97.75 173 PHE B C 1
ATOM 4992 O O . PHE B 1 173 ? -2.818 -30.234 -2.162 1 97.75 173 PHE B O 1
ATOM 4999 N N . GLY B 1 174 ? -0.633 -30.391 -1.819 1 97.44 174 GLY B N 1
ATOM 5000 C CA . GLY B 1 174 ? -0.489 -28.953 -1.695 1 97.44 174 GLY B CA 1
ATOM 5001 C C . GLY B 1 174 ? -0.921 -28.203 -2.939 1 97.44 174 GLY B C 1
ATOM 5002 O O . GLY B 1 174 ? -1.574 -27.156 -2.846 1 97.44 174 GLY B O 1
ATOM 5003 N N . LEU B 1 175 ? -0.604 -28.656 -4.09 1 97.19 175 LEU B N 1
ATOM 5004 C CA . LEU B 1 175 ? -0.896 -28 -5.355 1 97.19 175 LEU B CA 1
ATOM 5005 C C . LEU B 1 175 ? -2.398 -27.938 -5.609 1 97.19 175 LEU B C 1
ATOM 5007 O O . LEU B 1 175 ? -2.912 -26.938 -6.117 1 97.19 175 LEU B O 1
ATOM 5011 N N . VAL B 1 176 ? -3.07 -28.938 -5.203 1 96.38 176 VAL B N 1
ATOM 5012 C CA . VAL B 1 176 ? -4.496 -29.031 -5.504 1 96.38 176 VAL B CA 1
ATOM 5013 C C . VAL B 1 176 ? -5.301 -28.312 -4.422 1 96.38 176 VAL B C 1
ATOM 5015 O O . VAL B 1 176 ? -6.254 -27.594 -4.727 1 96.38 176 VAL B O 1
ATOM 5018 N N . LEU B 1 177 ? -4.871 -28.484 -3.16 1 96.5 177 LEU B N 1
ATOM 5019 C CA . LEU B 1 177 ? -5.664 -27.984 -2.041 1 96.5 177 LEU B CA 1
ATOM 5020 C C . LEU B 1 177 ? -5.211 -26.594 -1.63 1 96.5 177 LEU B C 1
ATOM 5022 O O . LEU B 1 177 ? -5.809 -25.969 -0.748 1 96.5 177 LEU B O 1
ATOM 5026 N N . GLY B 1 178 ? -4.152 -26.141 -2.242 1 94.31 178 GLY B N 1
ATOM 5027 C CA . GLY B 1 178 ? -3.662 -24.812 -1.91 1 94.31 178 GLY B CA 1
ATOM 5028 C C . GLY B 1 178 ? -3.057 -24.734 -0.522 1 94.31 178 GLY B C 1
ATOM 5029 O O . GLY B 1 178 ? -3.396 -23.844 0.257 1 94.31 178 GLY B O 1
ATOM 5030 N N . ILE B 1 179 ? -2.234 -25.719 -0.208 1 94.12 179 ILE B N 1
ATOM 5031 C CA . ILE B 1 179 ? -1.57 -25.75 1.09 1 94.12 179 ILE B CA 1
ATOM 5032 C C . ILE B 1 179 ? -0.108 -25.344 0.931 1 94.12 179 ILE B C 1
ATOM 5034 O O . ILE B 1 179 ? 0.627 -25.922 0.138 1 94.12 179 ILE B O 1
ATOM 5038 N N . LYS B 1 180 ? 0.238 -24.344 1.644 1 90.12 180 LYS B N 1
ATOM 5039 C CA . LYS B 1 180 ? 1.646 -23.953 1.689 1 90.12 180 LYS B CA 1
ATOM 5040 C C . LYS B 1 180 ? 2.346 -24.562 2.895 1 90.12 180 LYS B C 1
ATOM 5042 O O . LYS B 1 180 ? 2.039 -24.234 4.039 1 90.12 180 LYS B O 1
ATOM 5047 N N . THR B 1 181 ? 3.209 -25.5 2.623 1 90.25 181 THR B N 1
ATOM 5048 C CA . THR B 1 181 ? 3.996 -26.156 3.666 1 90.25 181 THR B CA 1
ATOM 5049 C C . THR B 1 181 ? 5.281 -26.75 3.09 1 90.25 181 THR B C 1
ATOM 5051 O O . THR B 1 181 ? 5.508 -26.672 1.88 1 90.25 181 THR B O 1
ATOM 5054 N N . THR B 1 182 ? 6.191 -27.125 3.947 1 89.69 182 THR B N 1
ATOM 5055 C CA . THR B 1 182 ? 7.449 -27.75 3.555 1 89.69 182 THR B CA 1
ATOM 5056 C C . THR B 1 182 ? 7.602 -29.125 4.207 1 89.69 182 THR B C 1
ATOM 5058 O O . THR B 1 182 ? 7.355 -29.281 5.406 1 89.69 182 THR B O 1
ATOM 5061 N N . SER B 1 183 ? 7.863 -30.078 3.414 1 92.56 183 SER B N 1
ATOM 5062 C CA . SER B 1 183 ? 8.086 -31.438 3.898 1 92.56 183 SER B CA 1
ATOM 5063 C C . SER B 1 183 ? 9.297 -31.5 4.824 1 92.56 183 SER B C 1
ATOM 5065 O O . SER B 1 183 ? 10.117 -30.594 4.84 1 92.56 183 SER B O 1
ATOM 5067 N N . VAL B 1 184 ? 9.414 -32.625 5.531 1 88.25 184 VAL B N 1
ATOM 5068 C CA . VAL B 1 184 ? 10.539 -32.875 6.422 1 88.25 184 VAL B CA 1
ATOM 5069 C C . VAL B 1 184 ? 11.844 -32.906 5.621 1 88.25 184 VAL B C 1
ATOM 5071 O O . VAL B 1 184 ? 12.891 -32.5 6.125 1 88.25 184 VAL B O 1
ATOM 5074 N N . ASP B 1 185 ? 11.719 -33.25 4.379 1 87.56 185 ASP B N 1
ATOM 5075 C CA . ASP B 1 185 ? 12.93 -33.375 3.564 1 87.56 185 ASP B CA 1
ATOM 5076 C C . ASP B 1 185 ? 13.234 -32.031 2.863 1 87.56 185 ASP B C 1
ATOM 5078 O O . ASP B 1 185 ? 14.125 -31.969 2.014 1 87.56 185 ASP B O 1
ATOM 5082 N N . GLY B 1 186 ? 12.367 -31.016 3.125 1 87.19 186 GLY B N 1
ATOM 5083 C CA . GLY B 1 186 ? 12.633 -29.688 2.609 1 87.19 186 GLY B CA 1
ATOM 5084 C C . GLY B 1 186 ? 11.883 -29.375 1.331 1 87.19 186 GLY B C 1
ATOM 5085 O O . GLY B 1 186 ? 11.953 -28.266 0.814 1 87.19 186 GLY B O 1
ATOM 5086 N N . THR B 1 187 ? 11.102 -30.266 0.834 1 90.62 187 THR B N 1
ATOM 5087 C CA . THR B 1 187 ? 10.344 -30.062 -0.396 1 90.62 187 THR B CA 1
ATOM 5088 C C . THR B 1 187 ? 9.125 -29.172 -0.141 1 90.62 187 THR B C 1
ATOM 5090 O O . THR B 1 187 ? 8.281 -29.516 0.697 1 90.62 187 THR B O 1
ATOM 5093 N N . PRO B 1 188 ? 9.062 -28.109 -0.821 1 92.5 188 PRO B N 1
ATOM 5094 C CA . PRO B 1 188 ? 7.848 -27.297 -0.648 1 92.5 188 PRO B CA 1
ATOM 5095 C C . PRO B 1 188 ? 6.633 -27.906 -1.342 1 92.5 188 PRO B C 1
ATOM 5097 O O . PRO B 1 188 ? 6.777 -28.641 -2.316 1 92.5 188 PRO B O 1
ATOM 5100 N N . SER B 1 189 ? 5.461 -27.516 -0.871 1 94.88 189 SER B N 1
ATOM 5101 C CA . SER B 1 189 ? 4.215 -28.047 -1.395 1 94.88 189 SER B CA 1
ATOM 5102 C C . SER B 1 189 ? 3.836 -27.391 -2.719 1 94.88 189 SER B C 1
ATOM 5104 O O . SER B 1 189 ? 2.82 -27.75 -3.324 1 94.88 189 SER B O 1
ATOM 5106 N N . GLN B 1 190 ? 4.66 -26.484 -3.184 1 93.94 190 GLN B N 1
ATOM 5107 C CA . GLN B 1 190 ? 4.395 -25.703 -4.391 1 93.94 190 GLN B CA 1
ATOM 5108 C C . GLN B 1 190 ? 5.371 -26.078 -5.504 1 93.94 190 GLN B C 1
ATOM 5110 O O . GLN B 1 190 ? 6.223 -26.953 -5.332 1 93.94 190 GLN B O 1
ATOM 5115 N N . PHE B 1 191 ? 5.09 -25.594 -6.73 1 94.94 191 PHE B N 1
ATOM 5116 C CA . PHE B 1 191 ? 5.98 -25.75 -7.875 1 94.94 191 PHE B CA 1
ATOM 5117 C C . PHE B 1 191 ? 6.008 -27.188 -8.352 1 94.94 191 PHE B C 1
ATOM 5119 O O . PHE B 1 191 ? 6.938 -27.938 -8.031 1 94.94 191 PHE B O 1
ATOM 5126 N N . GLY B 1 192 ? 5.117 -27.547 -9.164 1 96.31 192 GLY B N 1
ATOM 5127 C CA . GLY B 1 192 ? 5.07 -28.859 -9.773 1 96.31 192 GLY B CA 1
ATOM 5128 C C . GLY B 1 192 ? 5.336 -28.828 -11.273 1 96.31 192 GLY B C 1
ATOM 5129 O O . GLY B 1 192 ? 4.93 -27.891 -11.961 1 96.31 192 GLY B O 1
ATOM 5130 N N . HIS B 1 193 ? 5.992 -29.891 -11.703 1 97.5 193 HIS B N 1
ATOM 5131 C CA . HIS B 1 193 ? 6.211 -30.031 -13.141 1 97.5 193 HIS B CA 1
ATOM 5132 C C . HIS B 1 193 ? 4.902 -30.281 -13.875 1 97.5 193 HIS B C 1
ATOM 5134 O O . HIS B 1 193 ? 3.928 -30.75 -13.289 1 97.5 193 HIS B O 1
ATOM 5140 N N . ILE B 1 194 ? 4.891 -30.062 -15.125 1 97.94 194 ILE B N 1
ATOM 5141 C CA . ILE B 1 194 ? 3.689 -30.141 -15.953 1 97.94 194 ILE B CA 1
ATOM 5142 C C . ILE B 1 194 ? 3.23 -31.594 -16.062 1 97.94 194 ILE B C 1
ATOM 5144 O O . ILE B 1 194 ? 2.043 -31.875 -15.914 1 97.94 194 ILE B O 1
ATOM 5148 N N . ALA B 1 195 ? 4.117 -32.5 -16.219 1 97.75 195 ALA B N 1
ATOM 5149 C CA . ALA B 1 195 ? 3.77 -33.906 -16.484 1 97.75 195 ALA B CA 1
ATOM 5150 C C . ALA B 1 195 ? 2.885 -34.469 -15.383 1 97.75 195 ALA B C 1
ATOM 5152 O O . ALA B 1 195 ? 1.742 -34.844 -15.633 1 97.75 195 ALA B O 1
ATOM 5153 N N . PRO B 1 196 ? 3.363 -34.438 -14.219 1 97.38 196 PRO B N 1
ATOM 5154 C CA . PRO B 1 196 ? 2.527 -35.031 -13.18 1 97.38 196 PRO B CA 1
ATOM 5155 C C . PRO B 1 196 ? 1.284 -34.219 -12.875 1 97.38 196 PRO B C 1
ATOM 5157 O O . PRO B 1 196 ? 0.234 -34.75 -12.539 1 97.38 196 PRO B O 1
ATOM 5160 N N . THR B 1 197 ? 1.354 -32.938 -12.977 1 98.06 197 THR B N 1
ATOM 5161 C CA . THR B 1 197 ? 0.214 -32.094 -12.633 1 98.06 197 THR B CA 1
ATOM 5162 C C . THR B 1 197 ? -0.85 -32.156 -13.727 1 98.06 197 THR B C 1
ATOM 5164 O O . THR B 1 197 ? -2.047 -32.094 -13.438 1 98.06 197 THR B O 1
ATOM 5167 N N . TYR B 1 198 ? -0.412 -32.219 -14.945 1 98 198 TYR B N 1
ATOM 5168 C CA . TYR B 1 198 ? -1.371 -32.375 -16.031 1 98 198 TYR B CA 1
ATOM 5169 C C . TYR B 1 198 ? -2.082 -33.719 -15.945 1 98 198 TYR B C 1
ATOM 5171 O O . TYR B 1 198 ? -3.262 -33.844 -16.281 1 98 198 TYR B O 1
ATOM 5179 N N . GLN B 1 199 ? -1.332 -34.719 -15.531 1 97.38 199 GLN B N 1
ATOM 5180 C CA . GLN B 1 199 ? -1.953 -36 -15.289 1 97.38 199 GLN B CA 1
ATOM 5181 C C . GLN B 1 199 ? -2.998 -35.906 -14.18 1 97.38 199 GLN B C 1
ATOM 5183 O O . GLN B 1 199 ? -4.082 -36.5 -14.289 1 97.38 199 GLN B O 1
ATOM 5188 N N . LEU B 1 200 ? -2.664 -35.188 -13.172 1 97.44 200 LEU B N 1
ATOM 5189 C CA . LEU B 1 200 ? -3.611 -35 -12.086 1 97.44 200 LEU B CA 1
ATOM 5190 C C . LEU B 1 200 ? -4.883 -34.312 -12.586 1 97.44 200 LEU B C 1
ATOM 5192 O O . LEU B 1 200 ? -5.992 -34.719 -12.211 1 97.44 200 LEU B O 1
ATOM 5196 N N . MET B 1 201 ? -4.746 -33.344 -13.391 1 98 201 MET B N 1
ATOM 5197 C CA . MET B 1 201 ? -5.898 -32.656 -13.969 1 98 201 MET B CA 1
ATOM 5198 C C . MET B 1 201 ? -6.707 -33.625 -14.844 1 98 201 MET B C 1
ATOM 5200 O O . MET B 1 201 ? -7.938 -33.625 -14.789 1 98 201 MET B O 1
ATOM 5204 N N . THR B 1 202 ? -5.961 -34.375 -15.641 1 98.31 202 THR B N 1
ATOM 5205 C CA . THR B 1 202 ? -6.602 -35.344 -16.516 1 98.31 202 THR B CA 1
ATOM 5206 C C . THR B 1 202 ? -7.426 -36.344 -15.688 1 98.31 202 THR B C 1
ATOM 5208 O O . THR B 1 202 ? -8.578 -36.625 -16.016 1 98.31 202 THR B O 1
ATOM 5211 N N . ASP B 1 203 ? -6.852 -36.781 -14.641 1 97.69 203 ASP B N 1
ATOM 5212 C CA . ASP B 1 203 ? -7.535 -37.719 -13.773 1 97.69 203 ASP B CA 1
ATOM 5213 C C . ASP B 1 203 ? -8.766 -37.094 -13.125 1 97.69 203 ASP B C 1
ATOM 5215 O O . ASP B 1 203 ? -9.82 -37.719 -13.039 1 97.69 203 ASP B O 1
ATOM 5219 N N . SER B 1 204 ? -8.609 -35.906 -12.695 1 97.69 204 SER B N 1
ATOM 5220 C CA . SER B 1 204 ? -9.688 -35.25 -11.984 1 97.69 204 SER B CA 1
ATOM 5221 C C . SER B 1 204 ? -10.883 -35 -12.906 1 97.69 204 SER B C 1
ATOM 5223 O O . SER B 1 204 ? -12.023 -35.219 -12.516 1 97.69 204 SER B O 1
ATOM 5225 N N . VAL B 1 205 ? -10.602 -34.531 -14.078 1 98.44 205 VAL B N 1
ATOM 5226 C CA . VAL B 1 205 ? -11.68 -34.25 -15.023 1 98.44 205 VAL B CA 1
ATOM 5227 C C . VAL B 1 205 ? -12.336 -35.562 -15.445 1 98.44 205 VAL B C 1
ATOM 5229 O O . VAL B 1 205 ? -13.562 -35.656 -15.578 1 98.44 205 VAL B O 1
ATOM 5232 N N . SER B 1 206 ? -11.555 -36.594 -15.656 1 98.06 206 SER B N 1
ATOM 5233 C CA . SER B 1 206 ? -12.07 -37.906 -16.047 1 98.06 206 SER B CA 1
ATOM 5234 C C . SER B 1 206 ? -12.961 -38.469 -14.953 1 98.06 206 SER B C 1
ATOM 5236 O O . SER B 1 206 ? -14.023 -39.031 -15.234 1 98.06 206 SER B O 1
ATOM 5238 N N . HIS B 1 207 ? -12.484 -38.344 -13.766 1 97.5 207 HIS B N 1
ATOM 5239 C CA . HIS B 1 207 ? -13.273 -38.844 -12.648 1 97.5 207 HIS B CA 1
ATOM 5240 C C . HIS B 1 207 ? -14.602 -38.125 -12.531 1 97.5 207 HIS B C 1
ATOM 5242 O O . HIS B 1 207 ? -15.641 -38.75 -12.281 1 97.5 207 HIS B O 1
ATOM 5248 N N . PHE B 1 208 ? -14.547 -36.906 -12.664 1 98 208 PHE B N 1
ATOM 5249 C CA . PHE B 1 208 ? -15.773 -36.125 -12.594 1 98 208 PHE B CA 1
ATOM 5250 C C . PHE B 1 208 ? -16.734 -36.5 -13.703 1 98 208 PHE B C 1
ATOM 5252 O O . PHE B 1 208 ? -17.938 -36.656 -13.461 1 98 208 PHE B O 1
ATOM 5259 N N . ALA B 1 209 ? -16.234 -36.688 -14.914 1 97.75 209 ALA B N 1
ATOM 5260 C CA . ALA B 1 209 ? -17.062 -37.094 -16.047 1 97.75 209 ALA B CA 1
ATOM 5261 C C . ALA B 1 209 ? -17.703 -38.469 -15.797 1 97.75 209 ALA B C 1
ATOM 5263 O O . ALA B 1 209 ? -18.859 -38.688 -16.141 1 97.75 209 ALA B O 1
ATOM 5264 N N . LYS B 1 210 ? -16.984 -39.281 -15.18 1 97.06 210 LYS B N 1
ATOM 5265 C CA . LYS B 1 210 ? -17.484 -40.625 -14.883 1 97.06 210 LYS B CA 1
ATOM 5266 C C . LYS B 1 210 ? -18.562 -40.594 -13.82 1 97.06 210 LYS B C 1
ATOM 5268 O O . LYS B 1 210 ? -19.531 -41.344 -13.875 1 97.06 210 LYS B O 1
ATOM 5273 N N . SER B 1 211 ? -18.391 -39.719 -12.898 1 95.25 211 SER B N 1
ATOM 5274 C CA . SER B 1 211 ? -19.344 -39.562 -11.805 1 95.25 211 SER B CA 1
ATOM 5275 C C . SER B 1 211 ? -20.609 -38.844 -12.258 1 95.25 211 SER B C 1
ATOM 5277 O O . SER B 1 211 ? -21.625 -38.875 -11.57 1 95.25 211 SER B O 1
ATOM 5279 N N . HIS B 1 212 ? -20.484 -38.25 -13.398 1 95 212 HIS B N 1
ATOM 5280 C CA . HIS B 1 212 ? -21.625 -37.562 -13.984 1 95 212 HIS B CA 1
ATOM 5281 C C . HIS B 1 212 ? -21.828 -37.969 -15.438 1 95 212 HIS B C 1
ATOM 5283 O O . HIS B 1 212 ? -21.703 -37.125 -16.344 1 95 212 HIS B O 1
ATOM 5289 N N . PRO B 1 213 ? -22.328 -39.156 -15.664 1 93.31 213 PRO B N 1
ATOM 5290 C CA . PRO B 1 213 ? -22.359 -39.688 -17.016 1 93.31 213 PRO B CA 1
ATOM 5291 C C . PRO B 1 213 ? -23.297 -38.938 -17.953 1 93.31 213 PRO B C 1
ATOM 5293 O O . PRO B 1 213 ? -23.109 -38.969 -19.172 1 93.31 213 PRO B O 1
ATOM 5296 N N . GLY B 1 214 ? -24.188 -38.219 -17.516 1 93.38 214 GLY B N 1
ATOM 5297 C CA . GLY B 1 214 ? -25.094 -37.469 -18.359 1 93.38 214 GLY B CA 1
ATOM 5298 C C . GLY B 1 214 ? -24.5 -36.125 -18.781 1 93.38 214 GLY B C 1
ATOM 5299 O O . GLY B 1 214 ? -25.078 -35.438 -19.641 1 93.38 214 GLY B O 1
ATOM 5300 N N . ASN B 1 215 ? -23.359 -35.812 -18.281 1 94.81 215 ASN B N 1
ATOM 5301 C CA . ASN B 1 215 ? -22.734 -34.531 -18.594 1 94.81 215 ASN B CA 1
ATOM 5302 C C . ASN B 1 215 ? -21.812 -34.625 -19.812 1 94.81 215 ASN B C 1
ATOM 5304 O O . ASN B 1 215 ? -20.609 -34.844 -19.672 1 94.81 215 ASN B O 1
ATOM 5308 N N . LYS B 1 216 ? -22.297 -34.312 -20.938 1 95.25 216 LYS B N 1
ATOM 5309 C CA . LYS B 1 216 ? -21.578 -34.469 -22.203 1 95.25 216 LYS B CA 1
ATOM 5310 C C . LYS B 1 216 ? -20.422 -33.469 -22.281 1 95.25 216 LYS B C 1
ATOM 5312 O O . LYS B 1 216 ? -19.391 -33.781 -22.891 1 95.25 216 LYS B O 1
ATOM 5317 N N . ASN B 1 217 ? -20.641 -32.344 -21.656 1 96.5 217 ASN B N 1
ATOM 5318 C CA . ASN B 1 217 ? -19.594 -31.344 -21.656 1 96.5 217 ASN B CA 1
ATOM 5319 C C . ASN B 1 217 ? -18.312 -31.859 -21.016 1 96.5 217 ASN B C 1
ATOM 5321 O O . ASN B 1 217 ? -17.234 -31.766 -21.594 1 96.5 217 ASN B O 1
ATOM 5325 N N . PHE B 1 218 ? -18.406 -32.469 -19.859 1 98.25 218 PHE B N 1
ATOM 5326 C CA . PHE B 1 218 ? -17.219 -32.938 -19.141 1 98.25 218 PHE B CA 1
ATOM 5327 C C . PHE B 1 218 ? -16.672 -34.219 -19.766 1 98.25 218 PHE B C 1
ATOM 5329 O O . PHE B 1 218 ? -15.492 -34.531 -19.609 1 98.25 218 PHE B O 1
ATOM 5336 N N . GLN B 1 219 ? -17.531 -34.938 -20.484 1 98 219 GLN B N 1
ATOM 5337 C CA . GLN B 1 219 ? -17.016 -36.062 -21.266 1 98 219 GLN B CA 1
ATOM 5338 C C . GLN B 1 219 ? -16.078 -35.562 -22.359 1 98 219 GLN B C 1
ATOM 5340 O O . GLN B 1 219 ? -15.008 -36.125 -22.578 1 98 219 GLN B O 1
ATOM 5345 N N . GLU B 1 220 ? -16.531 -34.531 -22.984 1 97.88 220 GLU B N 1
ATOM 5346 C CA . GLU B 1 220 ? -15.719 -33.938 -24.047 1 97.88 220 GLU B CA 1
ATOM 5347 C C . GLU B 1 220 ? -14.422 -33.375 -23.484 1 97.88 220 GLU B C 1
ATOM 5349 O O . GLU B 1 220 ? -13.359 -33.531 -24.094 1 97.88 220 GLU B O 1
ATOM 5354 N N . ILE B 1 221 ? -14.453 -32.688 -22.391 1 98.62 221 ILE B N 1
ATOM 5355 C CA . ILE B 1 221 ? -13.281 -32.094 -21.75 1 98.62 221 ILE B CA 1
ATOM 5356 C C . ILE B 1 221 ? -12.312 -33.188 -21.312 1 98.62 221 ILE B C 1
ATOM 5358 O O . ILE B 1 221 ? -11.109 -33.094 -21.516 1 98.62 221 ILE B O 1
ATOM 5362 N N . ALA B 1 222 ? -12.867 -34.219 -20.703 1 98.75 222 ALA B N 1
ATOM 5363 C CA . ALA B 1 222 ? -12.047 -35.375 -20.281 1 98.75 222 ALA B CA 1
ATOM 5364 C C . ALA B 1 222 ? -11.297 -35.969 -21.453 1 98.75 222 ALA B C 1
ATOM 5366 O O . ALA B 1 222 ? -10.109 -36.281 -21.344 1 98.75 222 ALA B O 1
ATOM 5367 N N . ASN B 1 223 ? -12.047 -36.156 -22.484 1 98.38 223 ASN B N 1
ATOM 5368 C CA . ASN B 1 223 ? -11.438 -36.688 -23.703 1 98.38 223 ASN B CA 1
ATOM 5369 C C . ASN B 1 223 ? -10.312 -35.812 -24.203 1 98.38 223 ASN B C 1
ATOM 5371 O O . ASN B 1 223 ? -9.273 -36.312 -24.656 1 98.38 223 ASN B O 1
ATOM 5375 N N . ALA B 1 224 ? -10.508 -34.531 -24.156 1 98.75 224 ALA B N 1
ATOM 5376 C CA . ALA B 1 224 ? -9.5 -33.594 -24.609 1 98.75 224 ALA B CA 1
ATOM 5377 C C . ALA B 1 224 ? -8.242 -33.656 -23.75 1 98.75 224 ALA B C 1
ATOM 5379 O O . ALA B 1 224 ? -7.129 -33.719 -24.281 1 98.75 224 ALA B O 1
ATOM 5380 N N . PHE B 1 225 ? -8.383 -33.656 -22.422 1 98.81 225 PHE B N 1
ATOM 5381 C CA . PHE B 1 225 ? -7.25 -33.75 -21.516 1 98.81 225 PHE B CA 1
ATOM 5382 C C . PHE B 1 225 ? -6.488 -35.062 -21.734 1 98.81 225 PHE B C 1
ATOM 5384 O O . PHE B 1 225 ? -5.254 -35.062 -21.766 1 98.81 225 PHE B O 1
ATOM 5391 N N . GLN B 1 226 ? -7.246 -36.094 -21.891 1 98.5 226 GLN B N 1
ATOM 5392 C CA . GLN B 1 226 ? -6.625 -37.406 -22.078 1 98.5 226 GLN B CA 1
ATOM 5393 C C . GLN B 1 226 ? -5.809 -37.438 -23.375 1 98.5 226 GLN B C 1
ATOM 5395 O O . GLN B 1 226 ? -4.66 -37.875 -23.375 1 98.5 226 GLN B O 1
ATOM 5400 N N . PHE B 1 227 ? -6.375 -37 -24.391 1 98.62 227 PHE B N 1
ATOM 5401 C CA . PHE B 1 227 ? -5.703 -37 -25.688 1 98.62 227 PHE B CA 1
ATOM 5402 C C . PHE B 1 227 ? -4.434 -36.156 -25.641 1 98.62 227 PHE B C 1
ATOM 5404 O O . PHE B 1 227 ? -3.367 -36.625 -26.062 1 98.62 227 PHE B O 1
ATOM 5411 N N . SER B 1 228 ? -4.543 -34.938 -25.156 1 98.62 228 SER B N 1
ATOM 5412 C CA . SER B 1 228 ? -3.408 -34.031 -25.125 1 98.62 228 SER B CA 1
ATOM 5413 C C . SER B 1 228 ? -2.289 -34.562 -24.234 1 98.62 228 SER B C 1
ATOM 5415 O O . SER B 1 228 ? -1.107 -34.406 -24.547 1 98.62 228 SER B O 1
ATOM 5417 N N . ASN B 1 229 ? -2.689 -35.125 -23.125 1 98.19 229 ASN B N 1
ATOM 5418 C CA . ASN B 1 229 ? -1.716 -35.719 -22.219 1 98.19 229 ASN B CA 1
ATOM 5419 C C . ASN B 1 229 ? -0.915 -36.844 -22.906 1 98.19 229 ASN B C 1
ATOM 5421 O O . ASN B 1 229 ? 0.314 -36.844 -22.812 1 98.19 229 ASN B O 1
ATOM 5425 N N . GLU B 1 230 ? -1.597 -37.656 -23.609 1 97.94 230 GLU B N 1
ATOM 5426 C CA . GLU B 1 230 ? -0.961 -38.781 -24.312 1 97.94 230 GLU B CA 1
ATOM 5427 C C . GLU B 1 230 ? -0.137 -38.281 -25.5 1 97.94 230 GLU B C 1
ATOM 5429 O O . GLU B 1 230 ? 0.995 -38.719 -25.703 1 97.94 230 GLU B O 1
ATOM 5434 N N . ALA B 1 231 ? -0.713 -37.375 -26.203 1 98.12 231 ALA B N 1
ATOM 5435 C CA . ALA B 1 231 ? -0.052 -36.875 -27.391 1 98.12 231 ALA B CA 1
ATOM 5436 C C . ALA B 1 231 ? 1.244 -36.125 -27.047 1 98.12 231 ALA B C 1
ATOM 5438 O O . ALA B 1 231 ? 2.246 -36.281 -27.75 1 98.12 231 ALA B O 1
ATOM 5439 N N . SER B 1 232 ? 1.225 -35.375 -26.016 1 97.62 232 SER B N 1
ATOM 5440 C CA . SER B 1 232 ? 2.391 -34.562 -25.641 1 97.62 232 SER B CA 1
ATOM 5441 C C . SER B 1 232 ? 3.43 -35.406 -24.906 1 97.62 232 SER B C 1
ATOM 5443 O O . SER B 1 232 ? 4.633 -35.188 -25.031 1 97.62 232 SER B O 1
ATOM 5445 N N . ALA B 1 233 ? 2.992 -36.312 -24.078 1 97.44 233 ALA B N 1
ATOM 5446 C CA . ALA B 1 233 ? 3.846 -37.25 -23.344 1 97.44 233 ALA B CA 1
ATOM 5447 C C . ALA B 1 233 ? 4.941 -36.5 -22.594 1 97.44 233 ALA B C 1
ATOM 5449 O O . ALA B 1 233 ? 6.125 -36.812 -22.734 1 97.44 233 ALA B O 1
ATOM 5450 N N . PHE B 1 234 ? 4.488 -35.625 -21.766 1 97.25 234 PHE B N 1
ATOM 5451 C CA . PHE B 1 234 ? 5.434 -34.812 -21.031 1 97.25 234 PHE B CA 1
ATOM 5452 C C . PHE B 1 234 ? 6.297 -35.656 -20.109 1 97.25 234 PHE B C 1
ATOM 5454 O O . PHE B 1 234 ? 5.812 -36.625 -19.516 1 97.25 234 PHE B O 1
ATOM 5461 N N . LYS B 1 235 ? 7.488 -35.344 -20.031 1 96.19 235 LYS B N 1
ATOM 5462 C CA . LYS B 1 235 ? 8.383 -35.656 -18.922 1 96.19 235 LYS B CA 1
ATOM 5463 C C . LYS B 1 235 ? 8.828 -34.375 -18.188 1 96.19 235 LYS B C 1
ATOM 5465 O O . LYS B 1 235 ? 9.336 -33.438 -18.812 1 96.19 235 LYS B O 1
ATOM 5470 N N . PHE B 1 236 ? 8.578 -34.406 -16.906 1 96.88 236 PHE B N 1
ATOM 5471 C CA . PHE B 1 236 ? 8.742 -33.156 -16.172 1 96.88 236 PHE B CA 1
ATOM 5472 C C . PHE B 1 236 ? 7.945 -32.031 -16.812 1 96.88 236 PHE B C 1
ATOM 5474 O O . PHE B 1 236 ? 6.719 -32.094 -16.922 1 96.88 236 PHE B O 1
ATOM 5481 N N . SER B 1 237 ? 8.594 -31.031 -17.375 1 97.25 237 SER B N 1
ATOM 5482 C CA . SER B 1 237 ? 7.863 -29.953 -18.016 1 97.25 237 SER B CA 1
ATOM 5483 C C . SER B 1 237 ? 8.18 -29.875 -19.5 1 97.25 237 SER B C 1
ATOM 5485 O O . SER B 1 237 ? 7.875 -28.875 -20.156 1 97.25 237 SER B O 1
ATOM 5487 N N . THR B 1 238 ? 8.734 -30.969 -20.047 1 96.94 238 THR B N 1
ATOM 5488 C CA . THR B 1 238 ? 9.141 -30.984 -21.453 1 96.94 238 THR B CA 1
ATOM 5489 C C . THR B 1 238 ? 8.359 -32.031 -22.234 1 96.94 238 THR B C 1
ATOM 5491 O O . THR B 1 238 ? 8.375 -33.219 -21.875 1 96.94 238 THR B O 1
ATOM 5494 N N . PRO B 1 239 ? 7.734 -31.594 -23.297 1 97.44 239 PRO B N 1
ATOM 5495 C CA . PRO B 1 239 ? 7.066 -32.594 -24.125 1 97.44 239 PRO B CA 1
ATOM 5496 C C . PRO B 1 239 ? 8.047 -33.5 -24.875 1 97.44 239 PRO B C 1
ATOM 5498 O O . PRO B 1 239 ? 9.039 -33 -25.422 1 97.44 239 PRO B O 1
ATOM 5501 N N . GLN B 1 240 ? 7.75 -34.781 -24.938 1 96.56 240 GLN B N 1
ATOM 5502 C CA . GLN B 1 240 ? 8.719 -35.719 -25.469 1 96.56 240 GLN B CA 1
ATOM 5503 C C . GLN B 1 240 ? 8.406 -36.094 -26.922 1 96.56 240 GLN B C 1
ATOM 5505 O O . GLN B 1 240 ? 9.25 -36.625 -27.625 1 96.56 240 GLN B O 1
ATOM 5510 N N . ARG B 1 241 ? 7.238 -35.688 -27.422 1 96.94 241 ARG B N 1
ATOM 5511 C CA . ARG B 1 241 ? 6.844 -36.156 -28.75 1 96.94 241 ARG B CA 1
ATOM 5512 C C . ARG B 1 241 ? 6.824 -35.031 -29.75 1 96.94 241 ARG B C 1
ATOM 5514 O O . ARG B 1 241 ? 6.32 -35.188 -30.875 1 96.94 241 ARG B O 1
ATOM 5521 N N . ASN B 1 242 ? 7.266 -33.906 -29.297 1 93.25 242 ASN B N 1
ATOM 5522 C CA . ASN B 1 242 ? 7.398 -32.844 -30.297 1 93.25 242 ASN B CA 1
ATOM 5523 C C . ASN B 1 242 ? 8.414 -33.219 -31.375 1 93.25 242 ASN B C 1
ATOM 5525 O O . ASN B 1 242 ? 9.492 -33.75 -31.062 1 93.25 242 ASN B O 1
ATOM 5529 N N . PRO B 1 243 ? 8.172 -33.062 -32.625 1 95 243 PRO B N 1
ATOM 5530 C CA . PRO B 1 243 ? 7.09 -32.219 -33.125 1 95 243 PRO B CA 1
ATOM 5531 C C . PRO 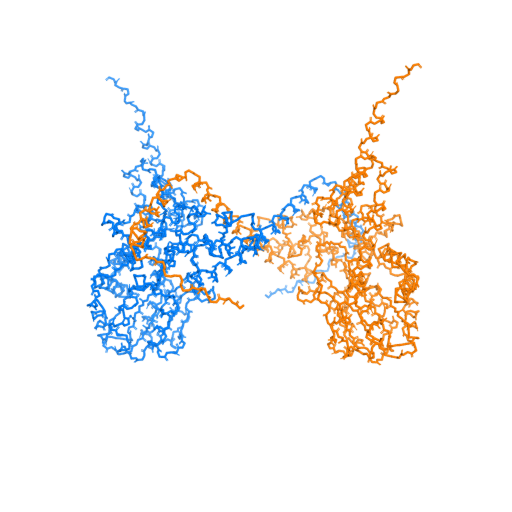B 1 243 ? 5.816 -33 -33.438 1 95 243 PRO B C 1
ATOM 5533 O O . PRO B 1 243 ? 4.801 -32.438 -33.812 1 95 243 PRO B O 1
ATOM 5536 N N . GLU B 1 244 ? 5.824 -34.312 -33.312 1 97.5 244 GLU B N 1
ATOM 5537 C CA . GLU B 1 244 ? 4.688 -35.156 -33.656 1 97.5 244 GLU B CA 1
ATOM 5538 C C . GLU B 1 244 ? 3.459 -34.781 -32.812 1 97.5 244 GLU B C 1
ATOM 5540 O O . GLU B 1 244 ? 2.328 -34.875 -33.312 1 97.5 244 GLU B O 1
ATOM 5545 N N . ALA B 1 245 ? 3.676 -34.406 -31.625 1 97.44 245 ALA B N 1
ATOM 5546 C CA . ALA B 1 245 ? 2.57 -34 -30.766 1 97.44 245 ALA B CA 1
ATOM 5547 C C . ALA B 1 245 ? 1.784 -32.844 -31.391 1 97.44 245 ALA B C 1
ATOM 5549 O O . ALA B 1 245 ? 0.551 -32.844 -31.359 1 97.44 245 ALA B O 1
ATOM 5550 N N . GLY B 1 246 ? 2.541 -31.875 -31.922 1 98 246 GLY B N 1
ATOM 5551 C CA . GLY B 1 246 ? 1.888 -30.766 -32.594 1 98 246 GLY B CA 1
ATOM 5552 C C . GLY B 1 246 ? 1.018 -31.188 -33.75 1 98 246 GLY B C 1
ATOM 5553 O O . GLY B 1 246 ? -0.071 -30.641 -33.938 1 98 246 GLY B O 1
ATOM 5554 N N . ASN B 1 247 ? 1.512 -32.125 -34.5 1 97.94 247 ASN B N 1
ATOM 5555 C CA . ASN B 1 247 ? 0.736 -32.656 -35.625 1 97.94 247 ASN B CA 1
ATOM 5556 C C . ASN B 1 247 ? -0.549 -33.312 -35.156 1 97.94 247 ASN B C 1
ATOM 5558 O O . ASN B 1 247 ? -1.616 -33.125 -35.719 1 97.94 247 ASN B O 1
ATOM 5562 N N . ASP B 1 248 ? -0.429 -34.094 -34.156 1 98.31 248 ASP B N 1
ATOM 5563 C CA . ASP B 1 248 ? -1.585 -34.812 -33.625 1 98.31 248 ASP B CA 1
ATOM 5564 C C . ASP B 1 248 ? -2.646 -33.844 -33.094 1 98.31 248 ASP B C 1
ATOM 5566 O O . ASP B 1 248 ? -3.83 -34 -33.438 1 98.31 248 ASP B O 1
ATOM 5570 N N . LEU B 1 249 ? -2.24 -32.906 -32.344 1 98.5 249 LEU B N 1
ATOM 5571 C CA . LEU B 1 249 ? -3.174 -31.953 -31.734 1 98.5 249 LEU B CA 1
ATOM 5572 C C . LEU B 1 249 ? -3.777 -31.047 -32.812 1 98.5 249 LEU B C 1
ATOM 5574 O O . LEU B 1 249 ? -4.965 -30.703 -32.75 1 98.5 249 LEU B O 1
ATOM 5578 N N . ALA B 1 250 ? -2.934 -30.656 -33.719 1 97.88 250 ALA B N 1
ATOM 5579 C CA . ALA B 1 250 ? -3.441 -29.828 -34.812 1 97.88 250 ALA B CA 1
ATOM 5580 C C . ALA B 1 250 ? -4.5 -30.578 -35.625 1 97.88 250 ALA B C 1
ATOM 5582 O O . ALA B 1 250 ? -5.516 -30 -36.031 1 97.88 250 ALA B O 1
ATOM 5583 N N . ARG B 1 251 ? -4.258 -31.812 -35.938 1 97.19 251 ARG B N 1
ATOM 5584 C CA . ARG B 1 251 ? -5.227 -32.625 -36.656 1 97.19 251 ARG B CA 1
ATOM 5585 C C . ARG B 1 251 ? -6.543 -32.719 -35.875 1 97.19 251 ARG B C 1
ATOM 5587 O O . ARG B 1 251 ? -7.617 -32.656 -36.469 1 97.19 251 ARG B O 1
ATOM 5594 N N . ARG B 1 252 ? -6.426 -32.875 -34.625 1 97.62 252 ARG B N 1
ATOM 5595 C CA . ARG B 1 252 ? -7.617 -32.938 -33.781 1 97.62 252 ARG B CA 1
ATOM 5596 C C . ARG B 1 252 ? -8.406 -31.641 -33.844 1 97.62 252 ARG B C 1
ATOM 5598 O O . ARG B 1 252 ? -9.633 -31.656 -34 1 97.62 252 ARG B O 1
ATOM 5605 N N . ILE B 1 253 ? -7.711 -30.562 -33.781 1 97.75 253 ILE B N 1
ATOM 5606 C CA . ILE B 1 253 ? -8.32 -29.234 -33.812 1 97.75 253 ILE B CA 1
ATOM 5607 C C . ILE B 1 253 ? -8.984 -29.016 -35.188 1 97.75 253 ILE B C 1
ATOM 5609 O O . ILE B 1 253 ? -10.141 -28.594 -35.25 1 97.75 253 ILE B O 1
ATOM 5613 N N . GLN B 1 254 ? -8.336 -29.359 -36.188 1 94.81 254 GLN B N 1
ATOM 5614 C CA . GLN B 1 254 ? -8.844 -29.188 -37.562 1 94.81 254 GLN B CA 1
ATOM 5615 C C . GLN B 1 254 ? -10 -30.141 -37.844 1 94.81 254 GLN B C 1
ATOM 5617 O O . GLN B 1 254 ? -10.836 -29.891 -38.719 1 94.81 254 GLN B O 1
ATOM 5622 N N . GLY B 1 255 ? -9.984 -31.25 -37.094 1 94.62 255 GLY B N 1
ATOM 5623 C CA . GLY B 1 255 ? -11.094 -32.188 -37.188 1 94.62 255 GLY B CA 1
ATOM 5624 C C . GLY B 1 255 ? -12.328 -31.719 -36.406 1 94.62 255 GLY B C 1
ATOM 5625 O O . GLY B 1 255 ? -13.367 -32.375 -36.469 1 94.62 255 GLY B O 1
ATOM 5626 N N . GLY B 1 256 ? -12.203 -30.656 -35.719 1 96 256 GLY B N 1
ATOM 5627 C CA . GLY B 1 256 ? -13.352 -30.078 -35.031 1 96 256 GLY B CA 1
ATOM 5628 C C . GLY B 1 256 ? -13.586 -30.656 -33.656 1 96 256 GLY B C 1
ATOM 5629 O O . GLY B 1 256 ? -14.727 -30.781 -33.219 1 96 256 GLY B O 1
ATOM 5630 N N . GLU B 1 257 ? -12.547 -30.984 -32.969 1 96.81 257 GLU B N 1
ATOM 5631 C CA . GLU B 1 257 ? -12.688 -31.547 -31.609 1 96.81 257 GLU B CA 1
ATOM 5632 C C . GLU B 1 257 ? -12.055 -30.625 -30.562 1 96.81 257 GLU B C 1
ATOM 5634 O O . GLU B 1 257 ? -11.008 -30.016 -30.812 1 96.81 257 GLU B O 1
ATOM 5639 N N . LEU B 1 258 ? -12.672 -30.562 -29.484 1 98.19 258 LEU B N 1
ATOM 5640 C CA . LEU B 1 258 ? -12.109 -29.828 -28.344 1 98.19 258 LEU B CA 1
ATOM 5641 C C . LEU B 1 258 ? -10.711 -30.359 -28.016 1 98.19 258 LEU B C 1
ATOM 5643 O O . LEU B 1 258 ? -10.492 -31.562 -27.969 1 98.19 258 LEU B O 1
ATOM 5647 N N . THR B 1 259 ? -9.789 -29.453 -27.797 1 98.75 259 THR B N 1
ATOM 5648 C CA . THR B 1 259 ? -8.406 -29.812 -27.547 1 98.75 259 THR B CA 1
ATOM 5649 C C . THR B 1 259 ? -7.777 -28.906 -26.5 1 98.75 259 THR B C 1
ATOM 5651 O O . THR B 1 259 ? -7.84 -27.672 -26.625 1 98.75 259 THR B O 1
ATOM 5654 N N . THR B 1 260 ? -7.234 -29.516 -25.453 1 98.75 260 THR B N 1
ATOM 5655 C CA . THR B 1 260 ? -6.418 -28.75 -24.516 1 98.75 260 THR B CA 1
ATOM 5656 C C . THR B 1 260 ? -4.961 -28.734 -24.969 1 98.75 260 THR B C 1
ATOM 5658 O O . THR B 1 260 ? -4.48 -29.688 -25.562 1 98.75 260 THR B O 1
ATOM 5661 N N . ILE B 1 261 ? -4.285 -27.609 -24.734 1 98.31 261 ILE B N 1
ATOM 5662 C CA . ILE B 1 261 ? -2.881 -27.438 -25.078 1 98.31 261 ILE B CA 1
ATOM 5663 C C . ILE B 1 261 ? -2.094 -27.016 -23.844 1 98.31 261 ILE B C 1
ATOM 5665 O O . ILE B 1 261 ? -2.182 -25.875 -23.406 1 98.31 261 ILE B O 1
ATOM 5669 N N . PRO B 1 262 ? -1.353 -27.906 -23.234 1 97.19 262 PRO B N 1
ATOM 5670 C CA . PRO B 1 262 ? -0.54 -27.5 -22.078 1 97.19 262 PRO B CA 1
ATOM 5671 C C . PRO B 1 262 ? 0.481 -26.406 -22.438 1 97.19 262 PRO B C 1
ATOM 5673 O O . PRO B 1 262 ? 1.538 -26.719 -23 1 97.19 262 PRO B O 1
ATOM 5676 N N . VAL B 1 263 ? 0.211 -25.172 -22.094 1 97.94 263 VAL B N 1
ATOM 5677 C CA . VAL B 1 263 ? 1.023 -24.031 -22.5 1 97.94 263 VAL B CA 1
ATOM 5678 C C . VAL B 1 263 ? 1.861 -23.547 -21.312 1 97.94 263 VAL B C 1
ATOM 5680 O O . VAL B 1 263 ? 1.408 -23.578 -20.172 1 97.94 263 VAL B O 1
ATOM 5683 N N . SER B 1 264 ? 3.072 -23.156 -21.641 1 97.81 264 SER B N 1
ATOM 5684 C CA . SER B 1 264 ? 3.967 -22.672 -20.609 1 97.81 264 SER B CA 1
ATOM 5685 C C . SER B 1 264 ? 4.945 -21.641 -21.156 1 97.81 264 SER B C 1
ATOM 5687 O O . SER B 1 264 ? 5.113 -21.516 -22.375 1 97.81 264 SER B O 1
ATOM 5689 N N . CYS B 1 265 ? 5.449 -20.797 -20.391 1 96.88 265 CYS B N 1
ATOM 5690 C CA . CYS B 1 265 ? 6.652 -20 -20.594 1 96.88 265 CYS B CA 1
ATOM 5691 C C . CYS B 1 265 ? 7.672 -20.266 -19.484 1 96.88 265 CYS B C 1
ATOM 5693 O O . CYS B 1 265 ? 7.461 -21.125 -18.641 1 96.88 265 CYS B O 1
ATOM 5695 N N . LYS B 1 266 ? 8.781 -19.672 -19.547 1 94.38 266 LYS B N 1
ATOM 5696 C CA . LYS B 1 266 ? 9.836 -19.969 -18.578 1 94.38 266 LYS B CA 1
ATOM 5697 C C . LYS B 1 266 ? 9.32 -19.812 -17.156 1 94.38 266 LYS B C 1
ATOM 5699 O O . LYS B 1 266 ? 8.93 -18.703 -16.75 1 94.38 266 LYS B O 1
ATOM 5704 N N . GLY B 1 267 ? 9.273 -20.922 -16.484 1 94.06 267 GLY B N 1
ATOM 5705 C CA . GLY B 1 267 ? 8.984 -20.922 -15.062 1 94.06 267 GLY B CA 1
ATOM 5706 C C . GLY B 1 267 ? 7.508 -20.781 -14.75 1 94.06 267 GLY B C 1
ATOM 5707 O O . GLY B 1 267 ? 7.125 -20.594 -13.594 1 94.06 267 GLY B O 1
ATOM 5708 N N . HIS B 1 268 ? 6.652 -20.891 -15.758 1 95.25 268 HIS B N 1
ATOM 5709 C CA . HIS B 1 268 ? 5.234 -20.625 -15.531 1 95.25 268 HIS B CA 1
ATOM 5710 C C . HIS B 1 268 ? 4.367 -21.438 -16.484 1 95.25 268 HIS B C 1
ATOM 5712 O O . HIS B 1 268 ? 4.695 -21.578 -17.672 1 95.25 268 HIS B O 1
ATOM 5718 N N . ALA B 1 269 ? 3.396 -22.031 -15.867 1 97.62 269 ALA B N 1
ATOM 5719 C CA . ALA B 1 269 ? 2.416 -22.75 -16.672 1 97.62 269 ALA B CA 1
ATOM 5720 C C . ALA B 1 269 ? 1.1 -21.984 -16.75 1 97.62 269 ALA B C 1
ATOM 5722 O O . ALA B 1 269 ? 0.648 -21.406 -15.758 1 97.62 269 ALA B O 1
ATOM 5723 N N . MET B 1 270 ? 0.525 -21.906 -17.906 1 97.75 270 MET B N 1
ATOM 5724 C CA . MET B 1 270 ? -0.774 -21.297 -18.141 1 97.75 270 MET B CA 1
ATOM 5725 C C . MET B 1 270 ? -1.775 -22.312 -18.672 1 97.75 270 MET B C 1
ATOM 5727 O O . MET B 1 270 ? -1.572 -23.531 -18.5 1 97.75 270 MET B O 1
ATOM 5731 N N . GLY B 1 271 ? -2.996 -21.859 -19.031 1 98 271 GLY B N 1
ATOM 5732 C CA . GLY B 1 271 ? -3.998 -22.719 -19.656 1 98 271 GLY B CA 1
ATOM 5733 C C . GLY B 1 271 ? -4.359 -22.281 -21.062 1 98 271 GLY B C 1
ATOM 5734 O O . GLY B 1 271 ? -4.453 -21.094 -21.344 1 98 271 GLY B O 1
ATOM 5735 N N . LEU B 1 272 ? -4.488 -23.266 -21.922 1 98.75 272 LEU B N 1
ATOM 5736 C CA . LEU B 1 272 ? -4.859 -23 -23.312 1 98.75 272 LEU B CA 1
ATOM 5737 C C . LEU B 1 272 ? -5.688 -24.141 -23.875 1 98.75 272 LEU B C 1
ATOM 5739 O O . LEU B 1 272 ? -5.391 -25.312 -23.641 1 98.75 272 LEU B O 1
ATOM 5743 N N . SER B 1 273 ? -6.742 -23.766 -24.578 1 98.75 273 SER B N 1
ATOM 5744 C CA . SER B 1 273 ? -7.59 -24.766 -25.219 1 98.75 273 SER B CA 1
ATOM 5745 C C . SER B 1 273 ? -8.242 -24.203 -26.484 1 98.75 273 SER B C 1
ATOM 5747 O O . SER B 1 273 ? -8.359 -23 -26.641 1 98.75 273 SER B O 1
ATOM 5749 N N . TYR B 1 274 ? -8.586 -25.109 -27.359 1 98.69 274 TYR B N 1
ATOM 5750 C CA . TYR B 1 274 ? -9.398 -24.797 -28.531 1 98.69 274 TYR B CA 1
ATOM 5751 C C . TYR B 1 274 ? -10.758 -25.469 -28.453 1 98.69 274 TYR B C 1
ATOM 5753 O O . TYR B 1 274 ? -10.852 -26.672 -28.219 1 98.69 274 TYR B O 1
ATOM 5761 N N . VAL B 1 275 ? -11.773 -24.703 -28.609 1 98.56 275 VAL B N 1
ATOM 5762 C CA . VAL B 1 275 ? -13.141 -25.203 -28.625 1 98.56 275 VAL B CA 1
ATOM 5763 C C . VAL B 1 275 ? -13.789 -24.906 -29.984 1 98.56 275 VAL B C 1
ATOM 5765 O O . VAL B 1 275 ? -14.039 -23.75 -30.312 1 98.56 275 VAL B O 1
ATOM 5768 N N . PRO B 1 276 ? -14.141 -25.938 -30.703 1 97.94 276 PRO B N 1
ATOM 5769 C CA . PRO B 1 276 ? -14.766 -25.719 -32 1 97.94 276 PRO B CA 1
ATOM 5770 C C . PRO B 1 276 ? -16.219 -25.281 -31.906 1 97.94 276 PRO B C 1
ATOM 5772 O O . PRO B 1 276 ? -16.875 -25.562 -30.891 1 97.94 276 PRO B O 1
ATOM 5775 N N . ASP B 1 277 ? -16.719 -24.609 -32.938 1 95.69 277 ASP B N 1
ATOM 5776 C CA . ASP B 1 277 ? -18.125 -24.219 -32.969 1 95.69 277 ASP B CA 1
ATOM 5777 C C . ASP B 1 277 ? -19.031 -25.438 -33.125 1 95.69 277 ASP B C 1
ATOM 5779 O O . ASP B 1 277 ? -20.219 -25.375 -32.812 1 95.69 277 ASP B O 1
ATOM 5783 N N . GLY B 1 278 ? -18.469 -26.516 -33.594 1 88.81 278 GLY B N 1
ATOM 5784 C CA . GLY B 1 278 ? -19.156 -27.766 -33.781 1 88.81 278 GLY B CA 1
ATOM 5785 C C . GLY B 1 278 ? -18.281 -28.844 -34.406 1 88.81 278 GLY B C 1
ATOM 5786 O O . GLY B 1 278 ? -17.125 -28.578 -34.75 1 88.81 278 GLY B O 1
ATOM 5787 N N . PRO B 1 279 ? -18.891 -30.047 -34.469 1 84.44 279 PRO B N 1
ATOM 5788 C CA . PRO B 1 279 ? -18.109 -31.109 -35.125 1 84.44 279 PRO B CA 1
ATOM 5789 C C . PRO B 1 279 ? -17.766 -30.781 -36.562 1 84.44 279 PRO B C 1
ATOM 5791 O O . PRO B 1 279 ? -18.641 -30.406 -37.344 1 84.44 279 PRO B O 1
ATOM 5794 N N . GLY B 1 280 ? -16.578 -30.781 -36.875 1 86.44 280 GLY B N 1
ATOM 5795 C CA . GLY B 1 280 ? -16.125 -30.578 -38.25 1 86.44 280 GLY B CA 1
ATOM 5796 C C . GLY B 1 280 ? -15.984 -29.109 -38.625 1 86.44 280 GLY B C 1
ATOM 5797 O O . GLY B 1 280 ? -15.602 -28.781 -39.75 1 86.44 280 GLY B O 1
ATOM 5798 N N . SER B 1 281 ? -16.234 -28.297 -37.656 1 92.06 281 SER B N 1
ATOM 5799 C CA . SER B 1 281 ? -16.156 -26.859 -37.938 1 92.06 281 SER B CA 1
ATOM 5800 C C . SER B 1 281 ? -14.711 -26.422 -38.094 1 92.06 281 SER B C 1
ATOM 5802 O O . SER B 1 281 ? -13.805 -26.953 -37.469 1 92.06 281 SER B O 1
ATOM 5804 N N . LYS B 1 282 ? -14.57 -25.375 -38.906 1 94 282 LYS B N 1
ATOM 5805 C CA . LYS B 1 282 ? -13.242 -24.812 -39.156 1 94 282 LYS B CA 1
ATOM 5806 C C . LYS B 1 282 ? -13.016 -23.547 -38.312 1 94 282 LYS B C 1
ATOM 5808 O O . LYS B 1 282 ? -11.969 -22.906 -38.438 1 94 282 LYS B O 1
ATOM 5813 N N . SER B 1 283 ? -14.008 -23.281 -37.594 1 96.44 283 SER B N 1
ATOM 5814 C CA . SER B 1 283 ? -13.914 -22.125 -36.688 1 96.44 283 SER B CA 1
ATOM 5815 C C . SER B 1 283 ? -14.203 -22.531 -35.25 1 96.44 283 SER B C 1
ATOM 5817 O O . SER B 1 283 ? -14.711 -23.625 -35 1 96.44 283 SER B O 1
ATOM 5819 N N . GLY B 1 284 ? -13.742 -21.672 -34.312 1 97.62 284 GLY B N 1
ATOM 5820 C CA . GLY B 1 284 ? -13.953 -21.938 -32.906 1 97.62 284 GLY B CA 1
ATOM 5821 C C . GLY B 1 284 ? -13.383 -20.859 -32 1 97.62 284 GLY B C 1
ATOM 5822 O O . GLY B 1 284 ? -13.461 -19.672 -32.344 1 97.62 284 GLY B O 1
ATOM 5823 N N . TYR B 1 285 ? -12.969 -21.281 -30.891 1 98.25 285 TYR B N 1
ATOM 5824 C CA . TYR B 1 285 ? -12.469 -20.359 -29.875 1 98.25 285 TYR B CA 1
ATOM 5825 C C . TYR B 1 285 ? -11.141 -20.828 -29.312 1 98.25 285 TYR B C 1
ATOM 5827 O O . TYR B 1 285 ? -10.945 -22.031 -29.094 1 98.25 285 TYR B O 1
ATOM 5835 N N . LEU B 1 286 ? -10.266 -19.906 -29.125 1 98.44 286 LEU B N 1
ATOM 5836 C CA . LEU B 1 286 ? -9.062 -20.141 -28.328 1 98.44 286 LEU B CA 1
ATOM 5837 C C . LEU B 1 286 ? -9.227 -19.594 -26.922 1 98.44 286 LEU B C 1
ATOM 5839 O O . LEU B 1 286 ? -9.477 -18.406 -26.734 1 98.44 286 LEU B O 1
ATOM 5843 N N . VAL B 1 287 ? -9.102 -20.484 -25.953 1 98.75 287 VAL B N 1
ATOM 5844 C CA . VAL B 1 287 ? -9.32 -20.156 -24.547 1 98.75 287 VAL B CA 1
ATOM 5845 C C . VAL B 1 287 ? -7.977 -20.094 -23.812 1 98.75 287 VAL B C 1
ATOM 5847 O O . VAL B 1 287 ? -7.332 -21.125 -23.609 1 98.75 287 VAL B O 1
ATOM 5850 N N . TYR B 1 288 ? -7.59 -18.906 -23.375 1 98.56 288 TYR B N 1
ATOM 5851 C CA . TYR B 1 288 ? -6.305 -18.688 -22.719 1 98.56 288 TYR B CA 1
ATOM 5852 C C . TYR B 1 288 ? -6.496 -18.234 -21.266 1 98.56 288 TYR B C 1
ATOM 5854 O O . TYR B 1 288 ? -7.27 -17.312 -21 1 98.56 288 TYR B O 1
ATOM 5862 N N . THR B 1 289 ? -5.762 -18.906 -20.328 1 98.38 289 THR B N 1
ATOM 5863 C CA . THR B 1 289 ? -5.898 -18.562 -18.922 1 98.38 289 THR B CA 1
ATOM 5864 C C . THR B 1 289 ? -4.535 -18.281 -18.297 1 98.38 289 THR B C 1
ATOM 5866 O O . THR B 1 289 ? -3.617 -19.094 -18.422 1 98.38 289 THR B O 1
ATOM 5869 N N . ASN B 1 290 ? -4.406 -17.156 -17.641 1 96.94 290 ASN B N 1
ATOM 5870 C CA . ASN B 1 290 ? -3.244 -16.797 -16.828 1 96.94 290 ASN B CA 1
ATOM 5871 C C . ASN B 1 290 ? -3.643 -16 -15.594 1 96.94 290 ASN B C 1
ATOM 5873 O O . ASN B 1 290 ? -4.137 -14.875 -15.703 1 96.94 290 ASN B O 1
ATOM 5877 N N . ARG B 1 291 ? -3.41 -16.531 -14.477 1 93.75 291 ARG B N 1
ATOM 5878 C CA . ARG B 1 291 ? -3.795 -15.891 -13.219 1 93.75 291 ARG B CA 1
ATOM 5879 C C . ARG B 1 291 ? -2.568 -15.477 -12.422 1 93.75 291 ARG B C 1
ATOM 5881 O O . ARG B 1 291 ? -2.664 -15.219 -11.219 1 93.75 291 ARG B O 1
ATOM 5888 N N . GLY B 1 292 ? -1.416 -15.461 -13.086 1 88.19 292 GLY B N 1
ATOM 5889 C CA . GLY B 1 292 ? -0.219 -15.18 -12.305 1 88.19 292 GLY B CA 1
ATOM 5890 C C . GLY B 1 292 ? 0.835 -14.414 -13.086 1 88.19 292 GLY B C 1
ATOM 5891 O O . GLY B 1 292 ? 0.542 -13.383 -13.68 1 88.19 292 GLY B O 1
ATOM 5892 N N . LEU B 1 293 ? 2.014 -14.977 -13.125 1 82.19 293 LEU B N 1
ATOM 5893 C CA . LEU B 1 293 ? 3.211 -14.328 -13.648 1 82.19 293 LEU B CA 1
ATOM 5894 C C . LEU B 1 293 ? 2.984 -13.828 -15.07 1 82.19 293 LEU B C 1
ATOM 5896 O O . LEU B 1 293 ? 2.395 -14.539 -15.891 1 82.19 293 LEU B O 1
ATOM 5900 N N . GLY B 1 294 ? 3.477 -12.594 -15.273 1 77.31 294 GLY B N 1
ATOM 5901 C CA . GLY B 1 294 ? 3.451 -12.047 -16.625 1 77.31 294 GLY B CA 1
ATOM 5902 C C . GLY B 1 294 ? 2.201 -11.242 -16.922 1 77.31 294 GLY B C 1
ATOM 5903 O O . GLY B 1 294 ? 2.189 -10.414 -17.828 1 77.31 294 GLY B O 1
ATOM 5904 N N . ALA B 1 295 ? 1.13 -11.523 -16.172 1 81.88 295 ALA B N 1
ATOM 5905 C CA . ALA B 1 295 ? -0.112 -10.789 -16.391 1 81.88 295 ALA B CA 1
ATOM 5906 C C . ALA B 1 295 ? -0.282 -9.68 -15.359 1 81.88 295 ALA B C 1
ATOM 5908 O O . ALA B 1 295 ? 0.063 -9.859 -14.188 1 81.88 295 ALA B O 1
ATOM 5909 N N . LYS B 1 296 ? -0.784 -8.578 -15.766 1 78.5 296 LYS B N 1
ATOM 5910 C CA . LYS B 1 296 ? -1.206 -7.531 -14.844 1 78.5 296 LYS B CA 1
ATOM 5911 C C . LYS B 1 296 ? -2.42 -7.973 -14.031 1 78.5 296 LYS B C 1
ATOM 5913 O O . LYS B 1 296 ? -3.211 -8.797 -14.484 1 78.5 296 LYS B O 1
ATOM 5918 N N . SER B 1 297 ? -2.541 -7.383 -12.961 1 78.06 297 SER B N 1
ATOM 5919 C CA . SER B 1 297 ? -3.629 -7.77 -12.07 1 78.06 297 SER B CA 1
ATOM 5920 C C . SER B 1 297 ? -4.984 -7.617 -12.75 1 78.06 297 SER B C 1
ATOM 5922 O O . SER B 1 297 ? -5.883 -8.438 -12.547 1 78.06 297 SER B O 1
ATOM 5924 N N . SER B 1 298 ? -5.117 -6.645 -13.586 1 80.06 298 SER B N 1
ATOM 5925 C CA . SER B 1 298 ? -6.371 -6.383 -14.289 1 80.06 298 SER B CA 1
ATOM 5926 C C . SER B 1 298 ? -6.621 -7.414 -15.383 1 80.06 298 SER B C 1
ATOM 5928 O O . SER B 1 298 ? -7.742 -7.547 -15.875 1 80.06 298 SER B O 1
ATOM 5930 N N . GLU B 1 299 ? -5.609 -8.203 -15.688 1 86.62 299 GLU B N 1
ATOM 5931 C CA . GLU B 1 299 ? -5.695 -9.141 -16.797 1 86.62 299 GLU B CA 1
ATOM 5932 C C . GLU B 1 299 ? -5.82 -10.578 -16.312 1 86.62 299 GLU B C 1
ATOM 5934 O O . GLU B 1 299 ? -5.965 -11.508 -17.109 1 86.62 299 GLU B O 1
ATOM 5939 N N . HIS B 1 300 ? -5.793 -10.797 -15.078 1 91 300 HIS B N 1
ATOM 5940 C CA . HIS B 1 300 ? -5.906 -12.148 -14.531 1 91 300 HIS B CA 1
ATOM 5941 C C . HIS B 1 300 ? -7.211 -12.805 -14.969 1 91 300 HIS B C 1
ATOM 5943 O O . HIS B 1 300 ? -8.258 -12.156 -15.023 1 91 300 HIS B O 1
ATOM 5949 N N . GLY B 1 301 ? -7.051 -14.062 -15.383 1 96.5 301 GLY B N 1
ATOM 5950 C CA . GLY B 1 301 ? -8.242 -14.812 -15.734 1 96.5 301 GLY B CA 1
ATOM 5951 C C . GLY B 1 301 ? -8.164 -15.453 -17.109 1 96.5 301 GLY B C 1
ATOM 5952 O O . GLY B 1 301 ? -7.086 -15.82 -17.562 1 96.5 301 GLY B O 1
ATOM 5953 N N . THR B 1 302 ? -9.375 -15.688 -17.625 1 98 302 THR B N 1
ATOM 5954 C CA . THR B 1 302 ? -9.484 -16.406 -18.891 1 98 302 THR B CA 1
ATOM 5955 C C . THR B 1 302 ? -9.914 -15.469 -20 1 98 302 THR B C 1
ATOM 5957 O O . THR B 1 302 ? -10.953 -14.812 -19.906 1 98 302 THR B O 1
ATOM 5960 N N . HIS B 1 303 ? -9.109 -15.438 -21.047 1 97.75 303 HIS B N 1
ATOM 5961 C CA . HIS B 1 303 ? -9.406 -14.68 -22.25 1 97.75 303 HIS B CA 1
ATOM 5962 C C . HIS B 1 303 ? -9.82 -15.602 -23.391 1 97.75 303 HIS B C 1
ATOM 5964 O O . HIS B 1 303 ? -9.117 -16.562 -23.703 1 97.75 303 HIS B O 1
ATOM 5970 N N . ILE B 1 304 ? -10.93 -15.281 -24.016 1 98.38 304 ILE B N 1
ATOM 5971 C CA . ILE B 1 304 ? -11.453 -16.094 -25.094 1 98.38 304 ILE B CA 1
ATOM 5972 C C . ILE B 1 304 ? -11.32 -15.344 -26.422 1 98.38 304 ILE B C 1
ATOM 5974 O O . ILE B 1 304 ? -11.859 -14.242 -26.562 1 98.38 304 ILE B O 1
ATOM 5978 N N . PHE B 1 305 ? -10.609 -15.961 -27.344 1 97.69 305 PHE B N 1
ATOM 5979 C CA . PHE B 1 305 ? -10.391 -15.383 -28.656 1 97.69 305 PHE B CA 1
ATOM 5980 C C . PHE B 1 305 ? -11.219 -16.109 -29.719 1 97.69 305 PHE B C 1
ATOM 5982 O O . PHE B 1 305 ? -11.336 -17.344 -29.672 1 97.69 305 PHE B O 1
ATOM 5989 N N . ARG B 1 306 ? -11.781 -15.336 -30.625 1 97.62 306 ARG B N 1
ATOM 5990 C CA . ARG B 1 306 ? -12.43 -15.938 -31.781 1 97.62 306 ARG B CA 1
ATOM 5991 C C . ARG B 1 306 ? -11.406 -16.406 -32.812 1 97.62 306 ARG B C 1
ATOM 5993 O O . ARG B 1 306 ? -10.492 -15.664 -33.156 1 97.62 306 ARG B O 1
ATOM 6000 N N . ILE B 1 307 ? -11.531 -17.594 -33.219 1 97.38 307 ILE B N 1
ATOM 6001 C CA . ILE B 1 307 ? -10.711 -18.156 -34.281 1 97.38 307 ILE B CA 1
ATOM 6002 C C . ILE B 1 307 ? -11.578 -18.422 -35.5 1 97.38 307 ILE B C 1
ATOM 6004 O O . ILE B 1 307 ? -12.414 -19.344 -35.5 1 97.38 307 ILE B O 1
ATOM 6008 N N . GLU B 1 308 ? -11.367 -17.734 -36.594 1 95.06 308 GLU B N 1
ATOM 6009 C CA . GLU B 1 308 ? -12.18 -17.844 -37.781 1 95.06 308 GLU B CA 1
ATOM 6010 C C . GLU B 1 308 ? -11.734 -19.031 -38.656 1 95.06 308 GLU B C 1
ATOM 6012 O O . GLU B 1 308 ? -12.531 -19.609 -39.375 1 95.06 308 GLU B O 1
ATOM 6017 N N . ASP B 1 309 ? -10.492 -19.297 -38.5 1 95.62 309 ASP B N 1
ATOM 6018 C CA . ASP B 1 309 ? -9.875 -20.359 -39.281 1 95.62 309 ASP B CA 1
ATOM 6019 C C . ASP B 1 309 ? -8.953 -21.219 -38.438 1 95.62 309 ASP B C 1
ATOM 6021 O O . ASP B 1 309 ? -7.844 -20.797 -38.094 1 95.62 309 ASP B O 1
ATOM 6025 N N . SER B 1 310 ? -9.398 -22.469 -38.188 1 96.06 310 SER B N 1
ATOM 6026 C CA . SER B 1 310 ? -8.672 -23.344 -37.281 1 96.06 310 SER B CA 1
ATOM 6027 C C . SER B 1 310 ? -7.316 -23.75 -37.844 1 96.06 310 SER B C 1
ATOM 6029 O O . SER B 1 310 ? -6.438 -24.219 -37.125 1 96.06 310 SER B O 1
ATOM 6031 N N . SER B 1 311 ? -7.113 -23.562 -39.125 1 95.12 311 SER B N 1
ATOM 6032 C CA . SER B 1 311 ? -5.836 -23.875 -39.781 1 95.12 311 SER B CA 1
ATOM 6033 C C . SER B 1 311 ? -4.723 -22.969 -39.281 1 95.12 311 SER B C 1
ATOM 6035 O O . SER B 1 311 ? -3.541 -23.25 -39.469 1 95.12 311 SER B O 1
ATOM 6037 N N . LYS B 1 312 ? -5.043 -21.938 -38.594 1 95.19 312 LYS B N 1
ATOM 6038 C CA . LYS B 1 312 ? -4.066 -21 -38.031 1 95.19 312 LYS B CA 1
ATOM 6039 C C . LYS B 1 312 ? -3.408 -21.594 -36.781 1 95.19 312 LYS B C 1
ATOM 6041 O O . LYS B 1 312 ? -2.348 -21.141 -36.375 1 95.19 312 LYS B O 1
ATOM 6046 N N . ILE B 1 313 ? -4.098 -22.531 -36.25 1 97.38 313 ILE B N 1
ATOM 6047 C CA . ILE B 1 313 ? -3.494 -23.266 -35.156 1 97.38 313 ILE B CA 1
ATOM 6048 C C . ILE B 1 313 ? -2.652 -24.422 -35.688 1 97.38 313 ILE B C 1
ATOM 6050 O O . ILE B 1 313 ? -3.107 -25.562 -35.75 1 97.38 313 ILE B O 1
ATOM 6054 N N . THR B 1 314 ? -1.423 -24.062 -36 1 97.38 314 THR B N 1
ATOM 6055 C CA . THR B 1 314 ? -0.537 -24.969 -36.719 1 97.38 314 THR B CA 1
ATOM 6056 C C . THR B 1 314 ? 0.204 -25.891 -35.75 1 97.38 314 THR B C 1
ATOM 6058 O O . THR B 1 314 ? 0.263 -25.609 -34.562 1 97.38 314 THR B O 1
ATOM 6061 N N . PRO B 1 315 ? 0.737 -27 -36.281 1 97.94 315 PRO B N 1
ATOM 6062 C CA . PRO B 1 315 ? 1.605 -27.828 -35.438 1 97.94 315 PRO B CA 1
ATOM 6063 C C . PRO B 1 315 ? 2.75 -27.031 -34.812 1 97.94 315 PRO B C 1
ATOM 6065 O O . PRO B 1 315 ? 3.102 -27.266 -33.656 1 97.94 315 PRO B O 1
ATOM 6068 N N . GLU B 1 316 ? 3.262 -26.109 -35.562 1 97.56 316 GLU B N 1
ATOM 6069 C CA . GLU B 1 316 ? 4.355 -25.281 -35.031 1 97.56 316 GLU B CA 1
ATOM 6070 C C . GLU B 1 316 ? 3.898 -24.406 -33.875 1 97.56 316 GLU B C 1
ATOM 6072 O O . GLU B 1 316 ? 4.613 -24.281 -32.875 1 97.56 316 GLU B O 1
ATOM 6077 N N . PHE B 1 317 ? 2.764 -23.844 -34.031 1 98 317 PHE B N 1
ATOM 6078 C CA . PHE B 1 317 ? 2.176 -23.062 -32.969 1 98 317 PHE B CA 1
ATOM 6079 C C . PHE B 1 317 ? 2.051 -23.922 -31.703 1 98 317 PHE B C 1
ATOM 6081 O O . PHE B 1 317 ? 2.498 -23.516 -30.625 1 98 317 PHE B O 1
ATOM 6088 N N . ILE B 1 318 ? 1.472 -25.078 -31.859 1 98.56 318 ILE B N 1
ATOM 6089 C CA . ILE B 1 318 ? 1.204 -25.969 -30.719 1 98.56 318 ILE B CA 1
ATOM 6090 C C . ILE B 1 318 ? 2.521 -26.391 -30.078 1 98.56 318 ILE B C 1
ATOM 6092 O O . ILE B 1 318 ? 2.648 -26.375 -28.844 1 98.56 318 ILE B O 1
ATOM 6096 N N . ASN B 1 319 ? 3.473 -26.75 -30.875 1 98.31 319 ASN B N 1
ATOM 6097 C CA . ASN B 1 319 ? 4.77 -27.156 -30.344 1 98.31 319 ASN B CA 1
ATOM 6098 C C . ASN B 1 319 ? 5.438 -26.016 -29.562 1 98.31 319 ASN B C 1
ATOM 6100 O O . ASN B 1 319 ? 6.07 -26.266 -28.531 1 98.31 319 ASN B O 1
ATOM 6104 N N . ASN B 1 320 ? 5.309 -24.828 -30.031 1 97.75 320 ASN B N 1
ATOM 6105 C CA . ASN B 1 320 ? 5.859 -23.672 -29.328 1 97.75 320 ASN B CA 1
ATOM 6106 C C . ASN B 1 320 ? 5.156 -23.438 -27.984 1 97.75 320 ASN B C 1
ATOM 6108 O O . ASN B 1 320 ? 5.797 -23.078 -27 1 97.75 320 ASN B O 1
ATOM 6112 N N . MET B 1 321 ? 3.881 -23.625 -28.016 1 98.31 321 MET B N 1
ATOM 6113 C CA . MET B 1 321 ? 3.102 -23.438 -26.797 1 98.31 321 MET B CA 1
ATOM 6114 C C . MET B 1 321 ? 3.51 -24.453 -25.734 1 98.31 321 MET B C 1
ATOM 6116 O O . MET B 1 321 ? 3.672 -24.094 -24.562 1 98.31 321 MET B O 1
ATOM 6120 N N . THR B 1 322 ? 3.705 -25.719 -26.109 1 98.19 322 THR B N 1
ATOM 6121 C CA . THR B 1 322 ? 3.941 -26.812 -25.172 1 98.19 322 THR B CA 1
ATOM 6122 C C . THR B 1 322 ? 5.391 -26.797 -24.703 1 98.19 322 THR B C 1
ATOM 6124 O O . THR B 1 322 ? 5.695 -27.297 -23.609 1 98.19 322 THR B O 1
ATOM 6127 N N . SER B 1 323 ? 6.254 -26.188 -25.484 1 97.88 323 SER B N 1
ATOM 6128 C CA . SER B 1 323 ? 7.676 -26.25 -25.156 1 97.88 323 SER B CA 1
ATOM 6129 C C . SER B 1 323 ? 8.172 -24.922 -24.609 1 97.88 323 SER B C 1
ATOM 6131 O O . SER B 1 323 ? 9.375 -24.672 -24.562 1 97.88 323 SER B O 1
ATOM 6133 N N . GLY B 1 324 ? 7.246 -24.047 -24.266 1 97.81 324 GLY B N 1
ATOM 6134 C CA . GLY B 1 324 ? 7.633 -22.719 -23.844 1 97.81 324 GLY B CA 1
ATOM 6135 C C . GLY B 1 324 ? 8.641 -22.719 -22.703 1 97.81 324 GLY B C 1
ATOM 6136 O O . GLY B 1 324 ? 9.648 -22.016 -22.766 1 97.81 324 GLY B O 1
ATOM 6137 N N . HIS B 1 325 ? 8.367 -23.531 -21.719 1 97.62 325 HIS B N 1
ATOM 6138 C CA . HIS B 1 325 ? 9.281 -23.609 -20.594 1 97.62 325 HIS B CA 1
ATOM 6139 C C . HIS B 1 325 ? 10.625 -24.188 -21.016 1 97.62 325 HIS B C 1
ATOM 6141 O O . HIS B 1 325 ? 11.68 -23.594 -20.734 1 97.62 325 HIS B O 1
ATOM 6147 N N . SER B 1 326 ? 10.633 -25.312 -21.672 1 96.94 326 SER B N 1
ATOM 6148 C CA . SER B 1 326 ? 11.852 -26.016 -22.047 1 96.94 326 SER B CA 1
ATOM 6149 C C . SER B 1 326 ? 12.734 -25.141 -22.953 1 96.94 326 SER B C 1
ATOM 6151 O O . SER B 1 326 ? 13.961 -25.188 -22.859 1 96.94 326 SER B O 1
ATOM 6153 N N . ASN B 1 327 ? 12.07 -24.328 -23.75 1 97.06 327 ASN B N 1
ATOM 6154 C CA . ASN B 1 327 ? 12.805 -23.516 -24.719 1 97.06 327 ASN B CA 1
ATOM 6155 C C . ASN B 1 327 ? 13.117 -22.125 -24.156 1 97.06 327 ASN B C 1
ATOM 6157 O O . ASN B 1 327 ? 13.773 -21.328 -24.812 1 97.06 327 ASN B O 1
ATOM 6161 N N . GLY B 1 328 ? 12.609 -21.859 -23.047 1 96.81 328 GLY B N 1
ATOM 6162 C CA . GLY B 1 328 ? 12.906 -20.578 -22.422 1 96.81 328 GLY B CA 1
ATOM 6163 C C . GLY B 1 328 ? 12.148 -19.422 -23.031 1 96.81 328 GLY B C 1
ATOM 6164 O O . GLY B 1 328 ? 12.672 -18.297 -23.094 1 96.81 328 GLY B O 1
ATOM 6165 N N . ALA B 1 329 ? 10.945 -19.656 -23.531 1 96.44 329 ALA B N 1
ATOM 6166 C CA . ALA B 1 329 ? 10.141 -18.578 -24.109 1 96.44 329 ALA B CA 1
ATOM 6167 C C . ALA B 1 329 ? 9.609 -17.641 -23.047 1 96.44 329 ALA B C 1
ATOM 6169 O O . ALA B 1 329 ? 9.227 -18.078 -21.953 1 96.44 329 ALA B O 1
ATOM 6170 N N . SER B 1 330 ? 9.594 -16.359 -23.328 1 94.69 330 SER B N 1
ATOM 6171 C CA . SER B 1 330 ? 9 -15.375 -22.422 1 94.69 330 SER B CA 1
ATOM 6172 C C . SER B 1 330 ? 7.48 -15.383 -22.531 1 94.69 330 SER B C 1
ATOM 6174 O O . SER B 1 330 ? 6.922 -15.852 -23.516 1 94.69 330 SER B O 1
ATOM 6176 N N . HIS B 1 331 ? 6.859 -14.852 -21.5 1 94.69 331 HIS B N 1
ATOM 6177 C CA . HIS B 1 331 ? 5.41 -14.688 -21.516 1 94.69 331 HIS B CA 1
ATOM 6178 C C . HIS B 1 331 ? 4.969 -13.852 -22.719 1 94.69 331 HIS B C 1
ATOM 6180 O O . HIS B 1 331 ? 3.98 -14.18 -23.375 1 94.69 331 HIS B O 1
ATOM 6186 N N . ASP B 1 332 ? 5.691 -12.836 -23.062 1 93.94 332 ASP B N 1
ATOM 6187 C CA . ASP B 1 332 ? 5.355 -11.961 -24.172 1 93.94 332 ASP B CA 1
ATOM 6188 C C . ASP B 1 332 ? 5.395 -12.719 -25.5 1 93.94 332 ASP B C 1
ATOM 6190 O O . ASP B 1 332 ? 4.57 -12.477 -26.375 1 93.94 332 ASP B O 1
ATOM 6194 N N . GLU B 1 333 ? 6.332 -13.531 -25.625 1 95.06 333 GLU B N 1
ATOM 6195 C CA . GLU B 1 333 ? 6.445 -14.336 -26.844 1 95.06 333 GLU B CA 1
ATOM 6196 C C . GLU B 1 333 ? 5.246 -15.266 -27 1 95.06 333 GLU B C 1
ATOM 6198 O O . GLU B 1 333 ? 4.695 -15.398 -28.094 1 95.06 333 GLU B O 1
ATOM 6203 N N . ILE B 1 334 ? 4.859 -15.867 -25.938 1 97.19 334 ILE B N 1
ATOM 6204 C CA . ILE B 1 334 ? 3.713 -16.766 -25.953 1 97.19 334 ILE B CA 1
ATOM 6205 C C . ILE B 1 334 ? 2.455 -15.992 -26.328 1 97.19 334 ILE B C 1
ATOM 6207 O O . ILE B 1 334 ? 1.717 -16.406 -27.234 1 97.19 334 ILE B O 1
ATOM 6211 N N . MET B 1 335 ? 2.262 -14.852 -25.734 1 96.25 335 MET B N 1
ATOM 6212 C CA . MET B 1 335 ? 1.074 -14.039 -25.969 1 96.25 335 MET B CA 1
ATOM 6213 C C . MET B 1 335 ? 1.038 -13.547 -27.406 1 96.25 335 MET B C 1
ATOM 6215 O O . MET B 1 335 ? -0.03 -13.469 -28.016 1 96.25 335 MET B O 1
ATOM 6219 N N . SER B 1 336 ? 2.174 -13.172 -27.906 1 96.19 336 SER B N 1
ATOM 6220 C CA . SER B 1 336 ? 2.246 -12.711 -29.281 1 96.19 336 SER B CA 1
ATOM 6221 C C . SER B 1 336 ? 1.783 -13.789 -30.25 1 96.19 336 SER B C 1
ATOM 6223 O O . SER B 1 336 ? 1.096 -13.5 -31.234 1 96.19 336 SER B O 1
ATOM 6225 N N . GLN B 1 337 ? 2.143 -14.969 -29.984 1 96.94 337 GLN B N 1
ATOM 6226 C CA . GLN B 1 337 ? 1.753 -16.078 -30.844 1 96.94 337 GLN B CA 1
ATOM 6227 C C . GLN B 1 337 ? 0.257 -16.359 -30.75 1 96.94 337 GLN B C 1
ATOM 6229 O O . GLN B 1 337 ? -0.397 -16.656 -31.75 1 96.94 337 GLN B O 1
ATOM 6234 N N . ILE B 1 338 ? -0.267 -16.266 -29.578 1 96.81 338 ILE B N 1
ATOM 6235 C CA . ILE B 1 338 ? -1.697 -16.469 -29.375 1 96.81 338 ILE B CA 1
ATOM 6236 C C . ILE B 1 338 ? -2.482 -15.398 -30.141 1 96.81 338 ILE B C 1
ATOM 6238 O O . ILE B 1 338 ? -3.439 -15.711 -30.844 1 96.81 338 ILE B O 1
ATOM 6242 N N . LYS B 1 339 ? -2.041 -14.195 -30.016 1 95.62 339 LYS B N 1
ATOM 6243 C CA . LYS B 1 339 ? -2.689 -13.094 -30.719 1 95.62 339 LYS B CA 1
ATOM 6244 C C . LYS B 1 339 ? -2.609 -13.281 -32.25 1 95.62 339 LYS B C 1
ATOM 6246 O O . LYS B 1 339 ? -3.58 -13.023 -32.938 1 95.62 339 LYS B O 1
ATOM 6251 N N . ALA B 1 340 ? -1.477 -13.688 -32.656 1 95.94 340 ALA B N 1
ATOM 6252 C CA . ALA B 1 340 ? -1.299 -13.93 -34.094 1 95.94 340 ALA B CA 1
ATOM 6253 C C . ALA B 1 340 ? -2.258 -15 -34.594 1 95.94 340 ALA B C 1
ATOM 6255 O O . ALA B 1 340 ? -2.854 -14.859 -35.656 1 95.94 340 ALA B O 1
ATOM 6256 N N . ALA B 1 341 ? -2.379 -16.078 -33.844 1 95.62 341 ALA B N 1
ATOM 6257 C CA . ALA B 1 341 ? -3.291 -17.156 -34.219 1 95.62 341 ALA B CA 1
ATOM 6258 C C . ALA B 1 341 ? -4.734 -16.656 -34.25 1 95.62 341 ALA B C 1
ATOM 6260 O O . ALA B 1 341 ? -5.539 -17.156 -35.031 1 95.62 341 ALA B O 1
ATOM 6261 N N . ALA B 1 342 ? -5.008 -15.656 -33.438 1 95.62 342 ALA B N 1
ATOM 6262 C CA . ALA B 1 342 ? -6.355 -15.102 -33.344 1 95.62 342 ALA B CA 1
ATOM 6263 C C . ALA B 1 342 ? -6.535 -13.953 -34.344 1 95.62 342 ALA B C 1
ATOM 6265 O O . ALA B 1 342 ? -7.527 -13.219 -34.281 1 95.62 342 ALA B O 1
ATOM 6266 N N . GLY B 1 343 ? -5.535 -13.68 -35.188 1 93.69 343 GLY B N 1
ATOM 6267 C CA . GLY B 1 343 ? -5.641 -12.641 -36.188 1 93.69 343 GLY B CA 1
ATOM 6268 C C . GLY B 1 343 ? -5.379 -11.25 -35.656 1 93.69 343 GLY B C 1
ATOM 6269 O O . GLY B 1 343 ? -5.887 -10.258 -36.156 1 93.69 343 GLY B O 1
ATOM 6270 N N . ASN B 1 344 ? -4.734 -11.172 -34.5 1 94.31 344 ASN B N 1
ATOM 6271 C CA . ASN B 1 344 ? -4.355 -9.938 -33.844 1 94.31 344 ASN B CA 1
ATOM 6272 C C . ASN B 1 344 ? -5.582 -9.133 -33.406 1 94.31 344 ASN B C 1
ATOM 6274 O O . ASN B 1 344 ? -5.559 -7.902 -33.406 1 94.31 344 ASN B O 1
ATOM 6278 N N . LYS B 1 345 ? -6.613 -9.906 -33.156 1 92.19 345 LYS B N 1
ATOM 6279 C CA . LYS B 1 345 ? -7.828 -9.289 -32.625 1 92.19 345 LYS B CA 1
ATOM 6280 C C . LYS B 1 345 ? -7.902 -9.422 -31.109 1 92.19 345 LYS B C 1
ATOM 6282 O O . LYS B 1 345 ? -7.289 -10.32 -30.531 1 92.19 345 LYS B O 1
ATOM 6287 N N . GLU B 1 346 ? -8.625 -8.578 -30.5 1 93.69 346 GLU B N 1
ATOM 6288 C CA . GLU B 1 346 ? -8.82 -8.625 -29.062 1 93.69 346 GLU B CA 1
ATOM 6289 C C . GLU B 1 346 ? -9.727 -9.797 -28.672 1 93.69 346 GLU B C 1
ATOM 6291 O O . GLU B 1 346 ? -10.539 -10.25 -29.469 1 93.69 346 GLU B O 1
ATOM 6296 N N . PRO B 1 347 ? -9.523 -10.25 -27.438 1 95.69 347 PRO B N 1
ATOM 6297 C CA . PRO B 1 347 ? -10.445 -11.297 -26.969 1 95.69 347 PRO B CA 1
ATOM 6298 C C . PRO B 1 347 ? -11.906 -10.852 -27.016 1 95.69 347 PRO B C 1
ATOM 6300 O O . PRO B 1 347 ? -12.211 -9.688 -26.734 1 95.69 347 PRO B O 1
ATOM 6303 N N . ILE B 1 348 ? -12.781 -11.734 -27.328 1 95.88 348 ILE B N 1
ATOM 6304 C CA . ILE B 1 348 ? -14.195 -11.391 -27.438 1 95.88 348 ILE B CA 1
ATOM 6305 C C . ILE B 1 348 ? -14.859 -11.461 -26.078 1 95.88 348 ILE B C 1
ATOM 6307 O O . ILE B 1 348 ? -15.977 -10.977 -25.891 1 95.88 348 ILE B O 1
ATOM 6311 N N . HIS B 1 349 ? -14.172 -12.133 -25.109 1 96 349 HIS B N 1
ATOM 6312 C CA . HIS B 1 349 ? -14.703 -12.25 -23.766 1 96 349 HIS B CA 1
ATOM 6313 C C . HIS B 1 349 ? -13.586 -12.453 -22.75 1 96 349 HIS B C 1
ATOM 6315 O O . HIS B 1 349 ? -12.547 -13.047 -23.062 1 96 349 HIS B O 1
ATOM 6321 N N . HIS B 1 350 ? -13.758 -11.898 -21.594 1 94.5 350 HIS B N 1
ATOM 6322 C CA . HIS B 1 350 ? -12.828 -12.023 -20.469 1 94.5 350 HIS B CA 1
ATOM 6323 C C . HIS B 1 350 ? -13.547 -12.461 -19.203 1 94.5 350 HIS B C 1
ATOM 6325 O O . HIS B 1 350 ? -14.414 -11.75 -18.703 1 94.5 350 HIS B O 1
ATOM 6331 N N . ILE B 1 351 ? -13.234 -13.695 -18.75 1 95.62 351 ILE B N 1
ATOM 6332 C CA . ILE B 1 351 ? -13.711 -14.141 -17.438 1 95.62 351 ILE B CA 1
ATOM 6333 C C . ILE B 1 351 ? -12.734 -13.68 -16.359 1 95.62 351 ILE B C 1
ATOM 6335 O O . ILE B 1 351 ? -11.633 -14.219 -16.234 1 95.62 351 ILE B O 1
ATOM 6339 N N . LYS B 1 352 ? -13.125 -12.695 -15.547 1 90.38 352 LYS B N 1
ATOM 6340 C CA . LYS B 1 352 ? -12.273 -12.188 -14.469 1 90.38 352 LYS B CA 1
ATOM 6341 C C . LYS B 1 352 ? -12.164 -13.203 -13.336 1 90.38 352 LYS B C 1
ATOM 6343 O O . LYS B 1 352 ? -13.172 -13.609 -12.758 1 90.38 352 LYS B O 1
ATOM 6348 N N . GLN B 1 353 ? -10.977 -13.68 -13.117 1 90.38 353 GLN B N 1
ATOM 6349 C CA . GLN B 1 353 ? -10.656 -14.594 -12.023 1 90.38 353 GLN B CA 1
ATOM 6350 C C . GLN B 1 353 ? -9.547 -14.031 -11.141 1 90.38 353 GLN B C 1
ATOM 6352 O O . GLN B 1 353 ? -8.664 -13.32 -11.625 1 90.38 353 GLN B O 1
ATOM 6357 N N . LYS B 1 354 ? -9.602 -14.297 -9.852 1 85 354 LYS B N 1
ATOM 6358 C CA . LYS B 1 354 ? -8.617 -13.781 -8.906 1 85 354 LYS B CA 1
ATOM 6359 C C . LYS B 1 354 ? -7.215 -14.289 -9.242 1 85 354 LYS B C 1
ATOM 6361 O O . LYS B 1 354 ? -7.051 -15.414 -9.711 1 85 354 LYS B O 1
ATOM 6366 N N . GLY B 1 355 ? -6.324 -13.438 -8.898 1 86.25 355 GLY B N 1
ATOM 6367 C CA . GLY B 1 355 ? -4.938 -13.836 -9.055 1 86.25 355 GLY B CA 1
ATOM 6368 C C . GLY B 1 355 ? -4.539 -14.992 -8.164 1 86.25 355 GLY B C 1
ATOM 6369 O O . GLY B 1 355 ? -5.113 -15.18 -7.086 1 86.25 355 GLY B O 1
ATOM 6370 N N . GLN B 1 356 ? -3.594 -15.68 -8.672 1 83.5 356 GLN B N 1
ATOM 6371 C CA . GLN B 1 356 ? -3.09 -16.828 -7.93 1 83.5 356 GLN B CA 1
ATOM 6372 C C . GLN B 1 356 ? -2.344 -16.391 -6.672 1 83.5 356 GLN B C 1
ATOM 6374 O O . GLN B 1 356 ? -1.512 -15.484 -6.723 1 83.5 356 GLN B O 1
ATOM 6379 N N . LYS B 1 357 ? -2.627 -17.078 -5.551 1 76.44 357 LYS B N 1
ATOM 6380 C CA . LYS B 1 357 ? -1.964 -16.797 -4.281 1 76.44 357 LYS B CA 1
ATOM 6381 C C . LYS B 1 357 ? -0.807 -17.766 -4.043 1 76.44 357 LYS B C 1
ATOM 6383 O O . LYS B 1 357 ? 0.1 -17.469 -3.26 1 76.44 357 LYS B O 1
ATOM 6388 N N . ASN B 1 358 ? -0.938 -18.906 -4.652 1 82.88 358 ASN B N 1
ATOM 6389 C CA . ASN B 1 358 ? 0.039 -19.969 -4.492 1 82.88 358 ASN B CA 1
ATOM 6390 C C . ASN B 1 358 ? 0.815 -20.219 -5.785 1 82.88 358 ASN B C 1
ATOM 6392 O O . ASN B 1 358 ? 0.365 -19.844 -6.867 1 82.88 358 ASN B O 1
ATOM 6396 N N . ASP B 1 359 ? 1.965 -20.766 -5.539 1 90.12 359 ASP B N 1
ATOM 6397 C CA . ASP B 1 359 ? 2.754 -21.141 -6.707 1 90.12 359 ASP B CA 1
ATOM 6398 C C . ASP B 1 359 ? 2.352 -22.531 -7.219 1 90.12 359 ASP B C 1
ATOM 6400 O O . ASP B 1 359 ? 3.156 -23.453 -7.203 1 90.12 359 ASP B O 1
ATOM 6404 N N . ASN B 1 360 ? 1.157 -22.594 -7.711 1 95.38 360 ASN B N 1
ATOM 6405 C CA . ASN B 1 360 ? 0.571 -23.828 -8.219 1 95.38 360 ASN B CA 1
ATOM 6406 C C . ASN B 1 360 ? -0.02 -23.641 -9.617 1 95.38 360 ASN B C 1
ATOM 6408 O O . ASN B 1 360 ? -1.077 -24.188 -9.93 1 95.38 360 ASN B O 1
ATOM 6412 N N . CYS B 1 361 ? 0.684 -22.953 -10.414 1 95.94 361 CYS B N 1
ATOM 6413 C CA . CYS B 1 361 ? 0.202 -22.484 -11.711 1 95.94 361 CYS B CA 1
ATOM 6414 C C . CYS B 1 361 ? -0.161 -23.672 -12.602 1 95.94 361 CYS B C 1
ATOM 6416 O O . CYS B 1 361 ? -1.087 -23.578 -13.414 1 95.94 361 CYS B O 1
ATOM 6418 N N . THR B 1 362 ? 0.52 -24.797 -12.43 1 97.12 362 THR B N 1
ATOM 6419 C CA . THR B 1 362 ? 0.295 -25.953 -13.289 1 97.12 362 THR B CA 1
ATOM 6420 C C . THR B 1 362 ? -1.092 -26.531 -13.047 1 97.12 362 THR B C 1
ATOM 6422 O O . THR B 1 362 ? -1.658 -27.188 -13.93 1 97.12 362 THR B O 1
ATOM 6425 N N . ILE B 1 363 ? -1.622 -26.25 -11.922 1 97.38 363 ILE B N 1
ATOM 6426 C CA . ILE B 1 363 ? -2.955 -26.734 -11.586 1 97.38 363 ILE B CA 1
ATOM 6427 C C . ILE B 1 363 ? -3.971 -25.609 -11.734 1 97.38 363 ILE B C 1
ATOM 6429 O O . ILE B 1 363 ? -4.992 -25.766 -12.406 1 97.38 363 ILE B O 1
ATOM 6433 N N . ALA B 1 364 ? -3.639 -24.516 -11.18 1 96.94 364 ALA B N 1
ATOM 6434 C CA . ALA B 1 364 ? -4.586 -23.422 -11.039 1 96.94 364 ALA B CA 1
ATOM 6435 C C . ALA B 1 364 ? -5.039 -22.906 -12.406 1 96.94 364 ALA B C 1
ATOM 6437 O O . ALA B 1 364 ? -6.227 -22.672 -12.625 1 96.94 364 ALA B O 1
ATOM 6438 N N . ASN B 1 365 ? -4.133 -22.766 -13.273 1 97.5 365 ASN B N 1
ATOM 6439 C CA . ASN B 1 365 ? -4.473 -22.203 -14.578 1 97.5 365 ASN B CA 1
ATOM 6440 C C . ASN B 1 365 ? -5.234 -23.203 -15.438 1 97.5 365 ASN B C 1
ATOM 6442 O O . ASN B 1 365 ? -6.211 -22.859 -16.094 1 97.5 365 ASN B O 1
ATOM 6446 N N . SER B 1 366 ? -4.793 -24.453 -15.414 1 97.44 366 SER B N 1
ATOM 6447 C CA . SER B 1 366 ? -5.504 -25.484 -16.141 1 97.44 366 SER B CA 1
ATOM 6448 C C . SER B 1 366 ? -6.93 -25.656 -15.625 1 97.44 366 SER B C 1
ATOM 6450 O O . SER B 1 366 ? -7.867 -25.812 -16.406 1 97.44 366 SER B O 1
ATOM 6452 N N . LYS B 1 367 ? -7.066 -25.578 -14.383 1 97.56 367 LYS B N 1
ATOM 6453 C CA . LYS B 1 367 ? -8.375 -25.703 -13.75 1 97.56 367 LYS B CA 1
ATOM 6454 C C . LYS B 1 367 ? -9.289 -24.547 -14.164 1 97.56 367 LYS B C 1
ATOM 6456 O O . LYS B 1 367 ? -10.422 -24.766 -14.586 1 97.56 367 LYS B O 1
ATOM 6461 N N . SER B 1 368 ? -8.766 -23.391 -14.094 1 97.75 368 SER B N 1
ATOM 6462 C CA . SER B 1 368 ? -9.547 -22.203 -14.422 1 97.75 368 SER B CA 1
ATOM 6463 C C . SER B 1 368 ? -9.883 -22.156 -15.914 1 97.75 368 SER B C 1
ATOM 6465 O O . SER B 1 368 ? -10.906 -21.609 -16.312 1 97.75 368 SER B O 1
ATOM 6467 N N . ASN B 1 369 ? -9.055 -22.734 -16.672 1 98.44 369 ASN B N 1
ATOM 6468 C CA . ASN B 1 369 ? -9.289 -22.797 -18.109 1 98.44 369 ASN B CA 1
ATOM 6469 C C . ASN B 1 369 ? -10.57 -23.547 -18.438 1 98.44 369 ASN B C 1
ATOM 6471 O O . ASN B 1 369 ? -11.242 -23.234 -19.422 1 98.44 369 ASN B O 1
ATOM 6475 N N . ILE B 1 370 ? -10.938 -24.453 -17.625 1 98.75 370 ILE B N 1
ATOM 6476 C CA . ILE B 1 370 ? -12.125 -25.281 -17.828 1 98.75 370 ILE B CA 1
ATOM 6477 C C . ILE B 1 370 ? -13.375 -24.406 -17.812 1 98.75 370 ILE B C 1
ATOM 6479 O O . ILE B 1 370 ? -14.32 -24.641 -18.562 1 98.75 370 ILE B O 1
ATOM 6483 N N . GLU B 1 371 ? -13.352 -23.375 -16.969 1 98.56 371 GLU B N 1
ATOM 6484 C CA . GLU B 1 371 ? -14.484 -22.453 -16.969 1 98.56 371 GLU B CA 1
ATOM 6485 C C . GLU B 1 371 ? -14.688 -21.812 -18.344 1 98.56 371 GLU B C 1
ATOM 6487 O O . GLU B 1 371 ? -15.82 -21.703 -18.828 1 98.56 371 GLU B O 1
ATOM 6492 N N . GLY B 1 372 ? -13.617 -21.453 -18.953 1 98.75 372 GLY B N 1
ATOM 6493 C CA . GLY B 1 372 ? -13.688 -20.891 -20.281 1 98.75 372 GLY B CA 1
ATOM 6494 C C . GLY B 1 372 ? -14.156 -21.891 -21.328 1 98.75 372 GLY B C 1
ATOM 6495 O O . GLY B 1 372 ? -14.938 -21.547 -22.219 1 98.75 372 GLY B O 1
ATOM 6496 N N . ILE B 1 373 ? -13.711 -23.094 -21.234 1 98.75 373 ILE B N 1
ATOM 6497 C CA . ILE B 1 373 ? -14.141 -24.156 -22.141 1 98.75 373 ILE B CA 1
ATOM 6498 C C . ILE B 1 373 ? -15.656 -24.328 -22.047 1 98.75 373 ILE B C 1
ATOM 6500 O O . ILE B 1 373 ? -16.344 -24.359 -23.078 1 98.75 373 ILE B O 1
ATOM 6504 N N . LEU B 1 374 ? -16.125 -24.391 -20.828 1 98.75 374 LEU B N 1
ATOM 6505 C CA . LEU B 1 374 ? -17.547 -24.562 -20.594 1 98.75 374 LEU B CA 1
ATOM 6506 C C . LEU B 1 374 ? -18.359 -23.422 -21.203 1 98.75 374 LEU B C 1
ATOM 6508 O O . LEU B 1 374 ? -19.438 -23.625 -21.766 1 98.75 374 LEU B O 1
ATOM 6512 N N . LEU B 1 375 ? -17.797 -22.266 -21.047 1 98.62 375 LEU B N 1
ATOM 6513 C CA . LEU B 1 375 ? -18.5 -21.109 -21.594 1 98.62 375 LEU B CA 1
ATOM 6514 C C . LEU B 1 375 ? -18.562 -21.188 -23.125 1 98.62 375 LEU B C 1
ATOM 6516 O O . LEU B 1 375 ? -19.578 -20.859 -23.719 1 98.62 375 LEU B O 1
ATOM 6520 N N . CYS B 1 376 ? -17.547 -21.594 -23.75 1 98.5 376 CYS B N 1
ATOM 6521 C CA . CYS B 1 376 ? -17.516 -21.766 -25.203 1 98.5 376 CYS B CA 1
ATOM 6522 C C . CYS B 1 376 ? -18.484 -22.859 -25.641 1 98.5 376 CYS B C 1
ATOM 6524 O O . CYS B 1 376 ? -19.141 -22.719 -26.672 1 98.5 376 CYS B O 1
ATOM 6526 N N . GLN B 1 377 ? -18.516 -23.906 -24.891 1 97.94 377 GLN B N 1
ATOM 6527 C CA . GLN B 1 377 ? -19.469 -24.969 -25.188 1 97.94 377 GLN B CA 1
ATOM 6528 C C . GLN B 1 377 ? -20.906 -24.453 -25.109 1 97.94 377 GLN B C 1
ATOM 6530 O O . GLN B 1 377 ? -21.75 -24.797 -25.938 1 97.94 377 GLN B O 1
ATOM 6535 N N . LYS B 1 378 ? -21.156 -23.672 -24.078 1 97.75 378 LYS B N 1
ATOM 6536 C CA . LYS B 1 378 ? -22.469 -23.062 -23.953 1 97.75 378 LYS B CA 1
ATOM 6537 C C . LYS B 1 378 ? -22.766 -22.156 -25.141 1 97.75 378 LYS B C 1
ATOM 6539 O O . LYS B 1 378 ? -23.891 -22.125 -25.656 1 97.75 378 LYS B O 1
ATOM 6544 N N . ALA B 1 379 ? -21.797 -21.422 -25.531 1 97.38 379 ALA B N 1
ATOM 6545 C CA . ALA B 1 379 ? -21.953 -20.547 -26.688 1 97.38 379 ALA B CA 1
ATOM 6546 C C . ALA B 1 379 ? -22.297 -21.344 -27.938 1 97.38 379 ALA B C 1
ATOM 6548 O O . ALA B 1 379 ? -23.125 -20.922 -28.75 1 97.38 379 ALA B O 1
ATOM 6549 N N . ARG B 1 380 ? -21.625 -22.438 -28.094 1 95.75 380 ARG B N 1
ATOM 6550 C CA . ARG B 1 380 ? -21.938 -23.344 -29.203 1 95.75 380 ARG B CA 1
ATOM 6551 C C . ARG B 1 380 ? -23.391 -23.797 -29.141 1 95.75 380 ARG B C 1
ATOM 6553 O O . ARG B 1 380 ? -24.062 -23.844 -30.172 1 95.75 380 ARG B O 1
ATOM 6560 N N . GLU B 1 381 ? -23.859 -24.062 -28.031 1 95.25 381 GLU B N 1
ATOM 6561 C CA . GLU B 1 381 ? -25.219 -24.547 -27.828 1 95.25 381 GLU B CA 1
ATOM 6562 C C . GLU B 1 381 ? -26.25 -23.484 -28.203 1 95.25 381 GLU B C 1
ATOM 6564 O O . GLU B 1 381 ? -27.281 -23.797 -28.812 1 95.25 381 GLU B O 1
ATOM 6569 N N . VAL B 1 382 ? -25.938 -22.281 -27.891 1 95.94 382 VAL B N 1
ATOM 6570 C CA . VAL B 1 382 ? -26.953 -21.25 -28.047 1 95.94 382 VAL B CA 1
ATOM 6571 C C . VAL B 1 382 ? -26.734 -20.5 -29.375 1 95.94 382 VAL B C 1
ATOM 6573 O O . VAL B 1 382 ? -27.516 -19.609 -29.719 1 95.94 382 VAL B O 1
ATOM 6576 N N . GLY B 1 383 ? -25.703 -20.812 -30.062 1 93.44 383 GLY B N 1
ATOM 6577 C CA . GLY B 1 383 ? -25.516 -20.297 -31.406 1 93.44 383 GLY B CA 1
ATOM 6578 C C . GLY B 1 383 ? -24.547 -19.125 -31.469 1 93.44 383 GLY B C 1
ATOM 6579 O O . GLY B 1 383 ? -24.578 -18.328 -32.406 1 93.44 383 GLY B O 1
ATOM 6580 N N . GLY B 1 384 ? -23.781 -18.953 -30.375 1 93.94 384 GLY B N 1
ATOM 6581 C CA . GLY B 1 384 ? -22.781 -17.891 -30.406 1 93.94 384 GLY B CA 1
ATOM 6582 C C . GLY B 1 384 ? -22.672 -17.125 -29.109 1 93.94 384 GLY B C 1
ATOM 6583 O O . GLY B 1 384 ? -23.578 -17.188 -28.266 1 93.94 384 GLY B O 1
ATOM 6584 N N . PHE B 1 385 ? -21.547 -16.422 -28.906 1 94.62 385 PHE B N 1
ATOM 6585 C CA . PHE B 1 385 ? -21.281 -15.672 -27.672 1 94.62 385 PHE B CA 1
ATOM 6586 C C . PHE B 1 385 ? -22.266 -14.516 -27.531 1 94.62 385 PHE B C 1
ATOM 6588 O O . PHE B 1 385 ? -22.594 -14.109 -26.406 1 94.62 385 PHE B O 1
ATOM 6595 N N . ASP B 1 386 ? -22.656 -13.953 -28.672 1 92.12 386 ASP B N 1
ATOM 6596 C CA . ASP B 1 386 ? -23.562 -12.812 -28.672 1 92.12 386 ASP B CA 1
ATOM 6597 C C . ASP B 1 386 ? -24.969 -13.219 -28.188 1 92.12 386 ASP B C 1
ATOM 6599 O O . ASP B 1 386 ? -25.781 -12.359 -27.875 1 92.12 386 ASP B O 1
ATOM 6603 N N . LYS B 1 387 ? -25.25 -14.461 -28.109 1 95.19 387 LYS B N 1
ATOM 6604 C CA . LYS B 1 387 ? -26.562 -14.961 -27.688 1 95.19 387 LYS B CA 1
ATOM 6605 C C . LYS B 1 387 ? -26.547 -15.43 -26.25 1 95.19 387 LYS B C 1
ATOM 6607 O O . LYS B 1 387 ? -27.578 -15.828 -25.703 1 95.19 387 LYS B O 1
ATOM 6612 N N . LEU B 1 388 ? -25.359 -15.406 -25.594 1 95.5 388 LEU B N 1
ATOM 6613 C CA . LEU B 1 388 ? -25.25 -15.812 -24.203 1 95.5 388 LEU B CA 1
ATOM 6614 C C . LEU B 1 388 ? -26 -14.836 -23.281 1 95.5 388 LEU B C 1
ATOM 6616 O O . LEU B 1 388 ? -25.922 -13.625 -23.484 1 95.5 388 LEU B O 1
ATOM 6620 N N . THR B 1 389 ? -26.734 -15.352 -22.344 1 95.25 389 THR B N 1
ATOM 6621 C CA . THR B 1 389 ? -27.422 -14.555 -21.328 1 95.25 389 THR B CA 1
ATOM 6622 C C . THR B 1 389 ? -26.703 -14.648 -19.984 1 95.25 389 THR B C 1
ATOM 6624 O O . THR B 1 389 ? -25.797 -15.461 -19.812 1 95.25 389 THR B O 1
ATOM 6627 N N . GLU B 1 390 ? -27.141 -13.828 -19.109 1 91.75 390 GLU B N 1
ATOM 6628 C CA . GLU B 1 390 ? -26.594 -13.898 -17.766 1 91.75 390 GLU B CA 1
ATOM 6629 C C . GLU B 1 390 ? -26.891 -15.25 -17.125 1 91.75 390 GLU B C 1
ATOM 6631 O O . GLU B 1 390 ? -26.078 -15.773 -16.359 1 91.75 390 GLU B O 1
ATOM 6636 N N . SER B 1 391 ? -28.031 -15.68 -17.453 1 93.31 391 SER B N 1
ATOM 6637 C CA . SER B 1 391 ? -28.422 -16.984 -16.922 1 93.31 391 SER B CA 1
ATOM 6638 C C . SER B 1 391 ? -27.5 -18.078 -17.453 1 93.31 391 SER B C 1
ATOM 6640 O O . SER B 1 391 ? -27.172 -19.016 -16.719 1 93.31 391 SER B O 1
ATOM 6642 N N . ASP B 1 392 ? -27.062 -18.016 -18.719 1 95.25 392 ASP B N 1
ATOM 6643 C CA . ASP B 1 392 ? -26.109 -18.953 -19.281 1 95.25 392 ASP B CA 1
ATOM 6644 C C . ASP B 1 392 ? -24.781 -18.906 -18.547 1 95.25 392 ASP B C 1
ATOM 6646 O O . ASP B 1 392 ? -24.219 -19.938 -18.188 1 95.25 392 ASP B O 1
ATOM 6650 N N . MET B 1 393 ? -24.375 -17.734 -18.297 1 94.44 393 MET B N 1
ATOM 6651 C CA . MET B 1 393 ? -23.094 -17.531 -17.625 1 94.44 393 MET B CA 1
ATOM 6652 C C . MET B 1 393 ? -23.141 -18.062 -16.203 1 94.44 393 MET B C 1
ATOM 6654 O O . MET B 1 393 ? -22.188 -18.672 -15.734 1 94.44 393 MET B O 1
ATOM 6658 N N . ASP B 1 394 ? -24.234 -17.844 -15.586 1 94.06 394 ASP B N 1
ATOM 6659 C CA . ASP B 1 394 ? -24.422 -18.328 -14.227 1 94.06 394 ASP B CA 1
ATOM 6660 C C . ASP B 1 394 ? -24.422 -19.859 -14.195 1 94.06 394 ASP B C 1
ATOM 6662 O O . ASP B 1 394 ? -23.859 -20.469 -13.273 1 94.06 394 ASP B O 1
ATOM 6666 N N . SER B 1 395 ? -25.062 -20.391 -15.133 1 95.88 395 SER B N 1
ATOM 6667 C CA . SER B 1 395 ? -25.125 -21.844 -15.195 1 95.88 395 SER B CA 1
ATOM 6668 C C . SER B 1 395 ? -23.75 -22.453 -15.414 1 95.88 395 SER B C 1
ATOM 6670 O O . SER B 1 395 ? -23.406 -23.469 -14.812 1 95.88 395 SER B O 1
ATOM 6672 N N . VAL B 1 396 ? -23 -21.891 -16.219 1 97.06 396 VAL B N 1
ATOM 6673 C CA . VAL B 1 396 ? -21.641 -22.344 -16.5 1 97.06 396 VAL B CA 1
ATOM 6674 C C . VAL B 1 396 ? -20.781 -22.25 -15.242 1 97.06 396 VAL B C 1
ATOM 6676 O O . VAL B 1 396 ? -20.062 -23.188 -14.898 1 97.06 396 VAL B O 1
ATOM 6679 N N . LYS B 1 397 ? -20.844 -21.141 -14.602 1 96.19 397 LYS B N 1
ATOM 6680 C CA . LYS B 1 397 ? -20.094 -20.938 -13.359 1 96.19 397 LYS B CA 1
ATOM 6681 C C . LYS B 1 397 ? -20.469 -21.984 -12.312 1 96.19 397 LYS B C 1
ATOM 6683 O O . LYS B 1 397 ? -19.594 -22.5 -11.602 1 96.19 397 LYS B O 1
ATOM 6688 N N . LYS B 1 398 ? -21.734 -22.266 -12.281 1 96.12 398 LYS B N 1
ATOM 6689 C CA . LYS B 1 398 ? -22.203 -23.266 -11.336 1 96.12 398 LYS B CA 1
ATOM 6690 C C . LYS B 1 398 ? -21.609 -24.641 -11.656 1 96.12 398 LYS B C 1
ATOM 6692 O O . LYS B 1 398 ? -21.172 -25.359 -10.758 1 96.12 398 LYS B O 1
ATOM 6697 N N . GLU B 1 399 ? -21.625 -24.953 -12.898 1 96.94 399 GLU B N 1
ATOM 6698 C CA . GLU B 1 399 ? -21.062 -26.234 -13.32 1 96.94 399 GLU B CA 1
ATOM 6699 C C . GLU B 1 399 ? -19.578 -26.312 -13.023 1 96.94 399 GLU B C 1
ATOM 6701 O O . GLU B 1 399 ? -19.078 -27.328 -12.539 1 96.94 399 GLU B O 1
ATOM 6706 N N . TYR B 1 400 ? -18.891 -25.312 -13.297 1 97.69 400 TYR B N 1
ATOM 6707 C CA . TYR B 1 400 ? -17.469 -25.2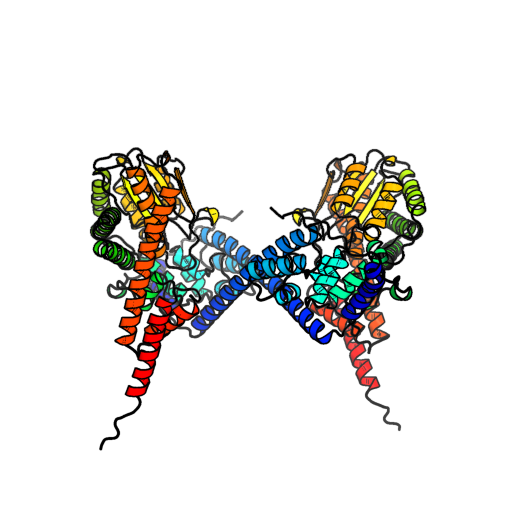19 -13 1 97.69 400 TYR B CA 1
ATOM 6708 C C . TYR B 1 400 ? -17.219 -25.391 -11.508 1 97.69 400 TYR B C 1
ATOM 6710 O O . TYR B 1 400 ? -16.297 -26.109 -11.102 1 97.69 400 TYR B O 1
ATOM 6718 N N . LYS B 1 401 ? -18.016 -24.75 -10.742 1 96.31 401 LYS B N 1
ATOM 6719 C CA . LYS B 1 401 ? -17.875 -24.828 -9.289 1 96.31 401 LYS B CA 1
ATOM 6720 C C . LYS B 1 401 ? -18.141 -26.25 -8.789 1 96.31 401 LYS B C 1
ATOM 6722 O O . LYS B 1 401 ? -17.531 -26.703 -7.82 1 96.31 401 LYS B O 1
ATOM 6727 N N . GLU B 1 402 ? -19.062 -26.859 -9.406 1 96.69 402 GLU B N 1
ATOM 6728 C CA . GLU B 1 402 ? -19.328 -28.25 -9.039 1 96.69 402 GLU B CA 1
ATOM 6729 C C . GLU B 1 402 ? -18.109 -29.125 -9.281 1 96.69 402 GLU B C 1
ATOM 6731 O O . GLU B 1 402 ? -17.766 -29.969 -8.453 1 96.69 402 GLU B O 1
ATOM 6736 N N . PHE B 1 403 ? -17.5 -28.953 -10.344 1 97.75 403 PHE B N 1
ATOM 6737 C CA . PHE B 1 403 ? -16.281 -29.703 -10.656 1 97.75 403 PHE B CA 1
ATOM 6738 C C . PHE B 1 403 ? -15.195 -29.406 -9.641 1 97.75 403 PHE B C 1
ATOM 6740 O O . PHE B 1 403 ? -14.57 -30.328 -9.102 1 97.75 403 PHE B O 1
ATOM 6747 N N . THR B 1 404 ? -14.914 -28.078 -9.414 1 97.19 404 THR B N 1
ATOM 6748 C CA . THR B 1 404 ? -13.82 -27.719 -8.523 1 97.19 404 THR B CA 1
ATOM 6749 C C . THR B 1 404 ? -14.086 -28.203 -7.105 1 97.19 404 THR B C 1
ATOM 6751 O O . THR B 1 404 ? -13.164 -28.594 -6.387 1 97.19 404 THR B O 1
ATOM 6754 N N . LYS B 1 405 ? -15.328 -28.188 -6.758 1 95.69 405 LYS B N 1
ATOM 6755 C CA . LYS B 1 405 ? -15.703 -28.75 -5.469 1 95.69 405 LYS B CA 1
ATOM 6756 C C . LYS B 1 405 ? -15.422 -30.25 -5.43 1 95.69 405 LYS B C 1
ATOM 6758 O O . LYS B 1 405 ? -14.883 -30.766 -4.441 1 95.69 405 LYS B O 1
ATOM 6763 N N . HIS B 1 406 ? -15.82 -30.875 -6.453 1 96.94 406 HIS B N 1
ATOM 6764 C CA . HIS B 1 406 ? -15.578 -32.312 -6.555 1 96.94 406 HIS B CA 1
ATOM 6765 C C . HIS B 1 406 ? -14.094 -32.625 -6.445 1 96.94 406 HIS B C 1
ATOM 6767 O O . HIS B 1 406 ? -13.703 -33.562 -5.723 1 96.94 406 HIS B O 1
ATOM 6773 N N . MET B 1 407 ? -13.312 -31.906 -7.121 1 96.81 407 MET B N 1
ATOM 6774 C CA . MET B 1 407 ? -11.867 -32.094 -7.105 1 96.81 407 MET B CA 1
ATOM 6775 C C . MET B 1 407 ? -11.312 -31.922 -5.695 1 96.81 407 MET B C 1
ATOM 6777 O O . MET B 1 407 ? -10.484 -32.719 -5.25 1 96.81 407 MET B O 1
ATOM 6781 N N . ARG B 1 408 ? -11.758 -30.906 -5.004 1 96.62 408 ARG B N 1
ATOM 6782 C CA . ARG B 1 408 ? -11.312 -30.641 -3.641 1 96.62 408 ARG B CA 1
ATOM 6783 C C . ARG B 1 408 ? -11.734 -31.75 -2.691 1 96.62 408 ARG B C 1
ATOM 6785 O O . ARG B 1 408 ? -10.93 -32.219 -1.881 1 96.62 408 ARG B O 1
ATOM 6792 N N . VAL B 1 409 ? -12.977 -32.156 -2.84 1 96.38 409 VAL B N 1
ATOM 6793 C CA . VAL B 1 409 ? -13.516 -33.188 -1.971 1 96.38 409 VAL B CA 1
ATOM 6794 C C . VAL B 1 409 ? -12.727 -34.469 -2.162 1 96.38 409 VAL B C 1
ATOM 6796 O O . VAL B 1 409 ? -12.344 -35.125 -1.187 1 96.38 409 VAL B O 1
ATOM 6799 N N . GLU B 1 410 ? -12.516 -34.812 -3.406 1 97.12 410 GLU B N 1
ATOM 6800 C CA . GLU B 1 410 ? -11.773 -36.031 -3.703 1 97.12 410 GLU B CA 1
ATOM 6801 C C . GLU B 1 410 ? -10.367 -35.969 -3.117 1 97.12 410 GLU B C 1
ATOM 6803 O O . GLU B 1 410 ? -9.875 -36.938 -2.561 1 97.12 410 GLU B O 1
ATOM 6808 N N . LYS B 1 411 ? -9.758 -34.875 -3.23 1 97.69 411 LYS B N 1
ATOM 6809 C CA . LYS B 1 411 ? -8.375 -34.75 -2.768 1 97.69 411 LYS B CA 1
ATOM 6810 C C . LYS B 1 411 ? -8.305 -34.75 -1.243 1 97.69 411 LYS B C 1
ATOM 6812 O O . LYS B 1 411 ? -7.375 -35.312 -0.662 1 97.69 411 LYS B O 1
ATOM 6817 N N . VAL B 1 412 ? -9.242 -34.094 -0.622 1 97.31 412 VAL B N 1
ATOM 6818 C CA . VAL B 1 412 ? -9.328 -34.094 0.834 1 97.31 412 VAL B CA 1
ATOM 6819 C C . VAL B 1 412 ? -9.531 -35.531 1.329 1 97.31 412 VAL B C 1
ATOM 6821 O O . VAL B 1 412 ? -8.891 -35.969 2.285 1 97.31 412 VAL B O 1
ATOM 6824 N N . ASN B 1 413 ? -10.461 -36.281 0.684 1 97.38 413 ASN B N 1
ATOM 6825 C CA . ASN B 1 413 ? -10.688 -37.656 1.045 1 97.38 413 ASN B CA 1
ATOM 6826 C C . ASN B 1 413 ? -9.422 -38.5 0.878 1 97.38 413 ASN B C 1
ATOM 6828 O O . ASN B 1 413 ? -9.141 -39.375 1.701 1 97.38 413 ASN B O 1
ATOM 6832 N N . GLU B 1 414 ? -8.734 -38.25 -0.165 1 97.5 414 GLU B N 1
ATOM 6833 C CA . GLU B 1 414 ? -7.473 -38.969 -0.396 1 97.5 414 GLU B CA 1
ATOM 6834 C C . GLU B 1 414 ? -6.473 -38.688 0.723 1 97.5 414 GLU B C 1
ATOM 6836 O O . GLU B 1 414 ? -5.781 -39.594 1.189 1 97.5 414 GLU B O 1
ATOM 6841 N N . LEU B 1 415 ? -6.363 -37.406 1.092 1 97.44 415 LEU B N 1
ATOM 6842 C CA . LEU B 1 415 ? -5.457 -37.031 2.166 1 97.44 415 LEU B CA 1
ATOM 6843 C C . LEU B 1 415 ? -5.852 -37.688 3.479 1 97.44 415 LEU B C 1
ATOM 6845 O O . LEU B 1 415 ? -4.996 -38.219 4.195 1 97.44 415 LEU B O 1
ATOM 6849 N N . ALA B 1 416 ? -7.137 -37.688 3.766 1 97.25 416 ALA B N 1
ATOM 6850 C CA . ALA B 1 416 ? -7.648 -38.344 4.977 1 97.25 416 ALA B CA 1
ATOM 6851 C C . ALA B 1 416 ? -7.336 -39.812 4.988 1 97.25 416 ALA B C 1
ATOM 6853 O O . ALA B 1 416 ? -6.906 -40.375 6.012 1 97.25 416 ALA B O 1
ATOM 6854 N N . LYS B 1 417 ? -7.574 -40.438 3.895 1 96.81 417 LYS B N 1
ATOM 6855 C CA . LYS B 1 417 ? -7.301 -41.875 3.773 1 96.81 417 LYS B CA 1
ATOM 6856 C C . LYS B 1 417 ? -5.812 -42.156 3.947 1 96.81 417 LYS B C 1
ATOM 6858 O O . LYS B 1 417 ? -5.441 -43.094 4.645 1 96.81 417 LYS B O 1
ATOM 6863 N N . ALA B 1 418 ? -5.02 -41.375 3.295 1 96.62 418 ALA B N 1
ATOM 6864 C CA . ALA B 1 418 ? -3.572 -41.531 3.4 1 96.62 418 ALA B CA 1
ATOM 6865 C C . ALA B 1 418 ? -3.109 -41.406 4.852 1 96.62 418 ALA B C 1
ATOM 6867 O O . ALA B 1 418 ? -2.25 -42.156 5.305 1 96.62 418 ALA B O 1
ATOM 6868 N N . LEU B 1 419 ? -3.656 -40.438 5.496 1 95.94 419 LEU B N 1
ATOM 6869 C CA . LEU B 1 419 ? -3.295 -40.219 6.891 1 95.94 419 LEU B CA 1
ATOM 6870 C C . LEU B 1 419 ? -3.736 -41.406 7.766 1 95.94 419 LEU B C 1
ATOM 6872 O O . LEU B 1 419 ? -3.01 -41.812 8.672 1 95.94 419 LEU B O 1
ATOM 6876 N N . LYS B 1 420 ? -4.902 -41.938 7.512 1 94.12 420 LYS B N 1
ATOM 6877 C CA . LYS B 1 420 ? -5.41 -43.094 8.25 1 94.12 420 LYS B CA 1
ATOM 6878 C C . LYS B 1 420 ? -4.516 -44.312 8.047 1 94.12 420 LYS B C 1
ATOM 6880 O O . LYS B 1 420 ? -4.273 -45.062 8.984 1 94.12 420 LYS B O 1
ATOM 6885 N N . GLU B 1 421 ? -4.07 -44.438 6.855 1 94.88 421 GLU B N 1
ATOM 6886 C CA . GLU B 1 421 ? -3.24 -45.594 6.504 1 94.88 421 GLU B CA 1
ATOM 6887 C C . GLU B 1 421 ? -1.811 -45.406 7.004 1 94.88 421 GLU B C 1
ATOM 6889 O O . GLU B 1 421 ? -1.104 -46.375 7.246 1 94.88 421 GLU B O 1
ATOM 6894 N N . ASN B 1 422 ? -1.419 -44.125 7.09 1 94.44 422 ASN B N 1
ATOM 6895 C CA . ASN B 1 422 ? -0.079 -43.781 7.566 1 94.44 422 ASN B CA 1
ATOM 6896 C C . ASN B 1 422 ? -0.114 -42.719 8.648 1 94.44 422 ASN B C 1
ATOM 6898 O O . ASN B 1 422 ? 0.434 -41.625 8.469 1 94.44 422 ASN B O 1
ATOM 6902 N N . PRO B 1 423 ? -0.583 -43.031 9.781 1 93.19 423 PRO B N 1
ATOM 6903 C CA . PRO B 1 423 ? -0.879 -42.062 10.82 1 93.19 423 PRO B CA 1
ATOM 6904 C C . PRO B 1 423 ? 0.377 -41.375 11.375 1 93.19 423 PRO B C 1
ATOM 6906 O O . PRO B 1 423 ? 0.304 -40.281 11.93 1 93.19 423 PRO B O 1
ATOM 6909 N N . GLN B 1 424 ? 1.569 -42 11.203 1 91.62 424 GLN B N 1
ATOM 6910 C CA . GLN B 1 424 ? 2.779 -41.438 11.812 1 91.62 424 GLN B CA 1
ATOM 6911 C C . GLN B 1 424 ? 3.588 -40.625 10.805 1 91.62 424 GLN B C 1
ATOM 6913 O O . GLN B 1 424 ? 4.633 -40.094 11.148 1 91.62 424 GLN B O 1
ATOM 6918 N N . ASP B 1 425 ? 3.105 -40.562 9.625 1 94 425 ASP B N 1
ATOM 6919 C CA . ASP B 1 425 ? 3.805 -39.781 8.602 1 94 425 ASP B CA 1
ATOM 6920 C C . ASP B 1 425 ? 3.766 -38.281 8.922 1 94 425 ASP B C 1
ATOM 6922 O O . ASP B 1 425 ? 2.697 -37.688 8.914 1 94 425 ASP B O 1
ATOM 6926 N N . PRO B 1 426 ? 4.891 -37.75 9.188 1 93.75 426 PRO B N 1
ATOM 6927 C CA . PRO B 1 426 ? 4.895 -36.344 9.633 1 93.75 426 PRO B CA 1
ATOM 6928 C C . PRO B 1 426 ? 4.398 -35.375 8.555 1 93.75 426 PRO B C 1
ATOM 6930 O O . PRO B 1 426 ? 3.775 -34.375 8.875 1 93.75 426 PRO B O 1
ATOM 6933 N N . ASP B 1 427 ? 4.617 -35.656 7.312 1 95 427 ASP B N 1
ATOM 6934 C CA . ASP B 1 427 ? 4.188 -34.781 6.227 1 95 427 ASP B CA 1
ATOM 6935 C C . ASP B 1 427 ? 2.668 -34.781 6.078 1 95 427 ASP B C 1
ATOM 6937 O O . ASP B 1 427 ? 2.049 -33.719 5.898 1 95 427 ASP B O 1
ATOM 6941 N N . LEU B 1 428 ? 2.102 -35.938 6.211 1 96.5 428 LEU B N 1
ATOM 6942 C CA . LEU B 1 428 ? 0.651 -36.031 6.102 1 96.5 428 LEU B CA 1
ATOM 6943 C C . LEU B 1 428 ? -0.034 -35.344 7.27 1 96.5 428 LEU B C 1
ATOM 6945 O O . LEU B 1 428 ? -1.049 -34.656 7.086 1 96.5 428 LEU B O 1
ATOM 6949 N N . ASN B 1 429 ? 0.549 -35.531 8.445 1 95.19 429 ASN B N 1
ATOM 6950 C CA . ASN B 1 429 ? 0.031 -34.812 9.617 1 95.19 429 ASN B CA 1
ATOM 6951 C C . ASN B 1 429 ? 0.116 -33.312 9.453 1 95.19 429 ASN B C 1
ATOM 6953 O O . ASN B 1 429 ? -0.861 -32.594 9.695 1 95.19 429 ASN B O 1
ATOM 6957 N N . ASN B 1 430 ? 1.255 -32.906 9.008 1 94.5 430 ASN B N 1
ATOM 6958 C CA . ASN B 1 430 ? 1.465 -31.469 8.828 1 94.5 430 ASN B CA 1
ATOM 6959 C C . ASN B 1 430 ? 0.553 -30.906 7.75 1 94.5 430 ASN B C 1
ATOM 6961 O O . ASN B 1 430 ? 0.015 -29.797 7.902 1 94.5 430 ASN B O 1
ATOM 6965 N N . LEU B 1 431 ? 0.403 -31.578 6.633 1 96.5 431 LEU B N 1
ATOM 6966 C CA . LEU B 1 431 ? -0.485 -31.156 5.555 1 96.5 431 LEU B CA 1
ATOM 6967 C C . LEU B 1 431 ? -1.905 -30.953 6.066 1 96.5 431 LEU B C 1
ATOM 6969 O O . LEU B 1 431 ? -2.549 -29.953 5.746 1 96.5 431 LEU B O 1
ATOM 6973 N N . THR B 1 432 ? -2.305 -31.891 6.848 1 96.44 432 THR B N 1
ATOM 6974 C CA . THR B 1 432 ? -3.666 -31.844 7.367 1 96.44 432 THR B CA 1
ATOM 6975 C C . THR B 1 432 ? -3.85 -30.656 8.305 1 96.44 432 THR B C 1
ATOM 6977 O O . THR B 1 432 ? -4.824 -29.906 8.188 1 96.44 432 THR B O 1
ATOM 6980 N N . LYS B 1 433 ? -2.941 -30.469 9.117 1 93.75 433 LYS B N 1
ATOM 6981 C CA . LYS B 1 433 ? -2.998 -29.359 10.062 1 93.75 433 LYS B CA 1
ATOM 6982 C C . LYS B 1 433 ? -2.945 -28.016 9.328 1 93.75 433 LYS B C 1
ATOM 6984 O O . LYS B 1 433 ? -3.689 -27.094 9.664 1 93.75 433 LYS B O 1
ATOM 6989 N N . GLU B 1 434 ? -2.066 -27.953 8.352 1 93.94 434 GLU B N 1
ATOM 6990 C CA . GLU B 1 434 ? -1.9 -26.703 7.609 1 93.94 434 GLU B CA 1
ATOM 6991 C C . GLU B 1 434 ? -3.145 -26.375 6.789 1 93.94 434 GLU B C 1
ATOM 6993 O O . GLU B 1 434 ? -3.494 -25.203 6.617 1 93.94 434 GLU B O 1
ATOM 6998 N N . TYR B 1 435 ? -3.811 -27.391 6.277 1 95.19 435 TYR B N 1
ATOM 6999 C CA . TYR B 1 435 ? -5.062 -27.125 5.57 1 95.19 435 TYR B CA 1
ATOM 7000 C C . TYR B 1 435 ? -6.086 -26.484 6.492 1 95.19 435 TYR B C 1
ATOM 7002 O O . TYR B 1 435 ? -6.719 -25.484 6.125 1 95.19 435 TYR B O 1
ATOM 7010 N N . LEU B 1 436 ? -6.18 -27 7.672 1 92.69 436 LEU B N 1
ATOM 7011 C CA . LEU B 1 436 ? -7.16 -26.516 8.633 1 92.69 436 LEU B CA 1
ATOM 7012 C C . LEU B 1 436 ? -6.828 -25.094 9.078 1 92.69 436 LEU B C 1
ATOM 7014 O O . LEU B 1 436 ? -7.727 -24.281 9.273 1 92.69 436 LEU B O 1
ATOM 7018 N N . LYS B 1 437 ? -5.621 -24.859 9.172 1 87.44 437 LYS B N 1
ATOM 7019 C CA . LYS B 1 437 ? -5.152 -23.547 9.617 1 87.44 437 LYS B CA 1
ATOM 7020 C C . LYS B 1 437 ? -5.297 -22.516 8.508 1 87.44 437 LYS B C 1
ATOM 7022 O O . LYS B 1 437 ? -5.746 -21.391 8.75 1 87.44 437 LYS B O 1
ATOM 7027 N N . GLN B 1 438 ? -4.961 -22.844 7.305 1 87.44 438 GLN B N 1
ATOM 7028 C CA . GLN B 1 438 ? -4.867 -21.891 6.195 1 87.44 438 GLN B CA 1
ATOM 7029 C C . GLN B 1 438 ? -6.227 -21.688 5.527 1 87.44 438 GLN B C 1
ATOM 7031 O O . GLN B 1 438 ? -6.41 -20.75 4.758 1 87.44 438 GLN B O 1
ATOM 7036 N N . HIS B 1 439 ? -7.141 -22.625 5.781 1 88.75 439 HIS B N 1
ATOM 7037 C CA . HIS B 1 439 ? -8.477 -22.531 5.199 1 88.75 439 HIS B CA 1
ATOM 7038 C C . HIS B 1 439 ? -9.547 -22.516 6.285 1 88.75 439 HIS B C 1
ATOM 7040 O O . HIS B 1 439 ? -10.406 -23.406 6.316 1 88.75 439 HIS B O 1
ATOM 7046 N N . PRO B 1 440 ? -9.594 -21.469 7.016 1 81.5 440 PRO B N 1
ATOM 7047 C CA . PRO B 1 440 ? -10.539 -21.422 8.133 1 81.5 440 PRO B CA 1
ATOM 7048 C C . PRO B 1 440 ? -11.992 -21.406 7.676 1 81.5 440 PRO B C 1
ATOM 7050 O O . PRO B 1 440 ? -12.883 -21.859 8.398 1 81.5 440 PRO B O 1
ATOM 7053 N N . ASN B 1 441 ? -12.227 -21.016 6.465 1 78.56 441 ASN B N 1
ATOM 7054 C CA . ASN B 1 441 ? -13.594 -20.891 5.969 1 78.56 441 ASN B CA 1
ATOM 7055 C C . ASN B 1 441 ? -13.953 -22.016 5.016 1 78.56 441 ASN B C 1
ATOM 7057 O O . ASN B 1 441 ? -14.93 -21.922 4.27 1 78.56 441 ASN B O 1
ATOM 7061 N N . ALA B 1 442 ? -13.148 -22.969 5.012 1 85.88 442 ALA B N 1
ATOM 7062 C CA . ALA B 1 442 ? -13.445 -24.109 4.16 1 85.88 442 ALA B CA 1
ATOM 7063 C C . ALA B 1 442 ? -14.758 -24.781 4.57 1 85.88 442 ALA B C 1
ATOM 7065 O O . ALA B 1 442 ? -15.227 -24.594 5.695 1 85.88 442 ALA B O 1
ATOM 7066 N N . ASP B 1 443 ? -15.391 -25.562 3.646 1 89.69 443 ASP B N 1
ATOM 7067 C CA . ASP B 1 443 ? -16.609 -26.344 3.916 1 89.69 443 ASP B CA 1
ATOM 7068 C C . ASP B 1 443 ? -16.453 -27.172 5.191 1 89.69 443 ASP B C 1
ATOM 7070 O O . ASP B 1 443 ? -15.5 -27.938 5.328 1 89.69 443 ASP B O 1
ATOM 7074 N N . PRO B 1 444 ? -17.344 -26.969 6.109 1 89.5 444 PRO B N 1
ATOM 7075 C CA . PRO B 1 444 ? -17.25 -27.688 7.391 1 89.5 444 PRO B CA 1
ATOM 7076 C C . PRO B 1 444 ? -17.125 -29.188 7.219 1 89.5 444 PRO B C 1
ATOM 7078 O O . PRO B 1 444 ? -16.438 -29.859 8.016 1 89.5 444 PRO B O 1
ATOM 7081 N N . LYS B 1 445 ? -17.734 -29.703 6.246 1 91.38 445 LYS B N 1
ATOM 7082 C CA . LYS B 1 445 ? -17.672 -31.141 6.02 1 91.38 445 LYS B CA 1
ATOM 7083 C C . LYS B 1 445 ? -16.25 -31.578 5.676 1 91.38 445 LYS B C 1
ATOM 7085 O O . LYS B 1 445 ? -15.797 -32.656 6.098 1 91.38 445 LYS B O 1
ATOM 7090 N N . LEU B 1 446 ? -15.602 -30.781 4.883 1 93.75 446 LEU B N 1
ATOM 7091 C CA . LEU B 1 446 ? -14.219 -31.062 4.535 1 93.75 446 LEU B CA 1
ATOM 7092 C C . LEU B 1 446 ? -13.32 -30.984 5.766 1 93.75 446 LEU B C 1
ATOM 7094 O O . LEU B 1 446 ? -12.461 -31.844 5.969 1 93.75 446 LEU B O 1
ATOM 7098 N N . LYS B 1 447 ? -13.469 -30 6.609 1 92.38 447 LYS B N 1
ATOM 7099 C CA . LYS B 1 447 ? -12.688 -29.828 7.832 1 92.38 447 LYS B CA 1
ATOM 7100 C C . LYS B 1 447 ? -12.898 -30.984 8.789 1 92.38 447 LYS B C 1
ATOM 7102 O O . LYS B 1 447 ? -11.938 -31.516 9.367 1 92.38 447 LYS B O 1
ATOM 7107 N N . GLN B 1 448 ? -14.203 -31.359 8.891 1 94.12 448 GLN B N 1
ATOM 7108 C CA . GLN B 1 448 ? -14.539 -32.469 9.789 1 94.12 448 GLN B CA 1
ATOM 7109 C C . GLN B 1 448 ? -13.844 -33.75 9.367 1 94.12 448 GLN B C 1
ATOM 7111 O O . GLN B 1 448 ? -13.375 -34.5 10.211 1 94.12 448 GLN B O 1
ATOM 7116 N N . THR B 1 449 ? -13.836 -34 8.07 1 95.12 449 THR B N 1
ATOM 7117 C CA . THR B 1 449 ? -13.18 -35.188 7.527 1 95.12 449 THR B CA 1
ATOM 7118 C C . THR B 1 449 ? -11.703 -35.219 7.934 1 95.12 449 THR B C 1
ATOM 7120 O O . THR B 1 449 ? -11.203 -36.281 8.375 1 95.12 449 THR B O 1
ATOM 7123 N N . LEU B 1 450 ? -11.094 -34.156 7.844 1 95.81 450 LEU B N 1
ATOM 7124 C CA . LEU B 1 450 ? -9.664 -34.062 8.148 1 95.81 450 LEU B CA 1
ATOM 7125 C C . LEU B 1 450 ? -9.43 -34.062 9.656 1 95.81 450 LEU B C 1
ATOM 7127 O O . LEU B 1 450 ? -8.461 -34.656 10.133 1 95.81 450 LEU B O 1
ATOM 7131 N N . GLU B 1 451 ? -10.266 -33.406 10.422 1 94.88 451 GLU B N 1
ATOM 7132 C CA . GLU B 1 451 ? -10.164 -33.406 11.875 1 94.88 451 GLU B CA 1
ATOM 7133 C C . GLU B 1 451 ? -10.32 -34.844 12.422 1 94.88 451 GLU B C 1
ATOM 7135 O O . GLU B 1 451 ? -9.594 -35.219 13.336 1 94.88 451 GLU B O 1
ATOM 7140 N N . THR B 1 452 ? -11.273 -35.531 11.859 1 94.38 452 THR B N 1
ATOM 7141 C CA . THR B 1 452 ? -11.484 -36.906 12.258 1 94.38 452 THR B CA 1
ATOM 7142 C C . THR B 1 452 ? -10.25 -37.75 11.945 1 94.38 452 THR B C 1
ATOM 7144 O O . THR B 1 452 ? -9.82 -38.562 12.766 1 94.38 452 THR B O 1
ATOM 7147 N N . ALA B 1 453 ? -9.711 -37.562 10.758 1 94.44 453 ALA B N 1
ATOM 7148 C CA . ALA B 1 453 ? -8.508 -38.312 10.367 1 94.44 453 ALA B CA 1
ATOM 7149 C C . ALA B 1 453 ? -7.348 -38 11.305 1 94.44 453 ALA B C 1
ATOM 7151 O O . ALA B 1 453 ? -6.582 -38.906 11.672 1 94.44 453 ALA B O 1
ATOM 7152 N N . LEU B 1 454 ? -7.195 -36.781 11.695 1 93.25 454 LEU B N 1
ATOM 7153 C CA . LEU B 1 454 ? -6.133 -36.375 12.602 1 93.25 454 LEU B CA 1
ATOM 7154 C C . LEU B 1 454 ? -6.297 -37 13.977 1 93.25 454 LEU B C 1
ATOM 7156 O O . LEU B 1 454 ? -5.316 -37.406 14.602 1 93.25 454 LEU B O 1
ATOM 7160 N N . LYS B 1 455 ? -7.527 -36.938 14.445 1 91.31 455 LYS B N 1
ATOM 7161 C CA . LYS B 1 455 ? -7.828 -37.562 15.734 1 91.31 455 LYS B CA 1
ATOM 7162 C C . LYS B 1 455 ? -7.504 -39.062 15.719 1 91.31 455 LYS B C 1
ATOM 7164 O O . LYS B 1 455 ? -6.902 -39.594 16.656 1 91.31 455 LYS B O 1
ATOM 7169 N N . GLN B 1 456 ? -7.898 -39.688 14.703 1 89.69 456 GLN B N 1
ATOM 7170 C CA . GLN B 1 456 ? -7.645 -41.125 14.562 1 89.69 456 GLN B CA 1
ATOM 7171 C C . GLN B 1 456 ? -6.148 -41.406 14.469 1 89.69 456 GLN B C 1
ATOM 7173 O O . GLN B 1 456 ? -5.664 -42.375 15.023 1 89.69 456 GLN B O 1
ATOM 7178 N N . ALA B 1 457 ? -5.48 -40.531 13.758 1 86.19 457 ALA B N 1
ATOM 7179 C CA . ALA B 1 457 ? -4.031 -40.688 13.633 1 86.19 457 ALA B CA 1
ATOM 7180 C C . ALA B 1 457 ? -3.344 -40.5 14.984 1 86.19 457 ALA B C 1
ATOM 7182 O O . ALA B 1 457 ? -2.391 -41.219 15.305 1 86.19 457 ALA B O 1
ATOM 7183 N N . SER B 1 458 ? -3.811 -39.594 15.758 1 85.69 458 SER B N 1
ATOM 7184 C CA . SER B 1 458 ? -3.25 -39.344 17.078 1 85.69 458 SER B CA 1
ATOM 7185 C C . SER B 1 458 ? -3.516 -40.531 18.016 1 85.69 458 SER B C 1
ATOM 7187 O O . SER B 1 458 ? -2.66 -40.875 18.828 1 85.69 458 SER B O 1
ATOM 7189 N N . GLU B 1 459 ? -4.668 -41.062 17.984 1 82.19 459 GLU B N 1
ATOM 7190 C CA . GLU B 1 459 ? -5.039 -42.219 18.812 1 82.19 459 GLU B CA 1
ATOM 7191 C C . GLU B 1 459 ? -4.238 -43.469 18.438 1 82.19 459 GLU B C 1
ATOM 7193 O O . GLU B 1 459 ? -3.863 -44.25 19.297 1 82.19 459 GLU B O 1
ATOM 7198 N N . SER B 1 460 ? -3.967 -43.562 17.188 1 75.12 460 SER B N 1
ATOM 7199 C CA . SER B 1 460 ? -3.17 -44.688 16.719 1 75.12 460 SER B CA 1
ATOM 7200 C C . SER B 1 460 ? -1.728 -44.594 17.203 1 75.12 460 SER B C 1
ATOM 7202 O O . SER B 1 460 ? -1.085 -45.594 17.469 1 75.12 460 SER B O 1
ATOM 7204 N N . SER B 1 461 ? -1.23 -43.438 17.266 1 68.38 461 SER B N 1
ATOM 7205 C CA . SER B 1 461 ? 0.131 -43.219 17.734 1 68.38 461 SER B CA 1
ATOM 7206 C C . SER B 1 461 ? 0.247 -43.5 19.234 1 68.38 461 SER B C 1
ATOM 7208 O O . SER B 1 461 ? 1.275 -44 19.703 1 68.38 461 SER B O 1
ATOM 7210 N N . MET B 1 462 ? -0.792 -43.219 19.969 1 63.62 462 MET B N 1
ATOM 7211 C CA . MET B 1 462 ? -0.814 -43.469 21.406 1 63.62 462 MET B CA 1
ATOM 7212 C C . MET B 1 462 ? -0.917 -44.969 21.672 1 63.62 462 MET B C 1
ATOM 7214 O O . MET B 1 462 ? -0.316 -45.5 22.609 1 63.62 462 MET B O 1
ATOM 7218 N N . THR B 1 463 ? -1.691 -45.719 20.875 1 58.94 463 THR B N 1
ATOM 7219 C CA . THR B 1 463 ? -1.84 -47.156 21.062 1 58.94 463 THR B CA 1
ATOM 7220 C C . THR B 1 463 ? -0.54 -47.906 20.734 1 58.94 463 THR B C 1
ATOM 7222 O O . THR B 1 463 ? -0.2 -48.906 21.359 1 58.94 463 THR B O 1
ATOM 7225 N N . LEU B 1 464 ? 0.225 -47.438 19.781 1 55.88 464 LEU B N 1
ATOM 7226 C CA . LEU B 1 464 ? 1.488 -48.094 19.453 1 55.88 464 LEU B CA 1
ATOM 7227 C C . LEU B 1 464 ? 2.541 -47.812 20.516 1 55.88 464 LEU B C 1
ATOM 7229 O O . LEU B 1 464 ? 3.434 -48.625 20.75 1 55.88 464 LEU B O 1
ATOM 7233 N N . SER B 1 465 ? 2.51 -46.719 21.219 1 52.62 465 SER B N 1
ATOM 7234 C CA . SER B 1 465 ? 3.463 -46.438 22.297 1 52.62 465 SER B CA 1
ATOM 7235 C C . SER B 1 465 ? 3.121 -47.25 23.547 1 52.62 465 SER B C 1
ATOM 7237 O O . SER B 1 465 ? 3.912 -47.312 24.484 1 52.62 465 SER B O 1
ATOM 7239 N N . GLN B 1 466 ? 1.98 -47.719 23.906 1 46.22 466 GLN B N 1
ATOM 7240 C CA . GLN B 1 466 ? 1.712 -48.562 25.078 1 46.22 466 GLN B CA 1
ATOM 7241 C C . GLN B 1 466 ? 1.849 -50.031 24.75 1 46.22 466 GLN B C 1
ATOM 7243 O O . GLN B 1 466 ? 1.035 -50.594 24.016 1 46.22 466 GLN B O 1
ATOM 7248 N N . PRO B 1 467 ? 3.113 -50.719 24.906 1 46.75 467 PRO B N 1
ATOM 7249 C CA . PRO B 1 467 ? 3.236 -52.188 24.766 1 46.75 467 PRO B CA 1
ATOM 7250 C C . PRO B 1 467 ? 2.174 -52.938 25.562 1 46.75 467 PRO B C 1
ATOM 7252 O O . PRO B 1 467 ? 1.592 -52.375 26.5 1 46.75 467 PRO B O 1
ATOM 7255 N N . GLY B 1 468 ? 1.777 -54.156 25.219 1 35.53 468 GLY B N 1
ATOM 7256 C CA . GLY B 1 468 ? 0.901 -55.156 25.812 1 35.53 468 GLY B CA 1
ATOM 7257 C C . GLY B 1 468 ? 1.284 -55.5 27.25 1 35.53 468 GLY B C 1
ATOM 7258 O O . GLY B 1 468 ? 2.461 -55.719 27.547 1 35.53 468 GLY B O 1
ATOM 7259 N N . LYS B 1 469 ? 0.642 -55.062 28.297 1 36.41 469 LYS B N 1
ATOM 7260 C CA . LYS B 1 469 ? 0.551 -55.938 29.453 1 36.41 469 LYS B CA 1
ATOM 7261 C C . LYS B 1 469 ? 0.147 -57.375 29.047 1 36.41 469 LYS B C 1
ATOM 7263 O O . LYS B 1 469 ? -0.923 -57.562 28.469 1 36.41 469 LYS B O 1
ATOM 7268 N N . THR B 1 470 ? 1.164 -58.125 28.531 1 28.2 470 THR B N 1
ATOM 7269 C CA . THR B 1 470 ? 1.146 -59.594 28.672 1 28.2 470 THR B CA 1
ATOM 7270 C C . THR B 1 470 ? 0.51 -60 29.984 1 28.2 470 THR B C 1
ATOM 7272 O O . THR B 1 470 ? 0.998 -59.625 31.062 1 28.2 470 THR B O 1
ATOM 7275 N N . ILE B 1 471 ? -0.852 -60.5 29.953 1 26.11 471 ILE B N 1
ATOM 7276 C CA . ILE B 1 471 ? -1.227 -61.594 30.828 1 26.11 471 ILE B CA 1
ATOM 7277 C C . ILE B 1 471 ? -0.505 -62.875 30.391 1 26.11 471 ILE B C 1
ATOM 7279 O O . ILE B 1 471 ? -0.455 -63.188 29.203 1 26.11 471 ILE B O 1
#

pLDDT: mean 87.84, std 15.34, range [22.66, 98.81]

Organism: Legionella pneumophila subsp. pneumophila (strain Philadelphia 1 / ATCC 33152 / DSM 7513) (NCBI:txid272624)

InterPro domains:
  IPR002110 Ankyrin repeat [PS50088] (108-140)
  IPR036770 Ankyrin repeat-containing domain superfamily [G3DSA:1.25.40.20] (11-157)
  IPR049968 Dot/Icm T4SS effector AnkD/LegA15 [NF043020] (28-453)
  IPR049968 Dot/Icm T4SS effector AnkD/LegA15 [PF28177] (55-453)

Foldseek 3Di:
DPPDDDDPPDDDPVVVVVVVVVVVVVVVVVPPDCPVVVVVVVVVVVVVVVVVVVVLLQQLLAQLVVQVVVLVVVVDDDPVSQVSLQVSCVVSPHPGSLRQQAPHAHPLGDGPLLVCLLLLNVRVNVVSVVRHHDDAQNSVLSNVLSCLAPSVVVVPDDHDDQVPQEDDPLLVLCLLLVFFDAAPVRHTNFRFFLLNQLVLVLVLLVVVCVVVVVDVLSVLVNVQSVLLSVLQVDRRLHGDNPLRSLVSQLVCLQQQGKHWAFFAARNATATWIWHGLGGNHQWTKIKTADQEPPDDQVQHAIFIATANGSPLSGSVLSNCRSCNRRHRNDPVRNVVSVCVRRVVDGGPDGDNDHHDPGNNRSNVRHLRSSLVSLLRVLQSVQVHPVRDDPVNSVVSVVVSVVSSVSSNLVSLLVLLVVCLVPLPRPSSLVSLVSSCVVCVPPDVVSNVSSVVSNVNSVVVVVVVPDPDPDD/DPPDDDDPPDDPPVVPVVVVVPVVVVVVVVPPPPPVVVVVVVVVVVVVVVVVVVVLLQQLLAQLVVQVVVLVVVVDDDPVSQVSLQVSCVVSPHPGSQRQQAPHAHPLRDGPLLVCLLLLNVRVNVVSVVRHHDDAQNSVLSNVLSCLAPSVVVVPDDHDDQVPQEDDPLLVLCLLLVFFDAAPVRHTNFRFFLLNQLVLVLVLLVVVCVVPVVDVLSVLVNVQSVLLSVLQVDRRQHGDNPLRSLVSQLVCLQQQGKHWAFFAARNATATWIWHGLGGNHQWTKIKTADQEPPDDQVQHAIFIATANGSPLSGSVLSNCRSCNRRHSHDPVRNVVSVCVRSVVDGGPDGDDDHHDPGNNRSNVRNLRSSLVSLLRVLQSVQVHPVRDDPVSSVVSVVVSVVSSVSSNQVSLLVLLVVCQVPLPRPSSLVSLVSSCVVCVPPDPVSNVSSVVSNVNSVVVVVVVPDDDPDD

Radius of gyration: 35.45 Å; Cα contacts (8 Å, |Δi|>4): 1467; chains: 2; bounding box: 85×113×97 Å